Protein 3I0Z (pdb70)

Sequence (766 aa):
GLHYTKEDLLELGAEITTREIYQQPDVWREAFEFYQAKREEIAAFLQEIADKHDYIKVILTGAGTSAYVGDTLLPYFKEEVYDERKWNFNAIATTDIVANPATYLKKDVATVLVSFARSGNSPESLATVDLAKSSSLVDELYQVTITCAADGKLALQAHGDDDRNLLLLQPAVSNDAGFATSSFTSLTTLLVFDPTEFAVKSSERFEVVSSSSSLARKVLDKAEDVKEELVDLDDFNRVIYLGAGPFFGLAHEAQLKIILELTAGQVATYESPVGFRHGPKSLINDNTVVLVFGTTTTDYTRKYDLDLVREVAGDQIARRVVLLSDQAFGLENVKEVALGCGGVLNDIYRVFPYIVYAQLFALLTSLKVENNKPDTPSPTGTVNRVVQQGVIIHEYQGLHYTKEDLLELGAEITTREIYQQPDVWREAFEFYQAKREEIAAFLQEIADKHDYIKVILTGAGTSAYVGDTLLPYFKEEVYDERKWNFNAIATTDIVANPATYLKKDVATVLVSFARSGNSPESLATVDLAKSSLVDELYQVTITCAADGKLALQAHGDDRNLLLLQPAVSNDAGFATSSFTSLTTLLVFDPTEFAVKSSERFEVVSSSSLARKVLDKAEDVKEELVDLDFNRVIYLGAGPFFGLAHEAQLKIILLELTAGQVATYESPVGFRHGPKSLINDDNTVVLVFGTTTTDYTRKYDLDLVREVAGDQIARRVVLLSDQAFGLENVKEVALGCGGVLNDIYRVFPYIVYAQLFALLTSLKVENKPDTPSPTGTVNRVVQQGVIIHEYQ

Structure (mmCIF, N/CA/C/O backbone):
data_3I0Z
#
_entry.id   3I0Z
#
_cell.length_a   57.635
_cell.length_b   111.267
_cell.length_c   126.600
_cell.angle_alpha   90.000
_cell.angle_beta   97.090
_cell.angle_gamma   90.000
#
_symmetry.space_group_name_H-M   'C 1 2 1'
#
loop_
_entity.id
_entity.type
_entity.pdbx_description
1 polymer 'putative tagatose-6-phosphate ketose/aldose isomerase'
2 non-polymer 'CHLORIDE ION'
3 non-polymer 'PHOSPHATE ION'
4 non-polymer 1,2-ETHANEDIOL
5 water water
#
loop_
_atom_site.group_PDB
_atom_site.id
_atom_site.type_symbol
_atom_site.label_atom_id
_atom_site.label_alt_id
_atom_site.label_comp_id
_atom_site.label_asym_id
_atom_site.label_entity_id
_atom_site.label_seq_id
_atom_site.pdbx_PDB_ins_code
_atom_site.Cartn_x
_atom_site.Cartn_y
_atom_site.Cartn_z
_atom_site.occupancy
_atom_site.B_iso_or_equiv
_atom_site.auth_seq_id
_atom_site.auth_comp_id
_atom_site.auth_asym_id
_atom_site.auth_atom_id
_atom_site.pdbx_PDB_model_num
ATOM 1 N N . GLY A 1 1 ? -1.108 46.492 58.192 1.00 40.19 0 GLY A N 1
ATOM 2 C CA . GLY A 1 1 ? -0.129 45.838 57.273 1.00 38.06 0 GLY A CA 1
ATOM 3 C C . GLY A 1 1 ? -0.456 46.123 55.818 1.00 36.59 0 GLY A C 1
ATOM 4 O O . GLY A 1 1 ? -1.585 46.490 55.478 1.00 37.85 0 GLY A O 1
ATOM 13 N N . LEU A 1 3 ? -1.227 44.429 52.404 1.00 24.52 2 LEU A N 1
ATOM 14 C CA . LEU A 1 3 ? -1.684 43.130 51.932 1.00 27.03 2 LEU A CA 1
ATOM 15 C C . LEU A 1 3 ? -1.621 42.070 53.057 1.00 28.76 2 LEU A C 1
ATOM 16 O O . LEU A 1 3 ? -1.910 42.365 54.210 1.00 29.90 2 LEU A O 1
ATOM 21 N N . HIS A 1 4 ? -1.198 40.858 52.719 1.00 28.43 3 HIS A N 1
ATOM 22 C CA . HIS A 1 4 ? -1.082 39.761 53.697 1.00 32.33 3 HIS A CA 1
ATOM 23 C C . HIS A 1 4 ? 0.154 39.889 54.596 1.00 31.30 3 HIS A C 1
ATOM 24 O O . HIS A 1 4 ? 0.184 39.380 55.712 1.00 35.81 3 HIS A O 1
ATOM 31 N N . TYR A 1 5 ? 1.165 40.591 54.103 1.00 28.78 4 TYR A N 1
ATOM 32 C CA . TYR A 1 5 ? 2.500 40.613 54.685 1.00 25.17 4 TYR A CA 1
ATOM 33 C C . TYR A 1 5 ? 2.612 40.909 56.182 1.00 24.17 4 TYR A C 1
ATOM 34 O O . TYR A 1 5 ? 2.039 41.871 56.678 1.00 23.88 4 TYR A O 1
ATOM 43 N N . THR A 1 6 ? 3.375 40.076 56.891 1.00 25.54 5 THR A N 1
ATOM 44 C CA . THR A 1 6 ? 3.793 40.400 58.248 1.00 22.16 5 THR A CA 1
ATOM 45 C C . THR A 1 6 ? 5.082 41.227 58.186 1.00 24.96 5 THR A C 1
ATOM 46 O O . THR A 1 6 ? 5.712 41.351 57.123 1.00 22.32 5 THR A O 1
ATOM 50 N N . LYS A 1 7 ? 5.469 41.813 59.312 1.00 24.23 6 LYS A N 1
ATOM 51 C CA . LYS A 1 7 ? 6.724 42.550 59.370 1.00 26.00 6 LYS A CA 1
ATOM 52 C C . LYS A 1 7 ? 7.872 41.595 59.101 1.00 26.82 6 LYS A C 1
ATOM 53 O O . LYS A 1 7 ? 8.855 41.972 58.493 1.00 23.52 6 LYS A O 1
ATOM 59 N N . GLU A 1 8 ? 7.737 40.351 59.571 1.00 26.58 7 GLU A N 1
ATOM 60 C CA . GLU A 1 8 ? 8.757 39.339 59.326 1.00 27.20 7 GLU A CA 1
ATOM 61 C C . GLU A 1 8 ? 8.761 38.930 57.846 1.00 24.92 7 GLU A C 1
ATOM 62 O O . GLU A 1 8 ? 9.814 38.660 57.273 1.00 25.13 7 GLU A O 1
ATOM 65 N N . ASP A 1 9 ? 7.592 38.890 57.221 1.00 24.09 8 ASP A N 1
ATOM 66 C CA . ASP A 1 9 ? 7.531 38.640 55.774 1.00 22.83 8 ASP A CA 1
ATOM 67 C C . ASP A 1 9 ? 8.354 39.706 55.062 1.00 21.24 8 ASP A C 1
ATOM 68 O O . ASP A 1 9 ? 9.210 39.429 54.217 1.00 22.20 8 ASP A O 1
ATOM 73 N N . LEU A 1 10 ? 8.071 40.952 55.381 1.00 20.97 9 LEU A N 1
ATOM 74 C CA . LEU A 1 10 ? 8.748 42.071 54.709 1.00 18.53 9 LEU A CA 1
ATOM 75 C C . LEU A 1 10 ? 10.250 42.094 54.955 1.00 19.79 9 LEU A C 1
ATOM 76 O O . LEU A 1 10 ? 11.046 42.411 54.062 1.00 18.29 9 LEU A O 1
ATOM 81 N N . LEU A 1 11 ? 10.650 41.768 56.176 1.00 19.36 10 LEU A N 1
ATOM 82 C CA . LEU A 1 11 ? 12.059 41.641 56.469 1.00 20.51 10 LEU A CA 1
ATOM 83 C C . LEU A 1 11 ? 12.698 40.598 55.576 1.00 20.40 10 LEU A C 1
ATOM 84 O O . LEU A 1 11 ? 13.772 40.809 55.018 1.00 21.61 10 LEU A O 1
ATOM 89 N N . GLU A 1 12 ? 12.030 39.470 55.429 1.00 21.73 11 GLU A N 1
ATOM 90 C CA . GLU A 1 12 ? 12.566 38.372 54.649 1.00 24.30 11 GLU A CA 1
ATOM 91 C C . GLU A 1 12 ? 12.720 38.759 53.199 1.00 23.19 11 GLU A C 1
ATOM 92 O O . GLU A 1 12 ? 13.645 38.312 52.526 1.00 22.21 11 GLU A O 1
ATOM 95 N N . LEU A 1 13 ? 11.809 39.607 52.741 1.00 20.94 12 LEU A N 1
ATOM 96 C CA . LEU A 1 13 ? 11.757 40.090 51.349 1.00 18.21 12 LEU A CA 1
ATOM 97 C C . LEU A 1 13 ? 12.618 41.335 51.043 1.00 18.32 12 LEU A C 1
ATOM 98 O O . LEU A 1 13 ? 12.658 41.802 49.890 1.00 17.51 12 LEU A O 1
ATOM 103 N N . GLY A 1 14 ? 13.265 41.882 52.070 1.00 18.21 13 GLY A N 1
ATOM 104 C CA . GLY A 1 14 ? 14.095 43.057 51.906 1.00 17.89 13 GLY A CA 1
ATOM 105 C C . GLY A 1 14 ? 13.265 44.301 51.626 1.00 17.04 13 GLY A C 1
ATOM 106 O O . GLY A 1 14 ? 13.737 45.198 50.920 1.00 18.64 13 GLY A O 1
ATOM 107 N N . ALA A 1 15 ? 12.061 44.373 52.213 1.00 15.78 14 ALA A N 1
ATOM 108 C CA . ALA A 1 15 ? 11.082 45.469 51.917 1.00 16.30 14 ALA A CA 1
ATOM 109 C C . ALA A 1 15 ? 10.559 46.190 53.166 1.00 17.34 14 ALA A C 1
ATOM 110 O O . ALA A 1 15 ? 9.715 47.055 53.058 1.00 17.48 14 ALA A O 1
ATOM 112 N N . GLU A 1 16 ? 11.059 45.851 54.352 1.00 18.69 15 GLU A N 1
ATOM 113 C CA . GLU A 1 16 ? 10.440 46.367 55.568 1.00 16.15 15 GLU A CA 1
ATOM 114 C C . GLU A 1 16 ? 10.627 47.853 55.670 1.00 16.70 15 GLU A C 1
ATOM 115 O O . GLU A 1 16 ? 9.738 48.592 56.094 1.00 16.94 15 GLU A O 1
ATOM 121 N N . ILE A 1 17 ? 11.798 48.303 55.270 1.00 16.23 16 ILE A N 1
ATOM 122 C CA . ILE A 1 17 ? 12.114 49.717 55.452 1.00 17.03 16 ILE A CA 1
ATOM 123 C C . ILE A 1 17 ? 11.290 50.615 54.517 1.00 15.44 16 ILE A C 1
ATOM 124 O O . ILE A 1 17 ? 10.682 51.602 54.925 1.00 17.72 16 ILE A O 1
ATOM 129 N N . THR A 1 18 ? 11.306 50.297 53.226 1.00 16.49 17 THR A N 1
ATOM 130 C CA . THR A 1 18 ? 10.595 51.080 52.235 1.00 16.82 17 THR A CA 1
ATOM 131 C C . THR A 1 18 ? 9.082 51.092 52.479 1.00 16.91 17 THR A C 1
ATOM 132 O O . THR A 1 18 ? 8.432 52.133 52.351 1.00 15.78 17 THR A O 1
ATOM 136 N N . THR A 1 19 ? 8.540 49.928 52.821 1.00 18.26 18 THR A N 1
ATOM 137 C CA . THR A 1 19 ? 7.114 49.781 53.141 1.00 16.26 18 THR A CA 1
ATOM 138 C C . THR A 1 19 ? 6.788 50.715 54.306 1.00 16.85 18 THR A C 1
ATOM 139 O O . THR A 1 19 ? 5.898 51.545 54.232 1.00 15.18 18 THR A O 1
ATOM 143 N N . ARG A 1 20 ? 7.549 50.608 55.381 1.00 16.66 19 ARG A N 1
ATOM 144 C CA . ARG A 1 20 ? 7.362 51.514 56.503 1.00 16.66 19 ARG A CA 1
ATOM 145 C C . ARG A 1 20 ? 7.416 52.971 56.113 1.00 17.28 19 ARG A C 1
ATOM 146 O O . ARG A 1 20 ? 6.595 53.753 56.569 1.00 14.55 19 ARG A O 1
ATOM 154 N N . GLU A 1 21 ? 8.418 53.363 55.310 1.00 16.17 20 GLU A N 1
ATOM 155 C CA . GLU A 1 21 ? 8.608 54.797 54.984 1.00 15.96 20 GLU A CA 1
ATOM 156 C C . GLU A 1 21 ? 7.498 55.360 54.093 1.00 15.21 20 GLU A C 1
ATOM 157 O O . GLU A 1 21 ? 7.130 56.508 54.232 1.00 15.60 20 GLU A O 1
ATOM 163 N N . ILE A 1 22 ? 6.918 54.519 53.233 1.00 16.32 21 ILE A N 1
ATOM 164 C CA . ILE A 1 22 ? 5.738 54.910 52.455 1.00 14.17 21 ILE A CA 1
ATOM 165 C C . ILE A 1 22 ? 4.528 55.088 53.367 1.00 16.33 21 ILE A C 1
ATOM 166 O O . ILE A 1 22 ? 3.818 56.086 53.305 1.00 15.81 21 ILE A O 1
ATOM 171 N N . TYR A 1 23 ? 4.309 54.116 54.236 1.00 14.20 22 TYR A N 1
ATOM 172 C CA . TYR A 1 23 ? 3.136 54.124 55.094 1.00 16.94 22 TYR A CA 1
ATOM 173 C C . TYR A 1 23 ? 3.167 55.201 56.205 1.00 17.60 22 TYR A C 1
ATOM 174 O O . TYR A 1 23 ? 2.108 55.598 56.715 1.00 20.08 22 TYR A O 1
ATOM 183 N N . GLN A 1 24 ? 4.360 55.680 56.572 1.00 17.06 23 GLN A N 1
ATOM 184 C CA . GLN A 1 24 ? 4.490 56.746 57.573 1.00 17.11 23 GLN A CA 1
ATOM 185 C C . GLN A 1 24 ? 4.149 58.121 57.028 1.00 17.90 23 GLN A C 1
ATOM 186 O O . GLN A 1 24 ? 4.165 59.107 57.761 1.00 16.12 23 GLN A O 1
ATOM 192 N N . GLN A 1 25 ? 3.896 58.214 55.724 1.00 16.51 24 GLN A N 1
ATOM 193 C CA . GLN A 1 25 ? 3.819 59.530 55.123 1.00 17.58 24 GLN A CA 1
ATOM 194 C C . GLN A 1 25 ? 2.780 60.437 55.772 1.00 16.83 24 GLN A C 1
ATOM 195 O O . GLN A 1 25 ? 3.101 61.559 56.136 1.00 19.96 24 GLN A O 1
ATOM 201 N N . PRO A 1 26 ? 1.524 59.998 55.886 1.00 16.26 25 PRO A N 1
ATOM 202 C CA . PRO A 1 26 ? 0.544 60.884 56.525 1.00 16.94 25 PRO A CA 1
ATOM 203 C C . PRO A 1 26 ? 0.959 61.441 57.870 1.00 17.14 25 PRO A C 1
ATOM 204 O O . PRO A 1 26 ? 0.759 62.615 58.113 1.00 18.00 25 PRO A O 1
ATOM 208 N N . ASP A 1 27 ? 1.629 60.635 58.682 1.00 17.38 26 ASP A N 1
ATOM 209 C CA . ASP A 1 27 ? 2.090 61.060 60.022 1.00 16.78 26 ASP A CA 1
ATOM 210 C C . ASP A 1 27 ? 3.244 62.059 59.885 1.00 18.06 26 ASP A C 1
ATOM 211 O O . ASP A 1 27 ? 3.278 63.078 60.573 1.00 19.16 26 ASP A O 1
ATOM 216 N N . VAL A 1 28 ? 4.208 61.738 59.019 1.00 14.61 27 VAL A N 1
ATOM 217 C CA . VAL A 1 28 ? 5.311 62.657 58.725 1.00 17.84 27 VAL A CA 1
ATOM 218 C C . VAL A 1 28 ? 4.796 64.013 58.225 1.00 17.66 27 VAL A C 1
ATOM 219 O O . VAL A 1 28 ? 5.229 65.091 58.681 1.00 17.61 27 VAL A O 1
ATOM 223 N N . TRP A 1 29 ? 3.847 63.984 57.308 1.00 16.61 28 TRP A N 1
ATOM 224 C CA . TRP A 1 29 ? 3.305 65.213 56.767 1.00 15.01 28 TRP A CA 1
ATOM 225 C C . TRP A 1 29 ? 2.637 66.115 57.827 1.00 16.02 28 TRP A C 1
ATOM 226 O O . TRP A 1 29 ? 2.751 67.327 57.791 1.00 17.38 28 TRP A O 1
ATOM 237 N N . ARG A 1 30 ? 1.953 65.516 58.786 1.00 17.38 29 ARG A N 1
ATOM 238 C CA . ARG A 1 30 ? 1.314 66.278 59.848 1.00 17.43 29 ARG A CA 1
ATOM 239 C C . ARG A 1 30 ? 2.394 66.934 60.685 1.00 17.37 29 ARG A C 1
ATOM 240 O O . ARG A 1 30 ? 2.257 68.083 61.028 1.00 16.02 29 ARG A O 1
ATOM 248 N N . GLU A 1 31 ? 3.499 66.234 60.960 1.00 15.50 30 GLU A N 1
ATOM 249 C CA . GLU A 1 31 ? 4.577 66.840 61.695 1.00 17.47 30 GLU A CA 1
ATOM 250 C C . GLU A 1 31 ? 5.202 67.984 60.918 1.00 17.24 30 GLU A C 1
ATOM 251 O O . GLU A 1 31 ? 5.563 69.030 61.490 1.00 18.04 30 GLU A O 1
ATOM 257 N N . ALA A 1 32 ? 5.353 67.771 59.617 1.00 16.48 31 ALA A N 1
ATOM 258 C CA . ALA A 1 32 ? 5.896 68.817 58.721 1.00 15.29 31 ALA A CA 1
ATOM 259 C C . ALA A 1 32 ? 4.978 70.024 58.692 1.00 15.37 31 ALA A C 1
ATOM 260 O O . ALA A 1 32 ? 5.428 71.211 58.736 1.00 17.60 31 ALA A O 1
ATOM 262 N N . PHE A 1 33 ? 3.686 69.754 58.657 1.00 16.39 32 PHE A N 1
ATOM 263 C CA . PHE A 1 33 ? 2.688 70.828 58.610 1.00 18.95 32 PHE A CA 1
ATOM 264 C C . PHE A 1 33 ? 2.686 71.637 59.908 1.00 18.48 32 PHE A C 1
ATOM 265 O O . PHE A 1 33 ? 2.597 72.879 59.882 1.00 19.14 32 PHE A O 1
ATOM 273 N N . GLU A 1 34 ? 2.791 70.941 61.045 1.00 18.79 33 GLU A N 1
ATOM 274 C CA . GLU A 1 34 ? 2.801 71.617 62.338 1.00 20.38 33 GLU A CA 1
ATOM 275 C C . GLU A 1 34 ? 4.038 72.484 62.512 1.00 20.16 33 GLU A C 1
ATOM 276 O O . GLU A 1 34 ? 3.969 73.532 63.141 1.00 18.75 33 GLU A O 1
ATOM 282 N N . PHE A 1 35 ? 5.167 72.028 61.991 1.00 16.16 34 PHE A N 1
ATOM 283 C CA . PHE A 1 35 ? 6.396 72.815 62.008 1.00 18.26 34 PHE A CA 1
ATOM 284 C C . PHE A 1 35 ? 6.240 74.079 61.181 1.00 18.29 34 PHE A C 1
ATOM 285 O O . PHE A 1 35 ? 6.665 75.167 61.591 1.00 21.65 34 PHE A O 1
ATOM 293 N N . TYR A 1 36 ? 5.686 73.925 59.982 1.00 22.01 35 TYR A N 1
ATOM 294 C CA . TYR A 1 36 ? 5.403 75.053 59.129 1.00 19.43 35 TYR A CA 1
ATOM 295 C C . TYR A 1 36 ? 4.473 76.016 59.863 1.00 21.45 35 TYR A C 1
ATOM 296 O O . TYR A 1 36 ? 4.709 77.225 59.906 1.00 22.87 35 TYR A O 1
ATOM 305 N N . GLN A 1 37 ? 3.410 75.475 60.436 1.00 20.17 36 GLN A N 1
ATOM 306 C CA . GLN A 1 37 ? 2.479 76.302 61.192 1.00 23.65 36 GLN A CA 1
ATOM 307 C C . GLN A 1 37 ? 3.224 77.141 62.232 1.00 23.24 36 GLN A C 1
ATOM 308 O O . GLN A 1 37 ? 3.006 78.348 62.352 1.00 24.75 36 GLN A O 1
ATOM 314 N N . ALA A 1 38 ? 4.108 76.508 62.987 1.00 23.43 37 ALA A N 1
ATOM 315 C CA . ALA A 1 38 ? 4.877 77.197 64.026 1.00 23.31 37 ALA A CA 1
ATOM 316 C C . ALA A 1 38 ? 5.813 78.287 63.466 1.00 23.93 37 ALA A C 1
ATOM 317 O O . ALA A 1 38 ? 6.058 79.300 64.100 1.00 25.66 37 ALA A O 1
ATOM 319 N N . LYS A 1 39 ? 6.396 78.038 62.311 1.00 21.58 38 LYS A N 1
ATOM 320 C CA . LYS A 1 39 ? 7.401 78.911 61.748 1.00 21.96 38 LYS A CA 1
ATOM 321 C C . LYS A 1 39 ? 6.842 79.857 60.676 1.00 21.11 38 LYS A C 1
ATOM 322 O O . LYS A 1 39 ? 7.592 80.638 60.083 1.00 21.25 38 LYS A O 1
ATOM 326 N N . ARG A 1 40 ? 5.551 79.791 60.388 1.00 22.65 39 ARG A N 1
ATOM 327 C CA . ARG A 1 40 ? 5.064 80.516 59.222 1.00 24.11 39 ARG A CA 1
ATOM 328 C C . ARG A 1 40 ? 5.305 82.032 59.304 1.00 22.76 39 ARG A C 1
ATOM 329 O O . ARG A 1 40 ? 5.606 82.654 58.297 1.00 18.68 39 ARG A O 1
ATOM 337 N N . GLU A 1 41 ? 5.252 82.643 60.488 1.00 22.53 40 GLU A N 1
ATOM 338 C CA . GLU A 1 41 ? 5.426 84.101 60.537 1.00 21.03 40 GLU A CA 1
ATOM 339 C C . GLU A 1 41 ? 6.856 84.487 60.224 1.00 21.81 40 GLU A C 1
ATOM 340 O O . GLU A 1 41 ? 7.103 85.471 59.511 1.00 18.44 40 GLU A O 1
ATOM 343 N N . GLU A 1 42 ? 7.784 83.690 60.745 1.00 20.60 41 GLU A N 1
ATOM 344 C CA . GLU A 1 42 ? 9.180 83.859 60.498 1.00 19.11 41 GLU A CA 1
ATOM 345 C C . GLU A 1 42 ? 9.475 83.656 59.029 1.00 17.04 41 GLU A C 1
ATOM 346 O O . GLU A 1 42 ? 10.233 84.412 58.437 1.00 17.04 41 GLU A O 1
ATOM 352 N N . ILE A 1 43 ? 8.884 82.612 58.452 1.00 17.00 42 ILE A N 1
ATOM 353 C CA . ILE A 1 43 ? 9.099 82.293 57.041 1.00 19.30 42 ILE A CA 1
ATOM 354 C C . ILE A 1 43 ? 8.587 83.468 56.172 1.00 18.00 42 ILE A C 1
ATOM 355 O O . ILE A 1 43 ? 9.264 83.955 55.252 1.00 18.09 42 ILE A O 1
ATOM 360 N N . ALA A 1 44 ? 7.395 83.956 56.469 1.00 16.63 43 ALA A N 1
ATOM 361 C CA . ALA A 1 44 ? 6.833 85.033 55.662 1.00 17.03 43 ALA A CA 1
ATOM 362 C C . ALA A 1 44 ? 7.706 86.302 55.763 1.00 18.75 43 ALA A C 1
ATOM 363 O O . ALA A 1 44 ? 7.942 87.014 54.789 1.00 19.45 43 ALA A O 1
ATOM 365 N N . ALA A 1 45 ? 8.203 86.562 56.959 1.00 17.83 44 ALA A N 1
ATOM 366 C CA . ALA A 1 45 ? 9.017 87.727 57.213 1.00 18.70 44 ALA A CA 1
ATOM 367 C C . ALA A 1 45 ? 10.351 87.631 56.447 1.00 17.46 44 ALA A C 1
ATOM 368 O O . ALA A 1 45 ? 10.859 88.603 55.882 1.00 17.04 44 ALA A O 1
ATOM 370 N N . PHE A 1 46 ? 10.907 86.443 56.401 1.00 18.06 45 PHE A N 1
ATOM 371 C CA . PHE A 1 46 ? 12.143 86.195 55.646 1.00 15.92 45 PHE A CA 1
ATOM 372 C C . PHE A 1 46 ? 11.934 86.556 54.170 1.00 17.33 45 PHE A C 1
ATOM 373 O O . PHE A 1 46 ? 12.735 87.294 53.574 1.00 17.14 45 PHE A O 1
ATOM 381 N N . LEU A 1 47 ? 10.863 86.059 53.579 1.00 16.24 46 LEU A N 1
ATOM 382 C CA . LEU A 1 47 ? 10.598 86.310 52.169 1.00 16.38 46 LEU A CA 1
ATOM 383 C C . LEU A 1 47 ? 10.190 87.765 51.920 1.00 18.52 46 LEU A C 1
ATOM 384 O O . LEU A 1 47 ? 10.446 88.316 50.855 1.00 17.71 46 LEU A O 1
ATOM 389 N N . GLN A 1 48 ? 9.507 88.371 52.878 1.00 18.42 47 GLN A N 1
ATOM 390 C CA . GLN A 1 48 ? 9.057 89.752 52.695 1.00 17.35 47 GLN A CA 1
ATOM 391 C C . GLN A 1 48 ? 10.237 90.722 52.679 1.00 16.08 47 GLN A C 1
ATOM 392 O O . GLN A 1 48 ? 10.194 91.717 51.969 1.00 19.33 47 GLN A O 1
ATOM 398 N N . GLU A 1 49 ? 11.264 90.454 53.481 1.00 16.83 48 GLU A N 1
ATOM 399 C CA . GLU A 1 49 ? 12.457 91.305 53.499 1.00 18.89 48 GLU A CA 1
ATOM 400 C C . GLU A 1 49 ? 13.142 91.299 52.146 1.00 18.95 48 GLU A C 1
ATOM 401 O O . GLU A 1 49 ? 13.621 92.335 51.671 1.00 21.10 48 GLU A O 1
ATOM 404 N N . ILE A 1 50 ? 13.159 90.131 51.529 1.00 19.76 49 ILE A N 1
ATOM 405 C CA . ILE A 1 50 ? 13.767 89.931 50.210 1.00 16.82 49 ILE A CA 1
ATOM 406 C C . ILE A 1 50 ? 12.986 90.733 49.186 1.00 17.07 49 ILE A C 1
ATOM 407 O O . ILE A 1 50 ? 13.566 91.534 48.453 1.00 19.99 49 ILE A O 1
ATOM 412 N N . ALA A 1 51 ? 11.661 90.646 49.244 1.00 17.39 50 ALA A N 1
ATOM 413 C CA . ALA A 1 51 ? 10.799 91.404 48.349 1.00 15.67 50 ALA A CA 1
ATOM 414 C C . ALA A 1 51 ? 10.943 92.907 48.640 1.00 15.97 50 ALA A C 1
ATOM 415 O O . ALA A 1 51 ? 10.829 93.735 47.749 1.00 18.91 50 ALA A O 1
ATOM 417 N N . ASP A 1 52 ? 11.170 93.281 49.886 1.00 17.42 51 ASP A N 1
ATOM 418 C CA . ASP A 1 52 ? 11.322 94.700 50.162 1.00 18.41 51 ASP A CA 1
ATOM 419 C C . ASP A 1 52 ? 12.628 95.257 49.616 1.00 16.71 51 ASP A C 1
ATOM 420 O O . ASP A 1 52 ? 12.748 96.472 49.473 1.00 21.32 51 ASP A O 1
ATOM 425 N N . LYS A 1 53 ? 13.645 94.434 49.385 1.00 15.13 52 LYS A N 1
ATOM 426 C CA . LYS A 1 53 ? 14.932 94.951 48.907 1.00 20.30 52 LYS A CA 1
ATOM 427 C C . LYS A 1 53 ? 15.146 94.888 47.416 1.00 18.50 52 LYS A C 1
ATOM 428 O O . LYS A 1 53 ? 15.931 95.639 46.885 1.00 21.04 52 LYS A O 1
ATOM 434 N N . HIS A 1 54 ? 14.508 93.952 46.728 1.00 20.36 53 HIS A N 1
ATOM 435 C CA . HIS A 1 54 ? 14.872 93.643 45.340 1.00 17.60 53 HIS A CA 1
ATOM 436 C C . HIS A 1 54 ? 13.676 93.668 44.419 1.00 19.03 53 HIS A C 1
ATOM 437 O O . HIS A 1 54 ? 12.671 93.018 44.699 1.00 22.89 53 HIS A O 1
ATOM 444 N N . ASP A 1 55 ? 13.806 94.348 43.282 1.00 18.36 54 ASP A N 1
ATOM 445 C CA . ASP A 1 55 ? 12.722 94.433 42.296 1.00 16.84 54 ASP A CA 1
ATOM 446 C C . ASP A 1 55 ? 12.520 93.173 41.473 1.00 17.32 54 ASP A C 1
ATOM 447 O O . ASP A 1 55 ? 11.419 92.936 40.973 1.00 20.12 54 ASP A O 1
ATOM 452 N N . TYR A 1 56 ? 13.587 92.419 41.259 1.00 17.51 55 TYR A N 1
ATOM 453 C CA . TYR A 1 56 ? 13.540 91.159 40.522 1.00 16.32 55 TYR A CA 1
ATOM 454 C C . TYR A 1 56 ? 14.294 90.121 41.329 1.00 17.56 55 TYR A C 1
ATOM 455 O O . TYR A 1 56 ? 15.455 90.344 41.716 1.00 15.71 55 TYR A O 1
ATOM 464 N N . ILE A 1 57 ? 13.617 89.007 41.603 1.00 14.54 56 ILE A N 1
ATOM 465 C CA . ILE A 1 57 ? 14.169 87.955 42.463 1.00 15.00 56 ILE A CA 1
ATOM 466 C C . ILE A 1 57 ? 14.106 86.622 41.699 1.00 16.15 56 ILE A C 1
ATOM 467 O O . ILE A 1 57 ? 13.022 86.210 41.279 1.00 17.72 56 ILE A O 1
ATOM 472 N N . LYS A 1 58 ? 15.256 85.954 41.532 1.00 16.00 57 LYS A N 1
ATOM 473 C CA . LYS A 1 58 ? 15.302 84.658 40.873 1.00 15.92 57 LYS A CA 1
ATOM 474 C C . LYS A 1 58 ? 15.268 83.575 41.924 1.00 17.90 57 LYS A C 1
ATOM 475 O O . LYS A 1 58 ? 16.166 83.496 42.766 1.00 16.88 57 LYS A O 1
ATOM 481 N N . VAL A 1 59 ? 14.232 82.739 41.890 1.00 16.63 58 VAL A N 1
ATOM 482 C CA . VAL A 1 59 ? 14.125 81.624 42.789 1.00 16.34 58 VAL A CA 1
ATOM 483 C C . VAL A 1 59 ? 14.529 80.387 42.026 1.00 16.47 58 VAL A C 1
ATOM 484 O O . VAL A 1 59 ? 14.021 80.106 40.933 1.00 16.21 58 VAL A O 1
ATOM 488 N N . ILE A 1 60 ? 15.499 79.704 42.593 1.00 15.73 59 ILE A N 1
ATOM 489 C CA . ILE A 1 60 ? 16.021 78.492 42.047 1.00 16.25 59 ILE A CA 1
ATOM 490 C C . ILE A 1 60 ? 15.740 77.341 42.986 1.00 15.77 59 ILE A C 1
ATOM 491 O O . ILE A 1 60 ? 16.284 77.257 44.099 1.00 16.56 59 ILE A O 1
ATOM 496 N N . LEU A 1 61 ? 14.884 76.436 42.519 1.00 17.11 60 LEU A N 1
ATOM 497 C CA . LEU A 1 61 ? 14.540 75.218 43.221 1.00 15.80 60 LEU A CA 1
ATOM 498 C C . LEU A 1 61 ? 15.483 74.084 42.726 1.00 15.61 60 LEU A C 1
ATOM 499 O O . LEU A 1 61 ? 15.420 73.689 41.563 1.00 16.10 60 LEU A O 1
ATOM 504 N N . THR A 1 62 ? 16.368 73.603 43.603 1.00 16.95 61 THR A N 1
ATOM 505 C CA . THR A 1 62 ? 17.490 72.777 43.182 1.00 18.41 61 THR A CA 1
ATOM 506 C C . THR A 1 62 ? 17.705 71.531 44.030 1.00 17.43 61 THR A C 1
ATOM 507 O O . THR A 1 62 ? 17.796 71.572 45.247 1.00 16.00 61 THR A O 1
ATOM 511 N N . GLY A 1 63 ? 17.816 70.383 43.352 1.00 14.16 62 GLY A N 1
ATOM 512 C CA . GLY A 1 63 ? 18.143 69.118 43.985 1.00 15.13 62 GLY A CA 1
ATOM 513 C C . GLY A 1 63 ? 18.604 68.155 42.893 1.00 14.56 62 GLY A C 1
ATOM 514 O O . GLY A 1 63 ? 18.700 68.550 41.721 1.00 13.96 62 GLY A O 1
ATOM 515 N N . ALA A 1 64 ? 18.959 66.932 43.286 1.00 13.98 63 ALA A N 1
ATOM 516 C CA . ALA A 1 64 ? 19.431 65.892 42.361 1.00 15.82 63 ALA A CA 1
ATOM 517 C C . ALA A 1 64 ? 18.487 64.686 42.430 1.00 16.97 63 ALA A C 1
ATOM 518 O O . ALA A 1 64 ? 18.015 64.317 43.513 1.00 17.88 63 ALA A O 1
ATOM 520 N N . GLY A 1 65 ? 18.198 64.102 41.268 1.00 18.63 64 GLY A N 1
ATOM 521 C CA . GLY A 1 65 ? 17.365 62.869 41.211 1.00 17.17 64 GLY A CA 1
ATOM 522 C C . GLY A 1 65 ? 15.977 63.219 41.688 1.00 17.14 64 GLY A C 1
ATOM 523 O O . GLY A 1 65 ? 15.431 64.292 41.336 1.00 16.32 64 GLY A O 1
ATOM 524 N N . THR A 1 66 ? 15.443 62.387 42.564 1.00 15.68 65 THR A N 1
ATOM 525 C CA . THR A 1 66 ? 14.113 62.644 43.096 1.00 15.71 65 THR A CA 1
ATOM 526 C C . THR A 1 66 ? 14.015 64.028 43.751 1.00 15.74 65 THR A C 1
ATOM 527 O O . THR A 1 66 ? 12.960 64.656 43.720 1.00 16.88 65 THR A O 1
ATOM 531 N N . SER A 1 67 ? 15.092 64.519 44.359 1.00 14.71 66 SER A N 1
ATOM 532 C CA . SER A 1 67 ? 15.065 65.854 44.929 1.00 14.31 66 SER A CA 1
ATOM 533 C C . SER A 1 67 ? 14.910 66.949 43.899 1.00 16.45 66 SER A C 1
ATOM 534 O O . SER A 1 67 ? 14.353 68.026 44.194 1.00 16.85 66 SER A O 1
ATOM 537 N N . ALA A 1 68 ? 15.402 66.710 42.684 1.00 15.73 67 ALA A N 1
ATOM 538 C CA . ALA A 1 68 ? 15.160 67.646 41.565 1.00 15.01 67 ALA A CA 1
ATOM 539 C C . ALA A 1 68 ? 13.700 67.757 41.210 1.00 14.72 67 ALA A C 1
ATOM 540 O O . ALA A 1 68 ? 13.202 68.806 40.825 1.00 16.73 67 ALA A O 1
ATOM 542 N N . TYR A 1 69 ? 12.968 66.662 41.366 1.00 13.28 68 TYR A N 1
ATOM 543 C CA . TYR A 1 69 ? 11.575 66.580 40.959 1.00 13.44 68 TYR A CA 1
ATOM 544 C C . TYR A 1 69 ? 10.630 67.295 41.928 1.00 17.69 68 TYR A C 1
ATOM 545 O O . TYR A 1 69 ? 9.501 67.567 41.550 1.00 16.45 68 TYR A O 1
ATOM 554 N N . VAL A 1 70 ? 11.080 67.627 43.139 1.00 15.45 69 VAL A N 1
ATOM 555 C CA . VAL A 1 70 ? 10.288 68.507 44.015 1.00 13.74 69 VAL A CA 1
ATOM 556 C C . VAL A 1 70 ? 10.026 69.818 43.272 1.00 16.83 69 VAL A C 1
ATOM 557 O O . VAL A 1 70 ? 8.912 70.307 43.167 1.00 16.86 69 VAL A O 1
ATOM 561 N N . GLY A 1 71 ? 11.094 70.414 42.772 1.00 17.43 70 GLY A N 1
ATOM 562 C CA . GLY A 1 71 ? 10.993 71.681 42.064 1.00 16.62 70 GLY A CA 1
ATOM 563 C C . GLY A 1 71 ? 10.292 71.524 40.729 1.00 16.84 70 GLY A C 1
ATOM 564 O O . GLY A 1 71 ? 9.492 72.369 40.344 1.00 15.45 70 GLY A O 1
ATOM 565 N N . ASP A 1 72 ? 10.600 70.462 39.996 1.00 16.40 71 ASP A N 1
ATOM 566 C CA . ASP A 1 72 ? 9.959 70.248 38.679 1.00 16.18 71 ASP A CA 1
ATOM 567 C C . ASP A 1 72 ? 8.421 70.135 38.810 1.00 15.08 71 ASP A C 1
ATOM 568 O O . ASP A 1 72 ? 7.663 70.573 37.916 1.00 16.78 71 ASP A O 1
ATOM 573 N N . THR A 1 73 ? 7.992 69.478 39.866 1.00 17.98 72 THR A N 1
ATOM 574 C CA . THR A 1 73 ? 6.566 69.236 40.105 1.00 15.72 72 THR A CA 1
ATOM 575 C C . THR A 1 73 ? 5.867 70.510 40.501 1.00 17.07 72 THR A C 1
ATOM 576 O O . THR A 1 73 ? 4.844 70.860 39.939 1.00 15.89 72 THR A O 1
ATOM 580 N N . LEU A 1 74 ? 6.423 71.247 41.472 1.00 14.91 73 LEU A N 1
ATOM 581 C CA . LEU A 1 74 ? 5.737 72.460 41.973 1.00 15.39 73 LEU A CA 1
ATOM 582 C C . LEU A 1 74 ? 5.864 73.640 41.023 1.00 13.02 73 LEU A C 1
ATOM 583 O O . LEU A 1 74 ? 5.007 74.541 41.024 1.00 15.11 73 LEU A O 1
ATOM 588 N N . LEU A 1 75 ? 6.875 73.649 40.167 1.00 15.25 74 LEU A N 1
ATOM 589 C CA . LEU A 1 75 ? 7.178 74.884 39.379 1.00 14.62 74 LEU A CA 1
ATOM 590 C C . LEU A 1 75 ? 6.020 75.474 38.586 1.00 15.80 74 LEU A C 1
ATOM 591 O O . LEU A 1 75 ? 5.796 76.691 38.651 1.00 15.79 74 LEU A O 1
ATOM 596 N N . PRO A 1 76 ? 5.292 74.641 37.801 1.00 17.07 75 PRO A N 1
ATOM 597 C CA . PRO A 1 76 ? 4.193 75.210 37.002 1.00 17.48 75 PRO A CA 1
ATOM 598 C C . PRO A 1 76 ? 3.136 75.893 37.844 1.00 17.43 75 PRO A C 1
ATOM 599 O O . PRO A 1 76 ? 2.576 76.908 37.405 1.00 16.95 75 PRO A O 1
ATOM 603 N N . TYR A 1 77 ? 2.871 75.410 39.058 1.00 14.64 76 TYR A N 1
ATOM 604 C CA . TYR A 1 77 ? 1.949 76.115 39.960 1.00 16.67 76 TYR A CA 1
ATOM 605 C C . TYR A 1 77 ? 2.493 77.473 40.362 1.00 16.62 76 TYR A C 1
ATOM 606 O O . TYR A 1 77 ? 1.810 78.511 40.278 1.00 15.81 76 TYR A O 1
ATOM 615 N N . PHE A 1 78 ? 3.746 77.486 40.816 1.00 15.94 77 PHE A N 1
ATOM 616 C CA . PHE A 1 78 ? 4.351 78.793 41.212 1.00 14.01 77 PHE A CA 1
ATOM 617 C C . PHE A 1 78 ? 4.371 79.713 39.994 1.00 15.86 77 PHE A C 1
ATOM 618 O O . PHE A 1 78 ? 4.095 80.921 40.102 1.00 15.57 77 PHE A O 1
ATOM 626 N N . LYS A 1 79 ? 4.693 79.191 38.817 1.00 16.55 78 LYS A N 1
ATOM 627 C CA . LYS A 1 79 ? 4.704 80.077 37.641 1.00 16.24 78 LYS A CA 1
ATOM 628 C C . LYS A 1 79 ? 3.362 80.695 37.336 1.00 15.47 78 LYS A C 1
ATOM 629 O O . LYS A 1 79 ? 3.268 81.838 36.866 1.00 20.55 78 LYS A O 1
ATOM 635 N N A GLU A 1 80 ? 2.304 79.946 37.574 0.70 19.63 79 GLU A N 1
ATOM 636 N N B GLU A 1 80 ? 2.317 79.914 37.604 0.30 15.47 79 GLU A N 1
ATOM 637 C CA A GLU A 1 80 ? 0.971 80.464 37.270 0.70 19.39 79 GLU A CA 1
ATOM 638 C CA B GLU A 1 80 ? 0.919 80.288 37.321 0.30 14.36 79 GLU A CA 1
ATOM 639 C C A GLU A 1 80 ? 0.616 81.563 38.240 0.70 16.50 79 GLU A C 1
ATOM 640 C C B GLU A 1 80 ? 0.406 81.346 38.285 0.30 13.84 79 GLU A C 1
ATOM 641 O O A GLU A 1 80 ? 0.146 82.624 37.832 0.70 17.12 79 GLU A O 1
ATOM 642 O O B GLU A 1 80 ? -0.472 82.121 37.917 0.30 13.84 79 GLU A O 1
ATOM 653 N N . VAL A 1 81 ? 0.919 81.357 39.520 1.00 16.10 80 VAL A N 1
ATOM 654 C CA . VAL A 1 81 ? 0.420 82.264 40.564 1.00 16.78 80 VAL A CA 1
ATOM 655 C C . VAL A 1 81 ? 1.296 83.456 40.902 1.00 17.82 80 VAL A C 1
ATOM 656 O O . VAL A 1 81 ? 0.829 84.372 41.565 1.00 19.10 80 VAL A O 1
ATOM 660 N N . TYR A 1 82 ? 2.535 83.473 40.436 1.00 14.89 81 TYR A N 1
ATOM 661 C CA . TYR A 1 82 ? 3.441 84.585 40.664 1.00 17.26 81 TYR A CA 1
ATOM 662 C C . TYR A 1 82 ? 3.661 85.400 39.426 1.00 16.46 81 TYR A C 1
ATOM 663 O O . TYR A 1 82 ? 3.579 84.881 38.318 1.00 17.84 81 TYR A O 1
ATOM 672 N N . ASP A 1 83 ? 3.993 86.678 39.620 1.00 15.74 82 ASP A N 1
ATOM 673 C CA . ASP A 1 83 ? 4.387 87.590 38.543 1.00 17.29 82 ASP A CA 1
ATOM 674 C C . ASP A 1 83 ? 5.888 87.451 38.339 1.00 16.90 82 ASP A C 1
ATOM 675 O O . ASP A 1 83 ? 6.688 87.830 39.211 1.00 18.09 82 ASP A O 1
ATOM 680 N N . GLU A 1 84 ? 6.243 86.941 37.175 1.00 16.98 83 GLU A N 1
ATOM 681 C CA . GLU A 1 84 ? 7.615 86.551 36.850 1.00 16.86 83 GLU A CA 1
ATOM 682 C C . GLU A 1 84 ? 8.584 87.737 36.821 1.00 13.99 83 GLU A C 1
ATOM 683 O O . GLU A 1 84 ? 9.815 87.552 36.834 1.00 17.12 83 GLU A O 1
ATOM 689 N N . ARG A 1 85 ? 8.030 88.945 36.794 1.00 16.48 84 ARG A N 1
ATOM 690 C CA . ARG A 1 85 ? 8.831 90.160 36.787 1.00 17.37 84 ARG A CA 1
ATOM 691 C C . ARG A 1 85 ? 9.284 90.491 38.213 1.00 16.71 84 ARG A C 1
ATOM 692 O O . ARG A 1 85 ? 10.231 91.244 38.422 1.00 19.57 84 ARG A O 1
ATOM 700 N N . LYS A 1 86 ? 8.628 89.894 39.204 1.00 15.95 85 LYS A N 1
ATOM 701 C CA . LYS A 1 86 ? 9.021 90.089 40.584 1.00 16.61 85 LYS A CA 1
ATOM 702 C C . LYS A 1 86 ? 9.668 88.876 41.176 1.00 17.15 85 LYS A C 1
ATOM 703 O O . LYS A 1 86 ? 10.820 88.954 41.593 1.00 19.67 85 LYS A O 1
ATOM 709 N N . TRP A 1 87 ? 8.938 87.758 41.178 1.00 15.77 86 TRP A N 1
ATOM 710 C CA . TRP A 1 87 ? 9.436 86.474 41.655 1.00 18.37 86 TRP A CA 1
ATOM 711 C C . TRP A 1 87 ? 9.529 85.547 40.461 1.00 20.77 86 TRP A C 1
ATOM 712 O O . TRP A 1 87 ? 8.515 85.073 39.955 1.00 20.48 86 TRP A O 1
ATOM 723 N N . ASN A 1 88 ? 10.742 85.330 39.977 1.00 18.52 87 ASN A N 1
ATOM 724 C CA . ASN A 1 88 ? 10.959 84.497 38.807 1.00 17.81 87 ASN A CA 1
ATOM 725 C C . ASN A 1 88 ? 11.412 83.084 39.223 1.00 18.09 87 ASN A C 1
ATOM 726 O O . ASN A 1 88 ? 12.581 82.849 39.556 1.00 18.66 87 ASN A O 1
ATOM 731 N N . PHE A 1 89 ? 10.478 82.130 39.152 1.00 18.72 88 PHE A N 1
ATOM 732 C CA . PHE A 1 89 ? 10.670 80.775 39.645 1.00 17.76 88 PHE A CA 1
ATOM 733 C C . PHE A 1 89 ? 11.307 79.871 38.595 1.00 19.44 88 PHE A C 1
ATOM 734 O O . PHE A 1 89 ? 10.947 79.891 37.405 1.00 17.15 88 PHE A O 1
ATOM 742 N N . ASN A 1 90 ? 12.254 79.051 39.053 1.00 16.86 89 ASN A N 1
ATOM 743 C CA . ASN A 1 90 ? 12.990 78.140 38.203 1.00 17.69 89 ASN A CA 1
ATOM 744 C C . ASN A 1 90 ? 13.255 76.872 38.972 1.00 16.58 89 ASN A C 1
ATOM 745 O O . ASN A 1 90 ? 13.436 76.946 40.180 1.00 16.00 89 ASN A O 1
ATOM 750 N N . ALA A 1 91 ? 13.271 75.739 38.280 1.00 16.69 90 ALA A N 1
ATOM 751 C CA . ALA A 1 91 ? 13.681 74.438 38.856 1.00 16.19 90 ALA A CA 1
ATOM 752 C C . ALA A 1 91 ? 14.900 74.046 38.039 1.00 17.51 90 ALA A C 1
ATOM 753 O O . ALA A 1 91 ? 14.805 73.799 36.831 1.00 16.97 90 ALA A O 1
ATOM 755 N N . ILE A 1 92 ? 16.061 74.067 38.690 1.00 16.83 91 ILE A N 1
ATOM 756 C CA . ILE A 1 92 ? 17.330 73.785 38.016 1.00 15.00 91 ILE A CA 1
ATOM 757 C C . ILE A 1 92 ? 18.070 72.815 38.904 1.00 14.56 91 ILE A C 1
ATOM 758 O O . ILE A 1 92 ? 18.353 73.115 40.074 1.00 15.06 91 ILE A O 1
ATOM 763 N N . ALA A 1 93 ? 18.311 71.616 38.384 1.00 14.84 92 ALA A N 1
ATOM 764 C CA . ALA A 1 93 ? 18.904 70.560 39.194 1.00 13.66 92 ALA A CA 1
ATOM 765 C C . ALA A 1 93 ? 20.312 70.902 39.655 1.00 14.68 92 ALA A C 1
ATOM 766 O O . ALA A 1 93 ? 21.080 71.544 38.934 1.00 16.26 92 ALA A O 1
ATOM 768 N N . THR A 1 94 ? 20.696 70.400 40.832 1.00 15.37 93 THR A N 1
ATOM 769 C CA . THR A 1 94 ? 22.059 70.630 41.308 1.00 15.26 93 THR A CA 1
ATOM 770 C C . THR A 1 94 ? 23.063 70.013 40.314 1.00 15.47 93 THR A C 1
ATOM 771 O O . THR A 1 94 ? 24.197 70.473 40.206 1.00 15.42 93 THR A O 1
ATOM 775 N N . THR A 1 95 ? 22.648 68.951 39.628 1.00 15.83 94 THR A N 1
ATOM 776 C CA . THR A 1 95 ? 23.426 68.248 38.604 1.00 14.33 94 THR A CA 1
ATOM 777 C C . THR A 1 95 ? 23.601 69.011 37.302 1.00 18.19 94 THR A C 1
ATOM 778 O O . THR A 1 95 ? 24.509 68.737 36.548 1.00 17.40 94 THR A O 1
ATOM 782 N N . ASP A 1 96 ? 22.771 70.028 37.102 1.00 17.70 95 ASP A N 1
ATOM 783 C CA . ASP A 1 96 ? 22.893 70.996 36.017 1.00 15.23 95 ASP A CA 1
ATOM 784 C C . ASP A 1 96 ? 23.755 72.180 36.448 1.00 16.32 95 ASP A C 1
ATOM 785 O O . ASP A 1 96 ? 24.681 72.586 35.736 1.00 17.04 95 ASP A O 1
ATOM 790 N N . ILE A 1 97 ? 23.503 72.690 37.656 1.00 14.80 96 ILE A N 1
ATOM 791 C CA . ILE A 1 97 ? 24.284 73.852 38.120 1.00 15.95 96 ILE A CA 1
ATOM 792 C C . ILE A 1 97 ? 25.752 73.522 38.230 1.00 17.13 96 ILE A C 1
ATOM 793 O O . ILE A 1 97 ? 26.610 74.315 37.822 1.00 17.13 96 ILE A O 1
ATOM 798 N N . VAL A 1 98 ? 26.064 72.341 38.775 1.00 15.84 97 VAL A N 1
ATOM 799 C CA . VAL A 1 98 ? 27.483 72.000 39.004 1.00 16.50 97 VAL A CA 1
ATOM 800 C C . VAL A 1 98 ? 28.250 71.893 37.702 1.00 17.26 97 VAL A C 1
ATOM 801 O O . VAL A 1 98 ? 29.409 72.207 37.664 1.00 19.04 97 VAL A O 1
ATOM 805 N N . ALA A 1 99 ? 27.583 71.491 36.633 1.00 16.35 98 ALA A N 1
ATOM 806 C CA . ALA A 1 99 ? 28.252 71.257 35.347 1.00 15.81 98 ALA A CA 1
ATOM 807 C C . ALA A 1 99 ? 28.360 72.520 34.542 1.00 18.65 98 ALA A C 1
ATOM 808 O O . ALA A 1 99 ? 29.287 72.655 33.748 1.00 17.32 98 ALA A O 1
ATOM 810 N N . ASN A 1 100 ? 27.387 73.423 34.705 1.00 17.25 99 ASN A N 1
ATOM 811 C CA . ASN A 1 100 ? 27.311 74.663 33.899 1.00 16.45 99 ASN A CA 1
ATOM 812 C C . ASN A 1 100 ? 26.854 75.818 34.740 1.00 18.68 99 ASN A C 1
ATOM 813 O O . ASN A 1 100 ? 25.781 76.386 34.493 1.00 18.97 99 ASN A O 1
ATOM 818 N N . PRO A 1 101 ? 27.654 76.178 35.766 1.00 18.64 100 PRO A N 1
ATOM 819 C CA . PRO A 1 101 ? 27.233 77.229 36.718 1.00 15.41 100 PRO A CA 1
ATOM 820 C C . PRO A 1 101 ? 26.932 78.574 36.121 1.00 15.68 100 PRO A C 1
ATOM 821 O O . PRO A 1 101 ? 26.029 79.265 36.601 1.00 17.12 100 PRO A O 1
ATOM 825 N N . ALA A 1 102 ? 27.665 78.943 35.080 1.00 16.41 101 ALA A N 1
ATOM 826 C CA . ALA A 1 102 ? 27.524 80.282 34.484 1.00 15.78 101 ALA A CA 1
ATOM 827 C C . ALA A 1 102 ? 26.217 80.464 33.705 1.00 15.56 101 ALA A C 1
ATOM 828 O O . ALA A 1 102 ? 25.806 81.588 33.433 1.00 16.07 101 ALA A O 1
ATOM 830 N N . THR A 1 103 ? 25.553 79.365 33.338 1.00 15.15 102 THR A N 1
ATOM 831 C CA . THR A 1 103 ? 24.253 79.408 32.696 1.00 15.01 102 THR A CA 1
ATOM 832 C C . THR A 1 103 ? 23.204 79.992 33.630 1.00 16.95 102 THR A C 1
ATOM 833 O O . THR A 1 103 ? 22.330 80.726 33.202 1.00 16.99 102 THR A O 1
ATOM 837 N N . TYR A 1 104 ? 23.347 79.720 34.920 1.00 16.29 103 TYR A N 1
ATOM 838 C CA . TYR A 1 104 ? 22.224 79.892 35.881 1.00 16.88 103 TYR A CA 1
ATOM 839 C C . TYR A 1 104 ? 22.525 80.871 36.990 1.00 18.81 103 TYR A C 1
ATOM 840 O O . TYR A 1 104 ? 21.597 81.496 37.544 1.00 18.72 103 TYR A O 1
ATOM 849 N N . LEU A 1 105 ? 23.804 80.970 37.340 1.00 15.67 104 LEU A N 1
ATOM 850 C CA . LEU A 1 105 ? 24.223 81.743 38.467 1.00 16.69 104 LEU A CA 1
ATOM 851 C C . LEU A 1 105 ? 24.834 83.053 37.973 1.00 15.38 104 LEU A C 1
ATOM 852 O O . LEU A 1 105 ? 25.894 83.055 37.350 1.00 17.79 104 LEU A O 1
ATOM 857 N N . LYS A 1 106 ? 24.125 84.162 38.204 1.00 16.19 105 LYS A N 1
ATOM 858 C CA . LYS A 1 106 ? 24.468 85.421 37.589 1.00 16.79 105 LYS A CA 1
ATOM 859 C C . LYS A 1 106 ? 24.782 86.458 38.656 1.00 19.08 105 LYS A C 1
ATOM 860 O O . LYS A 1 106 ? 24.014 86.644 39.575 1.00 17.88 105 LYS A O 1
ATOM 866 N N . LYS A 1 107 ? 25.897 87.161 38.505 1.00 19.32 106 LYS A N 1
ATOM 867 C CA . LYS A 1 107 ? 26.404 88.037 39.553 1.00 18.84 106 LYS A CA 1
ATOM 868 C C . LYS A 1 107 ? 25.385 89.052 40.024 1.00 16.64 106 LYS A C 1
ATOM 869 O O . LYS A 1 107 ? 25.273 89.327 41.213 1.00 18.17 106 LYS A O 1
ATOM 875 N N . ASP A 1 108 ? 24.694 89.660 39.062 1.00 17.06 107 ASP A N 1
ATOM 876 C CA . ASP A 1 108 ? 23.879 90.831 39.340 1.00 14.65 107 ASP A CA 1
ATOM 877 C C . ASP A 1 108 ? 22.401 90.569 39.582 1.00 15.15 107 ASP A C 1
ATOM 878 O O . ASP A 1 108 ? 21.612 91.527 39.741 1.00 17.58 107 ASP A O 1
ATOM 883 N N . VAL A 1 109 ? 22.010 89.303 39.639 1.00 14.41 108 VAL A N 1
ATOM 884 C CA . VAL A 1 109 ? 20.610 88.922 39.854 1.00 14.90 108 VAL A CA 1
ATOM 885 C C . VAL A 1 109 ? 20.452 88.454 41.299 1.00 12.41 108 VAL A C 1
ATOM 886 O O . VAL A 1 109 ? 21.128 87.490 41.691 1.00 15.76 108 VAL A O 1
ATOM 890 N N . ALA A 1 110 ? 19.540 89.109 42.017 1.00 13.64 109 ALA A N 1
ATOM 891 C CA . ALA A 1 110 ? 19.205 88.758 43.405 1.00 13.65 109 ALA A CA 1
ATOM 892 C C . ALA A 1 110 ? 18.588 87.341 43.304 1.00 14.12 109 ALA A C 1
ATOM 893 O O . ALA A 1 110 ? 17.665 87.117 42.516 1.00 15.56 109 ALA A O 1
ATOM 895 N N . THR A 1 111 ? 19.109 86.414 44.089 1.00 15.25 110 THR A N 1
ATOM 896 C CA . THR A 1 111 ? 18.750 85.023 43.934 1.00 13.17 110 THR A CA 1
ATOM 897 C C . THR A 1 111 ? 18.395 84.383 45.256 1.00 14.94 110 THR A C 1
ATOM 898 O O . THR A 1 111 ? 19.069 84.595 46.253 1.00 16.66 110 THR A O 1
ATOM 902 N N . VAL A 1 112 ? 17.337 83.548 45.247 1.00 13.66 111 VAL A N 1
ATOM 903 C CA . VAL A 1 112 ? 16.999 82.766 46.414 1.00 14.08 111 VAL A CA 1
ATOM 904 C C . VAL A 1 112 ? 17.214 81.311 46.002 1.00 15.42 111 VAL A C 1
ATOM 905 O O . VAL A 1 112 ? 16.497 80.797 45.144 1.00 14.81 111 VAL A O 1
ATOM 909 N N . LEU A 1 113 ? 18.227 80.685 46.580 1.00 15.08 112 LEU A N 1
ATOM 910 C CA . LEU A 1 113 ? 18.554 79.313 46.249 1.00 13.77 112 LEU A CA 1
ATOM 911 C C . LEU A 1 113 ? 17.907 78.400 47.248 1.00 11.70 112 LEU A C 1
ATOM 912 O O . LEU A 1 113 ? 18.280 78.376 48.439 1.00 13.17 112 LEU A O 1
ATOM 917 N N . VAL A 1 114 ? 16.979 77.584 46.743 1.00 14.46 113 VAL A N 1
ATOM 918 C CA . VAL A 1 114 ? 16.152 76.698 47.600 1.00 16.10 113 VAL A CA 1
ATOM 919 C C . VAL A 1 114 ? 16.676 75.273 47.387 1.00 14.35 113 VAL A C 1
ATOM 920 O O . VAL A 1 114 ? 16.398 74.658 46.347 1.00 15.39 113 VAL A O 1
ATOM 924 N N . SER A 1 115 ? 17.486 74.794 48.337 1.00 15.44 114 SER A N 1
ATOM 925 C CA . SER A 1 115 ? 18.187 73.504 48.173 1.00 16.48 114 SER A CA 1
ATOM 926 C C . SER A 1 115 ? 17.397 72.372 48.830 1.00 17.88 114 SER A C 1
ATOM 927 O O . SER A 1 115 ? 16.981 72.489 49.978 1.00 15.96 114 SER A O 1
ATOM 930 N N . PHE A 1 116 ? 17.258 71.262 48.100 1.00 17.33 115 PHE A N 1
ATOM 931 C CA . PHE A 1 116 ? 16.585 70.043 48.559 1.00 17.68 115 PHE A CA 1
ATOM 932 C C . PHE A 1 116 ? 17.553 68.886 48.694 1.00 16.59 115 PHE A C 1
ATOM 933 O O . PHE A 1 116 ? 18.332 68.611 47.773 1.00 14.34 115 PHE A O 1
ATOM 941 N N . ALA A 1 117 ? 17.465 68.146 49.785 1.00 15.91 116 ALA A N 1
ATOM 942 C CA . ALA A 1 117 ? 18.221 66.915 49.898 1.00 14.26 116 ALA A CA 1
ATOM 943 C C . ALA A 1 117 ? 17.683 66.005 51.007 1.00 16.47 116 ALA A C 1
ATOM 944 O O . ALA A 1 117 ? 17.460 66.483 52.141 1.00 17.50 116 ALA A O 1
ATOM 946 N N . ARG A 1 118 ? 17.546 64.709 50.701 1.00 15.38 117 ARG A N 1
ATOM 947 C CA . ARG A 1 118 ? 17.189 63.688 51.693 1.00 15.87 117 ARG A CA 1
ATOM 948 C C . ARG A 1 118 ? 18.348 63.484 52.676 1.00 17.88 117 ARG A C 1
ATOM 949 O O . ARG A 1 118 ? 18.164 63.648 53.908 1.00 17.18 117 ARG A O 1
ATOM 957 N N . SER A 1 119 ? 19.518 63.116 52.142 1.00 17.67 118 SER A N 1
ATOM 958 C CA . SER A 1 119 ? 20.691 62.771 52.979 1.00 18.53 118 SER A CA 1
ATOM 959 C C . SER A 1 119 ? 21.591 63.957 53.274 1.00 19.51 118 SER A C 1
ATOM 960 O O . SER A 1 119 ? 22.336 63.981 54.294 1.00 19.53 118 SER A O 1
ATOM 963 N N . GLY A 1 120 ? 21.529 64.933 52.375 1.00 19.85 119 GLY A N 1
ATOM 964 C CA . GLY A 1 120 ? 22.404 66.093 52.439 1.00 16.31 119 GLY A CA 1
ATOM 965 C C . GLY A 1 120 ? 23.861 65.820 52.038 1.00 17.91 119 GLY A C 1
ATOM 966 O O . GLY A 1 120 ? 24.704 66.700 52.180 1.00 17.42 119 GLY A O 1
ATOM 967 N N . ASN A 1 121 ? 24.144 64.591 51.550 1.00 13.70 120 ASN A N 1
ATOM 968 C CA . ASN A 1 121 ? 25.499 64.147 51.288 1.00 16.11 120 ASN A CA 1
ATOM 969 C C . ASN A 1 121 ? 25.849 63.971 49.820 1.00 16.44 120 ASN A C 1
ATOM 970 O O . ASN A 1 121 ? 26.940 63.483 49.505 1.00 20.70 120 ASN A O 1
ATOM 975 N N . SER A 1 122 ? 24.969 64.414 48.919 1.00 17.09 121 SER A N 1
ATOM 976 C CA . SER A 1 122 ? 25.369 64.537 47.523 1.00 15.02 121 SER A CA 1
ATOM 977 C C . SER A 1 122 ? 26.383 65.658 47.334 1.00 13.89 121 SER A C 1
ATOM 978 O O . SER A 1 122 ? 26.082 66.797 47.690 1.00 15.18 121 SER A O 1
ATOM 981 N N . PRO A 1 123 ? 27.578 65.365 46.774 1.00 14.78 122 PRO A N 1
ATOM 982 C CA . PRO A 1 123 ? 28.538 66.424 46.578 1.00 15.33 122 PRO A CA 1
ATOM 983 C C . PRO A 1 123 ? 27.967 67.612 45.784 1.00 13.14 122 PRO A C 1
ATOM 984 O O . PRO A 1 123 ? 28.361 68.736 46.012 1.00 17.01 122 PRO A O 1
ATOM 988 N N . GLU A 1 124 ? 27.052 67.359 44.847 1.00 14.38 123 GLU A N 1
ATOM 989 C CA . GLU A 1 124 ? 26.521 68.429 44.023 1.00 13.55 123 GLU A CA 1
ATOM 990 C C . GLU A 1 124 ? 25.722 69.406 44.871 1.00 14.98 123 GLU A C 1
ATOM 991 O O . GLU A 1 124 ? 25.604 70.568 44.501 1.00 14.70 123 GLU A O 1
ATOM 997 N N . SER A 1 125 ? 25.168 68.956 45.995 1.00 16.13 124 SER A N 1
ATOM 998 C CA . SER A 1 125 ? 24.423 69.892 46.869 1.00 15.93 124 SER A CA 1
ATOM 999 C C . SER A 1 125 ? 25.344 71.019 47.388 1.00 13.94 124 SER A C 1
ATOM 1000 O O . SER A 1 125 ? 25.029 72.206 47.292 1.00 17.11 124 SER A O 1
ATOM 1003 N N . LEU A 1 126 ? 26.472 70.649 47.962 1.00 15.02 125 LEU A N 1
ATOM 1004 C CA . LEU A 1 126 ? 27.373 71.588 48.533 1.00 15.16 125 LEU A CA 1
ATOM 1005 C C . LEU A 1 126 ? 28.084 72.388 47.445 1.00 13.78 125 LEU A C 1
ATOM 1006 O O . LEU A 1 126 ? 28.356 73.572 47.636 1.00 17.55 125 LEU A O 1
ATOM 1011 N N . ALA A 1 127 ? 28.376 71.755 46.311 1.00 15.20 126 ALA A N 1
ATOM 1012 C CA . ALA A 1 127 ? 29.023 72.445 45.200 1.00 17.53 126 ALA A CA 1
ATOM 1013 C C . ALA A 1 127 ? 28.122 73.532 44.632 1.00 15.92 126 ALA A C 1
ATOM 1014 O O . ALA A 1 127 ? 28.562 74.653 44.321 1.00 15.69 126 ALA A O 1
ATOM 1016 N N . THR A 1 128 ? 26.845 73.239 44.539 1.00 16.24 127 THR A N 1
ATOM 1017 C CA . THR A 1 128 ? 25.839 74.205 44.077 1.00 15.90 127 THR A CA 1
ATOM 1018 C C . THR A 1 128 ? 25.774 75.387 45.004 1.00 15.83 127 THR A C 1
ATOM 1019 O O . THR A 1 128 ? 25.795 76.524 44.533 1.00 14.15 127 THR A O 1
ATOM 1023 N N . VAL A 1 129 ? 25.744 75.133 46.321 1.00 14.19 128 VAL A N 1
ATOM 1024 C CA . VAL A 1 129 ? 25.756 76.256 47.282 1.00 14.97 128 VAL A CA 1
ATOM 1025 C C . VAL A 1 129 ? 27.032 77.072 47.157 1.00 17.19 128 VAL A C 1
ATOM 1026 O O . VAL A 1 129 ? 27.007 78.302 47.097 1.00 14.67 128 VAL A O 1
ATOM 1030 N N . ASP A 1 130 ? 28.171 76.392 47.062 1.00 14.83 129 ASP A N 1
ATOM 1031 C CA . ASP A 1 130 ? 29.454 77.076 46.997 1.00 16.77 129 ASP A CA 1
ATOM 1032 C C . ASP A 1 130 ? 29.568 77.943 45.735 1.00 15.64 129 ASP A C 1
ATOM 1033 O O . ASP A 1 130 ? 30.084 79.076 45.778 1.00 17.65 129 ASP A O 1
ATOM 1038 N N . LEU A 1 131 ? 29.076 77.414 44.623 1.00 14.45 130 LEU A N 1
ATOM 1039 C CA . LEU A 1 131 ? 29.145 78.134 43.364 1.00 13.90 130 LEU A CA 1
ATOM 1040 C C . LEU A 1 131 ? 28.257 79.346 43.434 1.00 14.45 130 LEU A C 1
ATOM 1041 O O . LEU A 1 131 ? 28.630 80.439 43.014 1.00 15.46 130 LEU A O 1
ATOM 1046 N N . ALA A 1 132 ? 27.082 79.177 44.010 1.00 15.06 131 ALA A N 1
ATOM 1047 C CA . ALA A 1 132 ? 26.179 80.336 44.218 1.00 13.60 131 ALA A CA 1
ATOM 1048 C C . ALA A 1 132 ? 26.810 81.411 45.066 1.00 16.24 131 ALA A C 1
ATOM 1049 O O . ALA A 1 132 ? 26.739 82.596 44.711 1.00 14.55 131 ALA A O 1
ATOM 1051 N N . LYS A 1 133 ? 27.407 81.030 46.210 1.00 15.22 132 LYS A N 1
ATOM 1052 C CA . LYS A 1 133 ? 28.059 82.034 47.054 1.00 15.89 132 LYS A CA 1
ATOM 1053 C C . LYS A 1 133 ? 29.204 82.759 46.347 1.00 16.27 132 LYS A C 1
ATOM 1054 O O . LYS A 1 133 ? 29.386 83.965 46.551 1.00 17.46 132 LYS A O 1
ATOM 1060 N N A SER A 1 134 ? 29.952 82.049 45.502 0.35 17.74 133 SER A N 1
ATOM 1061 N N B SER A 1 134 ? 29.972 82.031 45.540 0.35 17.51 133 SER A N 1
ATOM 1062 N N C SER A 1 134 ? 29.969 82.048 45.519 0.30 17.03 133 SER A N 1
ATOM 1063 C CA A SER A 1 134 ? 31.097 82.634 44.806 0.35 18.71 133 SER A CA 1
ATOM 1064 C CA B SER A 1 134 ? 31.064 82.622 44.781 0.35 18.27 133 SER A CA 1
ATOM 1065 C CA C SER A 1 134 ? 31.092 82.658 44.809 0.30 17.34 133 SER A CA 1
ATOM 1066 C C A SER A 1 134 ? 30.717 83.487 43.583 0.35 19.99 133 SER A C 1
ATOM 1067 C C B SER A 1 134 ? 30.579 83.631 43.753 0.35 19.53 133 SER A C 1
ATOM 1068 C C C SER A 1 134 ? 30.671 83.560 43.643 0.30 19.20 133 SER A C 1
ATOM 1069 O O A SER A 1 134 ? 31.495 84.346 43.147 0.35 19.12 133 SER A O 1
ATOM 1070 O O B SER A 1 134 ? 31.110 84.742 43.664 0.35 16.30 133 SER A O 1
ATOM 1071 O O C SER A 1 134 ? 31.370 84.527 43.316 0.30 17.82 133 SER A O 1
ATOM 1078 N N . LEU A 1 135 ? 29.536 83.258 43.018 1.00 18.08 134 LEU A N 1
ATOM 1079 C CA . LEU A 1 135 ? 29.132 83.964 41.806 1.00 18.42 134 LEU A CA 1
ATOM 1080 C C . LEU A 1 135 ? 28.054 85.052 41.950 1.00 21.54 134 LEU A C 1
ATOM 1081 O O . LEU A 1 135 ? 28.015 85.974 41.160 1.00 22.40 134 LEU A O 1
ATOM 1086 N N . VAL A 1 136 ? 27.184 84.940 42.951 1.00 18.84 135 VAL A N 1
ATOM 1087 C CA . VAL A 1 136 ? 26.008 85.799 43.060 1.00 14.46 135 VAL A CA 1
ATOM 1088 C C . VAL A 1 136 ? 26.177 86.829 44.155 1.00 15.26 135 VAL A C 1
ATOM 1089 O O . VAL A 1 136 ? 26.427 86.479 45.293 1.00 16.08 135 VAL A O 1
ATOM 1093 N N . ASP A 1 137 ? 26.042 88.092 43.805 1.00 15.93 136 ASP A N 1
ATOM 1094 C CA . ASP A 1 137 ? 26.294 89.218 44.734 1.00 14.73 136 ASP A CA 1
ATOM 1095 C C . ASP A 1 137 ? 25.308 89.207 45.926 1.00 16.82 136 ASP A C 1
ATOM 1096 O O . ASP A 1 137 ? 25.707 89.373 47.105 1.00 16.47 136 ASP A O 1
ATOM 1101 N N . GLU A 1 138 ? 24.028 89.047 45.591 1.00 15.40 137 GLU A N 1
ATOM 1102 C CA . GLU A 1 138 ? 22.920 89.088 46.563 1.00 16.24 137 GLU A CA 1
ATOM 1103 C C . GLU A 1 138 ? 22.233 87.736 46.535 1.00 16.75 137 GLU A C 1
ATOM 1104 O O . GLU A 1 138 ? 21.409 87.444 45.671 1.00 14.39 137 GLU A O 1
ATOM 1110 N N . LEU A 1 139 ? 22.581 86.926 47.514 1.00 15.09 138 LEU A N 1
ATOM 1111 C CA . LEU A 1 139 ? 22.128 85.543 47.583 1.00 13.28 138 LEU A CA 1
ATOM 1112 C C . LEU A 1 139 ? 21.401 85.336 48.901 1.00 15.01 138 LEU A C 1
ATOM 1113 O O . LEU A 1 139 ? 21.868 85.781 49.955 1.00 13.96 138 LEU A O 1
ATOM 1118 N N . TYR A 1 140 ? 20.300 84.578 48.849 1.00 14.88 139 TYR A N 1
ATOM 1119 C CA . TYR A 1 140 ? 19.613 84.103 50.040 1.00 14.58 139 TYR A CA 1
ATOM 1120 C C . TYR A 1 140 ? 19.411 82.617 49.791 1.00 13.77 139 TYR A C 1
ATOM 1121 O O . TYR A 1 140 ? 19.435 82.180 48.628 1.00 14.12 139 TYR A O 1
ATOM 1130 N N . GLN A 1 141 ? 19.194 81.860 50.867 1.00 14.93 140 GLN A N 1
ATOM 1131 C CA . GLN A 1 141 ? 18.994 80.435 50.752 1.00 14.11 140 GLN A CA 1
ATOM 1132 C C . GLN A 1 141 ? 17.810 79.975 51.595 1.00 14.69 140 GLN A C 1
ATOM 1133 O O . GLN A 1 141 ? 17.512 80.538 52.634 1.00 14.52 140 GLN A O 1
ATOM 1139 N N . VAL A 1 142 ? 17.123 78.931 51.120 1.00 14.97 141 VAL A N 1
ATOM 1140 C CA . VAL A 1 142 ? 16.172 78.203 51.936 1.00 15.66 141 VAL A CA 1
ATOM 1141 C C . VAL A 1 142 ? 16.599 76.759 51.831 1.00 12.71 141 VAL A C 1
ATOM 1142 O O . VAL A 1 142 ? 16.725 76.246 50.737 1.00 15.42 141 VAL A O 1
ATOM 1146 N N . THR A 1 143 ? 17.010 76.180 52.952 1.00 13.29 142 THR A N 1
ATOM 1147 C CA . THR A 1 143 ? 17.540 74.815 52.945 1.00 14.82 142 THR A CA 1
ATOM 1148 C C . THR A 1 143 ? 16.476 73.855 53.490 1.00 12.98 142 THR A C 1
ATOM 1149 O O . THR A 1 143 ? 16.157 73.851 54.679 1.00 13.19 142 THR A O 1
ATOM 1153 N N . ILE A 1 144 ? 15.939 73.019 52.616 1.00 15.73 143 ILE A N 1
ATOM 1154 C CA . ILE A 1 144 ? 14.874 72.054 52.964 1.00 14.04 143 ILE A CA 1
ATOM 1155 C C . ILE A 1 144 ? 15.449 70.641 52.820 1.00 14.54 143 ILE A C 1
ATOM 1156 O O . ILE A 1 144 ? 15.699 70.172 51.755 1.00 16.41 143 ILE A O 1
ATOM 1161 N N . THR A 1 145 ? 15.747 70.023 53.939 1.00 12.10 144 THR A N 1
ATOM 1162 C CA . THR A 1 145 ? 16.501 68.778 53.937 1.00 12.34 144 THR A CA 1
ATOM 1163 C C . THR A 1 145 ? 16.054 67.893 55.091 1.00 13.91 144 THR A C 1
ATOM 1164 O O . THR A 1 145 ? 15.475 68.377 56.061 1.00 13.98 144 THR A O 1
ATOM 1168 N N . CYS A 1 146 ? 16.255 66.587 54.951 1.00 13.91 145 CYS A N 1
ATOM 1169 C CA . CYS A 1 146 ? 15.717 65.629 55.878 1.00 13.60 145 CYS A CA 1
ATOM 1170 C C . CYS A 1 146 ? 16.733 65.148 56.926 1.00 13.38 145 CYS A C 1
ATOM 1171 O O . CYS A 1 146 ? 16.357 64.486 57.911 1.00 18.36 145 CYS A O 1
ATOM 1174 N N . ALA A 1 147 ? 18.006 65.367 56.652 1.00 13.87 146 ALA A N 1
ATOM 1175 C CA . ALA A 1 147 ? 19.097 64.872 57.505 1.00 15.58 146 ALA A CA 1
ATOM 1176 C C . ALA A 1 147 ? 19.760 66.015 58.252 1.00 13.48 146 ALA A C 1
ATOM 1177 O O . ALA A 1 147 ? 20.551 66.752 57.680 1.00 14.71 146 ALA A O 1
ATOM 1179 N N . ALA A 1 148 ? 19.468 66.136 59.549 1.00 15.72 147 ALA A N 1
ATOM 1180 C CA . ALA A 1 148 ? 20.108 67.164 60.384 1.00 16.98 147 ALA A CA 1
ATOM 1181 C C . ALA A 1 148 ? 21.623 67.056 60.424 1.00 15.55 147 ALA A C 1
ATOM 1182 O O . ALA A 1 148 ? 22.317 68.072 60.585 1.00 16.15 147 ALA A O 1
ATOM 1184 N N . ASP A 1 149 ? 22.155 65.842 60.304 1.00 14.76 148 ASP A N 1
ATOM 1185 C CA . ASP A 1 149 ? 23.614 65.647 60.265 1.00 15.16 148 ASP A CA 1
ATOM 1186 C C . ASP A 1 149 ? 24.175 65.396 58.884 1.00 19.31 148 ASP A C 1
ATOM 1187 O O . ASP A 1 149 ? 25.334 64.990 58.747 1.00 18.80 148 ASP A O 1
ATOM 1192 N N . GLY A 1 150 ? 23.376 65.640 57.863 1.00 19.52 149 GLY A N 1
ATOM 1193 C CA . GLY A 1 150 ? 23.888 65.730 56.476 1.00 16.26 149 GLY A CA 1
ATOM 1194 C C . GLY A 1 150 ? 24.748 66.982 56.288 1.00 16.43 149 GLY A C 1
ATOM 1195 O O . GLY A 1 150 ? 24.559 68.023 56.950 1.00 16.51 149 GLY A O 1
ATOM 1196 N N . LYS A 1 151 ? 25.689 66.912 55.352 1.00 17.38 150 LYS A N 1
ATOM 1197 C CA . LYS A 1 151 ? 26.598 68.025 55.145 1.00 19.42 150 LYS A CA 1
ATOM 1198 C C . LYS A 1 151 ? 25.862 69.321 54.786 1.00 18.09 150 LYS A C 1
ATOM 1199 O O . LYS A 1 151 ? 26.230 70.400 55.266 1.00 18.05 150 LYS A O 1
ATOM 1205 N N . LEU A 1 152 ? 24.840 69.223 53.917 1.00 17.79 151 LEU A N 1
ATOM 1206 C CA . LEU A 1 152 ? 24.027 70.410 53.579 1.00 17.94 151 LEU A CA 1
ATOM 1207 C C . LEU A 1 152 ? 23.480 71.125 54.838 1.00 18.43 151 LEU A C 1
ATOM 1208 O O . LEU A 1 152 ? 23.681 72.331 55.004 1.00 21.72 151 LEU A O 1
ATOM 1213 N N . ALA A 1 153 ? 22.754 70.387 55.699 1.00 17.16 152 ALA A N 1
ATOM 1214 C CA . ALA A 1 153 ? 22.159 70.963 56.909 1.00 14.93 152 ALA A CA 1
ATOM 1215 C C . ALA A 1 153 ? 23.269 71.577 57.783 1.00 15.05 152 ALA A C 1
ATOM 1216 O O . ALA A 1 153 ? 23.114 72.645 58.350 1.00 15.83 152 ALA A O 1
ATOM 1218 N N . LEU A 1 154 ? 24.390 70.874 57.903 1.00 15.30 153 LEU A N 1
ATOM 1219 C CA . LEU A 1 154 ? 25.412 71.258 58.892 1.00 17.20 153 LEU A CA 1
ATOM 1220 C C . LEU A 1 154 ? 26.110 72.531 58.504 1.00 19.41 153 LEU A C 1
ATOM 1221 O O . LEU A 1 154 ? 26.613 73.230 59.370 1.00 22.02 153 LEU A O 1
ATOM 1226 N N . GLN A 1 155 ? 26.141 72.852 57.201 1.00 18.41 154 GLN A N 1
ATOM 1227 C CA . GLN A 1 155 ? 26.721 74.151 56.790 1.00 18.30 154 GLN A CA 1
ATOM 1228 C C . GLN A 1 155 ? 25.704 75.290 56.663 1.00 20.30 154 GLN A C 1
ATOM 1229 O O . GLN A 1 155 ? 26.023 76.369 56.121 1.00 20.81 154 GLN A O 1
ATOM 1235 N N . ALA A 1 156 ? 24.490 75.068 57.172 1.00 19.11 155 ALA A N 1
ATOM 1236 C CA . ALA A 1 156 ? 23.394 76.017 57.001 1.00 17.77 155 ALA A CA 1
ATOM 1237 C C . ALA A 1 156 ? 22.994 76.764 58.259 1.00 19.41 155 ALA A C 1
ATOM 1238 O O . ALA A 1 156 ? 21.901 77.302 58.314 1.00 24.59 155 ALA A O 1
ATOM 1240 N N . HIS A 1 157 ? 23.851 76.764 59.275 1.00 16.96 156 HIS A N 1
ATOM 1241 C CA . HIS A 1 157 ? 23.523 77.381 60.548 1.00 17.27 156 HIS A CA 1
ATOM 1242 C C . HIS A 1 157 ? 24.208 78.723 60.670 1.00 19.90 156 HIS A C 1
ATOM 1243 O O . HIS A 1 157 ? 25.249 78.934 60.076 1.00 19.39 156 HIS A O 1
ATOM 1250 N N . GLY A 1 158 ? 23.637 79.569 61.520 1.00 18.13 157 GLY A N 1
ATOM 1251 C CA . GLY A 1 158 ? 24.208 80.855 61.892 1.00 20.46 157 GLY A CA 1
ATOM 1252 C C . GLY A 1 158 ? 24.308 81.880 60.778 1.00 21.32 157 GLY A C 1
ATOM 1253 O O . GLY A 1 158 ? 25.147 82.784 60.860 1.00 21.17 157 GLY A O 1
ATOM 1254 N N . ASP A 1 159 ? 23.463 81.745 59.757 1.00 17.65 158 ASP A N 1
ATOM 1255 C CA . ASP A 1 159 ? 23.426 82.645 58.605 1.00 16.25 158 ASP A CA 1
ATOM 1256 C C . ASP A 1 159 ? 22.029 83.240 58.461 1.00 16.74 158 ASP A C 1
ATOM 1257 O O . ASP A 1 159 ? 21.073 82.539 58.083 1.00 18.41 158 ASP A O 1
ATOM 1262 N N A ASP A 1 160 ? 21.957 84.543 58.740 0.70 16.40 159 ASP A N 1
ATOM 1263 N N B ASP A 1 160 ? 21.888 84.529 58.746 0.30 15.52 159 ASP A N 1
ATOM 1264 C CA A ASP A 1 160 ? 20.734 85.357 58.617 0.70 20.15 159 ASP A CA 1
ATOM 1265 C CA B ASP A 1 160 ? 20.562 85.150 58.703 0.30 16.04 159 ASP A CA 1
ATOM 1266 C C A ASP A 1 160 ? 20.022 85.204 57.299 0.70 17.46 159 ASP A C 1
ATOM 1267 C C B ASP A 1 160 ? 20.004 85.264 57.281 0.30 15.94 159 ASP A C 1
ATOM 1268 O O A ASP A 1 160 ? 18.822 85.446 57.192 0.70 19.51 159 ASP A O 1
ATOM 1269 O O B ASP A 1 160 ? 18.871 85.712 57.100 0.30 16.65 159 ASP A O 1
ATOM 1278 N N . ARG A 1 161 ? 20.785 84.874 56.274 1.00 17.93 160 ARG A N 1
ATOM 1279 C CA . ARG A 1 161 ? 20.263 84.785 54.922 1.00 16.36 160 ARG A CA 1
ATOM 1280 C C . ARG A 1 161 ? 19.964 83.334 54.494 1.00 16.47 160 ARG A C 1
ATOM 1281 O O . ARG A 1 161 ? 19.621 83.087 53.349 1.00 15.74 160 ARG A O 1
ATOM 1289 N N . ASN A 1 162 ? 20.140 82.391 55.414 1.00 16.51 161 ASN A N 1
ATOM 1290 C CA . ASN A 1 162 ? 19.842 80.997 55.135 1.00 15.64 161 ASN A CA 1
ATOM 1291 C C . ASN A 1 162 ? 18.797 80.504 56.129 1.00 14.81 161 ASN A C 1
ATOM 1292 O O . ASN A 1 162 ? 19.053 80.424 57.341 1.00 16.78 161 ASN A O 1
ATOM 1297 N N . LEU A 1 163 ? 17.634 80.176 55.601 1.00 15.99 162 LEU A N 1
ATOM 1298 C CA . LEU A 1 163 ? 16.462 79.755 56.360 1.00 15.21 162 LEU A CA 1
ATOM 1299 C C . LEU A 1 163 ? 16.439 78.244 56.323 1.00 17.51 162 LEU A C 1
ATOM 1300 O O . LEU A 1 163 ? 16.142 77.665 55.253 1.00 17.44 162 LEU A O 1
ATOM 1305 N N . LEU A 1 164 ? 16.807 77.611 57.436 1.00 15.67 163 LEU A N 1
ATOM 1306 C CA . LEU A 1 164 ? 16.953 76.153 57.476 1.00 14.44 163 LEU A CA 1
ATOM 1307 C C . LEU A 1 164 ? 15.636 75.542 57.904 1.00 17.86 163 LEU A C 1
ATOM 1308 O O . LEU A 1 164 ? 15.170 75.815 59.011 1.00 17.34 163 LEU A O 1
ATOM 1313 N N . LEU A 1 165 ? 15.065 74.675 57.043 1.00 14.69 164 LEU A N 1
ATOM 1314 C CA . LEU A 1 165 ? 13.789 74.011 57.327 1.00 13.55 164 LEU A CA 1
ATOM 1315 C C . LEU A 1 165 ? 13.938 72.499 57.281 1.00 15.08 164 LEU A C 1
ATOM 1316 O O . LEU A 1 165 ? 13.667 71.832 56.273 1.00 18.17 164 LEU A O 1
ATOM 1321 N N . LEU A 1 166 ? 14.379 71.981 58.419 1.00 15.52 165 LEU A N 1
ATOM 1322 C CA . LEU A 1 166 ? 14.606 70.570 58.576 1.00 13.82 165 LEU A CA 1
ATOM 1323 C C . LEU A 1 166 ? 13.264 69.866 58.553 1.00 15.58 165 LEU A C 1
ATOM 1324 O O . LEU A 1 166 ? 12.303 70.336 59.148 1.00 19.95 165 LEU A O 1
ATOM 1329 N N . GLN A 1 167 ? 13.208 68.714 57.897 1.00 16.51 166 GLN A N 1
ATOM 1330 C CA . GLN A 1 167 ? 12.038 67.872 57.889 1.00 17.15 166 GLN A CA 1
ATOM 1331 C C . GLN A 1 167 ? 12.107 66.870 59.054 1.00 18.86 166 GLN A C 1
ATOM 1332 O O . GLN A 1 167 ? 13.170 66.712 59.670 1.00 17.09 166 GLN A O 1
ATOM 1338 N N . PRO A 1 168 ? 10.981 66.206 59.392 1.00 18.04 167 PRO A N 1
ATOM 1339 C CA . PRO A 1 168 ? 10.989 65.267 60.509 1.00 17.96 167 PRO A CA 1
ATOM 1340 C C . PRO A 1 168 ? 12.088 64.208 60.350 1.00 19.97 167 PRO A C 1
ATOM 1341 O O . PRO A 1 168 ? 12.310 63.696 59.253 1.00 17.71 167 PRO A O 1
ATOM 1345 N N . ALA A 1 169 ? 12.771 63.874 61.438 1.00 17.42 168 ALA A N 1
ATOM 1346 C CA . ALA A 1 169 ? 13.921 62.985 61.366 1.00 18.98 168 ALA A CA 1
ATOM 1347 C C . ALA A 1 169 ? 13.638 61.651 60.658 1.00 19.56 168 ALA A C 1
ATOM 1348 O O . ALA A 1 169 ? 14.484 61.138 59.938 1.00 21.73 168 ALA A O 1
ATOM 1350 N N . VAL A 1 170 ? 12.468 61.072 60.887 1.00 19.92 169 VAL A N 1
ATOM 1351 C CA . VAL A 1 170 ? 12.140 59.786 60.264 1.00 19.94 169 VAL A CA 1
ATOM 1352 C C . VAL A 1 170 ? 11.967 59.885 58.761 1.00 19.95 169 VAL A C 1
ATOM 1353 O O . VAL A 1 170 ? 11.978 58.854 58.093 1.00 18.89 169 VAL A O 1
ATOM 1357 N N . SER A 1 171 ? 11.844 61.109 58.235 1.00 17.90 170 SER A N 1
ATOM 1358 C CA . SER A 1 171 ? 11.793 61.297 56.761 1.00 15.55 170 SER A CA 1
ATOM 1359 C C . SER A 1 171 ? 13.153 61.226 56.090 1.00 15.66 170 SER A C 1
ATOM 1360 O O . SER A 1 171 ? 13.233 61.201 54.857 1.00 19.60 170 SER A O 1
ATOM 1363 N N . ASN A 1 172 ? 14.225 61.162 56.878 1.00 19.94 171 ASN A N 1
ATOM 1364 C CA . ASN A 1 172 ? 15.519 60.830 56.319 1.00 19.46 171 ASN A CA 1
ATOM 1365 C C . ASN A 1 172 ? 15.552 59.356 55.931 1.00 19.93 171 ASN A C 1
ATOM 1366 O O . ASN A 1 172 ? 16.125 58.492 56.634 1.00 19.53 171 ASN A O 1
ATOM 1371 N N . ASP A 1 173 ? 14.876 59.043 54.832 1.00 20.03 172 ASP A N 1
ATOM 1372 C CA . ASP A 1 173 ? 14.580 57.659 54.472 1.00 18.01 172 ASP A CA 1
ATOM 1373 C C . ASP A 1 173 ? 15.817 56.779 54.435 1.00 18.83 172 ASP A C 1
ATOM 1374 O O . ASP A 1 173 ? 16.767 57.115 53.727 1.00 18.57 172 ASP A O 1
ATOM 1379 N N . ALA A 1 174 ? 15.772 55.652 55.160 1.00 18.15 173 ALA A N 1
ATOM 1380 C CA . ALA A 1 174 ? 16.855 54.647 55.134 1.00 17.81 173 ALA A CA 1
ATOM 1381 C C . ALA A 1 174 ? 16.738 53.767 53.920 1.00 15.57 173 ALA A C 1
ATOM 1382 O O . ALA A 1 174 ? 17.682 53.075 53.560 1.00 18.86 173 ALA A O 1
ATOM 1384 N N . GLY A 1 175 ? 15.547 53.735 53.334 1.00 18.03 174 GLY A N 1
ATOM 1385 C CA . GLY A 1 175 ? 15.329 52.950 52.129 1.00 18.22 174 GLY A CA 1
ATOM 1386 C C . GLY A 1 175 ? 16.207 53.569 51.048 1.00 18.67 174 GLY A C 1
ATOM 1387 O O . GLY A 1 175 ? 16.551 54.747 51.093 1.00 19.17 174 GLY A O 1
ATOM 1388 N N . PHE A 1 176 ? 16.537 52.780 50.050 1.00 18.97 175 PHE A N 1
ATOM 1389 C CA . PHE A 1 176 ? 17.304 53.252 48.901 1.00 18.80 175 PHE A CA 1
ATOM 1390 C C . PHE A 1 176 ? 16.544 54.356 48.212 1.00 18.42 175 PHE A C 1
ATOM 1391 O O . PHE A 1 176 ? 17.111 55.404 47.888 1.00 18.76 175 PHE A O 1
ATOM 1399 N N . ALA A 1 177 ? 15.252 54.143 47.994 1.00 17.34 176 ALA A N 1
ATOM 1400 C CA . ALA A 1 177 ? 14.419 55.145 47.309 1.00 17.08 176 ALA A CA 1
ATOM 1401 C C . ALA A 1 177 ? 13.876 56.178 48.286 1.00 17.80 176 ALA A C 1
ATOM 1402 O O . ALA A 1 177 ? 13.490 55.857 49.437 1.00 18.36 176 ALA A O 1
ATOM 1420 N N . THR A 1 179 ? 10.986 58.307 49.572 1.00 14.69 178 THR A N 1
ATOM 1421 C CA . THR A 1 179 ? 9.528 58.239 49.601 1.00 15.56 178 THR A CA 1
ATOM 1422 C C . THR A 1 179 ? 9.036 59.380 50.487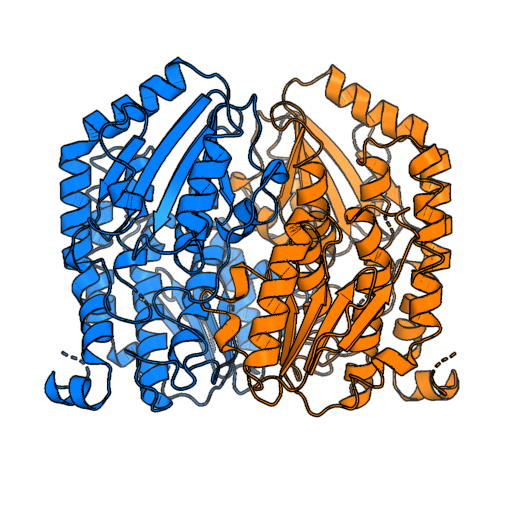 1.00 19.02 178 THR A C 1
ATOM 1423 O O . THR A 1 179 ? 8.662 60.438 49.991 1.00 15.55 178 THR A O 1
ATOM 1427 N N . SER A 1 180 ? 9.058 59.189 51.804 1.00 17.52 179 SER A N 1
ATOM 1428 C CA . SER A 1 180 ? 8.611 60.250 52.695 1.00 15.95 179 SER A CA 1
ATOM 1429 C C . SER A 1 180 ? 9.461 61.508 52.654 1.00 14.00 179 SER A C 1
ATOM 1430 O O . SER A 1 180 ? 8.984 62.585 52.960 1.00 15.77 179 SER A O 1
ATOM 1433 N N . SER A 1 181 ? 10.724 61.356 52.294 1.00 14.03 180 SER A N 1
ATOM 1434 C CA . SER A 1 181 ? 11.587 62.494 52.110 1.00 17.06 180 SER A CA 1
ATOM 1435 C C . SER A 1 181 ? 11.070 63.362 50.973 1.00 16.45 180 SER A C 1
ATOM 1436 O O . SER A 1 181 ? 10.981 64.593 51.104 1.00 16.70 180 SER A O 1
ATOM 1439 N N . PHE A 1 182 ? 10.751 62.751 49.842 1.00 14.67 181 PHE A N 1
ATOM 1440 C CA . PHE A 1 182 ? 10.258 63.519 48.704 1.00 14.54 181 PHE A CA 1
ATOM 1441 C C . PHE A 1 182 ? 8.989 64.281 49.038 1.00 14.12 181 PHE A C 1
ATOM 1442 O O . PHE A 1 182 ? 8.857 65.464 48.752 1.00 15.96 181 PHE A O 1
ATOM 1450 N N . THR A 1 183 ? 8.030 63.571 49.621 1.00 14.37 182 THR A N 1
ATOM 1451 C CA . THR A 1 183 ? 6.776 64.176 49.962 1.00 15.03 182 THR A CA 1
ATOM 1452 C C . THR A 1 183 ? 6.840 65.241 51.045 1.00 14.52 182 THR A C 1
ATOM 1453 O O . THR A 1 183 ? 6.195 66.322 50.922 1.00 16.11 182 THR A O 1
ATOM 1457 N N . SER A 1 184 ? 7.562 64.969 52.134 1.00 14.07 183 SER A N 1
ATOM 1458 C CA . SER A 1 184 ? 7.731 65.969 53.168 1.00 14.90 183 SER A CA 1
ATOM 1459 C C . SER A 1 184 ? 8.365 67.227 52.581 1.00 13.78 183 SER A C 1
ATOM 1460 O O . SER A 1 184 ? 7.869 68.327 52.819 1.00 16.17 183 SER A O 1
ATOM 1479 N N . LEU A 1 187 ? 5.837 69.005 50.373 1.00 16.28 186 LEU A N 1
ATOM 1480 C CA . LEU A 1 187 ? 4.783 69.656 51.193 1.00 13.82 186 LEU A CA 1
ATOM 1481 C C . LEU A 1 187 ? 5.327 70.934 51.810 1.00 16.79 186 LEU A C 1
ATOM 1482 O O . LEU A 1 187 ? 4.692 71.972 51.751 1.00 14.32 186 LEU A O 1
ATOM 1487 N N . THR A 1 188 ? 6.497 70.860 52.424 1.00 16.06 187 THR A N 1
ATOM 1488 C CA . THR A 1 188 ? 7.078 72.069 53.043 1.00 13.29 187 THR A CA 1
ATOM 1489 C C . THR A 1 188 ? 7.226 73.201 52.047 1.00 15.80 187 THR A C 1
ATOM 1490 O O . THR A 1 188 ? 6.859 74.323 52.361 1.00 14.65 187 THR A O 1
ATOM 1494 N N . THR A 1 189 ? 7.738 72.902 50.854 1.00 15.54 188 THR A N 1
ATOM 1495 C CA . THR A 1 189 ? 8.001 73.924 49.820 1.00 14.50 188 THR A CA 1
ATOM 1496 C C . THR A 1 189 ? 6.690 74.581 49.377 1.00 15.59 188 THR A C 1
ATOM 1497 O O . THR A 1 189 ? 6.580 75.792 49.213 1.00 17.96 188 THR A O 1
ATOM 1501 N N . LEU A 1 190 ? 5.674 73.756 49.191 1.00 15.42 189 LEU A N 1
ATOM 1502 C CA . LEU A 1 190 ? 4.377 74.237 48.753 1.00 15.06 189 LEU A CA 1
ATOM 1503 C C . LEU A 1 190 ? 3.788 75.097 49.832 1.00 15.78 189 LEU A C 1
ATOM 1504 O O . LEU A 1 190 ? 3.267 76.157 49.536 1.00 18.65 189 LEU A O 1
ATOM 1509 N N . LEU A 1 191 ? 3.922 74.686 51.086 1.00 18.27 190 LEU A N 1
ATOM 1510 C CA . LEU A 1 191 ? 3.366 75.503 52.163 1.00 17.01 190 LEU A CA 1
ATOM 1511 C C . LEU A 1 191 ? 4.070 76.864 52.262 1.00 18.66 190 LEU A C 1
ATOM 1512 O O . LEU A 1 191 ? 3.436 77.905 52.490 1.00 18.47 190 LEU A O 1
ATOM 1517 N N . VAL A 1 192 ? 5.386 76.860 52.088 1.00 16.57 191 VAL A N 1
ATOM 1518 C CA . VAL A 1 192 ? 6.178 78.090 52.099 1.00 15.99 191 VAL A CA 1
ATOM 1519 C C . VAL A 1 192 ? 5.749 79.056 51.013 1.00 17.04 191 VAL A C 1
ATOM 1520 O O . VAL A 1 192 ? 5.536 80.242 51.284 1.00 17.87 191 VAL A O 1
ATOM 1524 N N . PHE A 1 193 ? 5.636 78.576 49.786 1.00 17.58 192 PHE A N 1
ATOM 1525 C CA . PHE A 1 193 ? 5.510 79.497 48.656 1.00 16.20 192 PHE A CA 1
ATOM 1526 C C . PHE A 1 193 ? 4.115 79.614 48.092 1.00 16.77 192 PHE A C 1
ATOM 1527 O O . PHE A 1 193 ? 3.864 80.455 47.270 1.00 18.32 192 PHE A O 1
ATOM 1535 N N . ASP A 1 194 ? 3.195 78.745 48.495 1.00 14.62 193 ASP A N 1
ATOM 1536 C CA . ASP A 1 194 ? 1.797 78.909 48.065 1.00 17.11 193 ASP A CA 1
ATOM 1537 C C . ASP A 1 194 ? 1.154 80.168 48.697 1.00 16.09 193 ASP A C 1
ATOM 1538 O O . ASP A 1 194 ? 1.072 80.303 49.921 1.00 17.52 193 ASP A O 1
ATOM 1543 N N . PRO A 1 195 ? 0.681 81.115 47.859 1.00 18.79 194 PRO A N 1
ATOM 1544 C CA . PRO A 1 195 ? 0.180 82.344 48.495 1.00 20.36 194 PRO A CA 1
ATOM 1545 C C . PRO A 1 195 ? -1.240 82.275 49.065 1.00 22.81 194 PRO A C 1
ATOM 1546 O O . PRO A 1 195 ? -1.741 83.256 49.587 1.00 25.73 194 PRO A O 1
ATOM 1550 N N . THR A 1 196 ? -1.880 81.131 48.940 1.00 24.31 195 THR A N 1
ATOM 1551 C CA . THR A 1 196 ? -3.177 80.843 49.551 1.00 24.89 195 THR A CA 1
ATOM 1552 C C . THR A 1 196 ? -3.175 81.108 51.059 1.00 25.10 195 THR A C 1
ATOM 1553 O O . THR A 1 196 ? -2.145 80.938 51.707 1.00 27.28 195 THR A O 1
ATOM 1557 N N . GLU A 1 197 ? -4.325 81.497 51.622 1.00 24.10 196 GLU A N 1
ATOM 1558 C CA . GLU A 1 197 ? -4.435 81.755 53.041 1.00 22.69 196 GLU A CA 1
ATOM 1559 C C . GLU A 1 197 ? -4.200 80.498 53.873 1.00 20.03 196 GLU A C 1
ATOM 1560 O O . GLU A 1 197 ? -4.545 79.403 53.460 1.00 24.26 196 GLU A O 1
ATOM 1562 N N . PHE A 1 198 ? -3.643 80.677 55.059 1.00 21.41 197 PHE A N 1
ATOM 1563 C CA . PHE A 1 198 ? -3.344 79.555 55.916 1.00 23.67 197 PHE A CA 1
ATOM 1564 C C . PHE A 1 198 ? -4.555 78.689 56.209 1.00 23.83 197 PHE A C 1
ATOM 1565 O O . PHE A 1 198 ? -4.448 77.464 56.281 1.00 20.42 197 PHE A O 1
ATOM 1573 N N . ALA A 1 199 ? -5.707 79.310 56.446 1.00 24.69 198 ALA A N 1
ATOM 1574 C CA . ALA A 1 199 ? -6.894 78.531 56.766 1.00 24.22 198 ALA A CA 1
ATOM 1575 C C . ALA A 1 199 ? -7.255 77.540 55.631 1.00 24.22 198 ALA A C 1
ATOM 1576 O O . ALA A 1 199 ? -7.639 76.380 55.886 1.00 22.12 198 ALA A O 1
ATOM 1578 N N . VAL A 1 200 ? -7.082 77.972 54.382 1.00 23.72 199 VAL A N 1
ATOM 1579 C CA . VAL A 1 200 ? -7.318 77.108 53.246 1.00 23.49 199 VAL A CA 1
ATOM 1580 C C . VAL A 1 200 ? -6.257 76.007 53.159 1.00 24.99 199 VAL A C 1
ATOM 1581 O O . VAL A 1 200 ? -6.574 74.853 52.834 1.00 21.49 199 VAL A O 1
ATOM 1585 N N . LYS A 1 201 ? -5.002 76.357 53.439 1.00 21.14 200 LYS A N 1
ATOM 1586 C CA . LYS A 1 201 ? -3.933 75.360 53.417 1.00 22.26 200 LYS A CA 1
ATOM 1587 C C . LYS A 1 201 ? -4.196 74.272 54.457 1.00 23.40 200 LYS A C 1
ATOM 1588 O O . LYS A 1 201 ? -3.949 73.099 54.193 1.00 22.00 200 LYS A O 1
ATOM 1594 N N A SER A 1 202 ? -4.704 74.649 55.634 0.50 21.40 201 SER A N 1
ATOM 1595 N N B SER A 1 202 ? -4.706 74.664 55.625 0.50 22.10 201 SER A N 1
ATOM 1596 C CA A SER A 1 202 ? -4.986 73.656 56.671 0.50 21.40 201 SER A CA 1
ATOM 1597 C CA B SER A 1 202 ? -5.015 73.705 56.678 0.50 22.70 201 SER A CA 1
ATOM 1598 C C A SER A 1 202 ? -6.120 72.744 56.230 0.50 23.09 201 SER A C 1
ATOM 1599 C C B SER A 1 202 ? -6.111 72.760 56.224 0.50 23.76 201 SER A C 1
ATOM 1600 O O A SER A 1 202 ? -6.049 71.520 56.403 0.50 21.36 201 SER A O 1
ATOM 1601 O O B SER A 1 202 ? -6.005 71.537 56.382 0.50 22.30 201 SER A O 1
ATOM 1606 N N . GLU A 1 203 ? -7.159 73.326 55.635 1.00 23.61 202 GLU A N 1
ATOM 1607 C CA . GLU A 1 203 ? -8.259 72.509 55.136 1.00 25.02 202 GLU A CA 1
ATOM 1608 C C . GLU A 1 203 ? -7.746 71.485 54.119 1.00 23.64 202 GLU A C 1
ATOM 1609 O O . GLU A 1 203 ? -8.100 70.303 54.200 1.00 25.50 202 GLU A O 1
ATOM 1612 N N . ARG A 1 204 ? -6.913 71.924 53.183 1.00 22.49 203 ARG A N 1
ATOM 1613 C CA . ARG A 1 204 ? -6.399 71.038 52.159 1.00 21.52 203 ARG A CA 1
ATOM 1614 C C . ARG A 1 204 ? -5.510 69.970 52.755 1.00 22.69 203 ARG A C 1
ATOM 1615 O O . ARG A 1 204 ? -5.608 68.812 52.377 1.00 24.06 203 ARG A O 1
ATOM 1623 N N . PHE A 1 205 ? -4.672 70.357 53.716 1.00 25.24 204 PHE A N 1
ATOM 1624 C CA . PHE A 1 205 ? -3.795 69.387 54.357 1.00 23.32 204 PHE A CA 1
ATOM 1625 C C . PHE A 1 205 ? -4.640 68.222 54.906 1.00 22.13 204 PHE A C 1
ATOM 1626 O O . PHE A 1 205 ? -4.265 67.060 54.802 1.00 20.55 204 PHE A O 1
ATOM 1634 N N . GLU A 1 206 ? -5.786 68.524 55.510 1.00 20.96 205 GLU A N 1
ATOM 1635 C CA . GLU A 1 206 ? -6.579 67.443 56.098 1.00 19.53 205 GLU A CA 1
ATOM 1636 C C . GLU A 1 206 ? -7.081 66.456 55.038 1.00 19.59 205 GLU A C 1
ATOM 1637 O O . GLU A 1 206 ? -7.142 65.245 55.291 1.00 20.10 205 GLU A O 1
ATOM 1643 N N . VAL A 1 207 ? -7.461 66.971 53.874 1.00 17.36 206 VAL A N 1
ATOM 1644 C CA . VAL A 1 207 ? -8.004 66.150 52.786 1.00 20.75 206 VAL A CA 1
ATOM 1645 C C . VAL A 1 207 ? -6.863 65.359 52.133 1.00 19.08 206 VAL A C 1
ATOM 1646 O O . VAL A 1 207 ? -7.019 64.187 51.815 1.00 23.00 206 VAL A O 1
ATOM 1650 N N . VAL A 1 208 ? -5.709 66.008 51.974 1.00 18.69 207 VAL A N 1
ATOM 1651 C CA . VAL A 1 208 ? -4.474 65.329 51.514 1.00 19.16 207 VAL A CA 1
ATOM 1652 C C . VAL A 1 208 ? -4.172 64.113 52.376 1.00 18.85 207 VAL A C 1
ATOM 1653 O O . VAL A 1 208 ? -3.918 62.989 51.872 1.00 18.89 207 VAL A O 1
ATOM 1657 N N A SER A 1 209 ? -4.197 64.324 53.681 0.70 18.59 208 SER A N 1
ATOM 1658 N N B SER A 1 209 ? -4.227 64.297 53.683 0.30 18.27 208 SER A N 1
ATOM 1659 C CA A SER A 1 209 ? -3.874 63.265 54.640 0.70 19.68 208 SER A CA 1
ATOM 1660 C CA B SER A 1 209 ? -3.930 63.201 54.596 0.30 18.40 208 SER A CA 1
ATOM 1661 C C A SER A 1 209 ? -4.880 62.133 54.482 0.70 19.31 208 SER A C 1
ATOM 1662 C C B SER A 1 209 ? -4.996 62.109 54.497 0.30 18.20 208 SER A C 1
ATOM 1663 O O A SER A 1 209 ? -4.508 60.971 54.375 0.70 18.56 208 SER A O 1
ATOM 1664 O O B SER A 1 209 ? -4.670 60.927 54.451 0.30 18.68 208 SER A O 1
ATOM 1669 N N A SER A 1 210 ? -6.154 62.498 54.483 0.55 19.73 209 SER A N 1
ATOM 1670 N N B SER A 1 210 ? -6.263 62.502 54.453 0.15 18.09 209 SER A N 1
ATOM 1671 N N C SER A 1 210 ? -6.260 62.515 54.388 0.30 19.41 209 SER A N 1
ATOM 1672 C CA A SER A 1 210 ? -7.253 61.545 54.383 0.55 20.67 209 SER A CA 1
ATOM 1673 C CA B SER A 1 210 ? -7.348 61.526 54.373 0.15 17.72 209 SER A CA 1
ATOM 1674 C CA C SER A 1 210 ? -7.165 61.371 54.416 0.30 19.27 209 SER A CA 1
ATOM 1675 C C A SER A 1 210 ? -7.206 60.694 53.104 0.55 19.55 209 SER A C 1
ATOM 1676 C C B SER A 1 210 ? -7.253 60.683 53.097 0.15 18.45 209 SER A C 1
ATOM 1677 C C C SER A 1 210 ? -7.184 60.629 53.076 0.30 19.24 209 SER A C 1
ATOM 1678 O O A SER A 1 210 ? -7.315 59.480 53.152 0.55 18.64 209 SER A O 1
ATOM 1679 O O B SER A 1 210 ? -7.377 59.462 53.142 0.15 18.28 209 SER A O 1
ATOM 1680 O O C SER A 1 210 ? -7.328 59.412 53.047 0.30 18.92 209 SER A O 1
ATOM 1687 N N . LEU A 1 211 ? -7.029 61.339 51.963 1.00 19.48 210 LEU A N 1
ATOM 1688 C CA . LEU A 1 211 ? -6.938 60.650 50.657 1.00 20.44 210 LEU A CA 1
ATOM 1689 C C . LEU A 1 211 ? -5.7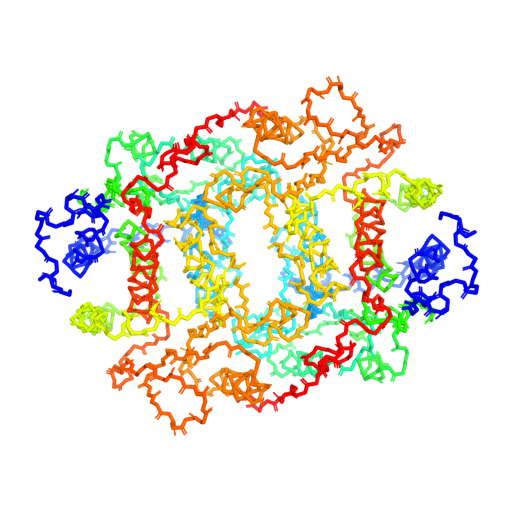10 59.748 50.571 1.00 20.42 210 LEU A C 1
ATOM 1690 O O . LEU A 1 211 ? -5.766 58.659 49.999 1.00 20.67 210 LEU A O 1
ATOM 1695 N N . ALA A 1 212 ? -4.594 60.200 51.136 1.00 20.71 211 ALA A N 1
ATOM 1696 C CA . ALA A 1 212 ? -3.375 59.400 51.142 1.00 20.54 211 ALA A CA 1
ATOM 1697 C C . ALA A 1 212 ? -3.561 58.136 52.010 1.00 19.45 211 ALA A C 1
ATOM 1698 O O . ALA A 1 212 ? -3.144 57.045 51.622 1.00 19.89 211 ALA A O 1
ATOM 1700 N N . ARG A 1 213 ? -4.209 58.277 53.171 1.00 19.83 212 ARG A N 1
ATOM 1701 C CA . ARG A 1 213 ? -4.567 57.116 53.975 1.00 20.10 212 ARG A CA 1
ATOM 1702 C C . ARG A 1 213 ? -5.464 56.146 53.236 1.00 19.57 212 ARG A C 1
ATOM 1703 O O . ARG A 1 213 ? -5.298 54.918 53.372 1.00 21.22 212 ARG A O 1
ATOM 1711 N N . LYS A 1 214 ? -6.372 56.669 52.421 1.00 18.70 213 LYS A N 1
ATOM 1712 C CA . LYS A 1 214 ? -7.288 55.818 51.679 1.00 20.78 213 LYS A CA 1
ATOM 1713 C C . LYS A 1 214 ? -6.540 55.031 50.608 1.00 18.86 213 LYS A C 1
ATOM 1714 O O . LYS A 1 214 ? -6.764 53.839 50.404 1.00 19.28 213 LYS A O 1
ATOM 1717 N N . VAL A 1 215 ? -5.567 55.679 49.994 1.00 20.02 214 VAL A N 1
ATOM 1718 C CA . VAL A 1 215 ? -4.740 55.006 48.998 1.00 17.96 214 VAL A CA 1
ATOM 1719 C C . VAL A 1 215 ? -3.984 53.886 49.670 1.00 19.29 214 VAL A C 1
ATOM 1720 O O . VAL A 1 215 ? -3.951 52.783 49.165 1.00 18.60 214 VAL A O 1
ATOM 1724 N N . LEU A 1 216 ? -3.399 54.151 50.833 1.00 20.20 215 LEU A N 1
ATOM 1725 C CA . LEU A 1 216 ? -2.646 53.133 51.518 1.00 18.80 215 LEU A CA 1
ATOM 1726 C C . LEU A 1 216 ? -3.537 51.978 51.953 1.00 20.14 215 LEU A C 1
ATOM 1727 O O . LEU A 1 216 ? -3.127 50.822 51.902 1.00 20.06 215 LEU A O 1
ATOM 1732 N N . ASP A 1 217 ? -4.735 52.298 52.398 1.00 19.78 216 ASP A N 1
ATOM 1733 C CA . ASP A 1 217 ? -5.703 51.283 52.864 1.00 23.19 216 ASP A CA 1
ATOM 1734 C C . ASP A 1 217 ? -6.060 50.322 51.757 1.00 22.01 216 ASP A C 1
ATOM 1735 O O . ASP A 1 217 ? -6.361 49.140 52.006 1.00 23.81 216 ASP A O 1
ATOM 1740 N N . LYS A 1 218 ? -6.036 50.838 50.545 1.00 22.92 217 LYS A N 1
ATOM 1741 C CA . LYS A 1 218 ? -6.433 50.097 49.376 1.00 22.35 217 LYS A CA 1
ATOM 1742 C C . LYS A 1 218 ? -5.244 49.609 48.519 1.00 20.37 217 LYS A C 1
ATOM 1743 O O . LYS A 1 218 ? -5.318 49.607 47.304 1.00 17.80 217 LYS A O 1
ATOM 1747 N N . ALA A 1 219 ? -4.163 49.142 49.150 1.00 19.30 218 ALA A N 1
ATOM 1748 C CA . ALA A 1 219 ? -2.996 48.646 48.400 1.00 19.15 218 ALA A CA 1
ATOM 1749 C C . ALA A 1 219 ? -3.342 47.457 47.508 1.00 17.74 218 ALA A C 1
ATOM 1750 O O . ALA A 1 219 ? -2.682 47.211 46.488 1.00 17.04 218 ALA A O 1
ATOM 1752 N N . GLU A 1 220 ? -4.372 46.713 47.903 1.00 18.41 219 GLU A N 1
ATOM 1753 C CA . GLU A 1 220 ? -4.781 45.550 47.155 1.00 18.27 219 GLU A CA 1
ATOM 1754 C C . GLU A 1 220 ? -5.170 45.936 45.750 1.00 18.96 219 GLU A C 1
ATOM 1755 O O . GLU A 1 220 ? -5.004 45.141 44.833 1.00 20.73 219 GLU A O 1
ATOM 1758 N N . ASP A 1 221 ? -5.716 47.143 45.583 1.00 19.55 220 ASP A N 1
ATOM 1759 C CA . ASP A 1 221 ? -6.110 47.614 44.269 1.00 19.53 220 ASP A CA 1
ATOM 1760 C C . ASP A 1 221 ? -4.922 47.816 43.350 1.00 17.47 220 ASP A C 1
ATOM 1761 O O . ASP A 1 221 ? -4.987 47.537 42.139 1.00 18.94 220 ASP A O 1
ATOM 1766 N N . VAL A 1 222 ? -3.832 48.350 43.900 1.00 16.51 221 VAL A N 1
ATOM 1767 C CA . VAL A 1 222 ? -2.589 48.504 43.137 1.00 17.66 221 VAL A CA 1
ATOM 1768 C C . VAL A 1 222 ? -2.014 47.109 42.788 1.00 17.69 221 VAL A C 1
ATOM 1769 O O . VAL A 1 222 ? -1.550 46.890 41.666 1.00 17.56 221 VAL A O 1
ATOM 1773 N N . LYS A 1 223 ? -2.072 46.178 43.747 1.00 19.83 222 LYS A N 1
ATOM 1774 C CA . LYS A 1 223 ? -1.551 44.843 43.540 1.00 19.75 222 LYS A CA 1
ATOM 1775 C C . LYS A 1 223 ? -2.188 44.185 42.300 1.00 18.86 222 LYS A C 1
ATOM 1776 O O . LYS A 1 223 ? -1.511 43.495 41.512 1.00 18.53 222 LYS A O 1
ATOM 1782 N N A GLU A 1 224 ? -3.486 44.416 42.140 0.70 21.27 223 GLU A N 1
ATOM 1783 N N B GLU A 1 224 ? -3.488 44.345 42.106 0.30 18.14 223 GLU A N 1
ATOM 1784 C CA A GLU A 1 224 ? -4.260 43.818 41.049 0.70 24.80 223 GLU A CA 1
ATOM 1785 C CA B GLU A 1 224 ? -4.112 43.626 40.995 0.30 17.91 223 GLU A CA 1
ATOM 1786 C C A GLU A 1 224 ? -3.686 44.233 39.700 0.70 21.65 223 GLU A C 1
ATOM 1787 C C B GLU A 1 224 ? -3.712 44.237 39.638 0.30 18.31 223 GLU A C 1
ATOM 1788 O O A GLU A 1 224 ? -3.595 43.411 38.774 0.70 21.11 223 GLU A O 1
ATOM 1789 O O B GLU A 1 224 ? -3.776 43.553 38.615 0.30 19.18 223 GLU A O 1
ATOM 1800 N N . LEU A 1 225 ? -3.267 45.498 39.631 1.00 18.71 224 LEU A N 1
ATOM 1801 C CA . LEU A 1 225 ? -2.653 46.070 38.435 1.00 17.11 224 LEU A CA 1
ATOM 1802 C C . LEU A 1 225 ? -1.229 45.542 38.224 1.00 16.94 224 LEU A C 1
ATOM 1803 O O . LEU A 1 225 ? -0.841 45.129 37.132 1.00 16.88 224 LEU A O 1
ATOM 1808 N N . VAL A 1 226 ? -0.473 45.466 39.319 1.00 14.80 225 VAL A N 1
ATOM 1809 C CA . VAL A 1 226 ? 0.880 44.955 39.287 1.00 15.58 225 VAL A CA 1
ATOM 1810 C C . VAL A 1 226 ? 0.909 43.487 38.808 1.00 15.20 225 VAL A C 1
ATOM 1811 O O . VAL A 1 226 ? 1.870 43.047 38.184 1.00 17.80 225 VAL A O 1
ATOM 1815 N N . ASP A 1 227 ? -0.161 42.731 39.055 1.00 14.12 226 ASP A N 1
ATOM 1816 C CA . ASP A 1 227 ? -0.222 41.327 38.623 1.00 15.51 226 ASP A CA 1
ATOM 1817 C C . ASP A 1 227 ? -0.306 41.100 37.115 1.00 16.50 226 ASP A C 1
ATOM 1818 O O . ASP A 1 227 ? -0.165 39.955 36.643 1.00 16.21 226 ASP A O 1
ATOM 1823 N N . LEU A 1 228 ? -0.625 42.158 36.368 1.00 14.91 227 LEU A N 1
ATOM 1824 C CA . LEU A 1 228 ? -0.758 42.071 34.908 1.00 16.85 227 LEU A CA 1
ATOM 1825 C C . LEU A 1 228 ? 0.621 41.819 34.298 1.00 16.32 227 LEU A C 1
ATOM 1826 O O . LEU A 1 228 ? 1.659 42.084 34.940 1.00 16.44 227 LEU A O 1
ATOM 1831 N N A ASP A 1 229 ? 0.639 41.288 33.074 0.60 16.08 228 ASP A N 1
ATOM 1832 N N B ASP A 1 229 ? 0.664 41.321 33.065 0.40 16.75 228 ASP A N 1
ATOM 1833 C CA A ASP A 1 229 ? 1.899 41.008 32.387 0.60 14.15 228 ASP A CA 1
ATOM 1834 C CA B ASP A 1 229 ? 1.947 40.979 32.443 0.40 16.14 228 ASP A CA 1
ATOM 1835 C C A ASP A 1 229 ? 2.402 42.327 31.774 0.60 14.64 228 ASP A C 1
ATOM 1836 C C B ASP A 1 229 ? 2.501 42.189 31.683 0.40 16.06 228 ASP A C 1
ATOM 1837 O O A ASP A 1 229 ? 1.745 42.922 30.904 0.60 15.51 228 ASP A O 1
ATOM 1838 O O B ASP A 1 229 ? 2.003 42.539 30.612 0.40 18.41 228 ASP A O 1
ATOM 1847 N N . PHE A 1 230 ? 3.544 42.803 32.234 1.00 14.38 229 PHE A N 1
ATOM 1848 C CA . PHE A 1 230 ? 4.146 44.001 31.659 1.00 14.25 229 PHE A CA 1
ATOM 1849 C C . PHE A 1 230 ? 5.599 44.122 32.001 1.00 15.26 229 PHE A C 1
ATOM 1850 O O . PHE A 1 230 ? 6.071 43.633 33.028 1.00 15.93 229 PHE A O 1
ATOM 1858 N N . ASN A 1 231 ? 6.348 44.758 31.111 1.00 12.70 230 ASN A N 1
ATOM 1859 C CA . ASN A 1 231 ? 7.731 45.130 31.425 1.00 15.63 230 ASN A CA 1
ATOM 1860 C C . ASN A 1 231 ? 8.117 46.554 31.029 1.00 14.10 230 ASN A C 1
ATOM 1861 O O . ASN A 1 231 ? 9.317 46.903 30.944 1.00 15.43 230 ASN A O 1
ATOM 1866 N N . ARG A 1 232 ? 7.099 47.353 30.681 1.00 13.52 231 ARG A N 1
ATOM 1867 C CA . ARG A 1 232 ? 7.263 48.783 30.391 1.00 13.79 231 ARG A CA 1
ATOM 1868 C C . ARG A 1 232 ? 6.152 49.539 31.104 1.00 13.04 231 ARG A C 1
ATOM 1869 O O . ARG A 1 232 ? 4.986 49.058 31.092 1.00 14.34 231 ARG A O 1
ATOM 1877 N N . VAL A 1 233 ? 6.509 50.677 31.746 1.00 14.08 232 VAL A N 1
ATOM 1878 C CA . VAL A 1 233 ? 5.535 51.523 32.428 1.00 11.89 232 VAL A CA 1
ATOM 1879 C C . VAL A 1 233 ? 5.742 52.947 31.956 1.00 14.94 232 VAL A C 1
ATOM 1880 O O . VAL A 1 233 ? 6.882 53.424 31.943 1.00 14.03 232 VAL A O 1
ATOM 1884 N N . ILE A 1 234 ? 4.653 53.577 31.528 1.00 13.13 233 ILE A N 1
ATOM 1885 C CA . ILE A 1 234 ? 4.645 54.968 31.110 1.00 13.12 233 ILE A CA 1
ATOM 1886 C C . ILE A 1 234 ? 3.756 55.773 32.035 1.00 14.59 233 ILE A C 1
ATOM 1887 O O . ILE A 1 234 ? 2.587 55.455 32.191 1.00 15.50 233 ILE A O 1
ATOM 1892 N N . TYR A 1 235 ? 4.304 56.811 32.670 1.00 14.41 234 TYR A N 1
ATOM 1893 C CA . TYR A 1 235 ? 3.477 57.784 33.416 1.00 13.58 234 TYR A CA 1
ATOM 1894 C C . TYR A 1 235 ? 3.319 59.075 32.598 1.00 14.77 234 TYR A C 1
ATOM 1895 O O . TYR A 1 235 ? 4.276 59.571 32.049 1.00 13.39 234 TYR A O 1
ATOM 1904 N N . LEU A 1 236 ? 2.095 59.568 32.560 1.00 13.81 235 LEU A N 1
ATOM 1905 C CA . LEU A 1 236 ? 1.774 60.829 31.893 1.00 12.86 235 LEU A CA 1
ATOM 1906 C C . LEU A 1 236 ? 1.080 61.783 32.850 1.00 14.24 235 LEU A C 1
ATOM 1907 O O . LEU A 1 236 ? 0.229 61.402 33.667 1.00 13.00 235 LEU A O 1
ATOM 1912 N N . GLY A 1 237 ? 1.418 63.056 32.715 1.00 14.90 236 GLY A N 1
ATOM 1913 C CA . GLY A 1 237 ? 0.723 64.081 33.452 1.00 14.21 236 GLY A CA 1
ATOM 1914 C C . GLY A 1 237 ? 1.054 65.458 32.895 1.00 15.27 236 GLY A C 1
ATOM 1915 O O . GLY A 1 237 ? 2.139 65.651 32.401 1.00 16.42 236 GLY A O 1
ATOM 1916 N N . ALA A 1 238 ? 0.070 66.359 32.984 1.00 12.87 237 ALA A N 1
ATOM 1917 C CA . ALA A 1 238 ? 0.155 67.750 32.573 1.00 14.18 237 ALA A CA 1
ATOM 1918 C C . ALA A 1 238 ? 0.511 68.625 33.754 1.00 15.91 237 ALA A C 1
ATOM 1919 O O . ALA A 1 238 ? 0.241 68.271 34.886 1.00 14.89 237 ALA A O 1
ATOM 1921 N N . GLY A 1 239 ? 1.061 69.813 33.496 1.00 18.93 238 GLY A N 1
ATOM 1922 C CA . GLY A 1 239 ? 1.292 70.789 34.605 1.00 18.96 238 GLY A CA 1
ATOM 1923 C C . GLY A 1 239 ? 2.159 70.140 35.659 1.00 16.35 238 GLY A C 1
ATOM 1924 O O . GLY A 1 239 ? 3.198 69.645 35.327 1.00 15.47 238 GLY A O 1
ATOM 1925 N N . PRO A 1 240 ? 1.741 70.176 36.932 1.00 17.62 239 PRO A N 1
ATOM 1926 C CA . PRO A 1 240 ? 2.635 69.640 37.960 1.00 16.16 239 PRO A CA 1
ATOM 1927 C C . PRO A 1 240 ? 2.840 68.168 37.819 1.00 13.43 239 PRO A C 1
ATOM 1928 O O . PRO A 1 240 ? 3.829 67.638 38.303 1.00 15.98 239 PRO A O 1
ATOM 1932 N N . PHE A 1 241 ? 1.906 67.505 37.105 1.00 13.63 240 PHE A N 1
ATOM 1933 C CA . PHE A 1 241 ? 1.922 66.070 37.028 1.00 13.18 240 PHE A CA 1
ATOM 1934 C C . PHE A 1 241 ? 2.967 65.511 36.052 1.00 14.87 240 PHE A C 1
ATOM 1935 O O . PHE A 1 241 ? 3.239 64.287 36.061 1.00 17.11 240 PHE A O 1
ATOM 1943 N N . PHE A 1 242 ? 3.608 66.403 35.297 1.00 16.39 241 PHE A N 1
ATOM 1944 C CA . PHE A 1 242 ? 4.733 66.048 34.429 1.00 15.70 241 PHE A CA 1
ATOM 1945 C C . PHE A 1 242 ? 5.922 65.727 35.339 1.00 16.32 241 PHE A C 1
ATOM 1946 O O . PHE A 1 242 ? 6.471 64.645 35.265 1.00 14.28 241 PHE A O 1
ATOM 1954 N N . GLY A 1 243 ? 6.320 66.657 36.219 1.00 13.74 242 GLY A N 1
ATOM 1955 C CA . GLY A 1 243 ? 7.352 66.318 37.195 1.00 14.17 242 GLY A CA 1
ATOM 1956 C C . GLY A 1 243 ? 7.015 65.106 38.060 1.00 14.90 242 GLY A C 1
ATOM 1957 O O . GLY A 1 243 ? 7.872 64.298 38.439 1.00 15.39 242 GLY A O 1
ATOM 1958 N N . LEU A 1 244 ? 5.736 64.966 38.389 1.00 15.46 243 LEU A N 1
ATOM 1959 C CA . LEU A 1 244 ? 5.312 63.894 39.243 1.00 15.28 243 LEU A CA 1
ATOM 1960 C C . LEU A 1 244 ? 5.455 62.575 38.508 1.00 12.60 243 LEU A C 1
ATOM 1961 O O . LEU A 1 244 ? 5.890 61.537 39.054 1.00 16.39 243 LEU A O 1
ATOM 1966 N N . ALA A 1 245 ? 5.099 62.589 37.233 1.00 14.12 244 ALA A N 1
ATOM 1967 C CA . ALA A 1 245 ? 5.319 61.429 36.372 1.00 15.77 244 ALA A CA 1
ATOM 1968 C C . ALA A 1 245 ? 6.801 61.039 36.272 1.00 15.19 244 ALA A C 1
ATOM 1969 O O . ALA A 1 245 ? 7.149 59.853 36.257 1.00 14.04 244 ALA A O 1
ATOM 1971 N N . HIS A 1 246 ? 7.666 62.032 36.187 1.00 13.00 245 HIS A N 1
ATOM 1972 C CA . HIS A 1 246 ? 9.121 61.812 36.191 1.00 12.98 245 HIS A CA 1
ATOM 1973 C C . HIS A 1 246 ? 9.524 61.034 37.437 1.00 13.51 245 HIS A C 1
ATOM 1974 O O . HIS A 1 246 ? 10.229 60.011 37.348 1.00 15.32 245 HIS A O 1
ATOM 1981 N N . GLU A 1 247 ? 9.035 61.448 38.599 1.00 13.94 246 GLU A N 1
ATOM 1982 C CA . GLU A 1 247 ? 9.341 60.762 39.864 1.00 13.98 246 GLU A CA 1
ATOM 1983 C C . GLU A 1 247 ? 8.745 59.357 39.891 1.00 11.84 246 GLU A C 1
ATOM 1984 O O . GLU A 1 247 ? 9.387 58.370 40.294 1.00 15.20 246 GLU A O 1
ATOM 1990 N N . ALA A 1 248 ? 7.489 59.274 39.492 1.00 13.24 247 ALA A N 1
ATOM 1991 C CA . ALA A 1 248 ? 6.757 57.973 39.540 1.00 14.27 247 ALA A CA 1
ATOM 1992 C C . ALA A 1 248 ? 7.465 56.913 38.714 1.00 14.91 247 ALA A C 1
ATOM 1993 O O . ALA A 1 248 ? 7.633 55.738 39.103 1.00 14.63 247 ALA A O 1
ATOM 1995 N N . GLN A 1 249 ? 7.908 57.284 37.522 1.00 16.11 248 GLN A N 1
ATOM 1996 C CA . GLN A 1 249 ? 8.645 56.330 36.690 1.00 15.25 248 GLN A CA 1
ATOM 1997 C C . GLN A 1 249 ? 10.049 56.016 37.233 1.00 17.99 248 GLN A C 1
ATOM 1998 O O . GLN A 1 249 ? 10.526 54.896 37.111 1.00 15.90 248 GLN A O 1
ATOM 2004 N N . LEU A 1 250 ? 10.713 56.987 37.873 1.00 16.31 249 LEU A N 1
ATOM 2005 C CA . LEU A 1 250 ? 12.024 56.745 38.441 1.00 14.93 249 LEU A CA 1
ATOM 2006 C C . LEU A 1 250 ? 11.908 55.734 39.574 1.00 15.65 249 LEU A C 1
ATOM 2007 O O . LEU A 1 250 ? 12.768 54.839 39.753 1.00 15.47 249 LEU A O 1
ATOM 2012 N N . LYS A 1 251 ? 10.836 55.819 40.345 1.00 13.82 250 LYS A N 1
ATOM 2013 C CA . LYS A 1 251 ? 10.665 54.847 41.398 1.00 15.09 250 LYS A CA 1
ATOM 2014 C C . LYS A 1 251 ? 10.664 53.431 40.865 1.00 15.48 250 LYS A C 1
ATOM 2015 O O . LYS A 1 251 ? 11.266 52.550 41.452 1.00 15.41 250 LYS A O 1
ATOM 2021 N N A ILE A 1 252 ? 9.945 53.176 39.764 0.50 14.56 251 ILE A N 1
ATOM 2022 N N B ILE A 1 252 ? 10.025 53.216 39.722 0.50 19.10 251 ILE A N 1
ATOM 2023 C CA A ILE A 1 252 ? 9.955 51.832 39.142 0.50 13.24 251 ILE A CA 1
ATOM 2024 C CA B ILE A 1 252 ? 9.910 51.860 39.200 0.50 19.20 251 ILE A CA 1
ATOM 2025 C C A ILE A 1 252 ? 11.366 51.459 38.711 0.50 15.00 251 ILE A C 1
ATOM 2026 C C B ILE A 1 252 ? 11.192 51.385 38.471 0.50 19.74 251 ILE A C 1
ATOM 2027 O O A ILE A 1 252 ? 11.898 50.414 39.070 0.50 8.97 251 ILE A O 1
ATOM 2028 O O B ILE A 1 252 ? 11.450 50.175 38.417 0.50 17.87 251 ILE A O 1
ATOM 2037 N N . LEU A 1 253 ? 11.994 52.317 37.932 1.00 16.86 252 LEU A N 1
ATOM 2038 C CA . LEU A 1 253 ? 13.361 52.036 37.505 1.00 17.45 252 LEU A CA 1
ATOM 2039 C C . LEU A 1 253 ? 14.261 51.625 38.645 1.00 19.54 252 LEU A C 1
ATOM 2040 O O . LEU A 1 253 ? 14.913 50.576 38.559 1.00 21.12 252 LEU A O 1
ATOM 2045 N N . GLU A 1 254 ? 14.297 52.447 39.702 1.00 16.36 253 GLU A N 1
ATOM 2046 C CA . GLU A 1 254 ? 15.193 52.245 40.825 1.00 18.61 253 GLU A CA 1
ATOM 2047 C C . GLU A 1 254 ? 14.879 50.894 41.472 1.00 14.87 253 GLU A C 1
ATOM 2048 O O . GLU A 1 254 ? 15.784 50.052 41.730 1.00 16.70 253 GLU A O 1
ATOM 2054 N N . LEU A 1 255 ? 13.613 50.705 41.794 1.00 16.91 254 LEU A N 1
ATOM 2055 C CA . LEU A 1 255 ? 13.227 49.492 42.571 1.00 12.80 254 LEU A CA 1
ATOM 2056 C C . LEU A 1 255 ? 13.199 48.192 41.821 1.00 16.57 254 LEU A C 1
ATOM 2057 O O . LEU A 1 255 ? 13.318 47.143 42.466 1.00 15.74 254 LEU A O 1
ATOM 2062 N N . THR A 1 256 ? 13.146 48.228 40.481 1.00 14.32 255 THR A N 1
ATOM 2063 C CA . THR A 1 256 ? 13.265 46.988 39.688 1.00 15.86 255 THR A CA 1
ATOM 2064 C C . THR A 1 256 ? 14.643 46.834 39.043 1.00 15.50 255 THR A C 1
ATOM 2065 O O . THR A 1 256 ? 14.838 45.911 38.248 1.00 15.76 255 THR A O 1
ATOM 2069 N N . ALA A 1 257 ? 15.573 47.748 39.365 1.00 14.90 256 ALA A N 1
ATOM 2070 C CA . ALA A 1 257 ? 16.919 47.767 38.837 1.00 14.72 256 ALA A CA 1
ATOM 2071 C C . ALA A 1 257 ? 16.823 47.757 37.328 1.00 14.75 256 ALA A C 1
ATOM 2072 O O . ALA A 1 257 ? 17.560 47.080 36.646 1.00 15.78 256 ALA A O 1
ATOM 2074 N N . GLY A 1 258 ? 15.873 48.540 36.821 1.00 14.49 257 GLY A N 1
ATOM 2075 C CA . GLY A 1 258 ? 15.669 48.690 35.368 1.00 15.09 257 GLY A CA 1
ATOM 2076 C C . GLY A 1 258 ? 15.100 47.509 34.633 1.00 16.22 257 GLY A C 1
ATOM 2077 O O . GLY A 1 258 ? 15.129 47.479 33.394 1.00 15.79 257 GLY A O 1
ATOM 2078 N N . GLN A 1 259 ? 14.569 46.521 35.357 1.00 16.32 258 GLN A N 1
ATOM 2079 C CA . GLN A 1 259 ? 14.001 45.343 34.701 1.00 14.50 258 GLN A CA 1
ATOM 2080 C C . GLN A 1 259 ? 12.680 45.744 34.003 1.00 18.44 258 GLN A C 1
ATOM 2081 O O . GLN A 1 259 ? 12.214 45.089 33.100 1.00 18.18 258 GLN A O 1
ATOM 2087 N N . VAL A 1 260 ? 12.103 46.854 34.442 1.00 15.00 259 VAL A N 1
ATOM 2088 C CA . VAL A 1 260 ? 10.965 47.451 33.779 1.00 15.61 259 VAL A CA 1
ATOM 2089 C C . VAL A 1 260 ? 11.455 48.770 33.213 1.00 17.74 259 VAL A C 1
ATOM 2090 O O . VAL A 1 260 ? 11.963 49.621 33.954 1.00 15.71 259 VAL A O 1
ATOM 2094 N N . ALA A 1 261 ? 11.360 48.918 31.899 1.00 16.95 260 ALA A N 1
ATOM 2095 C CA . ALA A 1 261 ? 11.770 50.161 31.244 1.00 16.53 260 ALA A CA 1
ATOM 2096 C C . ALA A 1 261 ? 10.611 51.143 31.344 1.00 12.05 260 ALA A C 1
ATOM 2097 O O . ALA A 1 261 ? 9.441 50.730 31.412 1.00 13.68 260 ALA A O 1
ATOM 2099 N N . THR A 1 262 ? 10.930 52.423 31.321 1.00 14.50 261 THR A N 1
ATOM 2100 C CA . THR A 1 262 ? 9.951 53.447 31.672 1.00 13.93 261 THR A CA 1
ATOM 2101 C C . THR A 1 262 ? 10.048 54.726 30.813 1.00 14.08 261 THR A C 1
ATOM 2102 O O . THR A 1 262 ? 10.988 54.941 30.016 1.00 14.16 261 THR A O 1
ATOM 2114 N N . TYR A 1 264 ? 8.318 59.069 31.095 1.00 14.19 263 TYR A N 1
ATOM 2115 C CA . TYR A 1 264 ? 7.365 60.111 31.576 1.00 14.40 263 TYR A CA 1
ATOM 2116 C C . TYR A 1 264 ? 7.099 61.042 30.397 1.00 15.15 263 TYR A C 1
ATOM 2117 O O . TYR A 1 264 ? 7.980 61.243 29.551 1.00 14.06 263 TYR A O 1
ATOM 2126 N N . GLU A 1 265 ? 5.864 61.525 30.318 1.00 14.15 264 GLU A N 1
ATOM 2127 C CA . GLU A 1 265 ? 5.466 62.512 29.320 1.00 14.67 264 GLU A CA 1
ATOM 2128 C C . GLU A 1 265 ? 4.219 63.219 29.794 1.00 13.52 264 GLU A C 1
ATOM 2129 O O . GLU A 1 265 ? 3.699 62.943 30.867 1.00 15.76 264 GLU A O 1
ATOM 2135 N N . SER A 1 266 ? 3.804 64.232 29.023 1.00 13.77 265 SER A N 1
ATOM 2136 C CA . SER A 1 266 ? 2.463 64.814 29.202 1.00 13.95 265 SER A CA 1
ATOM 2137 C C . SER A 1 266 ? 1.495 64.102 28.248 1.00 12.57 265 SER A C 1
ATOM 2138 O O . SER A 1 266 ? 1.907 63.601 27.195 1.00 15.49 265 SER A O 1
ATOM 2141 N N . PRO A 1 267 ? 0.187 64.078 28.588 1.00 12.52 266 PRO A N 1
ATOM 2142 C CA . PRO A 1 267 ? -0.771 63.460 27.640 1.00 13.58 266 PRO A CA 1
ATOM 2143 C C . PRO A 1 267 ? -0.673 64.073 26.236 1.00 14.39 266 PRO A C 1
ATOM 2144 O O . PRO A 1 267 ? -0.581 63.356 25.241 1.00 15.04 266 PRO A O 1
ATOM 2148 N N . VAL A 1 268 ? -0.682 65.405 26.120 1.00 12.86 267 VAL A N 1
ATOM 2149 C CA . VAL A 1 268 ? -0.651 66.024 24.800 1.00 13.68 267 VAL A CA 1
ATOM 2150 C C . VAL A 1 268 ? 0.738 65.845 24.149 1.00 14.65 267 VAL A C 1
ATOM 2151 O O . VAL A 1 268 ? 0.843 65.510 22.967 1.00 13.50 267 VAL A O 1
ATOM 2155 N N . GLY A 1 269 ? 1.821 65.903 24.935 1.00 14.57 268 GLY A N 1
ATOM 2156 C CA . GLY A 1 269 ? 3.131 65.616 24.339 1.00 13.04 268 GLY A CA 1
ATOM 2157 C C . GLY A 1 269 ? 3.375 64.210 23.842 1.00 12.84 268 GLY A C 1
ATOM 2158 O O . GLY A 1 269 ? 4.092 63.991 22.875 1.00 13.63 268 GLY A O 1
ATOM 2159 N N . PHE A 1 270 ? 2.707 63.259 24.482 1.00 14.56 269 PHE A N 1
ATOM 2160 C CA . PHE A 1 270 ? 2.885 61.826 24.237 1.00 14.84 269 PHE A CA 1
ATOM 2161 C C . PHE A 1 270 ? 2.685 61.460 22.778 1.00 14.29 269 PHE A C 1
ATOM 2162 O O . PHE A 1 270 ? 3.356 60.579 22.240 1.00 16.21 269 PHE A O 1
ATOM 2170 N N . ARG A 1 271 ? 1.737 62.124 22.113 1.00 13.95 270 ARG A N 1
ATOM 2171 C CA . ARG A 1 271 ? 1.387 61.719 20.774 1.00 14.73 270 ARG A CA 1
ATOM 2172 C C . ARG A 1 271 ? 2.516 61.971 19.782 1.00 15.85 270 ARG A C 1
ATOM 2173 O O . ARG A 1 271 ? 2.568 61.329 18.747 1.00 15.44 270 ARG A O 1
ATOM 2181 N N . HIS A 1 272 ? 3.345 62.977 20.036 1.00 14.10 271 HIS A N 1
ATOM 2182 C CA . HIS A 1 272 ? 4.294 63.458 19.033 1.00 12.36 271 HIS A CA 1
ATOM 2183 C C . HIS A 1 272 ? 5.580 62.650 18.994 1.00 12.11 271 HIS A C 1
ATOM 2184 O O . HIS A 1 272 ? 6.664 63.220 18.964 1.00 15.94 271 HIS A O 1
ATOM 2191 N N . GLY A 1 273 ? 5.450 61.306 19.006 1.00 16.23 272 GLY A N 1
ATOM 2192 C CA . GLY A 1 273 ? 6.578 60.395 18.932 1.00 14.81 272 GLY A CA 1
ATOM 2193 C C . GLY A 1 273 ? 6.737 59.435 20.098 1.00 13.10 272 GLY A C 1
ATOM 2194 O O . GLY A 1 273 ? 6.958 58.235 19.889 1.00 13.25 272 GLY A O 1
ATOM 2195 N N . PRO A 1 274 ? 6.719 59.951 21.318 1.00 12.68 273 PRO A N 1
ATOM 2196 C CA . PRO A 1 274 ? 6.944 59.088 22.493 1.00 14.03 273 PRO A CA 1
ATOM 2197 C C . PRO A 1 274 ? 5.992 57.927 22.622 1.00 15.90 273 PRO A C 1
ATOM 2198 O O . PRO A 1 274 ? 6.379 56.890 23.173 1.00 15.22 273 PRO A O 1
ATOM 2202 N N . LYS A 1 275 ? 4.786 58.076 22.071 1.00 16.38 274 LYS A N 1
ATOM 2203 C CA . LYS A 1 275 ? 3.781 57.029 22.049 1.00 15.94 274 LYS A CA 1
ATOM 2204 C C . LYS A 1 275 ? 4.279 55.758 21.402 1.00 15.57 274 LYS A C 1
ATOM 2205 O O . LYS A 1 275 ? 3.734 54.653 21.614 1.00 14.32 274 LYS A O 1
ATOM 2211 N N . SER A 1 276 ? 5.332 55.896 20.593 1.00 14.09 275 SER A N 1
ATOM 2212 C CA . SER A 1 276 ? 6.005 54.743 19.975 1.00 14.40 275 SER A CA 1
ATOM 2213 C C . SER A 1 276 ? 6.468 53.634 20.946 1.00 14.88 275 SER A C 1
ATOM 2214 O O . SER A 1 276 ? 6.611 52.469 20.550 1.00 12.84 275 SER A O 1
ATOM 2217 N N . LEU A 1 277 ? 6.744 53.950 22.199 1.00 14.90 276 LEU A N 1
ATOM 2218 C CA . LEU A 1 277 ? 7.160 52.968 23.159 1.00 13.90 276 LEU A CA 1
ATOM 2219 C C . LEU A 1 277 ? 6.077 51.958 23.538 1.00 14.43 276 LEU A C 1
ATOM 2220 O O . LEU A 1 277 ? 6.391 50.871 23.989 1.00 14.50 276 LEU A O 1
ATOM 2225 N N . ILE A 1 278 ? 4.796 52.312 23.399 1.00 12.20 277 ILE A N 1
ATOM 2226 C CA . ILE A 1 278 ? 3.753 51.395 23.750 1.00 14.34 277 ILE A CA 1
ATOM 2227 C C . ILE A 1 278 ? 3.895 50.089 23.002 1.00 15.41 277 ILE A C 1
ATOM 2228 O O . ILE A 1 278 ? 4.129 50.061 21.783 1.00 13.77 277 ILE A O 1
ATOM 2233 N N . ASN A 1 279 ? 3.778 48.996 23.759 1.00 14.66 278 ASN A N 1
ATOM 2234 C CA . ASN A 1 279 ? 3.578 47.671 23.178 1.00 14.87 278 ASN A CA 1
ATOM 2235 C C . ASN A 1 279 ? 2.601 46.882 24.055 1.00 13.26 278 ASN A C 1
ATOM 2236 O O . ASN A 1 279 ? 2.035 47.419 25.006 1.00 15.33 278 ASN A O 1
ATOM 2241 N N . ASP A 1 280 ? 2.384 45.609 23.757 1.00 13.59 279 ASP A N 1
ATOM 2242 C CA . ASP A 1 280 ? 1.398 44.859 24.494 1.00 14.29 279 ASP A CA 1
ATOM 2243 C C . ASP A 1 280 ? 1.770 44.514 25.924 1.00 15.08 279 ASP A C 1
ATOM 2244 O O . ASP A 1 280 ? 0.931 44.004 26.697 1.00 15.99 279 ASP A O 1
ATOM 2249 N N . ASN A 1 281 ? 3.036 44.753 26.260 1.00 13.90 280 ASN A N 1
ATOM 2250 C CA . ASN A 1 281 ? 3.535 44.561 27.600 1.00 16.17 280 ASN A CA 1
ATOM 2251 C C . ASN A 1 281 ? 3.792 45.875 28.290 1.00 14.27 280 ASN A C 1
ATOM 2252 O O . ASN A 1 281 ? 4.633 45.981 29.195 1.00 16.40 280 ASN A O 1
ATOM 2257 N N . THR A 1 282 ? 3.036 46.886 27.885 1.00 12.15 281 THR A N 1
ATOM 2258 C CA . THR A 1 282 ? 3.169 48.222 28.483 1.00 11.87 281 THR A CA 1
ATOM 2259 C C . THR A 1 282 ? 1.912 48.629 29.311 1.00 13.58 281 THR A C 1
ATOM 2260 O O . THR A 1 282 ? 0.788 48.515 28.808 1.00 13.58 281 THR A O 1
ATOM 2264 N N . VAL A 1 283 ? 2.104 49.160 30.525 1.00 14.08 282 VAL A N 1
ATOM 2265 C CA . VAL A 1 283 ? 1.008 49.774 31.318 1.00 12.91 282 VAL A CA 1
ATOM 2266 C C . VAL A 1 283 ? 1.210 51.279 31.246 1.00 14.91 282 VAL A C 1
ATOM 2267 O O . VAL A 1 283 ? 2.321 51.776 31.435 1.00 13.03 282 VAL A O 1
ATOM 2271 N N . VAL A 1 284 ? 0.150 52.010 30.899 1.00 13.73 283 VAL A N 1
ATOM 2272 C CA . VAL A 1 284 ? 0.185 53.494 30.859 1.00 13.53 283 VAL A CA 1
ATOM 2273 C C . VAL A 1 284 ? -0.723 54.060 31.955 1.00 14.29 283 VAL A C 1
ATOM 2274 O O . VAL A 1 284 ? -1.898 53.659 32.089 1.00 13.87 283 VAL A O 1
ATOM 2278 N N . LEU A 1 285 ? -0.148 54.912 32.817 1.00 13.87 284 LEU A N 1
ATOM 2279 C CA . LEU A 1 285 ? -0.857 55.515 33.926 1.00 15.78 284 LEU A CA 1
ATOM 2280 C C . LEU A 1 285 ? -0.831 57.000 33.716 1.00 13.90 284 LEU A C 1
ATOM 2281 O O . LEU A 1 285 ? 0.232 57.556 33.456 1.00 15.59 284 LEU A O 1
ATOM 2286 N N . VAL A 1 286 ? -1.983 57.639 33.922 1.00 13.84 285 VAL A N 1
ATOM 2287 C CA . VAL A 1 286 ? -2.134 59.061 33.732 1.00 12.80 285 VAL A CA 1
ATOM 2288 C C . VAL A 1 286 ? -2.547 59.681 35.070 1.00 11.77 285 VAL A C 1
ATOM 2289 O O . VAL A 1 286 ? -3.549 59.254 35.704 1.00 13.91 285 VAL A O 1
ATOM 2293 N N . PHE A 1 287 ? -1.782 60.660 35.506 1.00 14.67 286 PHE A N 1
ATOM 2294 C CA . PHE A 1 287 ? -2.148 61.493 36.616 1.00 12.06 286 PHE A CA 1
ATOM 2295 C C . PHE A 1 287 ? -3.069 62.586 36.078 1.00 13.23 286 PHE A C 1
ATOM 2296 O O . PHE A 1 287 ? -2.631 63.550 35.409 1.00 15.55 286 PHE A O 1
ATOM 2304 N N . GLY A 1 288 ? -4.352 62.417 36.331 1.00 13.67 287 GLY A N 1
ATOM 2305 C CA . GLY A 1 288 ? -5.361 63.257 35.776 1.00 13.51 287 GLY A CA 1
ATOM 2306 C C . GLY A 1 288 ? -5.496 64.597 36.445 1.00 14.04 287 GLY A C 1
ATOM 2307 O O . GLY A 1 288 ? -5.563 64.717 37.690 1.00 15.93 287 GLY A O 1
ATOM 2308 N N A THR A 1 289 ? -5.591 65.610 35.601 0.50 12.99 288 THR A N 1
ATOM 2309 N N B THR A 1 289 ? -5.549 65.622 35.608 0.50 14.81 288 THR A N 1
ATOM 2310 C CA A THR A 1 289 ? -5.859 67.004 36.019 0.50 13.08 288 THR A CA 1
ATOM 2311 C CA B THR A 1 289 ? -5.891 66.987 36.057 0.50 15.77 288 THR A CA 1
ATOM 2312 C C A THR A 1 289 ? -7.366 67.269 36.143 0.50 14.93 288 THR A C 1
ATOM 2313 C C B THR A 1 289 ? -7.386 67.101 36.293 0.50 15.99 288 THR A C 1
ATOM 2314 O O A THR A 1 289 ? -8.135 66.798 35.320 0.50 17.12 288 THR A O 1
ATOM 2315 O O B THR A 1 289 ? -8.176 66.343 35.725 0.50 15.82 288 THR A O 1
ATOM 2322 N N . THR A 1 290 ? -7.769 68.027 37.163 1.00 14.70 289 THR A N 1
ATOM 2323 C CA . THR A 1 290 ? -9.188 68.191 37.499 1.00 15.41 289 THR A CA 1
ATOM 2324 C C . THR A 1 290 ? -9.769 69.551 37.129 1.00 17.18 289 THR A C 1
ATOM 2325 O O . THR A 1 290 ? -10.963 69.770 37.327 1.00 19.83 289 THR A O 1
ATOM 2329 N N . THR A 1 291 ? -8.978 70.478 36.608 1.00 16.35 290 THR A N 1
ATOM 2330 C CA . THR A 1 291 ? -9.594 71.702 36.069 1.00 18.55 290 THR A CA 1
ATOM 2331 C C . THR A 1 291 ? -10.362 71.326 34.800 1.00 18.74 290 THR A C 1
ATOM 2332 O O . THR A 1 291 ? -9.906 70.484 34.021 1.00 23.16 290 THR A O 1
ATOM 2336 N N . ASP A 1 292 ? -11.535 71.900 34.624 1.00 16.96 291 ASP A N 1
ATOM 2337 C CA . ASP A 1 292 ? -12.432 71.638 33.526 1.00 18.75 291 ASP A CA 1
ATOM 2338 C C . ASP A 1 292 ? -11.683 71.644 32.183 1.00 18.24 291 ASP A C 1
ATOM 2339 O O . ASP A 1 292 ? -11.829 70.727 31.376 1.00 17.54 291 ASP A O 1
ATOM 2344 N N . TYR A 1 293 ? -10.900 72.679 31.924 1.00 14.01 292 TYR A N 1
ATOM 2345 C CA . TYR A 1 293 ? -10.253 72.825 30.601 1.00 13.70 292 TYR A CA 1
ATOM 2346 C C . TYR A 1 293 ? -9.164 71.773 30.348 1.00 15.18 292 TYR A C 1
ATOM 2347 O O . TYR A 1 293 ? -9.190 71.041 29.370 1.00 16.30 292 TYR A O 1
ATOM 2356 N N . THR A 1 294 ? -8.166 71.698 31.230 1.00 14.78 293 THR A N 1
ATOM 2357 C CA . THR A 1 294 ? -7.051 70.782 31.043 1.00 13.08 293 THR A CA 1
ATOM 2358 C C . THR A 1 294 ? -7.513 69.331 31.040 1.00 15.23 293 THR A C 1
ATOM 2359 O O . THR A 1 294 ? -6.962 68.527 30.323 1.00 16.12 293 THR A O 1
ATOM 2363 N N . ARG A 1 295 ? -8.528 69.024 31.853 1.00 15.57 294 ARG A N 1
ATOM 2364 C CA . ARG A 1 295 ? -9.056 67.695 31.945 1.00 14.76 294 ARG A CA 1
ATOM 2365 C C . ARG A 1 295 ? -9.490 67.195 30.577 1.00 15.33 294 ARG A C 1
ATOM 2366 O O . ARG A 1 295 ? -9.326 66.041 30.242 1.00 13.25 294 ARG A O 1
ATOM 2374 N N . LYS A 1 296 ? -10.055 68.074 29.761 1.00 14.26 295 LYS A N 1
ATOM 2375 C CA . LYS A 1 296 ? -10.520 67.643 28.447 1.00 14.68 295 LYS A CA 1
ATOM 2376 C C . LYS A 1 296 ? -9.384 67.016 27.604 1.00 15.16 295 LYS A C 1
ATOM 2377 O O . LYS A 1 296 ? -9.586 66.067 26.813 1.00 15.04 295 LYS A O 1
ATOM 2383 N N . TYR A 1 297 ? -8.171 67.530 27.760 1.00 13.85 296 TYR A N 1
ATOM 2384 C CA . TYR A 1 297 ? -7.043 67.024 26.982 1.00 12.00 296 TYR A CA 1
ATOM 2385 C C . TYR A 1 297 ? -6.585 65.669 27.504 1.00 14.11 296 TYR A C 1
ATOM 2386 O O . TYR A 1 297 ? -6.204 64.830 26.756 1.00 15.87 296 TYR A O 1
ATOM 2395 N N . ASP A 1 298 ? -6.617 65.489 28.810 1.00 15.17 297 ASP A N 1
ATOM 2396 C CA . ASP A 1 298 ? -6.315 64.178 29.394 1.00 14.15 297 ASP A CA 1
ATOM 2397 C C . ASP A 1 298 ? -7.259 63.157 28.782 1.00 13.94 297 ASP A C 1
ATOM 2398 O O . ASP A 1 298 ? -6.865 62.060 28.397 1.00 13.28 297 ASP A O 1
ATOM 2403 N N . LEU A 1 299 ? -8.550 63.481 28.789 1.00 15.70 298 LEU A N 1
ATOM 2404 C CA . LEU A 1 299 ? -9.605 62.537 28.381 1.00 13.95 298 LEU A CA 1
ATOM 2405 C C . LEU A 1 299 ? -9.467 62.120 26.923 1.00 13.77 298 LEU A C 1
ATOM 2406 O O . LEU A 1 299 ? -9.668 60.932 26.574 1.00 16.26 298 LEU A O 1
ATOM 2411 N N . ASP A 1 300 ? -9.130 63.067 26.061 1.00 15.32 299 ASP A N 1
ATOM 2412 C CA . ASP A 1 300 ? -8.943 62.736 24.641 1.00 14.36 299 ASP A CA 1
ATOM 2413 C C . ASP A 1 300 ? -7.833 61.725 24.498 1.00 14.36 299 ASP A C 1
ATOM 2414 O O . ASP A 1 300 ? -7.916 60.739 23.724 1.00 13.40 299 ASP A O 1
ATOM 2419 N N . LEU A 1 301 ? -6.741 61.977 25.196 1.00 13.02 300 LEU A N 1
ATOM 2420 C CA . LEU A 1 301 ? -5.563 61.099 25.083 1.00 14.83 300 LEU A CA 1
ATOM 2421 C C . LEU A 1 301 ? -5.873 59.711 25.592 1.00 12.51 300 LEU A C 1
ATOM 2422 O O . LEU A 1 301 ? -5.548 58.725 24.935 1.00 13.71 300 LEU A O 1
ATOM 2427 N N . VAL A 1 302 ? -6.496 59.621 26.772 1.00 13.52 301 VAL A N 1
ATOM 2428 C CA . VAL A 1 302 ? -6.820 58.346 27.339 1.00 13.86 301 VAL A CA 1
ATOM 2429 C C . VAL A 1 302 ? -7.740 57.556 26.411 1.00 9.53 301 VAL A C 1
ATOM 2430 O O . VAL A 1 302 ? -7.535 56.324 26.250 1.00 13.45 301 VAL A O 1
ATOM 2434 N N . ARG A 1 303 ? -8.756 58.213 25.831 1.00 12.44 302 ARG A N 1
ATOM 2435 C CA . ARG A 1 303 ? -9.678 57.574 24.913 1.00 14.05 302 ARG A CA 1
ATOM 2436 C C . ARG A 1 303 ? -8.903 56.985 23.738 1.00 14.26 302 ARG A C 1
ATOM 2437 O O . ARG A 1 303 ? -9.149 55.859 23.293 1.00 14.92 302 ARG A O 1
ATOM 2445 N N . GLU A 1 304 ? -7.943 57.748 23.231 1.00 15.83 303 GLU A N 1
ATOM 2446 C CA . GLU A 1 304 ? -7.158 57.310 22.106 1.00 12.38 303 GLU A CA 1
ATOM 2447 C C . GLU A 1 304 ? -6.301 56.118 22.413 1.00 12.86 303 GLU A C 1
ATOM 2448 O O . GLU A 1 304 ? -6.324 55.131 21.695 1.00 14.23 303 GLU A O 1
ATOM 2454 N N . VAL A 1 305 ? -5.525 56.198 23.484 1.00 14.49 304 VAL A N 1
ATOM 2455 C CA . VAL A 1 305 ? -4.636 55.090 23.842 1.00 14.42 304 VAL A CA 1
ATOM 2456 C C . VAL A 1 305 ? -5.473 53.826 24.142 1.00 14.76 304 VAL A C 1
ATOM 2457 O O . VAL A 1 305 ? -5.155 52.727 23.694 1.00 13.98 304 VAL A O 1
ATOM 2461 N N . ALA A 1 306 ? -6.564 53.980 24.903 1.00 13.05 305 ALA A N 1
ATOM 2462 C CA . ALA A 1 306 ? -7.491 52.862 25.138 1.00 15.00 305 ALA A CA 1
ATOM 2463 C C . ALA A 1 306 ? -8.033 52.301 23.848 1.00 16.04 305 ALA A C 1
ATOM 2464 O O . ALA A 1 306 ? -8.102 51.072 23.640 1.00 15.79 305 ALA A O 1
ATOM 2466 N N . GLY A 1 307 ? -8.432 53.181 22.952 1.00 14.10 306 GLY A N 1
ATOM 2467 C CA . GLY A 1 307 ? -9.066 52.705 21.723 1.00 16.55 306 GLY A CA 1
ATOM 2468 C C . GLY A 1 307 ? -8.111 52.003 20.781 1.00 16.91 306 GLY A C 1
ATOM 2469 O O . GLY A 1 307 ? -8.535 51.195 19.945 1.00 13.02 306 GLY A O 1
ATOM 2470 N N . ASP A 1 308 ? -6.828 52.302 20.902 1.00 16.21 307 ASP A N 1
ATOM 2471 C CA . ASP A 1 308 ? -5.797 51.660 20.054 1.00 16.26 307 ASP A CA 1
ATOM 2472 C C . ASP A 1 308 ? -5.664 50.185 20.388 1.00 12.37 307 ASP A C 1
ATOM 2473 O O . ASP A 1 308 ? -5.249 49.398 19.554 1.00 14.52 307 ASP A O 1
ATOM 2478 N N . GLN A 1 309 ? -6.002 49.831 21.627 1.00 14.03 308 GLN A N 1
ATOM 2479 C CA . GLN A 1 309 ? -6.015 48.457 22.115 1.00 14.77 308 GLN A CA 1
ATOM 2480 C C . GLN A 1 309 ? -4.694 47.732 22.020 1.00 15.31 308 GLN A C 1
ATOM 2481 O O . GLN A 1 309 ? -4.661 46.499 21.819 1.00 15.26 308 GLN A O 1
ATOM 2487 N N . ILE A 1 310 ? -3.601 48.452 22.158 1.00 13.68 309 ILE A N 1
ATOM 2488 C CA . ILE A 1 310 ? -2.280 47.807 22.175 1.0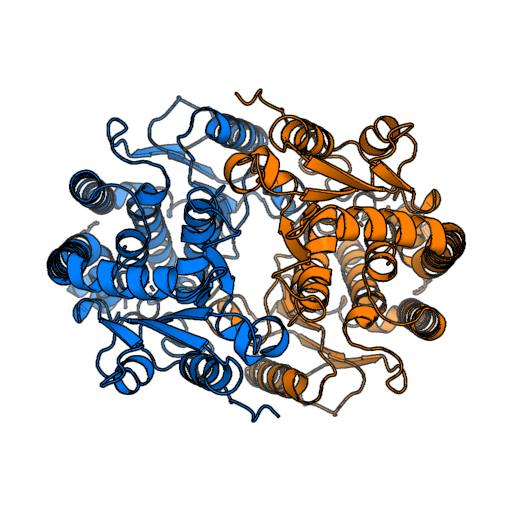0 13.41 309 ILE A CA 1
ATOM 2489 C C . ILE A 1 310 ? -1.795 47.635 23.626 1.00 15.75 309 ILE A C 1
ATOM 2490 O O . ILE A 1 310 ? -1.454 46.527 24.018 1.00 13.65 309 ILE A O 1
ATOM 2495 N N . ALA A 1 311 ? -1.816 48.696 24.427 1.00 14.58 310 ALA A N 1
ATOM 2496 C CA . ALA A 1 311 ? -1.246 48.628 25.801 1.00 14.92 310 ALA A CA 1
ATOM 2497 C C . ALA A 1 311 ? -1.928 47.548 26.619 1.00 12.68 310 ALA A C 1
ATOM 2498 O O . ALA A 1 311 ? -3.121 47.308 26.465 1.00 13.66 310 ALA A O 1
ATOM 2500 N N . ARG A 1 312 ? -1.195 46.975 27.567 1.00 14.88 311 ARG A N 1
ATOM 2501 C CA . ARG A 1 312 ? -1.776 46.013 28.522 1.00 12.44 311 ARG A CA 1
ATOM 2502 C C . ARG A 1 312 ? -2.896 46.640 29.345 1.00 12.40 311 ARG A C 1
ATOM 2503 O O . ARG A 1 312 ? -3.941 45.995 29.604 1.00 14.17 311 ARG A O 1
ATOM 2511 N N . ARG A 1 313 ? -2.703 47.885 29.775 1.00 13.55 312 ARG A N 1
ATOM 2512 C CA . ARG A 1 313 ? -3.693 48.546 30.578 1.00 16.49 312 ARG A CA 1
ATOM 2513 C C . ARG A 1 313 ? -3.438 50.043 30.485 1.00 14.41 312 ARG A C 1
ATOM 2514 O O . ARG A 1 313 ? -2.295 50.472 30.385 1.00 14.19 312 ARG A O 1
ATOM 2522 N N . VAL A 1 314 ? -4.531 50.809 30.510 1.00 13.75 313 VAL A N 1
ATOM 2523 C CA . VAL A 1 314 ? -4.531 52.269 30.602 1.00 11.88 313 VAL A CA 1
ATOM 2524 C C . VAL A 1 314 ? -5.261 52.616 31.905 1.00 11.92 313 VAL A C 1
ATOM 2525 O O . VAL A 1 314 ? -6.355 52.102 32.182 1.00 15.56 313 VAL A O 1
ATOM 2529 N N . VAL A 1 315 ? -4.583 53.380 32.746 1.00 14.19 314 VAL A N 1
ATOM 2530 C CA . VAL A 1 315 ? -5.060 53.695 34.108 1.00 13.06 314 VAL A CA 1
ATOM 2531 C C . VAL A 1 315 ? -5.105 55.223 34.202 1.00 14.19 314 VAL A C 1
ATOM 2532 O O . VAL A 1 315 ? -4.148 55.877 33.827 1.00 15.32 314 VAL A O 1
ATOM 2536 N N . LEU A 1 316 ? -6.210 55.767 34.712 1.00 13.25 315 LEU A N 1
ATOM 2537 C CA . LEU A 1 316 ? -6.388 57.205 34.901 1.00 13.36 315 LEU A CA 1
ATOM 2538 C C . LEU A 1 316 ? -6.740 57.492 36.345 1.00 12.48 315 LEU A C 1
ATOM 2539 O O . LEU A 1 316 ? -7.791 57.041 36.826 1.00 13.95 315 LEU A O 1
ATOM 2544 N N . LEU A 1 317 ? -5.819 58.153 37.047 1.00 13.21 316 LEU A N 1
ATOM 2545 C CA . LEU A 1 317 ? -6.096 58.641 38.419 1.00 14.28 316 LEU A CA 1
ATOM 2546 C C . LEU A 1 317 ? -6.778 60.005 38.273 1.00 15.35 316 LEU A C 1
ATOM 2547 O O . LEU A 1 317 ? -6.360 60.861 37.490 1.00 15.98 316 LEU A O 1
ATOM 2552 N N . SER A 1 318 ? -7.882 60.186 38.976 1.00 14.03 317 SER A N 1
ATOM 2553 C CA . SER A 1 318 ? -8.640 61.442 38.832 1.00 13.88 317 SER A CA 1
ATOM 2554 C C . SER A 1 318 ? -9.471 61.670 40.081 1.00 14.98 317 SER A C 1
ATOM 2555 O O . SER A 1 318 ? -9.268 61.017 41.088 1.00 15.40 317 SER A O 1
ATOM 2558 N N . ASP A 1 319 ? -10.405 62.600 40.013 1.00 14.26 318 ASP A N 1
ATOM 2559 C CA . ASP A 1 319 ? -11.332 62.815 41.097 1.00 11.87 318 ASP A CA 1
ATOM 2560 C C . ASP A 1 319 ? -12.662 62.086 40.948 1.00 16.48 318 ASP A C 1
ATOM 2561 O O . ASP A 1 319 ? -13.484 62.130 41.840 1.00 16.38 318 ASP A O 1
ATOM 2566 N N . GLN A 1 320 ? -12.855 61.415 39.820 1.00 15.41 319 GLN A N 1
ATOM 2567 C CA . GLN A 1 320 ? -14.072 60.700 39.545 1.00 19.32 319 GLN A CA 1
ATOM 2568 C C . GLN A 1 320 ? -13.818 59.736 38.394 1.00 17.18 319 GLN A C 1
ATOM 2569 O O . GLN A 1 320 ? -12.810 59.866 37.707 1.00 18.92 319 GLN A O 1
ATOM 2575 N N . ALA A 1 321 ? -14.706 58.749 38.243 1.00 17.68 320 ALA A N 1
ATOM 2576 C CA . ALA A 1 321 ? -14.733 57.875 37.074 1.00 14.23 320 ALA A CA 1
ATOM 2577 C C . ALA A 1 321 ? -15.843 58.390 36.156 1.00 14.21 320 ALA A C 1
ATOM 2578 O O . ALA A 1 321 ? -16.927 58.654 36.621 1.00 17.18 320 ALA A O 1
ATOM 2580 N N . PHE A 1 322 ? -15.547 58.616 34.883 1.00 13.60 321 PHE A N 1
ATOM 2581 C CA . PHE A 1 322 ? -16.575 58.821 33.849 1.00 14.52 321 PHE A CA 1
ATOM 2582 C C . PHE A 1 322 ? -17.182 57.540 33.302 1.00 13.66 321 PHE A C 1
ATOM 2583 O O . PHE A 1 322 ? -18.259 57.578 32.708 1.00 17.34 321 PHE A O 1
ATOM 2591 N N . GLY A 1 323 ? -16.536 56.397 33.525 1.00 14.47 322 GLY A N 1
ATOM 2592 C CA . GLY A 1 323 ? -17.009 55.149 32.942 1.00 13.82 322 GLY A CA 1
ATOM 2593 C C . GLY A 1 323 ? -16.445 54.949 31.545 1.00 14.14 322 GLY A C 1
ATOM 2594 O O . GLY A 1 323 ? -17.172 54.562 30.617 1.00 13.64 322 GLY A O 1
ATOM 2595 N N . LEU A 1 324 ? -15.142 55.204 31.408 1.00 13.79 323 LEU A N 1
ATOM 2596 C CA . LEU A 1 324 ? -14.425 55.100 30.122 1.00 12.91 323 LEU A CA 1
ATOM 2597 C C . LEU A 1 324 ? -14.192 53.642 29.730 1.00 15.18 323 LEU A C 1
ATOM 2598 O O . LEU A 1 324 ? -13.765 52.844 30.545 1.00 15.21 323 LEU A O 1
ATOM 2603 N N . GLU A 1 325 ? -14.471 53.313 28.478 1.00 12.53 324 GLU A N 1
ATOM 2604 C CA . GLU A 1 325 ? -14.204 51.952 27.948 1.00 12.72 324 GLU A CA 1
ATOM 2605 C C . GLU A 1 325 ? -12.705 51.653 27.955 1.00 13.74 324 GLU A C 1
ATOM 2606 O O . GLU A 1 325 ? -11.920 52.473 27.532 1.00 14.95 324 GLU A O 1
ATOM 2612 N N . ASN A 1 326 ? -12.317 50.479 28.431 1.00 13.36 325 ASN A N 1
ATOM 2613 C CA . ASN A 1 326 ? -10.903 50.068 28.372 1.00 10.89 325 ASN A CA 1
ATOM 2614 C C . ASN A 1 326 ? -9.940 50.916 29.148 1.00 13.65 325 ASN A C 1
ATOM 2615 O O . ASN A 1 326 ? -8.766 50.997 28.818 1.00 15.33 325 ASN A O 1
ATOM 2620 N N . VAL A 1 327 ? -10.424 51.569 30.213 1.00 13.39 326 VAL A N 1
ATOM 2621 C CA . VAL A 1 327 ? -9.584 52.355 31.093 1.00 14.52 326 VAL A CA 1
ATOM 2622 C C . VAL A 1 327 ? -9.964 52.005 32.525 1.00 15.95 326 VAL A C 1
ATOM 2623 O O . VAL A 1 327 ? -11.154 51.972 32.866 1.00 17.65 326 VAL A O 1
ATOM 2627 N N . LYS A 1 328 ? -8.954 51.736 33.347 1.00 15.67 327 LYS A N 1
ATOM 2628 C CA . LYS A 1 328 ? -9.104 51.626 34.796 1.00 14.22 327 LYS A CA 1
ATOM 2629 C C . LYS A 1 328 ? -9.059 53.019 35.414 1.00 17.27 327 LYS A C 1
ATOM 2630 O O . LYS A 1 328 ? -8.013 53.655 35.436 1.00 16.23 327 LYS A O 1
ATOM 2634 N N . GLU A 1 329 ? -10.194 53.471 35.938 1.00 14.96 328 GLU A N 1
ATOM 2635 C CA . GLU A 1 329 ? -10.284 54.803 36.524 1.00 12.29 328 GLU A CA 1
ATOM 2636 C C . GLU A 1 329 ? -10.231 54.676 38.010 1.00 14.51 328 GLU A C 1
ATOM 2637 O O . GLU A 1 329 ? -11.008 53.956 38.591 1.00 17.65 328 GLU A O 1
ATOM 2643 N N . VAL A 1 330 ? -9.285 55.389 38.614 1.00 16.42 329 VAL A N 1
ATOM 2644 C CA . VAL A 1 330 ? -9.076 55.394 40.059 1.00 16.28 329 VAL A CA 1
ATOM 2645 C C . VAL A 1 330 ? -9.526 56.757 40.587 1.00 14.71 329 VAL A C 1
ATOM 2646 O O . VAL A 1 330 ? -8.889 57.757 40.314 1.00 16.51 329 VAL A O 1
ATOM 2650 N N . ALA A 1 331 ? -10.643 56.783 41.301 1.00 14.39 330 ALA A N 1
ATOM 2651 C CA . ALA A 1 331 ? -11.285 58.034 41.718 1.00 17.48 330 ALA A CA 1
ATOM 2652 C C . ALA A 1 331 ? -10.851 58.390 43.118 1.00 20.16 330 ALA A C 1
ATOM 2653 O O . ALA A 1 331 ? -11.153 57.668 44.073 1.00 19.41 330 ALA A O 1
ATOM 2655 N N . LEU A 1 332 ? -10.167 59.521 43.249 1.00 19.66 331 LEU A N 1
ATOM 2656 C CA . LEU A 1 332 ? -9.682 60.008 44.538 1.00 20.69 331 LEU A CA 1
ATOM 2657 C C . LEU A 1 332 ? -10.276 61.408 44.693 1.00 24.04 331 LEU A C 1
ATOM 2658 O O . LEU A 1 332 ? -9.763 62.390 44.174 1.00 21.29 331 LEU A O 1
ATOM 2663 N N . GLY A 1 333 ? -11.380 61.483 45.417 1.00 30.61 332 GLY A N 1
ATOM 2664 C CA . GLY A 1 333 ? -12.256 62.636 45.313 1.00 34.61 332 GLY A CA 1
ATOM 2665 C C . GLY A 1 333 ? -12.212 63.447 46.566 1.00 36.16 332 GLY A C 1
ATOM 2666 O O . GLY A 1 333 ? -12.415 62.909 47.641 1.00 35.75 332 GLY A O 1
ATOM 2667 N N . CYS A 1 334 ? -12.004 64.750 46.417 1.00 39.45 333 CYS A N 1
ATOM 2668 C CA . CYS A 1 334 ? -11.909 65.669 47.570 1.00 38.65 333 CYS A CA 1
ATOM 2669 C C . CYS A 1 334 ? -13.249 66.382 47.885 1.00 41.93 333 CYS A C 1
ATOM 2670 O O . CYS A 1 334 ? -13.398 67.048 48.925 1.00 46.36 333 CYS A O 1
ATOM 2673 N N . GLY A 1 335 ? -14.238 66.196 47.012 1.00 40.96 334 GLY A N 1
ATOM 2674 C CA . GLY A 1 335 ? -15.396 67.072 46.979 1.00 38.17 334 GLY A CA 1
ATOM 2675 C C . GLY A 1 335 ? -15.016 68.391 46.324 1.00 36.82 334 GLY A C 1
ATOM 2676 O O . GLY A 1 335 ? -15.778 69.349 46.360 1.00 38.32 334 GLY A O 1
ATOM 2677 N N . GLY A 1 336 ? -13.832 68.457 45.720 1.00 31.83 335 GLY A N 1
ATOM 2678 C CA . GLY A 1 336 ? -13.350 69.711 45.144 1.00 28.52 335 GLY A CA 1
ATOM 2679 C C . GLY A 1 336 ? -12.601 70.607 46.135 1.00 28.41 335 GLY A C 1
ATOM 2680 O O . GLY A 1 336 ? -12.324 71.754 45.836 1.00 33.61 335 GLY A O 1
ATOM 2681 N N . VAL A 1 337 ? -12.268 70.105 47.314 1.00 27.40 336 VAL A N 1
ATOM 2682 C CA . VAL A 1 337 ? -11.493 70.901 48.265 1.00 25.32 336 VAL A CA 1
ATOM 2683 C C . VAL A 1 337 ? -10.065 71.120 47.723 1.00 22.95 336 VAL A C 1
ATOM 2684 O O . VAL A 1 337 ? -9.456 72.196 47.875 1.00 23.50 336 VAL A O 1
ATOM 2688 N N . LEU A 1 338 ? -9.511 70.089 47.100 1.00 24.61 337 LEU A N 1
ATOM 2689 C CA . LEU A 1 338 ? -8.125 70.180 46.653 1.00 22.45 337 LEU A CA 1
ATOM 2690 C C . LEU A 1 338 ? -8.084 70.760 45.270 1.00 21.34 337 LEU A C 1
ATOM 2691 O O . LEU A 1 338 ? -8.858 70.378 44.405 1.00 24.15 337 LEU A O 1
ATOM 2696 N N . ASN A 1 339 ? -7.204 71.723 45.067 1.00 20.51 338 ASN A N 1
ATOM 2697 C CA . ASN A 1 339 ? -6.783 72.074 43.736 1.00 19.10 338 ASN A CA 1
ATOM 2698 C C . ASN A 1 339 ? -5.705 71.088 43.342 1.00 16.60 338 ASN A C 1
ATOM 2699 O O . ASN A 1 339 ? -5.225 70.308 44.162 1.00 17.82 338 ASN A O 1
ATOM 2704 N N . ASP A 1 340 ? -5.338 71.109 42.071 1.00 18.68 339 ASP A N 1
ATOM 2705 C CA . ASP A 1 340 ? -4.513 70.064 41.532 1.00 17.78 339 ASP A CA 1
ATOM 2706 C C . ASP A 1 340 ? -3.161 69.971 42.202 1.00 18.01 339 ASP A C 1
ATOM 2707 O O . ASP A 1 340 ? -2.611 68.877 42.334 1.00 17.63 339 ASP A O 1
ATOM 2712 N N . ILE A 1 341 ? -2.577 71.089 42.582 1.00 17.47 340 ILE A N 1
ATOM 2713 C CA . ILE A 1 341 ? -1.226 71.026 43.121 1.00 16.65 340 ILE A CA 1
ATOM 2714 C C . ILE A 1 341 ? -1.145 70.230 44.410 1.00 16.10 340 ILE A C 1
ATOM 2715 O O . ILE A 1 341 ? -0.088 69.662 44.732 1.00 18.78 340 ILE A O 1
ATOM 2720 N N . TYR A 1 342 ? -2.218 70.206 45.194 1.00 15.52 341 TYR A N 1
ATOM 2721 C CA . TYR A 1 342 ? -2.230 69.417 46.416 1.00 16.50 341 TYR A CA 1
ATOM 2722 C C . TYR A 1 342 ? -2.563 67.962 46.170 1.00 16.62 341 TYR A C 1
ATOM 2723 O O . TYR A 1 342 ? -2.367 67.129 47.029 1.00 18.50 341 TYR A O 1
ATOM 2732 N N . ARG A 1 343 ? -3.107 67.648 45.009 1.00 13.85 342 ARG A N 1
ATOM 2733 C CA . ARG A 1 343 ? -3.376 66.228 44.645 1.00 15.63 342 ARG A CA 1
ATOM 2734 C C . ARG A 1 343 ? -2.132 65.382 44.295 1.00 14.60 342 ARG A C 1
ATOM 2735 O O . ARG A 1 343 ? -2.211 64.176 44.150 1.00 15.12 342 ARG A O 1
ATOM 2743 N N . VAL A 1 344 ? -0.980 66.015 44.124 1.00 14.00 343 VAL A N 1
ATOM 2744 C CA . VAL A 1 344 ? 0.254 65.304 43.894 1.00 14.31 343 VAL A CA 1
ATOM 2745 C C . VAL A 1 344 ? 0.521 64.310 45.015 1.00 15.70 343 VAL A C 1
ATOM 2746 O O . VAL A 1 344 ? 1.125 63.264 44.797 1.00 15.24 343 VAL A O 1
ATOM 2750 N N . PHE A 1 345 ? 0.046 64.620 46.223 1.00 13.36 344 PHE A N 1
ATOM 2751 C CA . PHE A 1 345 ? 0.392 63.791 47.374 1.00 14.94 344 PHE A CA 1
ATOM 2752 C C . PHE A 1 345 ? -0.277 62.416 47.298 1.00 14.41 344 PHE A C 1
ATOM 2753 O O . PHE A 1 345 ? 0.384 61.392 47.339 1.00 13.95 344 PHE A O 1
ATOM 2761 N N . PRO A 1 346 ? -1.605 62.364 47.248 1.00 16.15 345 PRO A N 1
ATOM 2762 C CA . PRO A 1 346 ? -2.237 61.025 47.090 1.00 15.66 345 PRO A CA 1
ATOM 2763 C C . PRO A 1 346 ? -1.809 60.289 45.818 1.00 14.89 345 PRO A C 1
ATOM 2764 O O . PRO A 1 346 ? -1.582 59.079 45.841 1.00 15.86 345 PRO A O 1
ATOM 2768 N N . TYR A 1 347 ? -1.626 61.025 44.725 1.00 16.88 346 TYR A N 1
ATOM 2769 C CA . TYR A 1 347 ? -1.212 60.430 43.457 1.00 14.96 346 TYR A CA 1
ATOM 2770 C C . TYR A 1 347 ? 0.130 59.736 43.606 1.00 15.78 346 TYR A C 1
ATOM 2771 O O . TYR A 1 347 ? 0.303 58.589 43.140 1.00 14.04 346 TYR A O 1
ATOM 2780 N N . ILE A 1 348 ? 1.101 60.374 44.241 1.00 15.32 347 ILE A N 1
ATOM 2781 C CA . ILE A 1 348 ? 2.435 59.746 44.314 1.00 15.36 347 ILE A CA 1
ATOM 2782 C C . ILE A 1 348 ? 2.462 58.569 45.249 1.00 16.56 347 ILE A C 1
ATOM 2783 O O . ILE A 1 348 ? 3.221 57.624 45.034 1.00 15.97 347 ILE A O 1
ATOM 2788 N N . VAL A 1 349 ? 1.645 58.590 46.298 1.00 15.27 348 VAL A N 1
ATOM 2789 C CA . VAL A 1 349 ? 1.531 57.400 47.154 1.00 13.63 348 VAL A CA 1
ATOM 2790 C C . VAL A 1 349 ? 1.109 56.213 46.331 1.00 13.14 348 VAL A C 1
ATOM 2791 O O . VAL A 1 349 ? 1.683 55.145 46.493 1.00 15.16 348 VAL A O 1
ATOM 2795 N N . TYR A 1 350 ? 0.118 56.378 45.429 1.00 13.77 349 TYR A N 1
ATOM 2796 C CA . TYR A 1 350 ? -0.311 55.270 44.559 1.00 13.41 349 TYR A CA 1
ATOM 2797 C C . TYR A 1 350 ? 0.878 54.746 43.732 1.00 14.08 349 TYR A C 1
ATOM 2798 O O . TYR A 1 350 ? 1.137 53.523 43.666 1.00 15.09 349 TYR A O 1
ATOM 2807 N N . ALA A 1 351 ? 1.645 55.680 43.160 1.00 15.46 350 ALA A N 1
ATOM 2808 C CA . ALA A 1 351 ? 2.817 55.317 42.315 1.00 13.27 350 ALA A CA 1
ATOM 2809 C C . ALA A 1 351 ? 3.923 54.675 43.134 1.00 14.02 350 ALA A C 1
ATOM 2810 O O . ALA A 1 351 ? 4.624 53.827 42.641 1.00 14.78 350 ALA A O 1
ATOM 2812 N N . GLN A 1 352 ? 4.115 55.129 44.374 1.00 13.59 351 GLN A N 1
ATOM 2813 C CA . GLN A 1 352 ? 5.080 54.449 45.256 1.00 15.73 351 GLN A CA 1
ATOM 2814 C C . GLN A 1 352 ? 4.712 53.007 45.529 1.00 16.96 351 GLN A C 1
ATOM 2815 O O . GLN A 1 352 ? 5.577 52.113 45.453 1.00 15.19 351 GLN A O 1
ATOM 2821 N N . LEU A 1 353 ? 3.442 52.768 45.888 1.00 15.61 352 LEU A N 1
ATOM 2822 C CA . LEU A 1 353 ? 2.942 51.412 46.007 1.00 13.87 352 LEU A CA 1
ATOM 2823 C C . LEU A 1 353 ? 3.119 50.580 44.752 1.00 13.39 352 LEU A C 1
ATOM 2824 O O . LEU A 1 353 ? 3.517 49.418 44.822 1.00 16.56 352 LEU A O 1
ATOM 2829 N N . PHE A 1 354 ? 2.862 51.149 43.599 1.00 13.10 353 PHE A N 1
ATOM 2830 C CA . PHE A 1 354 ? 3.008 50.414 42.353 1.00 12.54 353 PHE A CA 1
ATOM 2831 C C . PHE A 1 354 ? 4.461 49.968 42.184 1.00 14.92 353 PHE A C 1
ATOM 2832 O O . PHE A 1 354 ? 4.727 48.857 41.813 1.00 14.95 353 PHE A O 1
ATOM 2840 N N . ALA A 1 355 ? 5.408 50.853 42.487 1.00 15.15 354 ALA A N 1
ATOM 2841 C CA . ALA A 1 355 ? 6.843 50.550 42.315 1.00 12.82 354 ALA A CA 1
ATOM 2842 C C . ALA A 1 355 ? 7.313 49.530 43.335 1.00 13.27 354 ALA A C 1
ATOM 2843 O O . ALA A 1 355 ? 8.063 48.623 43.009 1.00 17.21 354 ALA A O 1
ATOM 2845 N N . LEU A 1 356 ? 6.819 49.641 44.562 1.00 13.71 355 LEU A N 1
ATOM 2846 C CA . LEU A 1 356 ? 7.234 48.779 45.616 1.00 14.85 355 LEU A CA 1
ATOM 2847 C C . LEU A 1 356 ? 6.699 47.389 45.315 1.00 14.17 355 LEU A C 1
ATOM 2848 O O . LEU A 1 356 ? 7.404 46.410 45.418 1.00 14.64 355 LEU A O 1
ATOM 2853 N N . LEU A 1 357 ? 5.431 47.307 44.968 1.00 13.17 356 LEU A N 1
ATOM 2854 C CA . LEU A 1 357 ? 4.861 45.984 44.688 1.00 14.53 356 LEU A CA 1
ATOM 2855 C C . LEU A 1 357 ? 5.459 45.325 43.407 1.00 15.30 356 LEU A C 1
ATOM 2856 O O . LEU A 1 357 ? 5.570 44.102 43.329 1.00 16.41 356 LEU A O 1
ATOM 2861 N N . THR A 1 358 ? 5.834 46.136 42.424 1.00 14.73 357 THR A N 1
ATOM 2862 C CA . THR A 1 358 ? 6.472 45.637 41.211 1.00 15.16 357 THR A CA 1
ATOM 2863 C C . THR A 1 358 ? 7.866 45.107 41.529 1.00 15.09 357 THR A C 1
ATOM 2864 O O . THR A 1 358 ? 8.280 44.061 41.028 1.00 15.99 357 THR A O 1
ATOM 2868 N N . SER A 1 359 ? 8.575 45.823 42.403 1.00 14.53 358 SER A N 1
ATOM 2869 C CA . SER A 1 359 ? 9.838 45.352 42.931 1.00 15.89 358 SER A CA 1
ATOM 2870 C C . SER A 1 359 ? 9.729 43.997 43.586 1.00 15.46 358 SER A C 1
ATOM 2871 O O . SER A 1 359 ? 10.556 43.115 43.342 1.00 14.87 358 SER A O 1
ATOM 2874 N N . LEU A 1 360 ? 8.713 43.800 44.424 1.00 16.87 359 LEU A N 1
ATOM 2875 C CA . LEU A 1 360 ? 8.476 42.491 45.004 1.00 14.63 359 LEU A CA 1
ATOM 2876 C C . LEU A 1 360 ? 8.137 41.445 43.962 1.00 16.15 359 LEU A C 1
ATOM 2877 O O . LEU A 1 360 ? 8.643 40.286 44.043 1.00 13.32 359 LEU A O 1
ATOM 2882 N N . LYS A 1 361 ? 7.343 41.816 42.973 1.00 17.34 360 LYS A N 1
ATOM 2883 C CA . LYS A 1 361 ? 6.986 40.909 41.892 1.00 16.61 360 LYS A CA 1
ATOM 2884 C C . LYS A 1 361 ? 8.236 40.350 41.192 1.00 17.19 360 LYS A C 1
ATOM 2885 O O . LYS A 1 361 ? 8.270 39.143 40.908 1.00 19.87 360 LYS A O 1
ATOM 2891 N N . VAL A 1 362 ? 9.249 41.206 40.964 1.00 17.29 361 VAL A N 1
ATOM 2892 C CA . VAL A 1 362 ? 10.453 40.793 40.197 1.00 17.90 361 VAL A CA 1
ATOM 2893 C C . VAL A 1 362 ? 11.506 40.201 41.150 1.00 19.16 361 VAL A C 1
ATOM 2894 O O . VAL A 1 362 ? 12.614 39.842 40.728 1.00 20.02 361 VAL A O 1
ATOM 2898 N N . GLU A 1 363 ? 11.132 40.090 42.421 1.00 18.19 362 GLU A N 1
ATOM 2899 C CA . GLU A 1 363 ? 11.977 39.461 43.436 1.00 20.97 362 GLU A CA 1
ATOM 2900 C C . GLU A 1 363 ? 13.273 40.249 43.654 1.00 17.46 362 GLU A C 1
ATOM 2901 O O . GLU A 1 363 ? 14.333 39.653 43.924 1.00 21.03 362 GLU A O 1
ATOM 2907 N N A ASN A 1 364 ? 13.167 41.573 43.543 0.50 18.47 363 ASN A N 1
ATOM 2908 N N B ASN A 1 364 ? 13.214 41.578 43.512 0.50 18.43 363 ASN A N 1
ATOM 2909 C CA A ASN A 1 364 ? 14.209 42.464 44.002 0.50 17.82 363 ASN A CA 1
ATOM 2910 C CA B ASN A 1 364 ? 14.316 42.469 43.906 0.50 17.29 363 ASN A CA 1
ATOM 2911 C C A ASN A 1 364 ? 13.992 42.661 45.476 0.50 18.82 363 ASN A C 1
ATOM 2912 C C B ASN A 1 364 ? 13.981 42.803 45.358 0.50 19.32 363 ASN A C 1
ATOM 2913 O O A ASN A 1 364 ? 12.951 42.288 46.014 0.50 21.40 363 ASN A O 1
ATOM 2914 O O B ASN A 1 364 ? 12.823 42.650 45.755 0.50 22.47 363 ASN A O 1
ATOM 2923 N N . LYS A 1 365 ? 14.965 43.249 46.138 1.00 20.07 364 LYS A N 1
ATOM 2924 C CA . LYS A 1 365 ? 14.803 43.636 47.528 1.00 17.89 364 LYS A CA 1
ATOM 2925 C C . LYS A 1 365 ? 14.656 45.146 47.514 1.00 17.55 364 LYS A C 1
ATOM 2926 O O . LYS A 1 365 ? 15.617 45.883 47.318 1.00 17.70 364 LYS A O 1
ATOM 2932 N N . PRO A 1 366 ? 13.427 45.617 47.637 1.00 15.86 365 PRO A N 1
ATOM 2933 C CA . PRO A 1 366 ? 13.184 47.047 47.420 1.00 16.64 365 PRO A CA 1
ATOM 2934 C C . PRO A 1 366 ? 14.093 47.945 48.255 1.00 17.52 365 PRO A C 1
ATOM 2935 O O . PRO A 1 366 ? 14.460 49.036 47.815 1.00 17.31 365 PRO A O 1
ATOM 2939 N N . ASP A 1 367 ? 14.407 47.510 49.485 1.00 18.40 366 ASP A N 1
ATOM 2940 C CA . ASP A 1 367 ? 15.231 48.296 50.390 1.00 17.84 366 ASP A CA 1
ATOM 2941 C C . ASP A 1 367 ? 16.637 48.476 49.885 1.00 20.32 366 ASP A C 1
ATOM 2942 O O . ASP A 1 367 ? 17.279 49.482 50.189 1.00 18.59 366 ASP A O 1
ATOM 2947 N N . THR A 1 368 ? 17.129 47.483 49.144 1.00 17.73 367 THR A N 1
ATOM 2948 C CA . THR A 1 368 ? 18.521 47.413 48.662 1.00 18.36 367 THR A CA 1
ATOM 2949 C C . THR A 1 368 ? 18.444 46.860 47.243 1.00 16.56 367 THR A C 1
ATOM 2950 O O . THR A 1 368 ? 18.811 45.719 46.998 1.00 16.99 367 THR A O 1
ATOM 2954 N N . PRO A 1 369 ? 17.936 47.668 46.305 1.00 17.79 368 PRO A N 1
ATOM 2955 C CA . PRO A 1 369 ? 17.515 47.180 44.983 1.00 17.37 368 PRO A CA 1
ATOM 2956 C C . PRO A 1 369 ? 18.572 47.185 43.873 1.00 17.03 368 PRO A C 1
ATOM 2957 O O . PRO A 1 369 ? 18.234 46.919 42.720 1.00 17.93 368 PRO A O 1
ATOM 2961 N N . SER A 1 370 ? 19.818 47.546 44.192 1.00 16.93 369 SER A N 1
ATOM 2962 C CA . SER A 1 370 ? 20.889 47.535 43.200 1.00 16.05 369 SER A CA 1
ATOM 2963 C C . SER A 1 370 ? 21.949 46.513 43.563 1.00 17.41 369 SER A C 1
ATOM 2964 O O . SER A 1 370 ? 22.977 46.851 44.104 1.00 19.34 369 SER A O 1
ATOM 2967 N N . PRO A 1 371 ? 21.677 45.242 43.311 1.00 20.50 370 PRO A N 1
ATOM 2968 C CA . PRO A 1 371 ? 22.645 44.227 43.715 1.00 20.98 370 PRO A CA 1
ATOM 2969 C C . PRO A 1 371 ? 23.999 44.359 43.014 1.00 22.71 370 PRO A C 1
ATOM 2970 O O . PRO A 1 371 ? 24.978 43.828 43.519 1.00 22.42 370 PRO A O 1
ATOM 2974 N N . THR A 1 372 ? 24.070 45.073 41.886 1.00 19.02 371 THR A N 1
ATOM 2975 C CA . THR A 1 372 ? 25.360 45.333 41.241 1.00 19.08 371 THR A CA 1
ATOM 2976 C C . THR A 1 372 ? 26.161 46.395 41.968 1.00 19.96 371 THR A C 1
ATOM 2977 O O . THR A 1 372 ? 27.354 46.522 41.729 1.00 19.12 371 THR A O 1
ATOM 2981 N N . GLY A 1 373 ? 25.490 47.184 42.812 1.00 17.36 372 GLY A N 1
ATOM 2982 C CA . GLY A 1 373 ? 26.107 48.273 43.522 1.00 21.11 372 GLY A CA 1
ATOM 2983 C C . GLY A 1 373 ? 26.468 49.439 42.629 1.00 20.98 372 GLY A C 1
ATOM 2984 O O . GLY A 1 373 ? 27.250 50.305 43.030 1.00 20.79 372 GLY A O 1
ATOM 2985 N N . THR A 1 374 ? 25.865 49.524 41.433 1.00 18.66 373 THR A N 1
ATOM 2986 C CA . THR A 1 374 ? 26.218 50.575 40.485 1.00 19.08 373 THR A CA 1
ATOM 2987 C C . THR A 1 374 ? 25.305 51.783 40.638 1.00 18.29 373 THR A C 1
ATOM 2988 O O . THR A 1 374 ? 25.542 52.838 40.035 1.00 17.79 373 THR A O 1
ATOM 2992 N N . VAL A 1 375 ? 24.245 51.643 41.447 1.00 17.78 374 VAL A N 1
ATOM 2993 C CA . VAL A 1 375 ? 23.425 52.793 41.833 1.00 16.65 374 VAL A CA 1
ATOM 2994 C C . VAL A 1 375 ? 23.338 52.738 43.352 1.00 15.91 374 VAL A C 1
ATOM 2995 O O . VAL A 1 375 ? 23.273 51.658 43.907 1.00 16.35 374 VAL A O 1
ATOM 2999 N N . ASN A 1 376 ? 23.325 53.902 44.005 1.00 17.97 375 ASN A N 1
ATOM 3000 C CA . ASN A 1 376 ? 23.406 53.952 45.452 1.00 14.87 375 ASN A CA 1
ATOM 3001 C C . ASN A 1 376 ? 22.431 54.924 46.112 1.00 18.87 375 ASN A C 1
ATOM 3002 O O . ASN A 1 376 ? 22.093 55.966 45.534 1.00 20.89 375 ASN A O 1
ATOM 3007 N N . ARG A 1 377 ? 22.041 54.608 47.355 1.00 17.26 376 ARG A N 1
ATOM 3008 C CA . ARG A 1 377 ? 21.193 55.487 48.171 1.00 15.08 376 ARG A CA 1
ATOM 3009 C C . ARG A 1 377 ? 21.757 56.897 48.241 1.00 16.16 376 ARG A C 1
ATOM 3010 O O . ARG A 1 377 ? 21.026 57.890 48.016 1.00 17.67 376 ARG A O 1
ATOM 3018 N N . VAL A 1 378 ? 23.035 56.974 48.572 1.00 16.37 377 VAL A N 1
ATOM 3019 C CA . VAL A 1 378 ? 23.792 58.227 48.495 1.00 16.97 377 VAL A CA 1
ATOM 3020 C C . VAL A 1 378 ? 24.797 58.078 47.351 1.00 19.48 377 VAL A C 1
ATOM 3021 O O . VAL A 1 378 ? 25.581 57.095 47.270 1.00 15.09 377 VAL A O 1
ATOM 3025 N N . VAL A 1 379 ? 24.747 59.020 46.432 1.00 18.49 378 VAL A N 1
ATOM 3026 C CA . VAL A 1 379 ? 25.531 58.879 45.208 1.00 16.06 378 VAL A CA 1
ATOM 3027 C C . VAL A 1 379 ? 27.034 58.712 45.468 1.00 19.65 378 VAL A C 1
ATOM 3028 O O . VAL A 1 379 ? 27.641 59.412 46.328 1.00 18.79 378 VAL A O 1
ATOM 3032 N N A GLN A 1 380 ? 27.642 57.790 44.736 0.50 17.93 379 GLN A N 1
ATOM 3033 N N B GLN A 1 380 ? 27.625 57.779 44.728 0.50 19.24 379 GLN A N 1
ATOM 3034 C CA A GLN A 1 380 ? 29.070 57.537 44.836 0.50 17.72 379 GLN A CA 1
ATOM 3035 C CA B GLN A 1 380 ? 29.053 57.490 44.780 0.50 20.31 379 GLN A CA 1
ATOM 3036 C C A GLN A 1 380 ? 29.793 57.945 43.552 0.50 20.63 379 GLN A C 1
ATOM 3037 C C B GLN A 1 380 ? 29.777 58.012 43.538 0.50 21.46 379 GLN A C 1
ATOM 3038 O O A GLN A 1 380 ? 29.193 57.991 42.461 0.50 20.97 379 GLN A O 1
ATOM 3039 O O B GLN A 1 380 ? 29.165 58.190 42.458 0.50 19.60 379 GLN A O 1
ATOM 3050 N N . GLY A 1 381 ? 31.070 58.283 43.713 1.00 18.51 380 GLY A N 1
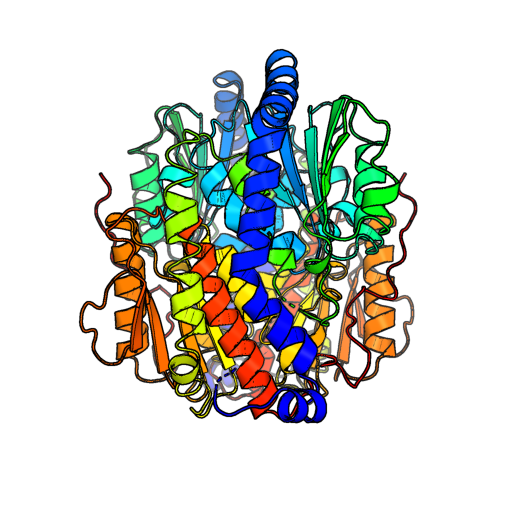ATOM 3051 C CA . GLY A 1 381 ? 31.947 58.660 42.610 1.00 21.46 380 GLY A CA 1
ATOM 3052 C C . GLY A 1 381 ? 31.840 60.053 42.018 1.00 21.76 380 GLY A C 1
ATOM 3053 O O . GLY A 1 381 ? 32.434 60.322 40.977 1.00 22.39 380 GLY A O 1
ATOM 3054 N N . VAL A 1 382 ? 31.090 60.953 42.656 1.00 19.59 381 VAL A N 1
ATOM 3055 C CA . VAL A 1 382 ? 30.986 62.321 42.155 1.00 18.06 381 VAL A CA 1
ATOM 3056 C C . VAL A 1 382 ? 32.188 63.092 42.613 1.00 17.50 381 VAL A C 1
ATOM 3057 O O . VAL A 1 382 ? 32.468 63.212 43.829 1.00 19.84 381 VAL A O 1
ATOM 3061 N N . ILE A 1 383 ? 32.934 63.613 41.650 1.00 18.38 382 ILE A N 1
ATOM 3062 C CA . ILE A 1 383 ? 34.041 64.482 41.928 1.00 16.25 382 ILE A CA 1
ATOM 3063 C C . ILE A 1 383 ? 33.634 65.911 41.572 1.00 15.61 382 ILE A C 1
ATOM 3064 O O . ILE A 1 383 ? 33.069 66.159 40.482 1.00 17.24 382 ILE A O 1
ATOM 3069 N N . ILE A 1 384 ? 33.960 66.824 42.469 1.00 15.85 383 ILE A N 1
ATOM 3070 C CA . ILE A 1 384 ? 33.687 68.228 42.272 1.00 16.09 383 ILE A CA 1
ATOM 3071 C C . ILE A 1 384 ? 34.998 68.872 41.837 1.00 16.25 383 ILE A C 1
ATOM 3072 O O . ILE A 1 384 ? 35.999 68.781 42.532 1.00 20.19 383 ILE A O 1
ATOM 3077 N N . HIS A 1 385 ? 34.935 69.559 40.701 1.00 14.24 384 HIS A N 1
ATOM 3078 C CA . HIS A 1 385 ? 36.087 70.210 40.119 1.00 13.57 384 HIS A CA 1
ATOM 3079 C C . HIS A 1 385 ? 36.050 71.690 40.343 1.00 15.34 384 HIS A C 1
ATOM 3080 O O . HIS A 1 385 ? 35.014 72.282 40.429 1.00 19.17 384 HIS A O 1
ATOM 3087 N N . GLU A 1 386 ? 37.233 72.302 40.422 1.00 18.89 385 GLU A N 1
ATOM 3088 C CA . GLU A 1 386 ? 37.313 73.728 40.696 1.00 24.30 385 GLU A CA 1
ATOM 3089 C C . GLU A 1 386 ? 36.840 74.538 39.502 1.00 22.16 385 GLU A C 1
ATOM 3090 O O . GLU A 1 386 ? 37.227 74.292 38.359 1.00 17.44 385 GLU A O 1
ATOM 3096 N N . TYR A 1 387 ? 35.968 75.504 39.772 1.00 21.45 386 TYR A N 1
ATOM 3097 C CA . TYR A 1 387 ? 35.441 76.361 38.743 1.00 21.66 386 TYR A CA 1
ATOM 3098 C C . TYR A 1 387 ? 36.205 77.689 38.781 1.00 24.20 386 TYR A C 1
ATOM 3099 O O . TYR A 1 387 ? 36.388 78.231 39.841 1.00 23.83 386 TYR A O 1
ATOM 3108 N N . GLN A 1 388 ? 36.674 78.206 37.651 1.00 24.54 387 GLN A N 1
ATOM 3109 C CA . GLN A 1 388 ? 37.334 79.521 37.682 1.00 32.35 387 GLN A CA 1
ATOM 3110 C C . GLN A 1 388 ? 36.355 80.634 37.305 1.00 32.97 387 GLN A C 1
ATOM 3111 O O . GLN A 1 388 ? 36.087 80.825 36.120 1.00 34.54 387 GLN A O 1
ATOM 3113 N N . GLY B 1 1 ? 26.403 57.003 -2.155 1.00 24.90 0 GLY B N 1
ATOM 3114 C CA . GLY B 1 1 ? 25.352 56.735 -1.144 1.00 27.38 0 GLY B CA 1
ATOM 3115 C C . GLY B 1 1 ? 25.893 56.403 0.242 1.00 29.96 0 GLY B C 1
ATOM 3116 O O . GLY B 1 1 ? 27.085 56.593 0.539 1.00 31.30 0 GLY B O 1
ATOM 3125 N N . LEU B 1 3 ? 26.631 53.657 3.249 1.00 25.44 2 LEU B N 1
ATOM 3126 C CA . LEU B 1 3 ? 27.339 52.404 3.215 1.00 22.51 2 LEU B CA 1
ATOM 3127 C C . LEU B 1 3 ? 27.408 51.931 1.758 1.00 26.57 2 LEU B C 1
ATOM 3128 O O . LEU B 1 3 ? 27.667 52.735 0.840 1.00 29.94 2 LEU B O 1
ATOM 3133 N N . HIS B 1 4 ? 27.230 50.638 1.573 1.00 22.35 3 HIS B N 1
ATOM 3134 C CA . HIS B 1 4 ? 27.111 50.062 0.253 1.00 28.96 3 HIS B CA 1
ATOM 3135 C C . HIS B 1 4 ? 25.783 50.250 -0.462 1.00 29.90 3 HIS B C 1
ATOM 3136 O O . HIS B 1 4 ? 25.645 49.798 -1.610 1.00 31.23 3 HIS B O 1
ATOM 3143 N N . TYR B 1 5 ? 24.791 50.865 0.177 1.00 28.93 4 TYR B N 1
ATOM 3144 C CA . TYR B 1 5 ? 23.456 50.775 -0.358 1.00 24.54 4 TYR B CA 1
ATOM 3145 C C . TYR B 1 5 ? 23.345 51.538 -1.615 1.00 28.20 4 TYR B C 1
ATOM 3146 O O . TYR B 1 5 ? 23.852 52.663 -1.731 1.00 28.98 4 TYR B O 1
ATOM 3155 N N . THR B 1 6 ? 22.617 50.941 -2.548 1.00 23.23 5 THR B N 1
ATOM 3156 C CA . THR B 1 6 ? 22.270 51.611 -3.744 1.00 26.88 5 THR B CA 1
ATOM 3157 C C . THR B 1 6 ? 20.972 52.309 -3.464 1.00 25.71 5 THR B C 1
ATOM 3158 O O . THR B 1 6 ? 20.288 52.002 -2.463 1.00 25.85 5 THR B O 1
ATOM 3162 N N . LYS B 1 7 ? 20.621 53.255 -4.321 1.00 27.15 6 LYS B N 1
ATOM 3163 C CA . LYS B 1 7 ? 19.336 53.909 -4.214 1.00 29.06 6 LYS B CA 1
ATOM 3164 C C . LYS B 1 7 ? 18.225 52.839 -4.306 1.00 27.71 6 LYS B C 1
ATOM 3165 O O . LYS B 1 7 ? 17.235 52.897 -3.570 1.00 22.81 6 LYS B O 1
ATOM 3171 N N . GLU B 1 8 ? 18.402 51.866 -5.200 1.00 25.83 7 GLU B N 1
ATOM 3172 C CA . GLU B 1 8 ? 17.411 50.787 -5.362 1.00 24.94 7 GLU B CA 1
ATOM 3173 C C . GLU B 1 8 ? 17.207 50.011 -4.055 1.00 22.38 7 GLU B C 1
ATOM 3174 O O . GLU B 1 8 ? 16.067 49.725 -3.702 1.00 22.32 7 GLU B O 1
ATOM 3176 N N . ASP B 1 9 ? 18.290 49.716 -3.328 1.00 19.60 8 ASP B N 1
ATOM 3177 C CA . ASP B 1 9 ? 18.194 49.025 -2.057 1.00 18.20 8 ASP B CA 1
ATOM 3178 C C . ASP B 1 9 ? 17.370 49.852 -1.075 1.00 18.14 8 ASP B C 1
ATOM 3179 O O . ASP B 1 9 ? 16.491 49.332 -0.383 1.00 14.47 8 ASP B O 1
ATOM 3184 N N . LEU B 1 10 ? 17.651 51.148 -1.046 1.00 16.94 9 LEU B N 1
ATOM 3185 C CA . LEU B 1 10 ? 16.986 52.040 -0.094 1.00 18.65 9 LEU B CA 1
ATOM 3186 C C . LEU B 1 10 ? 15.498 52.155 -0.397 1.00 17.29 9 LEU B C 1
ATOM 3187 O O . LEU B 1 10 ? 14.694 52.202 0.516 1.00 17.43 9 LEU B O 1
ATOM 3192 N N . LEU B 1 11 ? 15.127 52.212 -1.673 1.00 17.26 10 LEU B N 1
ATOM 3193 C CA . LEU B 1 11 ? 13.707 52.204 -2.031 1.00 16.98 10 LEU B CA 1
ATOM 3194 C C . LEU B 1 11 ? 13.021 50.904 -1.575 1.00 17.59 10 LEU B C 1
ATOM 3195 O O . LEU B 1 11 ? 11.953 50.947 -0.937 1.00 15.22 10 LEU B O 1
ATOM 3200 N N . GLU B 1 12 ? 13.641 49.768 -1.866 1.00 15.11 11 GLU B N 1
ATOM 3201 C CA . GLU B 1 12 ? 13.068 48.484 -1.462 1.00 17.94 11 GLU B CA 1
ATOM 3202 C C . GLU B 1 12 ? 12.884 48.366 0.046 1.00 17.31 11 GLU B C 1
ATOM 3203 O O . GLU B 1 12 ? 11.910 47.756 0.505 1.00 19.97 11 GLU B O 1
ATOM 3209 N N . LEU B 1 13 ? 13.794 48.977 0.812 1.00 19.03 12 LEU B N 1
ATOM 3210 C CA . LEU B 1 13 ? 13.751 48.919 2.288 1.00 17.38 12 LEU B CA 1
ATOM 3211 C C . LEU B 1 13 ? 12.920 50.011 2.954 1.00 17.23 12 LEU B C 1
ATOM 3212 O O . LEU B 1 13 ? 12.879 50.076 4.178 1.00 17.78 12 LEU B O 1
ATOM 3217 N N . GLY B 1 14 ? 12.321 50.891 2.164 1.00 17.18 13 GLY B N 1
ATOM 3218 C CA . GLY B 1 14 ? 11.517 51.966 2.698 1.00 15.30 13 GLY B CA 1
ATOM 3219 C C . GLY B 1 14 ? 12.307 53.026 3.458 1.00 17.08 13 GLY B C 1
ATOM 3220 O O . GLY B 1 14 ? 11.856 53.534 4.489 1.00 17.29 13 GLY B O 1
ATOM 3221 N N . ALA B 1 15 ? 13.481 53.372 2.924 1.00 16.60 14 ALA B N 1
ATOM 3222 C CA . ALA B 1 15 ? 14.415 54.265 3.612 1.00 17.52 14 ALA B CA 1
ATOM 3223 C C . ALA B 1 15 ? 14.954 55.362 2.684 1.00 17.49 14 ALA B C 1
ATOM 3224 O O . ALA B 1 15 ? 15.813 56.138 3.077 1.00 16.11 14 ALA B O 1
ATOM 3226 N N . GLU B 1 16 ? 14.475 55.432 1.443 1.00 18.60 15 GLU B N 1
ATOM 3227 C CA . GLU B 1 16 ? 15.035 56.424 0.524 1.00 19.76 15 GLU B CA 1
ATOM 3228 C C . GLU B 1 16 ? 14.818 57.861 0.950 1.00 17.56 15 GLU B C 1
ATOM 3229 O O . GLU B 1 16 ? 15.705 58.713 0.786 1.00 15.80 15 GLU B O 1
ATOM 3235 N N . ILE B 1 17 ? 13.632 58.158 1.463 1.00 16.12 16 ILE B N 1
ATOM 3236 C CA . ILE B 1 17 ? 13.296 59.551 1.800 1.00 14.85 16 ILE B CA 1
ATOM 3237 C C . ILE B 1 17 ? 14.104 60.015 2.970 1.00 16.85 16 ILE B C 1
ATOM 3238 O O . ILE B 1 17 ? 14.744 61.062 2.912 1.00 14.94 16 ILE B O 1
ATOM 3243 N N . THR B 1 18 ? 14.092 59.217 4.029 1.00 15.40 17 THR B N 1
ATOM 3244 C CA . THR B 1 18 ? 14.772 59.555 5.260 1.00 15.60 17 THR B CA 1
ATOM 3245 C C . THR B 1 18 ? 16.285 59.672 5.041 1.00 16.28 17 THR B C 1
ATOM 3246 O O . THR B 1 18 ? 16.938 60.593 5.592 1.00 15.27 17 THR B O 1
ATOM 3250 N N . THR B 1 19 ? 16.848 58.772 4.253 1.00 13.85 18 THR B N 1
ATOM 3251 C CA . THR B 1 19 ? 18.287 58.802 3.973 1.00 14.11 18 THR B CA 1
ATOM 3252 C C . THR B 1 19 ? 18.604 60.110 3.217 1.00 14.90 18 THR B C 1
ATOM 3253 O O . THR B 1 19 ? 19.501 60.894 3.569 1.00 15.61 18 THR B O 1
ATOM 3257 N N . ARG B 1 20 ? 17.816 60.374 2.204 1.00 15.42 19 ARG B N 1
ATOM 3258 C CA . ARG B 1 20 ? 18.004 61.609 1.441 1.00 16.87 19 ARG B CA 1
ATOM 3259 C C . ARG B 1 20 ? 17.930 62.880 2.286 1.00 15.91 19 ARG B C 1
ATOM 3260 O O . ARG B 1 20 ? 18.709 63.832 2.120 1.00 16.89 19 ARG B O 1
ATOM 3268 N N . GLU B 1 21 ? 16.935 62.925 3.170 1.00 15.49 20 GLU B N 1
ATOM 3269 C CA . GLU B 1 21 ? 16.734 64.051 4.037 1.00 15.10 20 GLU B CA 1
ATOM 3270 C C . GLU B 1 21 ? 17.829 64.251 5.111 1.00 15.38 20 GLU B C 1
ATOM 3271 O O . GLU B 1 21 ? 18.175 65.375 5.450 1.00 15.21 20 GLU B O 1
ATOM 3277 N N . ILE B 1 22 ? 18.380 63.169 5.638 1.00 16.13 21 ILE B N 1
ATOM 3278 C CA . ILE B 1 22 ? 19.595 63.268 6.479 1.00 15.04 21 ILE B CA 1
ATOM 3279 C C . ILE B 1 22 ? 20.796 63.785 5.685 1.00 16.79 21 ILE B C 1
ATOM 3280 O O . ILE B 1 22 ? 21.523 64.694 6.125 1.00 14.40 21 ILE B O 1
ATOM 3285 N N . TYR B 1 23 ? 21.029 63.213 4.515 1.00 15.37 22 TYR B N 1
ATOM 3286 C CA . TYR B 1 23 ? 22.230 63.579 3.741 1.00 16.87 22 TYR B CA 1
ATOM 3287 C C . TYR B 1 23 ? 22.182 64.988 3.132 1.00 18.95 22 TYR B C 1
ATOM 3288 O O . TYR B 1 23 ? 23.225 65.569 2.840 1.00 17.01 22 TYR B O 1
ATOM 3297 N N . GLN B 1 24 ? 20.992 65.560 2.959 1.00 17.92 23 GLN B N 1
ATOM 3298 C CA . GLN B 1 24 ? 20.863 66.882 2.342 1.00 17.78 23 GLN B CA 1
ATOM 3299 C C . GLN B 1 24 ? 21.098 68.011 3.337 1.00 16.09 23 GLN B C 1
ATOM 3300 O O . GLN B 1 24 ? 21.019 69.192 2.983 1.00 16.45 23 GLN B O 1
ATOM 3306 N N . GLN B 1 25 ? 21.344 67.644 4.591 1.00 15.59 24 GLN B N 1
ATOM 3307 C CA . GLN B 1 25 ? 21.443 68.634 5.641 1.00 15.66 24 GLN B CA 1
ATOM 3308 C C . GLN B 1 25 ? 22.480 69.724 5.399 1.00 14.15 24 GLN B C 1
ATOM 3309 O O . GLN B 1 25 ? 22.153 70.912 5.509 1.00 14.29 24 GLN B O 1
ATOM 3315 N N . PRO B 1 26 ? 23.736 69.379 5.114 1.00 17.75 25 PRO B N 1
ATOM 3316 C CA . PRO B 1 26 ? 24.647 70.520 4.843 1.00 15.74 25 PRO B CA 1
ATOM 3317 C C . PRO B 1 26 ? 24.213 71.497 3.747 1.00 15.75 25 PRO B C 1
ATOM 3318 O O . PRO B 1 26 ? 24.361 72.707 3.901 1.00 16.24 25 PRO B O 1
ATOM 3322 N N . ASP B 1 27 ? 23.667 70.975 2.659 1.00 16.19 26 ASP B N 1
ATOM 3323 C CA . ASP B 1 27 ? 23.130 71.822 1.595 1.00 15.72 26 ASP B CA 1
ATOM 3324 C C . ASP B 1 27 ? 21.961 72.701 2.071 1.00 14.62 26 ASP B C 1
ATOM 3325 O O . ASP B 1 27 ? 21.880 73.885 1.731 1.00 16.22 26 ASP B O 1
ATOM 3330 N N . VAL B 1 28 ? 21.026 72.112 2.811 1.00 15.74 27 VAL B N 1
ATOM 3331 C CA . VAL B 1 28 ? 19.891 72.848 3.403 1.00 15.05 27 VAL B CA 1
ATOM 3332 C C . VAL B 1 28 ? 20.395 73.929 4.341 1.00 15.73 27 VAL B C 1
ATOM 3333 O O . VAL B 1 28 ? 19.895 75.043 4.303 1.00 14.12 27 VAL B O 1
ATOM 3337 N N . TRP B 1 29 ? 21.389 73.608 5.170 1.00 14.92 28 TRP B N 1
ATOM 3338 C CA . TRP B 1 29 ? 21.940 74.618 6.089 1.00 14.57 28 TRP B CA 1
ATOM 3339 C C . TRP B 1 29 ? 22.568 75.800 5.377 1.00 16.01 28 TRP B C 1
ATOM 3340 O O . TRP B 1 29 ? 22.473 76.914 5.849 1.00 14.26 28 TRP B O 1
ATOM 3351 N N . ARG B 1 30 ? 23.237 75.572 4.252 1.00 15.90 29 ARG B N 1
ATOM 3352 C CA . ARG B 1 30 ? 23.846 76.665 3.537 1.00 14.57 29 ARG B CA 1
ATOM 3353 C C . ARG B 1 30 ? 22.740 77.579 3.000 1.00 15.12 29 ARG B C 1
ATOM 3354 O O . ARG B 1 30 ? 22.887 78.792 3.063 1.00 15.42 29 ARG B O 1
ATOM 3362 N N . GLU B 1 31 ? 21.644 77.012 2.501 1.00 15.12 30 GLU B N 1
ATOM 3363 C CA . GLU B 1 31 ? 20.512 77.821 2.000 1.00 14.49 30 GLU B CA 1
ATOM 3364 C C . GLU B 1 31 ? 19.898 78.630 3.162 1.00 16.87 30 GLU B C 1
ATOM 3365 O O . GLU B 1 31 ? 19.655 79.839 3.055 1.00 14.86 30 GLU B O 1
ATOM 3371 N N . ALA B 1 32 ? 19.787 77.992 4.300 1.00 14.45 31 ALA B N 1
ATOM 3372 C CA . ALA B 1 32 ? 19.210 78.646 5.496 1.00 15.21 31 ALA B CA 1
ATOM 3373 C C . ALA B 1 32 ? 20.092 79.813 5.934 1.00 18.88 31 ALA B C 1
ATOM 3374 O O . ALA B 1 32 ? 19.609 80.905 6.293 1.00 18.06 31 ALA B O 1
ATOM 3376 N N . PHE B 1 33 ? 21.401 79.578 5.895 1.00 15.98 32 PHE B N 1
ATOM 3377 C CA . PHE B 1 33 ? 22.375 80.571 6.281 1.00 19.36 32 PHE B CA 1
ATOM 3378 C C . PHE B 1 33 ? 22.301 81.783 5.337 1.00 16.28 32 PHE B C 1
ATOM 3379 O O . PHE B 1 33 ? 22.322 82.931 5.746 1.00 22.29 32 PHE B O 1
ATOM 3387 N N . GLU B 1 34 ? 22.220 81.501 4.046 1.00 17.54 33 GLU B N 1
ATOM 3388 C CA . GLU B 1 34 ? 22.116 82.552 3.071 1.00 18.89 33 GLU B CA 1
ATOM 3389 C C . GLU B 1 34 ? 20.836 83.355 3.206 1.00 16.88 33 GLU B C 1
ATOM 3390 O O . GLU B 1 34 ? 20.876 84.580 3.042 1.00 19.32 33 GLU B O 1
ATOM 3396 N N . PHE B 1 35 ? 19.735 82.694 3.538 1.00 20.14 34 PHE B N 1
ATOM 3397 C CA . PHE B 1 35 ? 18.480 83.379 3.812 1.00 19.56 34 PHE B CA 1
ATOM 3398 C C . PHE B 1 35 ? 18.658 84.252 5.050 1.00 20.30 34 PHE B C 1
ATOM 3399 O O . PHE B 1 35 ? 18.314 85.411 5.030 1.00 23.80 34 PHE B O 1
ATOM 3407 N N . TYR B 1 36 ? 19.247 83.702 6.110 1.00 18.47 35 TYR B N 1
ATOM 3408 C CA . TYR B 1 36 ? 19.563 84.520 7.293 1.00 18.40 35 TYR B CA 1
ATOM 3409 C C . TYR B 1 36 ? 20.350 85.792 6.922 1.00 20.59 35 TYR B C 1
ATOM 3410 O O . TYR B 1 36 ? 19.981 86.945 7.287 1.00 17.64 35 TYR B O 1
ATOM 3419 N N . GLN B 1 37 ? 21.445 85.575 6.188 1.00 17.97 36 GLN B N 1
ATOM 3420 C CA . GLN B 1 37 ? 22.327 86.642 5.829 1.00 21.01 36 GLN B CA 1
ATOM 3421 C C . GLN B 1 37 ? 21.557 87.732 5.083 1.00 21.27 36 GLN B C 1
ATOM 3422 O O . GLN B 1 37 ? 21.784 88.908 5.311 1.00 21.26 36 GLN B O 1
ATOM 3428 N N . ALA B 1 38 ? 20.654 87.351 4.187 1.00 21.16 37 ALA B N 1
ATOM 3429 C CA . ALA B 1 38 ? 19.882 88.335 3.424 1.00 25.29 37 ALA B CA 1
ATOM 3430 C C . ALA B 1 38 ? 18.901 89.101 4.320 1.00 25.11 37 ALA B C 1
ATOM 3431 O O . ALA B 1 38 ? 18.596 90.258 4.061 1.00 26.36 37 ALA B O 1
ATOM 3433 N N . LYS B 1 39 ? 18.435 88.462 5.391 1.00 24.94 38 LYS B N 1
ATOM 3434 C CA . LYS B 1 39 ? 17.402 89.035 6.253 1.00 23.55 38 LYS B CA 1
ATOM 3435 C C . LYS B 1 39 ? 17.960 89.640 7.531 1.00 19.94 38 LYS B C 1
ATOM 3436 O O . LYS B 1 39 ? 17.191 90.129 8.363 1.00 18.25 38 LYS B O 1
ATOM 3442 N N . ARG B 1 40 ? 19.273 89.587 7.709 1.00 19.99 39 ARG B N 1
ATOM 3443 C CA . ARG B 1 40 ? 19.827 89.831 9.032 1.00 25.13 39 ARG B CA 1
ATOM 3444 C C . ARG B 1 40 ? 19.538 91.237 9.549 1.00 22.25 39 ARG B C 1
ATOM 3445 O O . ARG B 1 40 ? 19.250 91.402 10.750 1.00 21.99 39 ARG B O 1
ATOM 3453 N N . GLU B 1 41 ? 19.519 92.220 8.650 1.00 23.15 40 GLU B N 1
ATOM 3454 C CA . GLU B 1 41 ? 19.220 93.602 9.026 1.00 24.47 40 GLU B CA 1
ATOM 3455 C C . GLU B 1 41 ? 17.790 93.775 9.491 1.00 21.48 40 GLU B C 1
ATOM 3456 O O . GLU B 1 41 ? 17.554 94.372 10.523 1.00 19.28 40 GLU B O 1
ATOM 3462 N N . GLU B 1 42 ? 16.852 93.185 8.769 1.00 22.60 41 GLU B N 1
ATOM 3463 C CA . GLU B 1 42 ? 15.453 93.230 9.125 1.00 22.64 41 GLU B CA 1
ATOM 3464 C C . GLU B 1 42 ? 15.213 92.512 10.456 1.00 20.61 41 GLU B C 1
ATOM 3465 O O . GLU B 1 42 ? 14.489 93.003 11.328 1.00 17.93 41 GLU B O 1
ATOM 3471 N N . ILE B 1 43 ? 15.839 91.356 10.618 1.00 16.99 42 ILE B N 1
ATOM 3472 C CA . ILE B 1 43 ? 15.687 90.588 11.820 1.00 15.74 42 ILE B CA 1
ATOM 3473 C C . ILE B 1 43 ? 16.217 91.397 12.995 1.00 13.40 42 ILE B C 1
ATOM 3474 O O . ILE B 1 43 ? 15.540 91.573 14.010 1.00 15.07 42 ILE B O 1
ATOM 3479 N N . ALA B 1 44 ? 17.392 91.981 12.850 1.00 16.24 43 ALA B N 1
ATOM 3480 C CA . ALA B 1 44 ? 17.945 92.749 13.959 1.00 18.11 43 ALA B CA 1
ATOM 3481 C C . ALA B 1 44 ? 17.079 93.997 14.280 1.00 19.78 43 ALA B C 1
ATOM 3482 O O . ALA B 1 44 ? 16.866 94.298 15.473 1.00 22.67 43 ALA B O 1
ATOM 3484 N N . ALA B 1 45 ? 16.564 94.679 13.257 1.00 20.43 44 ALA B N 1
ATOM 3485 C CA . ALA B 1 45 ? 15.626 95.810 13.444 1.00 17.45 44 ALA B CA 1
ATOM 3486 C C . ALA B 1 45 ? 14.336 95.382 14.178 1.00 16.88 44 ALA B C 1
ATOM 3487 O O . ALA B 1 45 ? 13.858 96.068 15.097 1.00 16.80 44 ALA B O 1
ATOM 3489 N N . PHE B 1 46 ? 13.790 94.226 13.802 1.00 15.41 45 PHE B N 1
ATOM 3490 C CA . PHE B 1 46 ? 12.606 93.678 14.460 1.00 15.99 45 PHE B CA 1
ATOM 3491 C C . PHE B 1 46 ? 12.830 93.529 15.962 1.00 17.37 45 PHE B C 1
ATOM 3492 O O . PHE B 1 46 ? 12.044 94.019 16.794 1.00 17.48 45 PHE B O 1
ATOM 3500 N N . LEU B 1 47 ? 13.898 92.828 16.316 1.00 17.48 46 LEU B N 1
ATOM 3501 C CA . LEU B 1 47 ? 14.204 92.617 17.723 1.00 17.13 46 LEU B CA 1
ATOM 3502 C C . LEU B 1 47 ? 14.589 93.915 18.454 1.00 16.51 46 LEU B C 1
ATOM 3503 O O . LEU B 1 47 ? 14.206 94.124 19.615 1.00 15.79 46 LEU B O 1
ATOM 3508 N N . GLN B 1 48 ? 15.300 94.811 17.778 1.00 16.42 47 GLN B N 1
ATOM 3509 C CA . GLN B 1 48 ? 15.687 96.070 18.393 1.00 17.36 47 GLN B CA 1
ATOM 3510 C C . GLN B 1 48 ? 14.463 96.935 18.749 1.00 16.29 47 GLN B C 1
ATOM 3511 O O . GLN B 1 48 ? 14.445 97.605 19.804 1.00 17.55 47 GLN B O 1
ATOM 3517 N N . GLU B 1 49 ? 13.443 96.920 17.900 1.00 15.75 48 GLU B N 1
ATOM 3518 C CA . GLU B 1 49 ? 12.251 97.722 18.183 1.00 17.74 48 GLU B CA 1
ATOM 3519 C C . GLU B 1 49 ? 11.584 97.204 19.456 1.00 13.13 48 GLU B C 1
ATOM 3520 O O . GLU B 1 49 ? 11.057 97.979 20.276 1.00 16.89 48 GLU B O 1
ATOM 3526 N N . ILE B 1 50 ? 11.563 95.891 19.603 1.00 13.95 49 ILE B N 1
ATOM 3527 C CA . ILE B 1 50 ? 10.945 95.294 20.782 1.00 13.71 49 ILE B CA 1
ATOM 3528 C C . ILE B 1 50 ? 11.742 95.689 22.028 1.00 15.34 49 ILE B C 1
ATOM 3529 O O . ILE B 1 50 ? 11.168 96.119 23.031 1.00 15.34 49 ILE B O 1
ATOM 3534 N N . ALA B 1 51 ? 13.065 95.636 21.926 1.00 15.39 50 ALA B N 1
ATOM 3535 C CA . ALA B 1 51 ? 13.943 96.019 23.039 1.00 16.10 50 ALA B CA 1
ATOM 3536 C C . ALA B 1 51 ? 13.777 97.492 23.390 1.00 16.91 50 ALA B C 1
ATOM 3537 O O . ALA B 1 51 ? 13.868 97.872 24.546 1.00 17.00 50 ALA B O 1
ATOM 3539 N N . ASP B 1 52 ? 13.556 98.322 22.387 1.00 11.33 51 ASP B N 1
ATOM 3540 C CA . ASP B 1 52 ? 13.367 99.760 22.606 1.00 11.42 51 ASP B CA 1
ATOM 3541 C C . ASP B 1 52 ? 12.036 100.062 23.295 1.00 14.61 51 ASP B C 1
ATOM 3542 O O . ASP B 1 52 ? 11.906 101.056 24.013 1.00 15.64 51 ASP B O 1
ATOM 3547 N N . LYS B 1 53 ? 11.051 99.198 23.062 1.00 12.75 52 LYS B N 1
ATOM 3548 C CA . LYS B 1 53 ? 9.700 99.436 23.553 1.00 17.16 52 LYS B CA 1
ATOM 3549 C C . LYS B 1 53 ? 9.476 98.915 24.959 1.00 17.66 52 LYS B C 1
ATOM 3550 O O . LYS B 1 53 ? 8.725 99.538 25.715 1.00 16.44 52 LYS B O 1
ATOM 3556 N N . HIS B 1 54 ? 10.136 97.815 25.318 1.00 16.82 53 HIS B N 1
ATOM 3557 C CA . HIS B 1 54 ? 9.791 97.048 26.530 1.00 16.66 53 HIS B CA 1
ATOM 3558 C C . HIS B 1 54 ? 10.961 96.751 27.430 1.00 21.03 53 HIS B C 1
ATOM 3559 O O . HIS B 1 54 ? 12.036 96.368 26.962 1.00 25.08 53 HIS B O 1
ATOM 3566 N N . ASP B 1 55 ? 10.744 96.843 28.741 1.00 22.29 54 ASP B N 1
ATOM 3567 C CA . ASP B 1 55 ? 11.836 96.690 29.706 1.00 22.98 54 ASP B CA 1
ATOM 3568 C C . ASP B 1 55 ? 12.137 95.233 29.979 1.00 20.14 54 ASP B C 1
ATOM 3569 O O . ASP B 1 55 ? 13.290 94.870 30.220 1.00 22.73 54 ASP B O 1
ATOM 3574 N N . TYR B 1 56 ? 11.080 94.447 30.075 1.00 17.13 55 TYR B N 1
ATOM 3575 C CA . TYR B 1 56 ? 11.216 92.998 30.296 1.00 13.11 55 TYR B CA 1
ATOM 3576 C C . TYR B 1 56 ? 10.478 92.357 29.155 1.00 12.85 55 TYR B C 1
ATOM 3577 O O . TYR B 1 56 ? 9.346 92.729 28.871 1.00 13.79 55 TYR B O 1
ATOM 3586 N N . ILE B 1 57 ? 11.126 91.372 28.516 1.00 16.13 56 ILE B N 1
ATOM 3587 C CA . ILE B 1 57 ? 10.615 90.702 27.343 1.00 15.06 56 ILE B CA 1
ATOM 3588 C C . ILE B 1 57 ? 10.721 89.189 27.598 1.00 15.09 56 ILE B C 1
ATOM 3589 O O . ILE B 1 57 ? 11.809 88.676 27.755 1.00 18.45 56 ILE B O 1
ATOM 3594 N N . LYS B 1 58 ? 9.601 88.486 27.584 1.00 14.28 57 LYS B N 1
ATOM 3595 C CA . LYS B 1 58 ? 9.574 87.023 27.692 1.00 14.52 57 LYS B CA 1
ATOM 3596 C C . LYS B 1 58 ? 9.627 86.424 26.308 1.00 15.85 57 LYS B C 1
ATOM 3597 O O . LYS B 1 58 ? 8.721 86.607 25.475 1.00 16.12 57 LYS B O 1
ATOM 3603 N N . VAL B 1 59 ? 10.686 85.679 26.039 1.00 14.49 58 VAL B N 1
ATOM 3604 C CA . VAL B 1 59 ? 10.812 84.974 24.760 1.00 13.79 58 VAL B CA 1
ATOM 3605 C C . VAL B 1 59 ? 10.435 83.525 25.043 1.00 16.83 58 VAL B C 1
ATOM 3606 O O . VAL B 1 59 ? 10.981 82.885 25.985 1.00 17.25 58 VAL B O 1
ATOM 3610 N N . ILE B 1 60 ? 9.466 83.019 24.275 1.00 14.59 59 ILE B N 1
ATOM 3611 C CA . ILE B 1 60 ? 8.974 81.630 24.418 1.00 15.60 59 ILE B CA 1
ATOM 3612 C C . ILE B 1 60 ? 9.266 80.877 23.120 1.00 15.80 59 ILE B C 1
ATOM 3613 O O . ILE B 1 60 ? 8.723 81.227 22.052 1.00 14.49 59 ILE B O 1
ATOM 3618 N N . LEU B 1 61 ? 10.189 79.917 23.201 1.00 14.54 60 LEU B N 1
ATOM 3619 C CA . LEU B 1 61 ? 10.515 79.020 22.091 1.00 14.04 60 LEU B CA 1
ATOM 3620 C C . LEU B 1 61 ? 9.593 77.824 22.189 1.00 15.53 60 LEU B C 1
ATOM 3621 O O . LEU B 1 61 ? 9.659 77.045 23.147 1.00 16.63 60 LEU B O 1
ATOM 3626 N N . THR B 1 62 ? 8.727 77.662 21.197 1.00 14.72 61 THR B N 1
ATOM 3627 C CA . THR B 1 62 ? 7.598 76.722 21.316 1.00 14.45 61 THR B CA 1
ATOM 3628 C C . THR B 1 62 ? 7.397 75.827 20.072 1.00 13.90 61 THR B C 1
ATOM 3629 O O . THR B 1 62 ? 7.350 76.287 18.934 1.00 17.72 61 THR B O 1
ATOM 3633 N N . GLY B 1 63 ? 7.327 74.523 20.319 1.00 16.16 62 GLY B N 1
ATOM 3634 C CA . GLY B 1 63 ? 6.975 73.545 19.278 1.00 16.97 62 GLY B CA 1
ATOM 3635 C C . GLY B 1 63 ? 6.534 72.272 19.948 1.00 15.81 62 GLY B C 1
ATOM 3636 O O . GLY B 1 63 ? 6.488 72.211 21.186 1.00 13.26 62 GLY B O 1
ATOM 3637 N N . ALA B 1 64 ? 6.153 71.275 19.146 1.00 14.59 63 ALA B N 1
ATOM 3638 C CA . ALA B 1 64 ? 5.706 69.994 19.639 1.00 13.01 63 ALA B CA 1
ATOM 3639 C C . ALA B 1 64 ? 6.719 68.898 19.197 1.00 17.55 63 ALA B C 1
ATOM 3640 O O . ALA B 1 64 ? 7.202 68.913 18.035 1.00 15.05 63 ALA B O 1
ATOM 3642 N N . GLY B 1 65 ? 6.981 67.948 20.091 1.00 16.53 64 GLY B N 1
ATOM 3643 C CA . GLY B 1 65 ? 7.884 66.837 19.794 1.00 17.63 64 GLY B CA 1
ATOM 3644 C C . GLY B 1 65 ? 9.265 67.320 19.449 1.00 14.23 64 GLY B C 1
ATOM 3645 O O . GLY B 1 65 ? 9.826 68.162 20.137 1.00 17.08 64 GLY B O 1
ATOM 3646 N N . THR B 1 66 ? 9.778 66.826 18.320 1.00 14.91 65 THR B N 1
ATOM 3647 C CA . THR B 1 66 ? 11.119 67.229 17.881 1.00 14.78 65 THR B CA 1
ATOM 3648 C C . THR B 1 66 ? 11.196 68.748 17.743 1.00 14.50 65 THR B C 1
ATOM 3649 O O . THR B 1 66 ? 12.245 69.341 18.022 1.00 14.93 65 THR B O 1
ATOM 3653 N N . SER B 1 67 ? 10.103 69.397 17.324 1.00 14.39 66 SER B N 1
ATOM 3654 C CA . SER B 1 67 ? 10.099 70.863 17.278 1.00 13.75 66 SER B CA 1
ATOM 3655 C C . SER B 1 67 ? 10.250 71.549 18.646 1.00 14.74 66 SER B C 1
ATOM 3656 O O . SER B 1 67 ? 10.805 72.638 18.705 1.00 14.98 66 SER B O 1
ATOM 3659 N N . ALA B 1 68 ? 9.815 70.904 19.728 1.00 13.70 67 ALA B N 1
ATOM 3660 C CA . ALA B 1 68 ? 10.035 71.413 21.076 1.00 15.20 67 ALA B CA 1
ATOM 3661 C C . ALA B 1 68 ? 11.502 71.362 21.454 1.00 15.63 67 ALA B C 1
ATOM 3662 O O . ALA B 1 68 ? 11.998 72.202 22.244 1.00 15.69 67 ALA B O 1
ATOM 3664 N N . TYR B 1 69 ? 12.205 70.362 20.954 1.00 16.34 68 TYR B N 1
ATOM 3665 C CA . TYR B 1 69 ? 13.599 70.201 21.337 1.00 16.70 68 TYR B CA 1
ATOM 3666 C C . TYR B 1 69 ? 14.538 71.205 20.687 1.00 16.05 68 TYR B C 1
ATOM 3667 O O . TYR B 1 69 ? 15.664 71.356 21.140 1.00 17.13 68 TYR B O 1
ATOM 3676 N N . VAL B 1 70 ? 14.081 71.883 19.642 1.00 16.13 69 VAL B N 1
ATOM 3677 C CA . VAL B 1 70 ? 14.820 73.030 19.115 1.00 15.18 69 VAL B CA 1
ATOM 3678 C C . VAL B 1 70 ? 15.093 74.029 20.251 1.00 18.53 69 VAL B C 1
ATOM 3679 O O . VAL B 1 70 ? 16.230 74.368 20.552 1.00 16.69 69 VAL B O 1
ATOM 3683 N N . GLY B 1 71 ? 14.035 74.471 20.925 1.00 17.47 70 GLY B N 1
ATOM 3684 C CA . GLY B 1 71 ? 14.140 75.374 22.072 1.00 15.93 70 GLY B CA 1
ATOM 3685 C C . GLY B 1 71 ? 14.864 74.744 23.239 1.00 17.99 70 GLY B C 1
ATOM 3686 O O . GLY B 1 71 ? 15.682 75.402 23.866 1.00 18.91 70 GLY B O 1
ATOM 3687 N N . ASP B 1 72 ? 14.573 73.488 23.540 1.00 16.82 71 ASP B N 1
ATOM 3688 C CA . ASP B 1 72 ? 15.186 72.841 24.703 1.00 13.80 71 ASP B CA 1
ATOM 3689 C C . ASP B 1 72 ? 16.699 72.816 24.522 1.00 13.47 71 ASP B C 1
ATOM 3690 O O . ASP B 1 72 ? 17.445 72.977 25.465 1.00 17.05 71 ASP B O 1
ATOM 3695 N N . THR B 1 73 ? 17.130 72.538 23.306 1.00 16.11 72 THR B N 1
ATOM 3696 C CA . THR B 1 73 ? 18.558 72.374 23.022 1.00 15.02 72 THR B CA 1
ATOM 3697 C C . THR B 1 73 ? 19.260 73.720 23.102 1.00 15.43 72 THR B C 1
ATOM 3698 O O . THR B 1 73 ? 20.289 73.847 23.796 1.00 15.79 72 THR B O 1
ATOM 3702 N N . LEU B 1 74 ? 18.689 74.741 22.458 1.00 16.74 73 LEU B N 1
ATOM 3703 C CA . LEU B 1 74 ? 19.343 76.062 22.454 1.00 14.26 73 LEU B CA 1
ATOM 3704 C C . LEU B 1 74 ? 19.210 76.877 23.732 1.00 16.14 73 LEU B C 1
ATOM 3705 O O . LEU B 1 74 ? 20.036 77.765 24.019 1.00 15.32 73 LEU B O 1
ATOM 3710 N N . LEU B 1 75 ? 18.185 76.577 24.507 1.00 16.32 74 LEU B N 1
ATOM 3711 C CA . LEU B 1 75 ? 17.860 77.389 25.671 1.00 15.37 74 LEU B CA 1
ATOM 3712 C C . LEU B 1 75 ? 19.036 77.733 26.622 1.00 15.16 74 LEU B C 1
ATOM 3713 O O . LEU B 1 75 ? 19.213 78.910 26.970 1.00 15.98 74 LEU B O 1
ATOM 3718 N N . PRO B 1 76 ? 19.802 76.710 27.065 1.00 17.28 75 PRO B N 1
ATOM 3719 C CA . PRO B 1 76 ? 20.896 76.999 28.012 1.00 15.45 75 PRO B CA 1
ATOM 3720 C C . PRO B 1 76 ? 21.945 77.946 27.443 1.00 17.76 75 PRO B C 1
ATOM 3721 O O . PRO B 1 76 ? 22.539 78.729 28.179 1.00 17.20 75 PRO B O 1
ATOM 3725 N N . TYR B 1 77 ? 22.160 77.920 26.143 1.00 15.22 76 TYR B N 1
ATOM 3726 C CA . TYR B 1 77 ? 23.080 78.904 25.541 1.00 15.52 76 TYR B CA 1
ATOM 3727 C C . TYR B 1 77 ? 22.523 80.330 25.633 1.00 15.97 76 TYR B C 1
ATOM 3728 O O . TYR B 1 77 ? 23.210 81.267 26.118 1.00 16.24 76 TYR B O 1
ATOM 3737 N N . PHE B 1 78 ? 21.257 80.504 25.251 1.00 13.78 77 PHE B N 1
ATOM 3738 C CA . PHE B 1 78 ? 20.659 81.815 25.359 1.00 15.29 77 PHE B CA 1
ATOM 3739 C C . PHE B 1 78 ? 20.613 82.309 26.816 1.00 16.55 77 PHE B C 1
ATOM 3740 O O . PHE B 1 78 ? 20.809 83.482 27.060 1.00 17.43 77 PHE B O 1
ATOM 3748 N N . LYS B 1 79 ? 20.289 81.425 27.743 1.00 15.17 78 LYS B N 1
ATOM 3749 C CA . LYS B 1 79 ? 20.241 81.768 29.200 1.00 17.37 78 LYS B CA 1
ATOM 3750 C C . LYS B 1 79 ? 21.615 82.236 29.681 1.00 17.74 78 LYS B C 1
ATOM 3751 O O . LYS B 1 79 ? 21.730 83.129 30.520 1.00 19.10 78 LYS B O 1
ATOM 3757 N N A GLU B 1 80 ? 22.674 81.614 29.182 0.70 15.98 79 GLU B N 1
ATOM 3758 N N B GLU B 1 80 ? 22.661 81.619 29.131 0.30 16.05 79 GLU B N 1
ATOM 3759 C CA A GLU B 1 80 ? 23.996 82.039 29.595 0.70 15.81 79 GLU B CA 1
ATOM 3760 C CA B GLU B 1 80 ? 24.053 81.915 29.485 0.30 15.22 79 GLU B CA 1
ATOM 3761 C C A GLU B 1 80 ? 24.326 83.433 29.103 0.70 17.29 79 GLU B C 1
ATOM 3762 C C B GLU B 1 80 ? 24.493 83.306 29.013 0.30 16.52 79 GLU B C 1
ATOM 3763 O O A GLU B 1 80 ? 24.810 84.291 29.886 0.70 18.55 79 GLU B O 1
ATOM 3764 O O B GLU B 1 80 ? 25.244 84.018 29.702 0.30 18.07 79 GLU B O 1
ATOM 3775 N N . VAL B 1 81 ? 24.039 83.689 27.825 1.00 17.18 80 VAL B N 1
ATOM 3776 C CA . VAL B 1 81 ? 24.532 84.904 27.173 1.00 17.29 80 VAL B CA 1
ATOM 3777 C C . VAL B 1 81 ? 23.620 86.110 27.288 1.00 17.96 80 VAL B C 1
ATOM 3778 O O . VAL B 1 81 ? 24.048 87.205 26.989 1.00 21.50 80 VAL B O 1
ATOM 3782 N N . TYR B 1 82 ? 22.390 85.927 27.747 1.00 16.70 81 TYR B N 1
ATOM 3783 C CA . TYR B 1 82 ? 21.469 87.031 27.882 1.00 14.16 81 TYR B CA 1
ATOM 3784 C C . TYR B 1 82 ? 21.232 87.347 29.351 1.00 15.52 81 TYR B C 1
ATOM 3785 O O . TYR B 1 82 ? 21.248 86.473 30.185 1.00 16.50 81 TYR B O 1
ATOM 3794 N N . ASP B 1 83 ? 20.937 88.608 29.619 1.00 15.75 82 ASP B N 1
ATOM 3795 C CA . ASP B 1 83 ? 20.503 89.067 30.946 1.00 16.75 82 ASP B CA 1
ATOM 3796 C C . ASP B 1 83 ? 19.013 88.823 31.097 1.00 16.16 82 ASP B C 1
ATOM 3797 O O . ASP B 1 83 ? 18.210 89.452 30.416 1.00 15.78 82 ASP B O 1
ATOM 3802 N N . GLU B 1 84 ? 18.650 87.917 31.982 1.00 17.11 83 GLU B N 1
ATOM 3803 C CA . GLU B 1 84 ? 17.261 87.471 32.124 1.00 14.99 83 GLU B CA 1
ATOM 3804 C C . GLU B 1 84 ? 16.294 88.574 32.574 1.00 14.93 83 GLU B C 1
ATOM 3805 O O . GLU B 1 84 ? 15.089 88.401 32.518 1.00 16.94 83 GLU B O 1
ATOM 3811 N N . ARG B 1 85 ? 16.855 89.655 33.096 1.00 15.93 84 ARG B N 1
ATOM 3812 C CA . ARG B 1 85 ? 16.059 90.810 33.529 1.00 16.40 84 ARG B CA 1
ATOM 3813 C C . ARG B 1 85 ? 15.538 91.614 32.335 1.00 16.63 84 ARG B C 1
ATOM 3814 O O . ARG B 1 85 ? 14.605 92.438 32.479 1.00 15.79 84 ARG B O 1
ATOM 3822 N N . LYS B 1 86 ? 16.085 91.344 31.150 1.00 15.86 85 LYS B N 1
ATOM 3823 C CA . LYS B 1 86 ? 15.704 92.053 29.920 1.00 16.16 85 LYS B CA 1
ATOM 3824 C C . LYS B 1 86 ? 15.088 91.106 28.878 1.00 16.34 85 LYS B C 1
ATOM 3825 O O . LYS B 1 86 ? 13.967 91.297 28.426 1.00 20.88 85 LYS B O 1
ATOM 3831 N N . TRP B 1 87 ? 15.880 90.131 28.457 1.00 18.23 86 TRP B N 1
ATOM 3832 C CA . TRP B 1 87 ? 15.428 89.086 27.564 1.00 18.47 86 TRP B CA 1
ATOM 3833 C C . TRP B 1 87 ? 15.394 87.815 28.402 1.00 17.27 86 TRP B C 1
ATOM 3834 O O . TRP B 1 87 ? 16.438 87.235 28.756 1.00 19.46 86 TRP B O 1
ATOM 3845 N N . ASN B 1 88 ? 14.181 87.408 28.759 1.00 17.83 87 ASN B N 1
ATOM 3846 C CA . ASN B 1 88 ? 13.965 86.220 29.561 1.00 16.45 87 ASN B CA 1
ATOM 3847 C C . ASN B 1 88 ? 13.564 85.030 28.664 1.00 20.66 87 ASN B C 1
ATOM 3848 O O . ASN B 1 88 ? 12.435 84.949 28.169 1.00 19.20 87 ASN B O 1
ATOM 3853 N N . PHE B 1 89 ? 14.516 84.135 28.429 1.00 17.78 88 PHE B N 1
ATOM 3854 C CA . PHE B 1 89 ? 14.312 83.040 27.463 1.00 18.44 88 PHE B CA 1
ATOM 3855 C C . PHE B 1 89 ? 13.700 81.810 28.132 1.00 18.00 88 PHE B C 1
ATOM 3856 O O . PHE B 1 89 ? 14.083 81.419 29.255 1.00 16.72 88 PHE B O 1
ATOM 3864 N N . ASN B 1 90 ? 12.725 81.195 27.463 1.00 17.28 89 ASN B N 1
ATOM 3865 C CA . ASN B 1 90 ? 12.031 79.996 27.962 1.00 17.98 89 ASN B CA 1
ATOM 3866 C C . ASN B 1 90 ? 11.803 79.082 26.774 1.00 16.66 89 ASN B C 1
ATOM 3867 O O . ASN B 1 90 ? 11.648 79.589 25.647 1.00 20.13 89 ASN B O 1
ATOM 3872 N N . ALA B 1 91 ? 11.800 77.774 26.999 1.00 16.57 90 ALA B N 1
ATOM 3873 C CA . ALA B 1 91 ? 11.420 76.788 26.012 1.00 15.38 90 ALA B CA 1
ATOM 3874 C C . ALA B 1 91 ? 10.215 76.086 26.634 1.00 15.55 90 ALA B C 1
ATOM 3875 O O . ALA B 1 91 ? 10.318 75.405 27.657 1.00 17.43 90 ALA B O 1
ATOM 3877 N N . ILE B 1 92 ? 9.063 76.316 26.033 1.00 15.90 91 ILE B N 1
ATOM 3878 C CA . ILE B 1 92 ? 7.789 75.792 26.518 1.00 15.54 91 ILE B CA 1
ATOM 3879 C C . ILE B 1 92 ? 7.051 75.134 25.356 1.00 16.07 91 ILE B C 1
ATOM 3880 O O . ILE B 1 92 ? 6.759 75.773 24.364 1.00 15.57 91 ILE B O 1
ATOM 3885 N N . ALA B 1 93 ? 6.795 73.828 25.420 1.00 15.85 92 ALA B N 1
ATOM 3886 C CA . ALA B 1 93 ? 6.258 73.153 24.233 1.00 12.14 92 ALA B CA 1
ATOM 3887 C C . ALA B 1 93 ? 4.851 73.647 23.934 1.00 14.92 92 ALA B C 1
ATOM 3888 O O . ALA B 1 93 ? 4.100 73.990 24.864 1.00 14.48 92 ALA B O 1
ATOM 3890 N N . THR B 1 94 ? 4.445 73.603 22.662 1.00 13.37 93 THR B N 1
ATOM 3891 C CA . THR B 1 94 ? 3.074 73.943 22.319 1.00 14.10 93 THR B CA 1
ATOM 3892 C C . THR B 1 94 ? 2.111 72.974 23.028 1.00 12.75 93 THR B C 1
ATOM 3893 O O . THR B 1 94 ? 0.955 73.307 23.324 1.00 14.00 93 THR B O 1
ATOM 3897 N N . THR B 1 95 ? 2.597 71.772 23.301 1.00 14.96 94 THR B N 1
ATOM 3898 C CA . THR B 1 95 ? 1.772 70.764 23.946 1.00 14.24 94 THR B CA 1
ATOM 3899 C C . THR B 1 95 ? 1.562 71.062 25.449 1.00 16.78 94 THR B C 1
ATOM 3900 O O . THR B 1 95 ? 0.618 70.536 26.048 1.00 17.98 94 THR B O 1
ATOM 3904 N N . ASP B 1 96 ? 2.415 71.930 26.026 1.00 14.67 95 ASP B N 1
ATOM 3905 C CA . ASP B 1 96 ? 2.267 72.424 27.382 1.00 15.25 95 ASP B CA 1
ATOM 3906 C C . ASP B 1 96 ? 1.374 73.632 27.387 1.00 16.42 95 ASP B C 1
ATOM 3907 O O . ASP B 1 96 ? 0.463 73.735 28.213 1.00 16.76 95 ASP B O 1
ATOM 3912 N N . ILE B 1 97 ? 1.616 74.530 26.433 1.00 14.79 96 ILE B N 1
ATOM 3913 C CA . ILE B 1 97 ? 0.831 75.774 26.341 1.00 15.32 96 ILE B CA 1
ATOM 3914 C C . ILE B 1 97 ? -0.664 75.496 26.115 1.00 14.41 96 ILE B C 1
ATOM 3915 O O . ILE B 1 97 ? -1.514 76.092 26.749 1.00 15.36 96 ILE B O 1
ATOM 3920 N N . VAL B 1 98 ? -0.994 74.572 25.227 1.00 12.21 97 VAL B N 1
ATOM 3921 C CA . VAL B 1 98 ? -2.377 74.322 24.926 1.00 16.00 97 VAL B CA 1
ATOM 3922 C C . VAL B 1 98 ? -3.146 73.753 26.109 1.00 14.92 97 VAL B C 1
ATOM 3923 O O . VAL B 1 98 ? -4.317 73.964 26.215 1.00 15.78 97 VAL B O 1
ATOM 3927 N N . ALA B 1 99 ? -2.483 72.985 26.956 1.00 14.54 98 ALA B N 1
ATOM 3928 C CA . ALA B 1 99 ? -3.120 72.392 28.107 1.00 14.08 98 ALA B CA 1
ATOM 3929 C C . ALA B 1 99 ? -3.208 73.294 29.291 1.00 16.38 98 ALA B C 1
ATOM 3930 O O . ALA B 1 99 ? -4.117 73.130 30.112 1.00 15.33 98 ALA B O 1
ATOM 3932 N N . ASN B 1 100 ? -2.233 74.193 29.442 1.00 15.70 99 ASN B N 1
ATOM 3933 C CA . ASN B 1 100 ? -2.140 75.035 30.635 1.00 16.01 99 ASN B CA 1
ATOM 3934 C C . ASN B 1 100 ? -1.745 76.431 30.253 1.00 15.70 99 ASN B C 1
ATOM 3935 O O . ASN B 1 100 ? -0.733 76.962 30.708 1.00 15.37 99 ASN B O 1
ATOM 3940 N N . PRO B 1 101 ? -2.568 77.045 29.428 1.00 14.75 100 PRO B N 1
ATOM 3941 C CA . PRO B 1 101 ? -2.140 78.389 28.936 1.00 16.03 100 PRO B CA 1
ATOM 3942 C C . PRO B 1 101 ? -1.832 79.438 29.989 1.00 16.62 100 PRO B C 1
ATOM 3943 O O . PRO B 1 101 ? -0.936 80.254 29.802 1.00 17.22 100 PRO B O 1
ATOM 3947 N N . ALA B 1 102 ? -2.564 79.387 31.083 1.00 16.25 101 ALA B N 1
ATOM 3948 C CA . ALA B 1 102 ? -2.507 80.400 32.134 1.00 15.53 101 ALA B CA 1
ATOM 3949 C C . ALA B 1 102 ? -1.207 80.359 32.897 1.00 17.10 101 ALA B C 1
ATOM 3950 O O . ALA B 1 102 ? -0.855 81.327 33.594 1.00 19.98 101 ALA B O 1
ATOM 3952 N N . THR B 1 103 ? -0.536 79.208 32.829 1.00 16.70 102 THR B N 1
ATOM 3953 C CA . THR B 1 103 ? 0.738 79.064 33.478 1.00 15.70 102 THR B CA 1
ATOM 3954 C C . THR B 1 103 ? 1.820 79.953 32.837 1.00 15.98 102 THR B C 1
ATOM 3955 O O . THR B 1 103 ? 2.740 80.423 33.517 1.00 16.55 102 THR B O 1
ATOM 3959 N N . TYR B 1 104 ? 1.721 80.095 31.506 1.00 15.90 103 TYR B N 1
ATOM 3960 C CA . TYR B 1 104 ? 2.767 80.653 30.643 1.00 16.08 103 TYR B CA 1
ATOM 3961 C C . TYR B 1 104 ? 2.448 81.970 29.962 1.00 16.73 103 TYR B C 1
ATOM 3962 O O . TYR B 1 104 ? 3.340 82.782 29.727 1.00 16.41 103 TYR B O 1
ATOM 3971 N N . LEU B 1 105 ? 1.175 82.186 29.656 1.00 16.18 104 LEU B N 1
ATOM 3972 C CA . LEU B 1 105 ? 0.737 83.342 28.887 1.00 19.02 104 LEU B CA 1
ATOM 3973 C C . LEU B 1 105 ? 0.114 84.314 29.865 1.00 16.76 104 LEU B C 1
ATOM 3974 O O . LEU B 1 105 ? -0.942 84.040 30.446 1.00 18.37 104 LEU B O 1
ATOM 3979 N N . LYS B 1 106 ? 0.775 85.444 30.057 1.00 19.49 105 LYS B N 1
ATOM 3980 C CA . LYS B 1 106 ? 0.414 86.368 31.094 1.00 14.71 105 LYS B CA 1
ATOM 3981 C C . LYS B 1 106 ? 0.090 87.721 30.469 1.00 16.34 105 LYS B C 1
ATOM 3982 O O . LYS B 1 106 ? 0.871 88.278 29.683 1.00 14.89 105 LYS B O 1
ATOM 3988 N N . LYS B 1 107 ? -1.036 88.283 30.876 1.00 16.47 106 LYS B N 1
ATOM 3989 C CA . LYS B 1 107 ? -1.540 89.499 30.214 1.00 17.11 106 LYS B CA 1
ATOM 3990 C C . LYS B 1 107 ? -0.535 90.656 30.074 1.00 16.67 106 LYS B C 1
ATOM 3991 O O . LYS B 1 107 ? -0.431 91.267 29.003 1.00 13.95 106 LYS B O 1
ATOM 3997 N N . ASP B 1 108 ? 0.151 90.988 31.166 1.00 16.09 107 ASP B N 1
ATOM 3998 C CA . ASP B 1 108 ? 0.927 92.219 31.254 1.00 16.21 107 ASP B CA 1
ATOM 3999 C C . ASP B 1 108 ? 2.399 92.050 30.905 1.00 17.57 107 ASP B C 1
ATOM 4000 O O . ASP B 1 108 ? 3.139 93.030 30.984 1.00 16.91 107 ASP B O 1
ATOM 4005 N N . VAL B 1 109 ? 2.824 90.840 30.519 1.00 12.69 108 VAL B N 1
ATOM 4006 C CA . VAL B 1 109 ? 4.236 90.571 30.220 1.00 13.81 108 VAL B CA 1
ATOM 4007 C C . VAL B 1 109 ? 4.414 90.656 28.696 1.00 13.08 108 VAL B C 1
ATOM 4008 O O . VAL B 1 109 ? 3.723 89.956 27.983 1.00 15.91 108 VAL B O 1
ATOM 4012 N N . ALA B 1 110 ? 5.308 91.536 28.220 1.00 12.96 109 ALA B N 1
ATOM 4013 C CA . ALA B 1 110 ? 5.624 91.613 26.766 1.00 14.62 109 ALA B CA 1
ATOM 4014 C C . ALA B 1 110 ? 6.257 90.304 26.378 1.00 15.31 109 ALA B C 1
ATOM 4015 O O . ALA B 1 110 ? 7.184 89.846 27.051 1.00 14.10 109 ALA B O 1
ATOM 4017 N N . THR B 1 111 ? 5.756 89.698 25.300 1.00 13.83 110 THR B N 1
ATOM 4018 C CA . THR B 1 111 ? 6.099 88.309 24.983 1.00 11.09 110 THR B CA 1
ATOM 4019 C C . THR B 1 111 ? 6.419 88.185 23.521 1.00 12.05 110 THR B C 1
ATOM 4020 O O . THR B 1 111 ? 5.700 88.761 22.674 1.00 15.51 110 THR B O 1
ATOM 4024 N N . VAL B 1 112 ? 7.524 87.507 23.217 1.00 11.75 111 VAL B N 1
ATOM 4025 C CA . VAL B 1 112 ? 7.887 87.162 21.854 1.00 11.16 111 VAL B CA 1
ATOM 4026 C C . VAL B 1 112 ? 7.732 85.651 21.717 1.00 13.92 111 VAL B C 1
ATOM 4027 O O . VAL B 1 112 ? 8.492 84.891 22.318 1.00 15.96 111 VAL B O 1
ATOM 4031 N N . LEU B 1 113 ? 6.726 85.231 20.937 1.00 15.14 112 LEU B N 1
ATOM 4032 C CA . LEU B 1 113 ? 6.368 83.808 20.791 1.00 15.54 112 LEU B CA 1
ATOM 4033 C C . LEU B 1 113 ? 7.039 83.317 19.548 1.00 15.99 112 LEU B C 1
ATOM 4034 O O . LEU B 1 113 ? 6.729 83.782 18.467 1.00 12.82 112 LEU B O 1
ATOM 4039 N N . VAL B 1 114 ? 7.988 82.409 19.710 1.00 15.79 113 VAL B N 1
ATOM 4040 C CA . VAL B 1 114 ? 8.805 81.884 18.580 1.00 15.22 113 VAL B CA 1
ATOM 4041 C C . VAL B 1 114 ? 8.327 80.452 18.263 1.00 16.00 113 VAL B C 1
ATOM 4042 O O . VAL B 1 114 ? 8.621 79.518 18.986 1.00 15.62 113 VAL B O 1
ATOM 4046 N N . SER B 1 115 ? 7.528 80.330 17.211 1.00 12.75 114 SER B N 1
ATOM 4047 C CA . SER B 1 115 ? 6.836 79.065 16.861 1.00 13.59 114 SER B CA 1
ATOM 4048 C C . SER B 1 115 ? 7.638 78.291 15.851 1.00 17.05 114 SER B C 1
ATOM 4049 O O . SER B 1 115 ? 8.018 78.820 14.806 1.00 16.26 114 SER B O 1
ATOM 4052 N N . PHE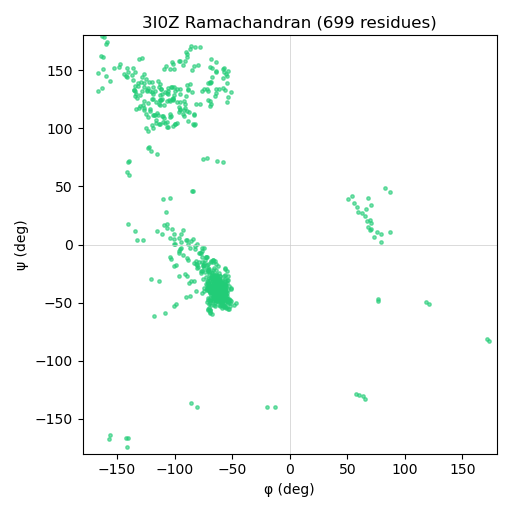 B 1 116 ? 7.843 77.014 16.160 1.00 15.84 115 PHE B N 1
ATOM 4053 C CA . PHE B 1 116 ? 8.506 76.065 15.307 1.00 14.87 115 PHE B CA 1
ATOM 4054 C C . PHE B 1 116 ? 7.540 74.973 14.810 1.00 15.87 115 PHE B C 1
ATOM 4055 O O . PHE B 1 116 ? 6.726 74.470 15.568 1.00 15.53 115 PHE B O 1
ATOM 4063 N N . ALA B 1 117 ? 7.661 74.624 13.534 1.00 16.81 116 ALA B N 1
ATOM 4064 C CA . ALA B 1 117 ? 6.899 73.510 12.984 1.00 17.00 116 ALA B CA 1
ATOM 4065 C C . ALA B 1 117 ? 7.416 73.068 11.622 1.00 17.20 116 ALA B C 1
ATOM 4066 O O . ALA B 1 117 ? 7.660 73.878 10.774 1.00 17.34 116 ALA B O 1
ATOM 4068 N N . ARG B 1 118 ? 7.596 71.754 11.450 1.00 17.76 117 ARG B N 1
ATOM 4069 C CA . ARG B 1 118 ? 7.969 71.177 10.162 1.00 16.89 117 ARG B CA 1
ATOM 4070 C C . ARG B 1 118 ? 6.854 71.238 9.166 1.00 17.42 117 ARG B C 1
ATOM 4071 O O . ARG B 1 118 ? 7.039 71.800 8.052 1.00 18.42 117 ARG B O 1
ATOM 4079 N N . SER B 1 119 ? 5.689 70.673 9.542 1.00 16.58 118 SER B N 1
ATOM 4080 C CA . SER B 1 119 ? 4.515 70.625 8.656 1.00 18.02 118 SER B CA 1
ATOM 4081 C C . SER B 1 119 ? 3.623 71.843 8.808 1.00 16.89 118 SER B C 1
ATOM 4082 O O . SER B 1 119 ? 2.908 72.204 7.896 1.00 17.52 118 SER B O 1
ATOM 4085 N N . GLY B 1 120 ? 3.643 72.466 9.990 1.00 18.49 119 GLY B N 1
ATOM 4086 C CA . GLY B 1 120 ? 2.768 73.603 10.237 1.00 15.30 119 GLY B CA 1
ATOM 4087 C C . GLY B 1 120 ? 1.338 73.180 10.567 1.00 18.84 119 GLY B C 1
ATOM 4088 O O . GLY B 1 120 ? 0.453 74.030 10.746 1.00 18.26 119 GLY B O 1
ATOM 4089 N N . ASN B 1 121 ? 1.089 71.866 10.632 1.00 16.78 120 ASN B N 1
ATOM 4090 C CA . ASN B 1 121 ? -0.289 71.340 10.699 1.00 16.90 120 ASN B CA 1
ATOM 4091 C C . ASN B 1 121 ? -0.642 70.614 12.000 1.00 20.04 120 ASN B C 1
ATOM 4092 O O . ASN B 1 121 ? -1.707 69.981 12.109 1.00 19.56 120 ASN B O 1
ATOM 4097 N N . SER B 1 122 ? 0.214 70.725 13.013 1.00 17.16 121 SER B N 1
ATOM 4098 C CA . SER B 1 122 ? -0.175 70.302 14.349 1.00 16.62 121 SER B CA 1
ATOM 4099 C C . SER B 1 122 ? -1.208 71.304 14.894 1.00 17.35 121 SER B C 1
ATOM 4100 O O . SER B 1 122 ? -0.914 72.480 14.957 1.00 17.67 121 SER B O 1
ATOM 4103 N N . PRO B 1 123 ? -2.398 70.836 15.316 1.00 18.18 122 PRO B N 1
ATOM 4104 C CA . PRO B 1 123 ? -3.370 71.769 15.864 1.00 15.13 122 PRO B CA 1
ATOM 4105 C C . PRO B 1 123 ? -2.831 72.631 16.991 1.00 17.07 122 PRO B C 1
ATOM 4106 O O . PRO B 1 123 ? -3.226 73.784 17.143 1.00 15.87 122 PRO B O 1
ATOM 4110 N N . GLU B 1 124 ? -1.878 72.088 17.749 1.00 15.85 123 GLU B N 1
ATOM 4111 C CA . GLU B 1 124 ? -1.362 72.774 18.923 1.00 13.09 123 GLU B CA 1
ATOM 4112 C C . GLU B 1 124 ? -0.585 74.021 18.497 1.00 13.64 123 GLU B C 1
ATOM 4113 O O . GLU B 1 124 ? -0.451 74.943 19.281 1.00 14.81 123 GLU B O 1
ATOM 4119 N N . SER B 1 125 ? -0.078 74.064 17.253 1.00 15.60 124 SER B N 1
ATOM 4120 C CA . SER B 1 125 ? 0.683 75.224 16.821 1.00 15.66 124 SER B CA 1
ATOM 4121 C C . SER B 1 125 ? -0.251 76.443 16.712 1.00 15.50 124 SER B C 1
ATOM 4122 O O . SER B 1 125 ? 0.021 77.533 17.248 1.00 17.54 124 SER B O 1
ATOM 4125 N N . LEU B 1 126 ? -1.348 76.271 15.992 1.00 14.93 125 LEU B N 1
ATOM 4126 C CA . LEU B 1 126 ? -2.296 77.370 15.850 1.00 15.20 125 LEU B CA 1
ATOM 4127 C C . LEU B 1 126 ? -2.987 77.666 17.183 1.00 16.86 125 LEU B C 1
ATOM 4128 O O . LEU B 1 126 ? -3.284 78.825 17.465 1.00 17.85 125 LEU B O 1
ATOM 4133 N N . ALA B 1 127 ? -3.308 76.640 17.983 1.00 15.34 126 ALA B N 1
ATOM 4134 C CA . ALA B 1 127 ? -3.985 76.895 19.245 1.00 15.18 126 ALA B CA 1
ATOM 4135 C C . ALA B 1 127 ? -3.066 77.746 20.137 1.00 14.44 126 ALA B C 1
ATOM 4136 O O . ALA B 1 127 ? -3.512 78.619 20.887 1.00 15.07 126 ALA B O 1
ATOM 4138 N N . THR B 1 128 ? -1.763 77.461 20.102 1.00 14.54 127 THR B N 1
ATOM 4139 C CA . THR B 1 128 ? -0.818 78.203 20.952 1.00 15.28 127 THR B CA 1
ATOM 4140 C C . THR B 1 128 ? -0.763 79.689 20.515 1.00 16.91 127 THR B C 1
ATOM 4141 O O . THR B 1 128 ? -0.775 80.641 21.339 1.00 13.75 127 THR B O 1
ATOM 4145 N N . VAL B 1 129 ? -0.717 79.899 19.208 1.00 14.24 128 VAL B N 1
ATOM 4146 C CA . VAL B 1 129 ? -0.774 81.270 18.667 1.00 13.19 128 VAL B CA 1
ATOM 4147 C C . VAL B 1 129 ? -2.049 81.968 19.076 1.00 14.76 128 VAL B C 1
ATOM 4148 O O . VAL B 1 129 ? -2.022 83.092 19.531 1.00 12.89 128 VAL B O 1
ATOM 4152 N N . ASP B 1 130 ? -3.173 81.285 18.937 1.00 14.27 129 ASP B N 1
ATOM 4153 C CA . ASP B 1 130 ? -4.461 81.868 19.223 1.00 14.53 129 ASP B CA 1
ATOM 4154 C C . ASP B 1 130 ? -4.618 82.183 20.712 1.00 15.25 129 ASP B C 1
ATOM 4155 O O . ASP B 1 130 ? -5.123 83.264 21.058 1.00 15.31 129 ASP B O 1
ATOM 4160 N N . LEU B 1 131 ? -4.161 81.273 21.585 1.00 15.26 130 LEU B N 1
ATOM 4161 C CA . LEU B 1 131 ? -4.176 81.505 23.037 1.00 14.25 130 LEU B CA 1
ATOM 4162 C C . LEU B 1 131 ? -3.301 82.734 23.378 1.00 16.33 130 LEU B C 1
ATOM 4163 O O . LEU B 1 131 ? -3.686 83.598 24.146 1.00 16.57 130 LEU B O 1
ATOM 4168 N N . ALA B 1 132 ? -2.125 82.818 22.760 1.00 16.78 131 ALA B N 1
ATOM 4169 C CA . ALA B 1 132 ? -1.225 83.949 23.015 1.00 13.89 131 ALA B CA 1
ATOM 4170 C C . ALA B 1 132 ? -1.875 85.277 22.628 1.00 14.41 131 ALA B C 1
ATOM 4171 O O . ALA B 1 132 ? -1.814 86.290 23.367 1.00 15.09 131 ALA B O 1
ATOM 4173 N N . LYS B 1 133 ? -2.502 85.298 21.471 1.00 16.48 132 LYS B N 1
ATOM 4174 C CA . LYS B 1 133 ? -3.174 86.523 21.032 1.00 14.46 132 LYS B CA 1
ATOM 4175 C C . LYS B 1 133 ? -4.326 86.904 21.952 1.00 17.02 132 LYS B C 1
ATOM 4176 O O . LYS B 1 133 ? -4.610 88.087 22.177 1.00 16.67 132 LYS B O 1
ATOM 4182 N N A SER B 1 134 ? -4.997 85.884 22.465 0.50 16.85 133 SER B N 1
ATOM 4183 N N B SER B 1 134 ? -5.014 85.916 22.512 0.50 17.02 133 SER B N 1
ATOM 4184 C CA A SER B 1 134 ? -6.108 86.081 23.375 0.50 16.35 133 SER B CA 1
ATOM 4185 C CA B SER B 1 134 ? -6.152 86.215 23.392 0.50 16.48 133 SER B CA 1
ATOM 4186 C C A SER B 1 134 ? -5.678 86.676 24.707 0.50 17.05 133 SER B C 1
ATOM 4187 C C B SER B 1 134 ? -5.768 86.568 24.821 0.50 16.59 133 SER B C 1
ATOM 4188 O O A SER B 1 134 ? -6.300 87.620 25.188 0.50 17.66 133 SER B O 1
ATOM 4189 O O B SER B 1 134 ? -6.552 87.200 25.531 0.50 17.11 133 SER B O 1
ATOM 4194 N N . LEU B 1 135 ? -4.592 86.149 25.264 1.00 14.17 134 LEU B N 1
ATOM 4195 C CA . LEU B 1 135 ? -4.212 86.372 26.671 1.00 15.30 134 LEU B CA 1
ATOM 4196 C C . LEU B 1 135 ? -3.123 87.418 26.903 1.00 17.55 134 LEU B C 1
ATOM 4197 O O . LEU B 1 135 ? -3.093 88.041 27.972 1.00 20.13 134 LEU B O 1
ATOM 4202 N N . VAL B 1 136 ? -2.278 87.672 25.911 1.00 16.76 135 VAL B N 1
ATOM 4203 C CA . VAL B 1 136 ? -1.118 88.573 26.095 1.00 15.07 135 VAL B CA 1
ATOM 4204 C C . VAL B 1 136 ? -1.367 89.931 25.439 1.00 15.85 135 VAL B C 1
ATOM 4205 O O . VAL B 1 136 ? -1.661 90.017 24.249 1.00 16.85 135 VAL B O 1
ATOM 4209 N N . ASP B 1 137 ? -1.253 91.000 26.224 1.00 13.77 136 ASP B N 1
ATOM 4210 C CA . ASP B 1 137 ? -1.629 92.319 25.731 1.00 14.54 136 ASP B CA 1
ATOM 4211 C C . ASP B 1 137 ? -0.649 92.776 24.649 1.00 15.55 136 ASP B C 1
ATOM 4212 O O . ASP B 1 137 ? -1.060 93.293 23.608 1.00 17.23 136 ASP B O 1
ATOM 4217 N N . GLU B 1 138 ? 0.654 92.571 24.876 1.00 15.26 137 GLU B N 1
ATOM 4218 C CA . GLU B 1 138 ? 1.692 92.964 23.909 1.00 14.29 137 GLU B CA 1
ATOM 4219 C C . GLU B 1 138 ? 2.470 91.763 23.460 1.00 15.37 137 GLU B C 1
ATOM 4220 O O . GLU B 1 138 ? 3.365 91.278 24.155 1.00 14.12 137 GLU B O 1
ATOM 4226 N N . LEU B 1 139 ? 2.138 91.309 22.251 1.00 10.82 138 LEU B N 1
ATOM 4227 C CA . LEU B 1 139 ? 2.590 90.024 21.727 1.00 11.47 138 LEU B CA 1
ATOM 4228 C C . LEU B 1 139 ? 3.318 90.274 20.420 1.00 12.83 138 LEU B C 1
ATOM 4229 O O . LEU B 1 139 ? 2.834 91.039 19.589 1.00 14.64 138 LEU B O 1
ATOM 4234 N N . TYR B 1 140 ? 4.462 89.638 20.252 1.00 13.57 139 TYR B N 1
ATOM 4235 C CA . TYR B 1 140 ? 5.183 89.628 18.964 1.00 14.35 139 TYR B CA 1
ATOM 4236 C C . TYR B 1 140 ? 5.458 88.163 18.664 1.00 13.12 139 TYR B C 1
ATOM 4237 O O . TYR B 1 140 ? 5.415 87.318 19.562 1.00 16.39 139 TYR B O 1
ATOM 4246 N N . GLN B 1 141 ? 5.727 87.891 17.391 1.00 15.32 140 GLN B N 1
ATOM 4247 C CA . GLN B 1 141 ? 5.925 86.548 16.952 1.00 16.54 140 GLN B CA 1
ATOM 4248 C C . GLN B 1 141 ? 7.108 86.425 15.992 1.00 14.52 140 GLN B C 1
ATOM 4249 O O . GLN B 1 141 ? 7.398 87.306 15.203 1.00 15.49 140 GLN B O 1
ATOM 4255 N N . VAL B 1 142 ? 7.781 85.287 16.103 1.00 13.05 141 VAL B N 1
ATOM 4256 C CA . VAL B 1 142 ? 8.772 84.890 15.119 1.00 12.37 141 VAL B CA 1
ATOM 4257 C C . VAL B 1 142 ? 8.354 83.476 14.707 1.00 13.46 141 VAL B C 1
ATOM 4258 O O . VAL B 1 142 ? 8.246 82.591 15.543 1.00 14.03 141 VAL B O 1
ATOM 4262 N N . THR B 1 143 ? 8.058 83.285 13.430 1.00 14.69 142 THR B N 1
ATOM 4263 C CA . THR B 1 143 ? 7.472 82.018 12.954 1.00 13.65 142 THR B CA 1
ATOM 4264 C C . THR B 1 143 ? 8.519 81.307 12.095 1.00 14.06 142 THR B C 1
ATOM 4265 O O . THR B 1 143 ? 8.870 81.783 11.043 1.00 14.71 142 THR B O 1
ATOM 4269 N N . ILE B 1 144 ? 9.044 80.193 12.593 1.00 15.14 143 ILE B N 1
ATOM 4270 C CA . ILE B 1 144 ? 10.152 79.458 11.933 1.00 15.73 143 ILE B CA 1
ATOM 4271 C C . ILE B 1 144 ? 9.624 78.084 11.538 1.00 16.30 143 ILE B C 1
ATOM 4272 O O . ILE B 1 144 ? 9.366 77.222 12.382 1.00 16.69 143 ILE B O 1
ATOM 4277 N N . THR B 1 145 ? 9.368 77.937 10.253 1.00 13.32 144 THR B N 1
ATOM 4278 C CA . THR B 1 145 ? 8.617 76.795 9.767 1.00 15.42 144 THR B CA 1
ATOM 4279 C C . THR B 1 145 ? 9.103 76.425 8.378 1.00 15.39 144 THR B C 1
ATOM 4280 O O . THR B 1 145 ? 9.638 77.256 7.648 1.00 17.16 144 THR B O 1
ATOM 4284 N N . CYS B 1 146 ? 8.943 75.158 8.048 1.00 14.04 145 CYS B N 1
ATOM 4285 C CA . CYS B 1 146 ? 9.475 74.590 6.820 1.00 15.43 145 CYS B CA 1
ATOM 4286 C C . CYS B 1 146 ? 8.410 74.449 5.740 1.00 16.05 145 CYS B C 1
ATOM 4287 O O . CYS B 1 146 ? 8.754 74.278 4.581 1.00 19.08 145 CYS B O 1
ATOM 4290 N N . ALA B 1 147 ? 7.129 74.481 6.119 1.00 18.40 146 ALA B N 1
ATOM 4291 C CA . ALA B 1 147 ? 6.054 74.275 5.134 1.00 18.20 146 ALA B CA 1
ATOM 4292 C C . ALA B 1 147 ? 5.352 75.598 4.836 1.00 15.53 146 ALA B C 1
ATOM 4293 O O . ALA B 1 147 ? 4.576 76.102 5.655 1.00 17.96 146 ALA B O 1
ATOM 4295 N N . ALA B 1 148 ? 5.648 76.144 3.663 1.00 17.06 147 ALA B N 1
ATOM 4296 C CA . ALA B 1 148 ? 5.019 77.400 3.222 1.00 19.64 147 ALA B CA 1
ATOM 4297 C C . ALA B 1 148 ? 3.497 77.298 3.081 1.00 21.09 147 ALA B C 1
ATOM 4298 O O . ALA B 1 148 ? 2.813 78.319 3.164 1.00 20.75 147 ALA B O 1
ATOM 4300 N N . ASP B 1 149 ? 2.988 76.085 2.867 1.00 18.87 148 ASP B N 1
ATOM 4301 C CA . ASP B 1 149 ? 1.543 75.797 2.776 1.00 20.29 148 ASP B CA 1
ATOM 4302 C C . ASP B 1 149 ? 0.972 75.075 4.003 1.00 19.16 148 ASP B C 1
ATOM 4303 O O . ASP B 1 149 ? -0.178 74.548 3.974 1.00 17.25 148 ASP B O 1
ATOM 4308 N N . GLY B 1 150 ? 1.742 75.066 5.083 1.00 16.64 149 GLY B N 1
ATOM 4309 C CA . GLY B 1 150 ? 1.250 74.562 6.341 1.00 18.54 149 GLY B CA 1
ATOM 4310 C C . GLY B 1 150 ? 0.417 75.643 6.965 1.00 18.51 149 GLY B C 1
ATOM 4311 O O . GLY B 1 150 ? 0.580 76.865 6.670 1.00 18.47 149 GLY B O 1
ATOM 4312 N N . LYS B 1 151 ? -0.512 75.234 7.813 1.00 17.85 150 LYS B N 1
ATOM 4313 C CA . LYS B 1 151 ? -1.394 76.232 8.425 1.00 17.22 150 LYS B CA 1
ATOM 4314 C C . LYS B 1 151 ? -0.669 77.342 9.196 1.00 14.62 150 LYS B C 1
ATOM 4315 O O . LYS B 1 151 ? -1.057 78.493 9.121 1.00 18.11 150 LYS B O 1
ATOM 4321 N N . LEU B 1 152 ? 0.375 76.966 9.948 1.00 14.81 151 LEU B N 1
ATOM 4322 C CA . LEU B 1 152 ? 1.164 77.945 10.704 1.00 16.48 151 LEU B CA 1
ATOM 4323 C C . LEU B 1 152 ? 1.706 79.058 9.792 1.00 18.67 151 LEU B C 1
ATOM 4324 O O . LEU B 1 152 ? 1.462 80.238 10.028 1.00 17.93 151 LEU B O 1
ATOM 4329 N N . ALA B 1 153 ? 2.399 78.696 8.711 1.00 17.80 152 ALA B N 1
ATOM 4330 C CA . ALA B 1 153 ? 2.938 79.683 7.771 1.00 17.16 152 ALA B CA 1
ATOM 4331 C C . ALA B 1 153 ? 1.826 80.493 7.139 1.00 16.51 152 ALA B C 1
ATOM 4332 O O . ALA B 1 153 ? 1.935 81.723 7.015 1.00 18.63 152 ALA B O 1
ATOM 4334 N N . LEU B 1 154 ? 0.748 79.837 6.723 1.00 15.66 153 LEU B N 1
ATOM 4335 C CA . LEU B 1 154 ? -0.316 80.528 5.984 1.00 15.63 153 LEU B CA 1
ATOM 4336 C C . LEU B 1 154 ? -0.941 81.702 6.753 1.00 17.57 153 LEU B C 1
ATOM 4337 O O . LEU B 1 154 ? -1.432 82.692 6.134 1.00 16.77 153 LEU B O 1
ATOM 4342 N N . GLN B 1 155 ? -0.986 81.571 8.078 1.00 19.97 154 GLN B N 1
ATOM 4343 C CA . GLN B 1 155 ? -1.595 82.599 8.922 1.00 17.76 154 GLN B CA 1
ATOM 4344 C C . GLN B 1 155 ? -0.594 83.628 9.467 1.00 18.96 154 GLN B C 1
ATOM 4345 O O . GLN B 1 155 ? -0.951 84.474 10.305 1.00 18.40 154 GLN B O 1
ATOM 4351 N N . ALA B 1 156 ? 0.639 83.574 8.969 1.00 19.33 155 ALA B N 1
ATOM 4352 C CA . ALA B 1 156 ? 1.738 84.420 9.468 1.00 19.48 155 ALA B CA 1
ATOM 4353 C C . ALA B 1 156 ? 2.172 85.575 8.548 1.00 18.73 155 ALA B C 1
ATOM 4354 O O . ALA B 1 156 ? 3.284 86.109 8.698 1.00 18.65 155 ALA B O 1
ATOM 4356 N N . HIS B 1 157 ? 1.326 85.941 7.593 1.00 18.63 156 HIS B N 1
ATOM 4357 C CA . HIS B 1 157 ? 1.648 87.036 6.670 1.00 17.61 156 HIS B CA 1
ATOM 4358 C C . HIS B 1 157 ? 0.956 88.352 7.006 1.00 17.82 156 HIS B C 1
ATOM 4359 O O . HIS B 1 157 ? -0.109 88.366 7.626 1.00 18.70 156 HIS B O 1
ATOM 4366 N N . GLY B 1 158 ? 1.561 89.448 6.561 1.00 19.04 157 GLY B N 1
ATOM 4367 C CA . GLY B 1 158 ? 0.938 90.769 6.616 1.00 19.91 157 GLY B CA 1
ATOM 4368 C C . GLY B 1 158 ? 0.770 91.370 8.002 1.00 19.79 157 GLY B C 1
ATOM 4369 O O . GLY B 1 158 ? -0.055 92.277 8.204 1.00 20.45 157 GLY B O 1
ATOM 4370 N N . ASP B 1 159 ? 1.559 90.869 8.951 1.00 18.47 158 ASP B N 1
ATOM 4371 C CA . ASP B 1 159 ? 1.494 91.308 10.340 1.00 15.59 158 ASP B CA 1
ATOM 4372 C C . ASP B 1 159 ? 2.860 91.842 10.702 1.00 16.35 158 ASP B C 1
ATOM 4373 O O . ASP B 1 159 ? 3.839 91.097 10.727 1.00 17.09 158 ASP B O 1
ATOM 4378 N N . ASP B 1 160 ? 2.916 93.124 11.014 1.00 15.35 159 ASP B N 1
ATOM 4379 C CA . ASP B 1 160 ? 4.152 93.773 11.349 1.00 17.85 159 ASP B CA 1
ATOM 4380 C C . ASP B 1 160 ? 4.742 93.275 12.637 1.00 16.31 159 ASP B C 1
ATOM 4381 O O . ASP B 1 160 ? 5.896 93.548 12.900 1.00 18.49 159 ASP B O 1
ATOM 4386 N N . ARG B 1 161 ? 3.972 92.535 13.437 1.00 15.38 160 ARG B N 1
ATOM 4387 C CA . ARG B 1 161 ? 4.505 91.971 14.671 1.00 12.61 160 ARG B CA 1
ATOM 4388 C C . ARG B 1 161 ? 4.886 90.462 14.541 1.00 13.19 160 ARG B C 1
ATOM 4389 O O . ARG B 1 161 ? 5.274 89.849 15.511 1.00 14.59 160 ARG B O 1
ATOM 4397 N N . ASN B 1 162 ? 4.781 89.911 13.338 1.00 14.56 161 ASN B N 1
ATOM 4398 C CA . ASN B 1 162 ? 5.092 88.504 13.089 1.00 13.27 161 ASN B CA 1
ATOM 4399 C C . ASN B 1 162 ? 6.179 88.466 12.006 1.00 15.67 161 ASN B C 1
ATOM 4400 O O . ASN B 1 162 ? 5.947 88.858 10.884 1.00 16.76 161 ASN B O 1
ATOM 4405 N N . LEU B 1 163 ? 7.371 88.092 12.415 1.00 17.01 162 LEU B N 1
ATOM 4406 C CA . LEU B 1 163 ? 8.528 87.848 11.533 1.00 15.71 162 LEU B CA 1
ATOM 4407 C C . LEU B 1 163 ? 8.526 86.406 11.077 1.00 15.92 162 LEU B C 1
ATOM 4408 O O . LEU B 1 163 ? 8.846 85.504 11.870 1.00 14.43 162 LEU B O 1
ATOM 4413 N N . LEU B 1 164 ? 8.164 86.205 9.797 1.00 16.21 163 LEU B N 1
ATOM 4414 C CA . LEU B 1 164 ? 8.088 84.859 9.218 1.00 16.19 163 LEU B CA 1
ATOM 4415 C C . LEU B 1 164 ? 9.448 84.557 8.596 1.00 15.26 163 LEU B C 1
ATOM 4416 O O . LEU B 1 164 ? 9.952 85.305 7.751 1.00 14.55 163 LEU B O 1
ATOM 4421 N N . LEU B 1 165 ? 10.024 83.445 9.053 1.00 13.76 164 LEU B N 1
ATOM 4422 C CA . LEU B 1 165 ? 11.343 82.954 8.616 1.00 13.94 164 LEU B CA 1
ATOM 4423 C C . LEU B 1 165 ? 11.207 81.531 8.061 1.00 15.50 164 LEU B C 1
ATOM 4424 O O . LEU B 1 165 ? 11.403 80.560 8.777 1.00 14.99 164 LEU B O 1
ATOM 4429 N N . LEU B 1 166 ? 10.822 81.443 6.790 1.00 14.37 165 LEU B N 1
ATOM 4430 C CA . LEU B 1 166 ? 10.537 80.146 6.166 1.00 15.26 165 LEU B CA 1
ATOM 4431 C C . LEU B 1 166 ? 11.869 79.413 5.983 1.00 15.81 165 LEU B C 1
ATOM 4432 O O . LEU B 1 166 ? 12.859 80.038 5.615 1.00 17.66 165 LEU B O 1
ATOM 4437 N N . GLN B 1 167 ? 11.899 78.105 6.242 1.00 16.41 166 GLN B N 1
ATOM 4438 C CA . GLN B 1 167 ? 13.109 77.353 5.987 1.00 15.24 166 GLN B CA 1
ATOM 4439 C C . GLN B 1 167 ? 13.125 76.906 4.532 1.00 15.48 166 GLN B C 1
ATOM 4440 O O . GLN B 1 167 ? 12.143 77.061 3.830 1.00 16.84 166 GLN B O 1
ATOM 4446 N N . PRO B 1 168 ? 14.258 76.365 4.068 1.00 14.79 167 PRO B N 1
ATOM 4447 C CA . PRO B 1 168 ? 14.260 75.910 2.691 1.00 14.81 167 PRO B CA 1
ATOM 4448 C C . PRO B 1 168 ? 13.198 74.878 2.417 1.00 18.62 167 PRO B C 1
ATOM 4449 O O . PRO B 1 168 ? 12.923 74.037 3.270 1.00 15.28 167 PRO B O 1
ATOM 4453 N N . ALA B 1 169 ? 12.615 74.940 1.219 1.00 17.68 168 ALA B N 1
ATOM 4454 C CA . ALA B 1 169 ? 11.451 74.120 0.904 1.00 18.38 168 ALA B CA 1
ATOM 4455 C C . ALA B 1 169 ? 11.677 72.613 1.100 1.00 18.66 168 ALA B C 1
ATOM 4456 O O . ALA B 1 169 ? 10.761 71.902 1.576 1.00 15.88 168 ALA B O 1
ATOM 4458 N N . VAL B 1 170 ? 12.868 72.135 0.743 1.00 17.30 169 VAL B N 1
ATOM 4459 C CA . VAL B 1 170 ? 13.176 70.698 0.810 1.00 16.90 169 VAL B CA 1
ATOM 4460 C C . VAL B 1 170 ? 13.346 70.203 2.254 1.00 17.34 169 VAL B C 1
ATOM 4461 O O . VAL B 1 170 ? 13.369 69.014 2.505 1.00 21.24 169 VAL B O 1
ATOM 4465 N N . SER B 1 171 ? 13.419 71.137 3.191 1.00 15.28 170 SER B N 1
ATOM 4466 C CA . SER B 1 171 ? 13.536 70.766 4.618 1.00 17.37 170 SER B CA 1
ATOM 4467 C C . SER B 1 171 ? 12.184 70.432 5.237 1.00 19.16 170 SER B C 1
ATOM 4468 O O . SER B 1 171 ? 12.112 70.078 6.418 1.00 18.80 170 SER B O 1
ATOM 4471 N N . ASN B 1 172 ? 11.111 70.592 4.463 1.00 21.12 171 ASN B N 1
ATOM 4472 C CA . ASN B 1 172 ? 9.796 70.124 4.839 1.00 19.40 171 ASN B CA 1
ATOM 4473 C C . ASN B 1 172 ? 9.774 68.616 4.666 1.00 18.26 171 ASN B C 1
ATOM 4474 O O . ASN B 1 172 ? 9.179 68.093 3.731 1.00 18.42 171 ASN B O 1
ATOM 4479 N N . ASP B 1 173 ? 10.446 67.932 5.589 1.00 17.09 172 ASP B N 1
ATOM 4480 C CA . ASP B 1 173 ? 10.775 66.502 5.455 1.00 16.25 172 ASP B CA 1
ATOM 4481 C C . ASP B 1 173 ? 9.528 65.659 5.181 1.00 15.63 172 ASP B C 1
ATOM 4482 O O . ASP B 1 173 ? 8.565 65.678 5.934 1.00 15.66 172 ASP B O 1
ATOM 4487 N N . ALA B 1 174 ? 9.566 64.931 4.077 1.00 13.89 173 ALA B N 1
ATOM 4488 C CA . ALA B 1 174 ? 8.531 63.919 3.779 1.00 15.17 173 ALA B CA 1
ATOM 4489 C C . ALA B 1 174 ? 8.657 62.638 4.618 1.00 18.10 173 ALA B C 1
ATOM 4490 O O . ALA B 1 174 ? 7.717 61.867 4.712 1.00 17.59 173 ALA B O 1
ATOM 4492 N N . GLY B 1 175 ? 9.841 62.385 5.179 1.00 18.24 174 GLY B N 1
ATOM 4493 C CA . GLY B 1 175 ? 10.019 61.319 6.128 1.00 17.76 174 GLY B CA 1
ATOM 4494 C C . GLY B 1 175 ? 9.086 61.479 7.317 1.00 16.00 174 GLY B C 1
ATOM 4495 O O . GLY B 1 175 ? 8.695 62.571 7.656 1.00 17.17 174 GLY B O 1
ATOM 4496 N N . PHE B 1 176 ? 8.717 60.365 7.943 1.00 18.35 175 PHE B N 1
ATOM 4497 C CA . PHE B 1 176 ? 7.986 60.409 9.210 1.00 18.13 175 PHE B CA 1
ATOM 4498 C C . PHE B 1 176 ? 8.752 61.272 10.238 1.00 18.60 175 PHE B C 1
ATOM 4499 O O . PHE B 1 176 ? 8.215 62.206 10.845 1.00 19.79 175 PHE B O 1
ATOM 4507 N N . ALA B 1 177 ? 10.030 60.970 10.375 1.00 17.75 176 ALA B N 1
ATOM 4508 C CA . ALA B 1 177 ? 10.928 61.650 11.313 1.00 17.06 176 ALA B CA 1
ATOM 4509 C C . ALA B 1 177 ? 11.417 62.963 10.768 1.00 17.77 176 ALA B C 1
ATOM 4510 O O . ALA B 1 177 ? 11.755 63.087 9.584 1.00 17.99 176 ALA B O 1
ATOM 4520 N N . THR B 1 179 ? 14.251 65.421 10.307 1.00 14.49 178 THR B N 1
ATOM 4521 C CA . THR B 1 179 ? 15.711 65.417 10.251 1.00 16.76 178 THR B CA 1
ATOM 4522 C C . THR B 1 179 ? 16.222 66.811 9.853 1.00 15.24 178 THR B C 1
ATOM 4523 O O . THR B 1 179 ? 16.599 67.644 10.720 1.00 16.11 178 THR B O 1
ATOM 4527 N N . SER B 1 180 ? 16.238 67.087 8.540 1.00 15.02 179 SER B N 1
ATOM 4528 C CA . SER B 1 180 ? 16.692 68.391 8.056 1.00 12.84 179 SER B CA 1
ATOM 4529 C C . SER B 1 180 ? 15.788 69.531 8.530 1.00 15.32 179 SER B C 1
ATOM 4530 O O . SER B 1 180 ? 16.261 70.668 8.668 1.00 14.57 179 SER B O 1
ATOM 4533 N N . SER B 1 181 ? 14.510 69.253 8.838 1.00 15.60 180 SER B N 1
ATOM 4534 C CA . SER B 1 181 ? 13.641 70.304 9.388 1.00 14.49 180 SER B CA 1
ATOM 4535 C C . SER B 1 181 ? 14.143 70.725 10.774 1.00 16.24 180 SER B C 1
ATOM 4536 O O . SER B 1 181 ? 14.269 71.908 11.076 1.00 15.25 180 SER B O 1
ATOM 4539 N N . PHE B 1 182 ? 14.471 69.733 11.590 1.00 16.46 181 PHE B N 1
ATOM 4540 C CA . PHE B 1 182 ? 14.950 70.009 12.949 1.00 16.86 181 PHE B CA 1
ATOM 4541 C C . PHE B 1 182 ? 16.205 70.878 12.908 1.00 16.32 181 PHE B C 1
ATOM 4542 O O . PHE B 1 182 ? 16.309 71.905 13.574 1.00 16.08 181 PHE B O 1
ATOM 4550 N N . THR B 1 183 ? 17.211 70.426 12.167 1.00 16.53 182 THR B N 1
ATOM 4551 C CA . THR B 1 183 ? 18.497 71.124 12.154 1.00 13.83 182 THR B CA 1
ATOM 4552 C C . THR B 1 183 ? 18.406 72.495 11.457 1.00 13.76 182 THR B C 1
ATOM 4553 O O . THR B 1 183 ? 19.066 73.468 11.853 1.00 14.29 182 THR B O 1
ATOM 4557 N N . SER B 1 184 ? 17.622 72.586 10.391 1.00 14.46 183 SER B N 1
ATOM 4558 C CA . SER B 1 184 ? 17.447 73.884 9.745 1.00 16.19 183 SER B CA 1
ATOM 4559 C C . SER B 1 184 ? 16.775 74.889 10.658 1.00 17.39 183 SER B C 1
ATOM 4560 O O . SER B 1 184 ? 17.275 76.010 10.815 1.00 16.95 183 SER B O 1
ATOM 4579 N N . LEU B 1 187 ? 19.292 75.865 13.326 1.00 16.55 186 LEU B N 1
ATOM 4580 C CA . LEU B 1 187 ? 20.341 76.753 12.814 1.00 15.89 186 LEU B CA 1
ATOM 4581 C C . LEU B 1 187 ? 19.811 78.180 12.648 1.00 15.60 186 LEU B C 1
ATOM 4582 O O . LEU B 1 187 ? 20.424 79.138 13.094 1.00 14.70 186 LEU B O 1
ATOM 4587 N N . THR B 1 188 ? 18.645 78.322 12.043 1.00 12.21 187 THR B N 1
ATOM 4588 C CA . THR B 1 188 ? 18.018 79.651 11.917 1.00 13.05 187 THR B CA 1
ATOM 4589 C C . THR B 1 188 ? 17.884 80.362 13.244 1.00 14.45 187 THR B C 1
ATOM 4590 O O . THR B 1 188 ? 18.233 81.539 13.362 1.00 16.77 187 THR B O 1
ATOM 4594 N N . THR B 1 189 ? 17.381 79.632 14.225 1.00 13.83 188 THR B N 1
ATOM 4595 C CA . THR B 1 189 ? 17.134 80.180 15.566 1.00 14.51 188 THR B CA 1
ATOM 4596 C C . THR B 1 189 ? 18.457 80.605 16.200 1.00 15.86 188 THR B C 1
ATOM 4597 O O . THR B 1 189 ? 18.553 81.692 16.772 1.00 16.59 188 THR B O 1
ATOM 4601 N N . LEU B 1 190 ? 19.485 79.767 16.130 1.00 16.69 189 LEU B N 1
ATOM 4602 C CA . LEU B 1 190 ? 20.765 80.153 16.688 1.00 17.53 189 LEU B CA 1
ATOM 4603 C C . LEU B 1 190 ? 21.323 81.396 16.014 1.00 16.98 189 LEU B C 1
ATOM 4604 O O . LEU B 1 190 ? 21.829 82.292 16.669 1.00 18.21 189 LEU B O 1
ATOM 4609 N N . LEU B 1 191 ? 21.240 81.464 14.693 1.00 14.41 190 LEU B N 1
ATOM 4610 C CA . LEU B 1 191 ? 21.748 82.613 13.963 1.00 15.25 190 LEU B CA 1
ATOM 4611 C C . LEU B 1 191 ? 20.983 83.860 14.368 1.00 17.65 190 LEU B C 1
ATOM 4612 O O . LEU B 1 191 ? 21.570 84.946 14.484 1.00 18.52 190 LEU B O 1
ATOM 4617 N N . VAL B 1 192 ? 19.670 83.733 14.559 1.00 15.96 191 VAL B N 1
ATOM 4618 C CA . VAL B 1 192 ? 18.846 84.901 14.934 1.00 14.38 191 VAL B CA 1
ATOM 4619 C C . VAL B 1 192 ? 19.240 85.490 16.275 1.00 16.82 191 VAL B C 1
ATOM 4620 O O . VAL B 1 192 ? 19.465 86.690 16.403 1.00 14.01 191 VAL B O 1
ATOM 4624 N N . PHE B 1 193 ? 19.362 84.619 17.269 1.00 16.69 192 PHE B N 1
ATOM 4625 C CA . PHE B 1 193 ? 19.476 85.075 18.646 1.00 17.60 192 PHE B CA 1
ATOM 4626 C C . PHE B 1 193 ? 20.891 85.017 19.222 1.00 17.08 192 PHE B C 1
ATOM 4627 O O . PHE B 1 193 ? 21.120 85.555 20.315 1.00 17.42 192 PHE B O 1
ATOM 4635 N N . ASP B 1 194 ? 21.830 84.350 18.553 1.00 16.09 193 ASP B N 1
ATOM 4636 C CA . ASP B 1 194 ? 23.230 84.297 19.036 1.00 18.29 193 ASP B CA 1
ATOM 4637 C C . ASP B 1 194 ? 23.840 85.683 18.878 1.00 17.71 193 ASP B C 1
ATOM 4638 O O . ASP B 1 194 ? 23.890 86.192 17.763 1.00 18.88 193 ASP B O 1
ATOM 4643 N N . PRO B 1 195 ? 24.277 86.314 19.989 1.00 20.84 194 PRO B N 1
ATOM 4644 C CA . PRO B 1 195 ? 24.824 87.684 19.865 1.00 21.19 194 PRO B CA 1
ATOM 4645 C C . PRO B 1 195 ? 26.226 87.811 19.248 1.00 23.24 194 PRO B C 1
ATOM 4646 O O . PRO B 1 195 ? 26.713 88.902 19.056 1.00 26.89 194 PRO B O 1
ATOM 4650 N N . THR B 1 196 ? 26.863 86.707 18.937 1.00 24.82 195 THR B N 1
ATOM 4651 C CA . THR B 1 196 ? 28.136 86.723 18.258 1.00 24.29 195 THR B CA 1
ATOM 4652 C C . THR B 1 196 ? 28.129 87.496 16.935 1.00 26.16 195 THR B C 1
ATOM 4653 O O . THR B 1 196 ? 27.137 87.503 16.210 1.00 27.36 195 THR B O 1
ATOM 4657 N N . GLU B 1 197 ? 29.265 88.121 16.626 1.00 25.77 196 GLU B N 1
ATOM 4658 C CA . GLU B 1 197 ? 29.473 88.806 15.356 1.00 26.50 196 GLU B CA 1
ATOM 4659 C C . GLU B 1 197 ? 29.212 87.909 14.141 1.00 26.25 196 GLU B C 1
ATOM 4660 O O . GLU B 1 197 ? 29.540 86.724 14.142 1.00 25.00 196 GLU B O 1
ATOM 4663 N N . PHE B 1 198 ? 28.685 88.520 13.084 1.00 24.13 197 PHE B N 1
ATOM 4664 C CA . PHE B 1 198 ? 28.372 87.801 11.873 1.00 23.65 197 PHE B CA 1
ATOM 4665 C C . PHE B 1 198 ? 29.559 87.052 11.300 1.00 22.38 197 PHE B C 1
ATOM 4666 O O . PHE B 1 198 ? 29.424 85.923 10.861 1.00 25.25 197 PHE B O 1
ATOM 4674 N N . ALA B 1 199 ? 30.717 87.703 11.245 1.00 22.60 198 ALA B N 1
ATOM 4675 C CA . ALA B 1 199 ? 31.900 87.042 10.704 1.00 22.61 198 ALA B CA 1
ATOM 4676 C C . ALA B 1 199 ? 32.243 85.731 11.444 1.00 22.26 198 ALA B C 1
ATOM 4677 O O . ALA B 1 199 ? 32.724 84.764 10.831 1.00 22.73 198 ALA B O 1
ATOM 4679 N N . VAL B 1 200 ? 32.025 85.706 12.756 1.00 23.38 199 VAL B N 1
ATOM 4680 C CA . VAL B 1 200 ? 32.273 84.501 13.544 1.00 21.24 199 VAL B CA 1
ATOM 4681 C C . VAL B 1 200 ? 31.213 83.434 13.238 1.00 22.42 199 VAL B C 1
ATOM 4682 O O . VAL B 1 200 ? 31.524 82.258 13.159 1.00 20.75 199 VAL B O 1
ATOM 4686 N N . LYS B 1 201 ? 29.965 83.850 13.049 1.00 21.45 200 LYS B N 1
ATOM 4687 C CA . LYS B 1 201 ? 28.900 82.922 12.672 1.00 20.53 200 LYS B CA 1
ATOM 4688 C C . LYS B 1 201 ? 29.193 82.265 11.348 1.00 22.51 200 LYS B C 1
ATOM 4689 O O . LYS B 1 201 ? 28.952 81.068 11.148 1.00 21.31 200 LYS B O 1
ATOM 4695 N N A SER B 1 202 ? 29.687 83.062 10.414 0.50 22.56 201 SER B N 1
ATOM 4696 N N B SER B 1 202 ? 29.729 83.051 10.432 0.50 21.98 201 SER B N 1
ATOM 4697 C CA A SER B 1 202 ? 30.028 82.561 9.098 0.50 23.45 201 SER B CA 1
ATOM 4698 C CA B SER B 1 202 ? 30.015 82.572 9.096 0.50 22.35 201 SER B CA 1
ATOM 4699 C C A SER B 1 202 ? 31.084 81.472 9.231 0.50 22.99 201 SER B C 1
ATOM 4700 C C B SER B 1 202 ? 31.158 81.553 9.093 0.50 22.48 201 SER B C 1
ATOM 4701 O O A SER B 1 202 ? 30.912 80.359 8.746 0.50 22.98 201 SER B O 1
ATOM 4702 O O B SER B 1 202 ? 31.136 80.590 8.328 0.50 22.54 201 SER B O 1
ATOM 4707 N N . GLU B 1 203 ? 32.173 81.778 9.920 1.00 23.50 202 GLU B N 1
ATOM 4708 C CA . GLU B 1 203 ? 33.243 80.801 10.064 1.00 24.74 202 GLU B CA 1
ATOM 470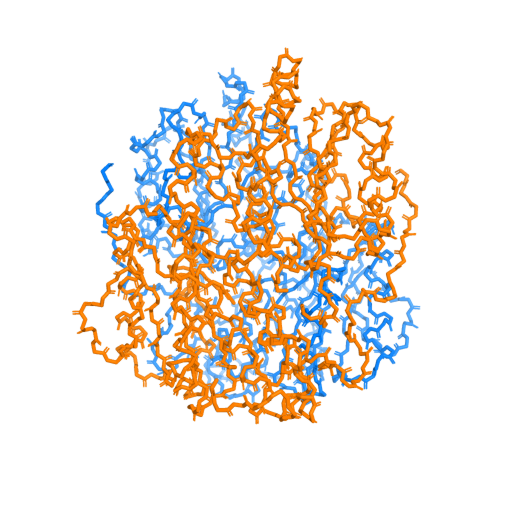9 C C . GLU B 1 203 ? 32.759 79.532 10.710 1.00 24.76 202 GLU B C 1
ATOM 4710 O O . GLU B 1 203 ? 33.112 78.438 10.290 1.00 28.72 202 GLU B O 1
ATOM 4713 N N . ARG B 1 204 ? 31.953 79.669 11.763 1.00 24.32 203 ARG B N 1
ATOM 4714 C CA . ARG B 1 204 ? 31.448 78.515 12.432 1.00 22.20 203 ARG B CA 1
ATOM 4715 C C . ARG B 1 204 ? 30.549 77.727 11.504 1.00 23.59 203 ARG B C 1
ATOM 4716 O O . ARG B 1 204 ? 30.647 76.522 11.453 1.00 22.14 203 ARG B O 1
ATOM 4724 N N . PHE B 1 205 ? 29.692 78.404 10.748 1.00 23.05 204 PHE B N 1
ATOM 4725 C CA . PHE B 1 205 ? 28.844 77.690 9.812 1.00 20.54 204 PHE B CA 1
ATOM 4726 C C . PHE B 1 205 ? 29.681 76.780 8.888 1.00 21.09 204 PHE B C 1
ATOM 4727 O O . PHE B 1 205 ? 29.336 75.611 8.653 1.00 18.94 204 PHE B O 1
ATOM 4735 N N . GLU B 1 206 ? 30.756 77.316 8.335 1.00 20.27 205 GLU B N 1
ATOM 4736 C CA . GLU B 1 206 ? 31.556 76.520 7.424 1.00 19.62 205 GLU B CA 1
ATOM 4737 C C . GLU B 1 206 ? 32.126 75.296 8.141 1.00 18.02 205 GLU B C 1
ATOM 4738 O O . GLU B 1 206 ? 32.148 74.212 7.578 1.00 20.90 205 GLU B O 1
ATOM 4744 N N . VAL B 1 207 ? 32.548 75.437 9.391 1.00 18.94 206 VAL B N 1
ATOM 4745 C CA . VAL B 1 207 ? 33.079 74.264 10.096 1.00 19.29 206 VAL B CA 1
ATOM 4746 C C . VAL B 1 207 ? 31.955 73.270 10.450 1.00 18.40 206 VAL B C 1
ATOM 4747 O O . VAL B 1 207 ? 32.154 72.055 10.411 1.00 19.69 206 VAL B O 1
ATOM 4751 N N . VAL B 1 208 ? 30.797 73.783 10.847 1.00 18.58 207 VAL B N 1
ATOM 4752 C CA . VAL B 1 208 ? 29.639 72.912 11.111 1.00 19.60 207 VAL B CA 1
ATOM 4753 C C . VAL B 1 208 ? 29.367 72.046 9.883 1.00 21.54 207 VAL B C 1
ATOM 4754 O O . VAL B 1 208 ? 29.185 70.844 9.955 1.00 19.04 207 VAL B O 1
ATOM 4758 N N A SER B 1 209 ? 29.329 72.677 8.725 0.50 19.27 208 SER B N 1
ATOM 4759 N N B SER B 1 209 ? 29.323 72.708 8.741 0.50 18.22 208 SER B N 1
ATOM 4760 C CA A SER B 1 209 ? 29.027 71.941 7.506 0.50 19.51 208 SER B CA 1
ATOM 4761 C CA B SER B 1 209 ? 29.050 72.038 7.480 0.50 18.04 208 SER B CA 1
ATOM 4762 C C A SER B 1 209 ? 30.143 70.948 7.167 0.50 18.85 208 SER B C 1
ATOM 4763 C C B SER B 1 209 ? 30.084 70.947 7.192 0.50 17.39 208 SER B C 1
ATOM 4764 O O A SER B 1 209 ? 29.869 69.825 6.758 0.50 18.66 208 SER B O 1
ATOM 4765 O O B SER B 1 209 ? 29.728 69.815 6.874 0.50 16.64 208 SER B O 1
ATOM 4770 N N A SER B 1 210 ? 31.395 71.339 7.353 0.50 18.97 209 SER B N 1
ATOM 4771 N N B SER B 1 210 ? 31.361 71.284 7.302 0.50 17.69 209 SER B N 1
ATOM 4772 C CA A SER B 1 210 ? 32.496 70.397 7.125 0.50 19.00 209 SER B CA 1
ATOM 4773 C CA B SER B 1 210 ? 32.423 70.293 7.085 0.50 17.62 209 SER B CA 1
ATOM 4774 C C A SER B 1 210 ? 32.440 69.147 8.024 0.50 18.95 209 SER B C 1
ATOM 4775 C C B SER B 1 210 ? 32.390 69.094 8.029 0.50 18.46 209 SER B C 1
ATOM 4776 O O A SER B 1 210 ? 32.627 68.011 7.563 0.50 17.83 209 SER B O 1
ATOM 4777 O O B SER B 1 210 ? 32.548 67.934 7.607 0.50 17.18 209 SER B O 1
ATOM 4782 N N . LEU B 1 211 ? 32.195 69.365 9.307 1.00 17.86 210 LEU B N 1
ATOM 4783 C CA . LEU B 1 211 ? 32.113 68.281 10.277 1.00 18.60 210 LEU B CA 1
ATOM 4784 C C . LEU B 1 211 ? 30.927 67.333 9.976 1.00 17.88 210 LEU B C 1
ATOM 4785 O O . LEU B 1 211 ? 31.063 66.119 10.058 1.00 18.80 210 LEU B O 1
ATOM 4790 N N . ALA B 1 212 ? 29.783 67.905 9.629 1.00 17.16 211 ALA B N 1
ATOM 4791 C CA . ALA B 1 212 ? 28.604 67.130 9.299 1.00 16.61 211 ALA B CA 1
ATOM 4792 C C . ALA B 1 212 ? 28.861 66.225 8.086 1.00 16.56 211 ALA B C 1
ATOM 4793 O O . ALA B 1 212 ? 28.486 65.049 8.046 1.00 16.90 211 ALA B O 1
ATOM 4795 N N . ARG B 1 213 ? 29.459 66.800 7.047 1.00 19.24 212 ARG B N 1
ATOM 4796 C CA . ARG B 1 213 ? 29.795 66.002 5.859 1.00 18.72 212 ARG B CA 1
ATOM 4797 C C . ARG B 1 213 ? 30.760 64.856 6.196 1.00 19.25 212 ARG B C 1
ATOM 4798 O O . ARG B 1 213 ? 30.675 63.752 5.645 1.00 17.52 212 ARG B O 1
ATOM 4806 N N . LYS B 1 214 ? 31.682 65.114 7.111 1.00 20.84 213 LYS B N 1
ATOM 4807 C CA . LYS B 1 214 ? 32.610 64.067 7.551 1.00 21.11 213 LYS B CA 1
ATOM 4808 C C . LYS B 1 214 ? 31.888 62.899 8.241 1.00 19.44 213 LYS B C 1
ATOM 4809 O O . LYS B 1 214 ? 32.163 61.715 7.967 1.00 19.10 213 LYS B O 1
ATOM 4815 N N . VAL B 1 215 ? 30.914 63.244 9.093 1.00 19.42 214 VAL B N 1
ATOM 4816 C CA . VAL B 1 215 ? 30.081 62.270 9.765 1.00 19.36 214 VAL B CA 1
ATOM 4817 C C . VAL B 1 215 ? 29.323 61.421 8.741 1.00 16.78 214 VAL B C 1
ATOM 4818 O O . VAL B 1 215 ? 29.371 60.193 8.794 1.00 18.16 214 VAL B O 1
ATOM 4822 N N . LEU B 1 216 ? 28.631 62.084 7.794 1.00 16.03 215 LEU B N 1
ATOM 4823 C CA . LEU B 1 216 ? 27.944 61.394 6.735 1.00 14.71 215 LEU B CA 1
ATOM 4824 C C . LEU B 1 216 ? 28.868 60.495 5.924 1.00 17.15 215 LEU B C 1
ATOM 4825 O O . LEU B 1 216 ? 28.471 59.415 5.540 1.00 19.51 215 LEU B O 1
ATOM 4830 N N . ASP B 1 217 ? 30.084 60.953 5.657 1.00 21.78 216 ASP B N 1
ATOM 4831 C CA . ASP B 1 217 ? 31.053 60.193 4.857 1.00 22.90 216 ASP B CA 1
ATOM 4832 C C . ASP B 1 217 ? 31.493 58.917 5.567 1.00 22.66 216 ASP B C 1
ATOM 4833 O O . ASP B 1 217 ? 31.894 57.971 4.910 1.00 21.66 216 ASP B O 1
ATOM 4838 N N . LYS B 1 218 ? 31.437 58.918 6.897 1.00 24.61 217 LYS B N 1
ATOM 4839 C CA . LYS B 1 218 ? 31.954 57.817 7.707 1.00 28.39 217 LYS B CA 1
ATOM 4840 C C . LYS B 1 218 ? 30.820 57.028 8.379 1.00 27.84 217 LYS B C 1
ATOM 4841 O O . LYS B 1 218 ? 30.957 56.598 9.520 1.00 21.68 217 LYS B O 1
ATOM 4847 N N . ALA B 1 219 ? 29.716 56.817 7.651 1.00 26.26 218 ALA B N 1
ATOM 4848 C CA . ALA B 1 219 ? 28.559 56.110 8.192 1.00 26.55 218 ALA B CA 1
ATOM 4849 C C . ALA B 1 219 ? 28.978 54.746 8.687 1.00 23.07 218 ALA B C 1
ATOM 4850 O O . ALA B 1 219 ? 28.353 54.182 9.573 1.00 25.68 218 ALA B O 1
ATOM 4852 N N . GLU B 1 220 ? 30.048 54.181 8.138 1.00 22.52 219 GLU B N 1
ATOM 4853 C CA . GLU B 1 220 ? 30.455 52.863 8.600 1.00 19.64 219 GLU B CA 1
ATOM 4854 C C . GLU B 1 220 ? 30.878 52.801 10.045 1.00 19.25 219 GLU B C 1
ATOM 4855 O O . GLU B 1 220 ? 30.828 51.754 10.661 1.00 23.04 219 GLU B O 1
ATOM 4861 N N . ASP B 1 221 ? 31.368 53.907 10.584 1.00 18.19 220 ASP B N 1
ATOM 4862 C CA . ASP B 1 221 ? 31.666 54.002 11.987 1.00 19.61 220 ASP B CA 1
ATOM 4863 C C . ASP B 1 221 ? 30.410 53.869 12.868 1.00 18.74 220 ASP B C 1
ATOM 4864 O O . ASP B 1 221 ? 30.467 53.401 14.004 1.00 22.67 220 ASP B O 1
ATOM 4869 N N . VAL B 1 222 ? 29.278 54.341 12.372 1.00 14.70 221 VAL B N 1
ATOM 4870 C CA . VAL B 1 222 ? 28.006 54.216 13.097 1.00 16.31 221 VAL B CA 1
ATOM 4871 C C . VAL B 1 222 ? 27.512 52.770 12.960 1.00 18.79 221 VAL B C 1
ATOM 4872 O O . VAL B 1 222 ? 27.040 52.142 13.913 1.00 19.35 221 VAL B O 1
ATOM 4876 N N . LYS B 1 223 ? 27.648 52.232 11.768 1.00 20.61 222 LYS B N 1
ATOM 4877 C CA . LYS B 1 223 ? 27.234 50.839 11.533 1.00 20.94 222 LYS B CA 1
ATOM 4878 C C . LYS B 1 223 ? 27.910 49.847 12.482 1.00 20.43 222 LYS B C 1
ATOM 4879 O O . LYS B 1 223 ? 27.328 48.811 12.878 1.00 20.94 222 LYS B O 1
ATOM 4885 N N A GLU B 1 224 ? 29.150 50.138 12.845 0.60 20.69 223 GLU B N 1
ATOM 4886 N N B GLU B 1 224 ? 29.147 50.140 12.854 0.40 20.70 223 GLU B N 1
ATOM 4887 C CA A GLU B 1 224 ? 29.875 49.290 13.772 0.60 22.71 223 GLU B CA 1
ATOM 4888 C CA B GLU B 1 224 ? 29.885 49.272 13.758 0.40 22.04 223 GLU B CA 1
ATOM 4889 C C A GLU B 1 224 ? 29.118 49.177 15.090 0.60 22.72 223 GLU B C 1
ATOM 4890 C C B GLU B 1 224 ? 29.253 49.223 15.165 0.40 22.31 223 GLU B C 1
ATOM 4891 O O A GLU B 1 224 ? 29.010 48.105 15.658 0.60 19.63 223 GLU B O 1
ATOM 4892 O O B GLU B 1 224 ? 29.382 48.232 15.877 0.40 20.79 223 GLU B O 1
ATOM 4903 N N . LEU B 1 225 ? 28.556 50.294 15.559 1.00 20.39 224 LEU B N 1
ATOM 4904 C CA . LEU B 1 225 ? 27.725 50.294 16.762 1.00 23.17 224 LEU B CA 1
ATOM 4905 C C . LEU B 1 225 ? 26.389 49.602 16.584 1.00 20.30 224 LEU B C 1
ATOM 4906 O O . LEU B 1 225 ? 25.925 48.851 17.447 1.00 20.37 224 LEU B O 1
ATOM 4911 N N . VAL B 1 226 ? 25.746 49.871 15.440 1.00 17.58 225 VAL B N 1
ATOM 4912 C CA . VAL B 1 226 ? 24.453 49.249 15.127 1.00 17.41 225 VAL B CA 1
ATOM 4913 C C . VAL B 1 226 ? 24.541 47.762 15.160 1.00 16.29 225 VAL B C 1
ATOM 4914 O O . VAL B 1 226 ? 23.589 47.077 15.573 1.00 16.94 225 VAL B O 1
ATOM 4918 N N . ASP B 1 227 ? 25.668 47.222 14.672 1.00 16.90 226 ASP B N 1
ATOM 4919 C CA . ASP B 1 227 ? 25.865 45.785 14.633 1.00 17.79 226 ASP B CA 1
ATOM 4920 C C . ASP B 1 227 ? 25.984 45.082 16.003 1.00 18.43 226 ASP B C 1
ATOM 4921 O O . ASP B 1 227 ? 25.968 43.838 16.072 1.00 18.82 226 ASP B O 1
ATOM 4926 N N . LEU B 1 228 ? 26.175 45.831 17.075 1.00 17.38 227 LEU B N 1
ATOM 4927 C CA . LEU B 1 228 ? 26.196 45.261 18.419 1.00 18.21 227 LEU B CA 1
ATOM 4928 C C . LEU B 1 228 ? 24.820 44.734 18.877 1.00 18.87 227 LEU B C 1
ATOM 4929 O O . LEU B 1 228 ? 23.790 45.083 18.326 1.00 19.42 227 LEU B O 1
ATOM 4934 N N . ASP B 1 229 ? 24.827 43.850 19.869 1.00 15.24 228 ASP B N 1
ATOM 4935 C CA . ASP B 1 229 ? 23.614 43.279 20.445 1.00 17.43 228 ASP B CA 1
ATOM 4936 C C . ASP B 1 229 ? 23.058 44.211 21.503 1.00 17.23 228 ASP B C 1
ATOM 4937 O O . ASP B 1 229 ? 23.607 44.301 22.605 1.00 16.74 228 ASP B O 1
ATOM 4942 N N . PHE B 1 230 ? 22.000 44.919 21.163 1.00 16.43 229 PHE B N 1
ATOM 4943 C CA . PHE B 1 230 ? 21.369 45.855 22.080 1.00 16.46 229 PHE B CA 1
ATOM 4944 C C . PHE B 1 230 ? 19.904 46.034 21.787 1.00 16.15 229 PHE B C 1
ATOM 4945 O O . PHE B 1 230 ? 19.458 45.892 20.636 1.00 16.81 229 PHE B O 1
ATOM 4953 N N . ASN B 1 231 ? 19.141 46.355 22.834 1.00 13.57 230 ASN B N 1
ATOM 4954 C CA . ASN B 1 231 ? 17.767 46.800 22.618 1.00 14.44 230 ASN B CA 1
ATOM 4955 C C . ASN B 1 231 ? 17.348 47.943 23.552 1.00 13.91 230 ASN B C 1
ATOM 4956 O O . ASN B 1 231 ? 16.160 48.237 23.691 1.00 15.29 230 ASN B O 1
ATOM 4961 N N . ARG B 1 232 ? 18.338 48.622 24.153 1.00 14.68 231 ARG B N 1
ATOM 4962 C CA . ARG B 1 232 ? 18.129 49.893 24.875 1.00 14.25 231 ARG B CA 1
ATOM 4963 C C . ARG B 1 232 ? 19.228 50.866 24.500 1.00 13.91 231 ARG B C 1
ATOM 4964 O O . ARG B 1 232 ? 20.397 50.503 24.297 1.00 15.31 231 ARG B O 1
ATOM 4972 N N . VAL B 1 233 ? 18.855 52.132 24.368 1.00 12.55 232 VAL B N 1
ATOM 4973 C CA . VAL B 1 233 ? 19.824 53.138 24.031 1.00 13.38 232 VAL B CA 1
ATOM 4974 C C . VAL B 1 233 ? 19.581 54.313 24.909 1.00 13.67 232 VAL B C 1
ATOM 4975 O O . VAL B 1 233 ? 18.440 54.738 25.041 1.00 15.38 232 VAL B O 1
ATOM 4979 N N . ILE B 1 234 ? 20.655 54.832 25.500 1.00 14.32 233 ILE B N 1
ATOM 4980 C CA . ILE B 1 234 ? 20.612 55.959 26.413 1.00 14.85 233 ILE B CA 1
ATOM 4981 C C . ILE B 1 234 ? 21.516 57.051 25.872 1.00 14.92 233 ILE B C 1
ATOM 4982 O O . ILE B 1 234 ? 22.700 56.797 25.657 1.00 16.93 233 ILE B O 1
ATOM 4987 N N . TYR B 1 235 ? 20.966 58.242 25.617 1.00 12.71 234 TYR B N 1
ATOM 4988 C CA . TYR B 1 235 ? 21.777 59.389 25.222 1.00 13.91 234 TYR B CA 1
ATOM 4989 C C . TYR B 1 235 ? 21.954 60.323 26.429 1.00 13.69 234 TYR B C 1
ATOM 4990 O O . TYR B 1 235 ? 20.994 60.607 27.149 1.00 14.41 234 TYR B O 1
ATOM 4999 N N . LEU B 1 236 ? 23.177 60.800 26.643 1.00 13.49 235 LEU B N 1
ATOM 5000 C CA . LEU B 1 236 ? 23.465 61.678 27.764 1.00 10.67 235 LEU B CA 1
ATOM 5001 C C . LEU B 1 236 ? 24.142 62.956 27.247 1.00 13.69 235 LEU B C 1
ATOM 5002 O O . LEU B 1 236 ? 25.014 62.905 26.360 1.00 15.52 235 LEU B O 1
ATOM 5007 N N . GLY B 1 237 ? 23.749 64.081 27.800 1.00 14.33 236 GLY B N 1
ATOM 5008 C CA . GLY B 1 237 ? 24.462 65.325 27.521 1.00 12.12 236 GLY B CA 1
ATOM 5009 C C . GLY B 1 237 ? 24.171 66.382 28.531 1.00 14.92 236 GLY B C 1
ATOM 5010 O O . GLY B 1 237 ? 23.069 66.425 29.066 1.00 14.83 236 GLY B O 1
ATOM 5011 N N . ALA B 1 238 ? 25.159 67.259 28.732 1.00 13.37 237 ALA B N 1
ATOM 5012 C CA . ALA B 1 238 ? 25.019 68.433 29.593 1.00 15.20 237 ALA B CA 1
ATOM 5013 C C . ALA B 1 238 ? 24.671 69.673 28.769 1.00 17.75 237 ALA B C 1
ATOM 5014 O O . ALA B 1 238 ? 24.903 69.709 27.574 1.00 15.61 237 ALA B O 1
ATOM 5016 N N . GLY B 1 239 ? 24.078 70.671 29.409 1.00 17.69 238 GLY B N 1
ATOM 5017 C CA . GLY B 1 239 ? 23.891 71.941 28.703 1.00 16.70 238 GLY B CA 1
ATOM 5018 C C . GLY B 1 239 ? 22.985 71.763 27.519 1.00 13.85 238 GLY B C 1
ATOM 5019 O O . GLY B 1 239 ? 21.935 71.134 27.660 1.00 14.33 238 GLY B O 1
ATOM 5020 N N . PRO B 1 240 ? 23.404 72.260 26.330 1.00 16.55 239 PRO B N 1
ATOM 5021 C CA . PRO B 1 240 ? 22.534 72.091 25.151 1.00 16.95 239 PRO B CA 1
ATOM 5022 C C . PRO B 1 240 ? 22.340 70.647 24.777 1.00 16.98 239 PRO B C 1
ATOM 5023 O O . PRO B 1 240 ? 21.343 70.295 24.142 1.00 14.24 239 PRO B O 1
ATOM 5027 N N . PHE B 1 241 ? 23.274 69.799 25.202 1.00 14.83 240 PHE B N 1
ATOM 5028 C CA . PHE B 1 241 ? 23.252 68.414 24.775 1.00 14.52 240 PHE B CA 1
ATOM 5029 C C . PHE B 1 241 ? 22.210 67.611 25.522 1.00 15.52 240 PHE B C 1
ATOM 5030 O O . PHE B 1 241 ? 21.964 66.443 25.165 1.00 14.53 240 PHE B O 1
ATOM 5038 N N . PHE B 1 242 ? 21.574 68.210 26.541 1.00 14.93 241 PHE B N 1
ATOM 5039 C CA . PHE B 1 242 ? 20.479 67.522 27.214 1.00 14.59 241 PHE B CA 1
ATOM 5040 C C . PHE B 1 242 ? 19.243 67.439 26.269 1.00 14.07 241 PHE B C 1
ATOM 5041 O O . PHE B 1 242 ? 18.713 66.338 25.971 1.00 12.98 241 PHE B O 1
ATOM 5049 N N . GLY B 1 243 ? 18.803 68.594 25.764 1.00 15.75 242 GLY B N 1
ATOM 5050 C CA . GLY B 1 243 ? 17.757 68.583 24.756 1.00 17.18 242 GLY B CA 1
ATOM 5051 C C . GLY B 1 243 ? 18.167 67.815 23.525 1.00 13.14 242 GLY B C 1
ATOM 5052 O O . GLY B 1 243 ? 17.316 67.163 22.857 1.00 14.05 242 GLY B O 1
ATOM 5053 N N . LEU B 1 244 ? 19.467 67.849 23.163 1.00 14.10 243 LEU B N 1
ATOM 5054 C CA . LEU B 1 244 ? 19.903 67.142 21.971 1.00 14.34 243 LEU B CA 1
ATOM 5055 C C . LEU B 1 244 ? 19.765 65.633 22.193 1.00 13.43 243 LEU B C 1
ATOM 5056 O O . LEU B 1 244 ? 19.379 64.870 21.314 1.00 13.46 243 LEU B O 1
ATOM 5061 N N . ALA B 1 245 ? 20.104 65.194 23.389 1.00 15.11 244 ALA B N 1
ATOM 5062 C CA . ALA B 1 245 ? 19.874 63.804 23.792 1.00 13.10 244 ALA B CA 1
ATOM 5063 C C . ALA B 1 245 ? 18.407 63.370 23.720 1.00 15.00 244 ALA B C 1
ATOM 5064 O O . ALA B 1 245 ? 18.066 62.225 23.342 1.00 14.70 244 ALA B O 1
ATOM 5066 N N . HIS B 1 246 ? 17.536 64.267 24.142 1.00 13.72 245 HIS B N 1
ATOM 5067 C CA . HIS B 1 246 ? 16.110 64.050 24.097 1.00 14.81 245 HIS B CA 1
ATOM 5068 C C . HIS B 1 246 ? 15.666 63.786 22.653 1.00 15.59 245 HIS B C 1
ATOM 5069 O O . HIS B 1 246 ? 14.933 62.815 22.345 1.00 14.92 245 HIS B O 1
ATOM 5076 N N . GLU B 1 247 ? 16.203 64.588 21.741 1.00 14.76 246 GLU B N 1
ATOM 5077 C CA . GLU B 1 247 ? 15.907 64.393 20.295 1.00 13.44 246 GLU B CA 1
ATOM 5078 C C . GLU B 1 247 ? 16.552 63.101 19.797 1.00 16.21 246 GLU B C 1
ATOM 5079 O O . GLU B 1 247 ? 15.912 62.351 19.103 1.00 13.38 246 GLU B O 1
ATOM 5085 N N . ALA B 1 248 ? 17.816 62.847 20.131 1.00 14.71 247 ALA B N 1
ATOM 5086 C CA . ALA B 1 248 ? 18.540 61.669 19.632 1.00 14.77 247 ALA B CA 1
ATOM 5087 C C . ALA B 1 248 ? 17.839 60.369 20.003 1.00 13.22 247 ALA B C 1
ATOM 5088 O O . ALA B 1 248 ? 17.651 59.470 19.186 1.00 15.45 247 ALA B O 1
ATOM 5090 N N . GLN B 1 249 ? 17.371 60.299 21.246 1.00 14.72 248 GLN B N 1
ATOM 5091 C CA . GLN B 1 249 ? 16.674 59.084 21.683 1.00 14.71 248 GLN B CA 1
ATOM 5092 C C . GLN B 1 249 ? 15.284 58.938 21.076 1.00 15.02 248 GLN B C 1
ATOM 5093 O O . GLN B 1 249 ? 14.808 57.823 20.791 1.00 14.42 248 GLN B O 1
ATOM 5099 N N . LEU B 1 250 ? 14.593 60.056 20.857 1.00 16.31 249 LEU B N 1
ATOM 5100 C CA . LEU B 1 250 ? 13.320 60.015 20.198 1.00 14.56 249 LEU B CA 1
ATOM 5101 C C . LEU B 1 250 ? 13.425 59.492 18.796 1.00 14.76 249 LEU B C 1
ATOM 5102 O O . LEU B 1 250 ? 12.552 58.731 18.363 1.00 16.36 249 LEU B O 1
ATOM 5107 N N . LYS B 1 251 ? 14.483 59.867 18.080 1.00 13.83 250 LYS B N 1
ATOM 5108 C CA . LYS B 1 251 ? 14.698 59.347 16.711 1.00 11.97 250 LYS B CA 1
ATOM 5109 C C . LYS B 1 251 ? 14.743 57.798 16.678 1.00 13.72 250 LYS B C 1
ATOM 5110 O O . LYS B 1 251 ? 14.154 57.178 15.801 1.00 13.69 250 LYS B O 1
ATOM 5116 N N A ILE B 1 252 ? 15.364 57.197 17.697 0.50 13.40 251 ILE B N 1
ATOM 5117 N N B ILE B 1 252 ? 15.522 57.176 17.567 0.50 13.43 251 ILE B N 1
ATOM 5118 C CA A ILE B 1 252 ? 15.341 55.742 17.865 0.50 13.74 251 ILE B CA 1
ATOM 5119 C CA B ILE B 1 252 ? 15.686 55.724 17.484 0.50 13.94 251 ILE B CA 1
ATOM 5120 C C A ILE B 1 252 ? 13.935 55.201 18.122 0.50 15.11 251 ILE B C 1
ATOM 5121 C C B ILE B 1 252 ? 14.441 55.059 18.059 0.50 15.43 251 ILE B C 1
ATOM 5122 O O A ILE B 1 252 ? 13.430 54.328 17.389 0.50 11.83 251 ILE B O 1
ATOM 5123 O O B ILE B 1 252 ? 14.099 53.927 17.682 0.50 16.01 251 ILE B O 1
ATOM 5132 N N A LEU B 1 253 ? 13.284 55.717 19.157 0.50 16.84 252 LEU B N 1
ATOM 5133 N N B LEU B 1 253 ? 13.734 55.779 18.927 0.50 15.74 252 LEU B N 1
ATOM 5134 C CA A LEU B 1 253 ? 11.925 55.286 19.450 0.50 15.46 252 LEU B CA 1
ATOM 5135 C CA B LEU B 1 253 ? 12.407 55.326 19.379 0.50 16.59 252 LEU B CA 1
ATOM 5136 C C A LEU B 1 253 ? 11.086 55.316 18.215 0.50 18.92 252 LEU B C 1
ATOM 5137 C C B LEU B 1 253 ? 11.357 55.300 18.241 0.50 18.21 252 LEU B C 1
ATOM 5138 O O A LEU B 1 253 ? 10.330 54.384 17.892 0.50 18.49 252 LEU B O 1
ATOM 5139 O O B LEU B 1 253 ? 10.785 54.218 18.003 0.50 19.05 252 LEU B O 1
ATOM 5148 N N . GLU B 1 254 ? 11.148 56.435 17.534 1.00 17.12 253 GLU B N 1
ATOM 5149 C CA . GLU B 1 254 ? 10.251 56.599 16.413 1.00 18.91 253 GLU B CA 1
ATOM 5150 C C . GLU B 1 254 ? 10.571 55.589 15.315 1.00 18.16 253 GLU B C 1
ATOM 5151 O O . GLU B 1 254 ? 9.685 54.881 14.807 1.00 19.34 253 GLU B O 1
ATOM 5157 N N . LEU B 1 255 ? 11.840 55.481 14.938 1.00 17.19 254 LEU B N 1
ATOM 5158 C CA . LEU B 1 255 ? 12.173 54.746 13.743 1.00 15.15 254 LEU B CA 1
ATOM 5159 C C . LEU B 1 255 ? 12.181 53.251 13.973 1.00 14.05 254 LEU B C 1
ATOM 5160 O O . LEU B 1 255 ? 12.119 52.492 13.012 1.00 16.17 254 LEU B O 1
ATOM 5165 N N . THR B 1 256 ? 12.291 52.831 15.245 1.00 14.03 255 THR B N 1
ATOM 5166 C CA . THR B 1 256 ? 12.204 51.397 15.558 1.00 14.77 255 THR B CA 1
ATOM 5167 C C . THR B 1 256 ? 10.820 51.002 16.101 1.00 15.59 255 THR B C 1
ATOM 5168 O O . THR B 1 256 ? 10.643 49.886 16.549 1.00 14.99 255 THR B O 1
ATOM 5172 N N . ALA B 1 257 ? 9.849 51.905 16.052 1.00 16.49 256 ALA B N 1
ATOM 5173 C CA . ALA B 1 257 ? 8.510 51.641 16.618 1.00 15.94 256 ALA B CA 1
ATOM 5174 C C . ALA B 1 257 ? 8.597 51.129 18.064 1.00 13.74 256 ALA B C 1
ATOM 5175 O O . ALA B 1 257 ? 7.837 50.235 18.470 1.00 14.62 256 ALA B O 1
ATOM 5177 N N . GLY B 1 258 ? 9.523 51.710 18.810 1.00 15.11 257 GLY B N 1
ATOM 5178 C CA . GLY B 1 258 ? 9.744 51.369 20.229 1.00 15.98 257 GLY B CA 1
ATOM 5179 C C . GLY B 1 258 ? 10.339 49.998 20.465 1.00 17.96 257 GLY B C 1
ATOM 5180 O O . GLY B 1 258 ? 10.342 49.544 21.595 1.00 16.77 257 GLY B O 1
ATOM 5181 N N . GLN B 1 259 ? 10.839 49.315 19.433 1.00 14.94 258 GLN B N 1
ATOM 5182 C CA . GLN B 1 259 ? 11.507 48.047 19.659 1.00 14.07 258 GLN B CA 1
ATOM 5183 C C . GLN B 1 259 ? 12.824 48.194 20.432 1.00 15.99 258 GLN B C 1
ATOM 5184 O O . GLN B 1 259 ? 13.346 47.231 21.007 1.00 18.29 258 GLN B O 1
ATOM 5190 N N . VAL B 1 260 ? 13.368 49.403 20.368 1.00 15.15 259 VAL B N 1
ATOM 5191 C CA . VAL B 1 260 ? 14.485 49.806 21.215 1.00 13.76 259 VAL B CA 1
ATOM 5192 C C . VAL B 1 260 ? 13.951 50.812 22.227 1.00 14.36 259 VAL B C 1
ATOM 5193 O O . VAL B 1 260 ? 13.405 51.839 21.829 1.00 15.99 259 VAL B O 1
ATOM 5197 N N . ALA B 1 261 ? 14.070 50.504 23.519 1.00 14.47 260 ALA B N 1
ATOM 5198 C CA . ALA B 1 261 ? 13.639 51.379 24.582 1.00 15.92 260 ALA B CA 1
ATOM 5199 C C . ALA B 1 261 ? 14.757 52.369 24.886 1.00 13.16 260 ALA B C 1
ATOM 5200 O O . ALA B 1 261 ? 15.899 52.056 24.700 1.00 14.08 260 ALA B O 1
ATOM 5202 N N . THR B 1 262 ? 14.404 53.560 25.328 1.00 13.54 261 THR B N 1
ATOM 5203 C CA . THR B 1 262 ? 15.349 54.655 25.380 1.00 14.46 261 THR B CA 1
ATOM 5204 C C . THR B 1 262 ? 15.256 55.551 26.601 1.00 15.84 261 THR B C 1
ATOM 5205 O O . THR B 1 262 ? 14.323 55.484 27.405 1.00 16.32 261 THR B O 1
ATOM 5217 N N . TYR B 1 264 ? 16.927 59.715 27.892 1.00 13.75 263 TYR B N 1
ATOM 5218 C CA . TYR B 1 264 ? 17.848 60.885 27.868 1.00 12.00 263 TYR B CA 1
ATOM 5219 C C . TYR B 1 264 ? 18.114 61.385 29.266 1.00 14.54 263 TYR B C 1
ATOM 5220 O O . TYR B 1 264 ? 17.253 61.340 30.129 1.00 13.25 263 TYR B O 1
ATOM 5229 N N . GLU B 1 265 ? 19.345 61.836 29.493 1.00 14.51 264 GLU B N 1
ATOM 5230 C CA . GLU B 1 265 ? 19.737 62.356 30.783 1.00 15.51 264 GLU B CA 1
ATOM 5231 C C . GLU B 1 265 ? 20.990 63.240 30.579 1.00 13.86 264 GLU B C 1
ATOM 5232 O O . GLU B 1 265 ? 21.502 63.315 29.471 1.00 16.03 264 GLU B O 1
ATOM 5238 N N . SER B 1 266 ? 21.417 63.939 31.638 1.00 12.30 265 SER B N 1
ATOM 5239 C CA . SER B 1 266 ? 22.764 64.469 31.660 1.00 11.98 265 SER B CA 1
ATOM 5240 C C . SER B 1 266 ? 23.739 63.478 32.306 1.00 12.97 265 SER B C 1
ATOM 5241 O O . SER B 1 266 ? 23.351 62.638 33.101 1.00 13.75 265 SER B O 1
ATOM 5244 N N . PRO B 1 267 ? 25.017 63.601 32.006 1.00 14.02 266 PRO B N 1
ATOM 5245 C CA . PRO B 1 267 ? 25.936 62.667 32.677 1.00 12.96 266 PRO B CA 1
ATOM 5246 C C . PRO B 1 267 ? 25.868 62.750 34.209 1.00 14.85 266 PRO B C 1
ATOM 5247 O O . PRO B 1 267 ? 25.804 61.743 34.843 1.00 16.03 266 PRO B O 1
ATOM 5251 N N . VAL B 1 268 ? 25.869 63.973 34.751 1.00 13.05 267 VAL B N 1
ATOM 5252 C CA . VAL B 1 268 ? 25.867 64.132 36.236 1.00 15.41 267 VAL B CA 1
ATOM 5253 C C . VAL B 1 268 ? 24.484 63.681 36.798 1.00 15.38 267 VAL B C 1
ATOM 5254 O O . VAL B 1 268 ? 24.391 62.985 37.831 1.00 14.48 267 VAL B O 1
ATOM 5258 N N . GLY B 1 269 ? 23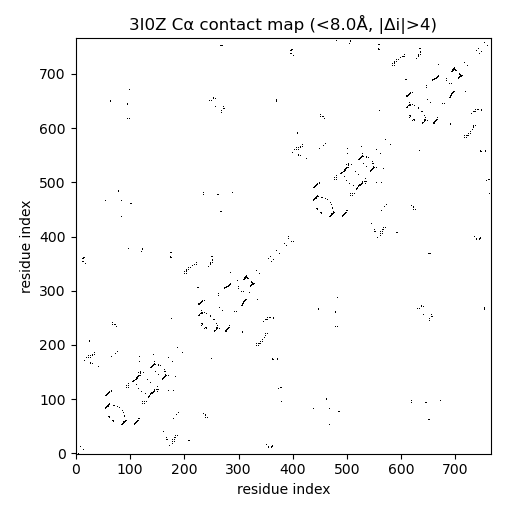.424 64.004 36.076 1.00 14.58 268 GLY B N 1
ATOM 5259 C CA . GLY B 1 269 ? 22.073 63.595 36.503 1.00 14.34 268 GLY B CA 1
ATOM 5260 C C . GLY B 1 269 ? 21.878 62.103 36.460 1.00 14.04 268 GLY B C 1
ATOM 5261 O O . GLY B 1 269 ? 21.160 61.517 37.281 1.00 14.56 268 GLY B O 1
ATOM 5262 N N . PHE B 1 270 ? 22.573 61.485 35.537 1.00 15.25 269 PHE B N 1
ATOM 5263 C CA . PHE B 1 270 ? 22.411 60.044 35.297 1.00 14.33 269 PHE B CA 1
ATOM 5264 C C . PHE B 1 270 ? 22.641 59.173 36.546 1.00 14.70 269 PHE B C 1
ATOM 5265 O O . PHE B 1 270 ? 21.981 58.134 36.741 1.00 13.77 269 PHE B O 1
ATOM 5273 N N . ARG B 1 271 ? 23.567 59.562 37.428 1.00 14.82 270 ARG B N 1
ATOM 5274 C CA . ARG B 1 271 ? 23.919 58.681 38.531 1.00 12.55 270 ARG B CA 1
ATOM 5275 C C . ARG B 1 271 ? 22.767 58.522 39.518 1.00 13.46 270 ARG B C 1
ATOM 5276 O O . ARG B 1 271 ? 22.699 57.533 40.241 1.00 13.87 270 ARG B O 1
ATOM 5284 N N . HIS B 1 272 ? 21.910 59.542 39.604 1.00 13.03 271 HIS B N 1
ATOM 5285 C CA . HIS B 1 272 ? 20.926 59.651 40.700 1.00 12.95 271 HIS B CA 1
ATOM 5286 C C . HIS B 1 272 ? 19.626 58.888 40.488 1.00 15.23 271 HIS B C 1
ATOM 5287 O O . HIS B 1 272 ? 18.503 59.395 40.750 1.00 15.36 271 HIS B O 1
ATOM 5294 N N . GLY B 1 273 ? 19.792 57.644 40.047 1.00 15.55 272 GLY B N 1
ATOM 5295 C CA . GLY B 1 273 ? 18.682 56.729 39.809 1.00 16.22 272 GLY B CA 1
ATOM 5296 C C . GLY B 1 273 ? 18.540 56.252 38.380 1.00 14.99 272 GLY B C 1
ATOM 5297 O O . GLY B 1 273 ? 18.397 55.015 38.138 1.00 13.78 272 GLY B O 1
ATOM 5298 N N . PRO B 1 274 ? 18.564 57.184 37.410 1.00 13.90 273 PRO B N 1
ATOM 5299 C CA . PRO B 1 274 ? 18.371 56.793 35.990 1.00 15.04 273 PRO B CA 1
ATOM 5300 C C . PRO B 1 274 ? 19.315 55.691 35.442 1.00 14.74 273 PRO B C 1
ATOM 5301 O O . PRO B 1 274 ? 18.909 54.873 34.577 1.00 16.13 273 PRO B O 1
ATOM 5305 N N . LYS B 1 275 ? 20.535 55.638 35.976 1.00 14.68 274 LYS B N 1
ATOM 5306 C CA . LYS B 1 275 ? 21.553 54.661 35.629 1.00 15.76 274 LYS B CA 1
ATOM 5307 C C . LYS B 1 275 ? 21.075 53.230 35.819 1.00 13.86 274 LYS B C 1
ATOM 5308 O O . LYS B 1 275 ? 21.629 52.269 35.223 1.00 12.93 274 LYS B O 1
ATOM 5314 N N . SER B 1 276 ? 20.025 53.082 36.638 1.00 13.23 275 SER B N 1
ATOM 5315 C CA . SER B 1 276 ? 19.358 51.784 36.833 1.00 13.84 275 SER B CA 1
ATOM 5316 C C . SER B 1 276 ? 18.888 51.098 35.547 1.00 14.09 275 SER B C 1
ATOM 5317 O O . SER B 1 276 ? 18.736 49.880 35.540 1.00 14.31 275 SER B O 1
ATOM 5320 N N . LEU B 1 277 ? 18.690 51.874 34.486 1.00 13.69 276 LEU B N 1
ATOM 5321 C CA . LEU B 1 277 ? 18.184 51.341 33.220 1.00 15.44 276 LEU B CA 1
ATOM 5322 C C . LEU B 1 277 ? 19.256 50.520 32.475 1.00 16.49 276 LEU B C 1
ATOM 5323 O O . LEU B 1 277 ? 18.945 49.660 31.659 1.00 14.22 276 LEU B O 1
ATOM 5328 N N . ILE B 1 278 ? 20.526 50.780 32.760 1.00 14.34 277 ILE B N 1
ATOM 5329 C CA . ILE B 1 278 ? 21.586 50.030 32.090 1.00 13.62 277 ILE B CA 1
ATOM 5330 C C . ILE B 1 278 ? 21.458 48.543 32.329 1.00 12.06 277 ILE B C 1
ATOM 5331 O O . ILE B 1 278 ? 21.274 48.066 33.459 1.00 14.27 277 ILE B O 1
ATOM 5336 N N . ASN B 1 279 ? 21.611 47.814 31.244 1.00 14.48 278 ASN B N 1
ATOM 5337 C CA . ASN B 1 279 ? 21.784 46.371 31.307 1.00 14.41 278 ASN B CA 1
ATOM 5338 C C . ASN B 1 279 ? 22.731 45.904 30.210 1.00 14.98 278 ASN B C 1
ATOM 5339 O O . ASN B 1 279 ? 23.277 46.718 29.525 1.00 13.43 278 ASN B O 1
ATOM 5344 N N A ASP B 1 280 ? 22.939 44.596 30.083 0.70 12.93 279 ASP B N 1
ATOM 5345 N N B ASP B 1 280 ? 22.926 44.597 30.087 0.30 12.42 279 ASP B N 1
ATOM 5346 C CA A ASP B 1 280 ? 23.937 44.047 29.145 0.70 13.70 279 ASP B CA 1
ATOM 5347 C CA B ASP B 1 280 ? 23.930 44.040 29.176 0.30 11.54 279 ASP B CA 1
ATOM 5348 C C A ASP B 1 280 ? 23.659 44.426 27.706 0.70 12.09 279 ASP B C 1
ATOM 5349 C C B ASP B 1 280 ? 23.626 44.310 27.700 0.30 11.58 279 ASP B C 1
ATOM 5350 O O A ASP B 1 280 ? 24.585 44.382 26.856 0.70 14.74 279 ASP B O 1
ATOM 5351 O O B ASP B 1 280 ? 24.502 44.131 26.836 0.30 13.33 279 ASP B O 1
ATOM 5360 N N . ASN B 1 281 ? 22.385 44.714 27.423 1.00 11.96 280 ASN B N 1
ATOM 5361 C CA . ASN B 1 281 ? 21.911 45.027 26.075 1.00 11.35 280 ASN B CA 1
ATOM 5362 C C . ASN B 1 281 ? 21.641 46.499 25.831 1.00 14.33 280 ASN B C 1
ATOM 5363 O O . ASN B 1 281 ? 20.818 46.888 24.996 1.00 14.84 280 ASN B O 1
ATOM 5368 N N . THR B 1 282 ? 22.360 47.322 26.562 1.00 12.17 281 THR B N 1
ATOM 5369 C CA . THR B 1 282 ? 22.230 48.784 26.493 1.00 13.06 281 THR B CA 1
ATOM 5370 C C . THR B 1 282 ? 23.478 49.431 25.899 1.00 16.02 281 THR B C 1
ATOM 5371 O O . THR B 1 282 ? 24.603 49.102 26.291 1.00 14.32 281 THR B O 1
ATOM 5375 N N . VAL B 1 283 ? 23.286 50.363 24.957 1.00 15.57 282 VAL B N 1
ATOM 5376 C CA . VAL B 1 283 ? 24.359 51.198 24.466 1.00 12.35 282 VAL B CA 1
ATOM 5377 C C . VAL B 1 283 ? 24.122 52.617 25.091 1.00 12.75 282 VAL B C 1
ATOM 5378 O O . VAL B 1 283 ? 22.980 53.153 25.057 1.00 14.12 282 VAL B O 1
ATOM 5382 N N . VAL B 1 284 ? 25.184 53.208 25.649 1.00 13.23 283 VAL B N 1
ATOM 5383 C CA . VAL B 1 284 ? 25.136 54.551 26.226 1.00 13.06 283 VAL B CA 1
ATOM 5384 C C . VAL B 1 284 ? 25.991 55.469 25.393 1.00 15.64 283 VAL B C 1
ATOM 5385 O O . VAL B 1 284 ? 27.177 55.211 25.201 1.00 15.30 283 VAL B O 1
ATOM 5389 N N . LEU B 1 285 ? 25.395 56.523 24.845 1.00 14.80 284 LEU B N 1
ATOM 5390 C CA . LEU B 1 285 ? 26.142 57.476 24.033 1.00 14.62 284 LEU B CA 1
ATOM 5391 C C . LEU B 1 285 ? 26.098 58.829 24.711 1.00 14.48 284 LEU B C 1
ATOM 5392 O 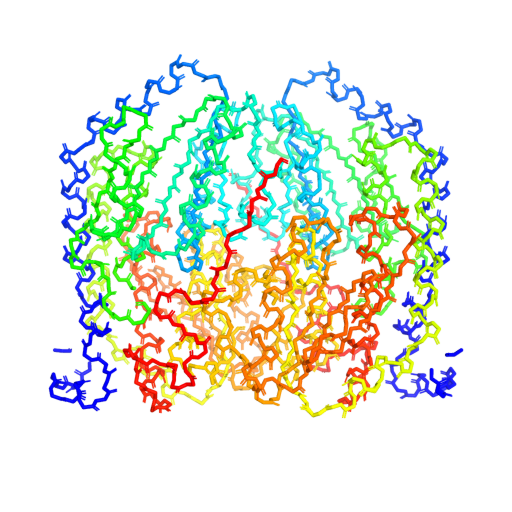O . LEU B 1 285 ? 25.038 59.292 25.141 1.00 17.12 284 LEU B O 1
ATOM 5397 N N . VAL B 1 286 ? 27.267 59.440 24.810 1.00 14.65 285 VAL B N 1
ATOM 5398 C CA . VAL B 1 286 ? 27.457 60.755 25.412 1.00 14.72 285 VAL B CA 1
ATOM 5399 C C . VAL B 1 286 ? 27.845 61.786 24.382 1.00 13.92 285 VAL B C 1
ATOM 5400 O O . VAL B 1 286 ? 28.817 61.646 23.641 1.00 14.64 285 VAL B O 1
ATOM 5404 N N . PHE B 1 287 ? 27.038 62.847 24.355 1.00 12.32 286 PHE B N 1
ATOM 5405 C CA . PHE B 1 287 ? 27.385 64.053 23.610 1.00 10.99 286 PHE B CA 1
ATOM 5406 C C . PHE B 1 287 ? 28.329 64.900 24.491 1.00 13.90 286 PHE B C 1
ATOM 5407 O O . PHE B 1 287 ? 27.867 65.517 25.441 1.00 14.58 286 PHE B O 1
ATOM 5415 N N . GLY B 1 288 ? 29.635 64.885 24.188 1.00 14.83 287 GLY B N 1
ATOM 5416 C CA . GLY B 1 288 ? 30.617 65.494 25.048 1.00 14.95 287 GLY B CA 1
ATOM 5417 C C . GLY B 1 288 ? 30.732 66.987 24.923 1.00 15.74 287 GLY B C 1
ATOM 5418 O O . GLY B 1 288 ? 30.727 67.546 23.796 1.00 18.62 287 GLY B O 1
ATOM 5419 N N A THR B 1 289 ? 30.852 67.665 26.074 0.50 14.94 288 THR B N 1
ATOM 5420 N N B THR B 1 289 ? 30.873 67.654 26.066 0.50 16.74 288 THR B N 1
ATOM 5421 C CA A THR B 1 289 ? 31.084 69.117 26.116 0.50 14.80 288 THR B CA 1
ATOM 5422 C CA B THR B 1 289 ? 31.138 69.081 26.071 0.50 17.53 288 THR B CA 1
ATOM 5423 C C A THR B 1 289 ? 32.603 69.349 26.034 0.50 17.48 288 THR B C 1
ATOM 5424 C C B THR B 1 289 ? 32.635 69.273 25.880 0.50 18.46 288 THR B C 1
ATOM 5425 O O A THR B 1 289 ? 33.386 68.542 26.539 0.50 18.44 288 THR B O 1
ATOM 5426 O O B THR B 1 289 ? 33.439 68.375 26.142 0.50 17.59 288 THR B O 1
ATOM 5433 N N . THR B 1 290 ? 33.020 70.433 25.385 1.00 16.73 289 THR B N 1
ATOM 5434 C CA . THR B 1 290 ? 34.416 70.678 25.126 1.00 15.85 289 THR B CA 1
ATOM 5435 C C . THR B 1 290 ? 35.018 71.827 25.946 1.00 18.58 289 THR B C 1
ATOM 5436 O O . THR B 1 290 ? 36.191 72.056 25.858 1.00 20.01 289 THR B O 1
ATOM 5440 N N . THR B 1 291 ? 34.236 72.513 26.781 1.00 19.78 290 THR B N 1
ATOM 5441 C CA . THR B 1 291 ? 34.853 73.418 27.755 1.00 20.96 290 THR B CA 1
ATOM 5442 C C . THR B 1 291 ? 35.646 72.605 28.805 1.00 23.63 290 THR B C 1
ATOM 5443 O O . THR B 1 291 ? 35.249 71.490 29.181 1.00 23.45 290 THR B O 1
ATOM 5447 N N . ASP B 1 292 ? 36.776 73.140 29.257 1.00 19.81 291 ASP B N 1
ATOM 5448 C CA . ASP B 1 292 ? 37.695 72.371 30.105 1.00 19.23 291 ASP B CA 1
ATOM 5449 C C . ASP B 1 292 ? 36.929 71.918 31.373 1.00 20.87 291 ASP B C 1
ATOM 5450 O O . ASP B 1 292 ? 37.089 70.798 31.825 1.00 20.58 291 ASP B O 1
ATOM 5455 N N . TYR B 1 293 ? 36.110 72.799 31.921 1.00 16.84 292 TYR B N 1
ATOM 5456 C CA . TYR B 1 293 ? 35.423 72.548 33.214 1.00 14.53 292 TYR B CA 1
ATOM 5457 C C . TYR B 1 293 ? 34.378 71.460 33.081 1.00 15.61 292 TYR B C 1
ATOM 5458 O O . TYR B 1 293 ? 34.382 70.445 33.768 1.00 14.97 292 TYR B O 1
ATOM 5467 N N . THR B 1 294 ? 33.450 71.660 32.158 1.00 15.09 293 THR B N 1
ATOM 5468 C CA . THR B 1 294 ? 32.324 70.727 32.054 1.00 12.49 293 THR B CA 1
ATOM 5469 C C . THR B 1 294 ? 32.816 69.363 31.541 1.00 13.89 293 THR B C 1
ATOM 5470 O O . THR B 1 294 ? 32.242 68.331 31.891 1.00 14.63 293 THR B O 1
ATOM 5474 N N . ARG B 1 295 ? 33.831 69.365 30.660 1.00 14.22 294 ARG B N 1
ATOM 5475 C CA . ARG B 1 295 ? 34.350 68.119 30.113 1.00 15.09 294 ARG B CA 1
ATOM 5476 C C . ARG B 1 295 ? 34.781 67.176 31.254 1.00 15.68 294 ARG B C 1
ATOM 5477 O O . ARG B 1 295 ? 34.625 65.947 31.171 1.00 13.17 294 ARG B O 1
ATOM 5485 N N . LYS B 1 296 ? 35.302 67.732 32.337 1.00 12.84 295 LYS B N 1
ATOM 5486 C CA . LYS B 1 296 ? 35.763 66.887 33.450 1.00 13.95 295 LYS B CA 1
ATOM 5487 C C . LYS B 1 296 ? 34.656 66.037 34.023 1.00 13.94 295 LYS B C 1
ATOM 5488 O O . LYS B 1 296 ? 34.887 64.911 34.415 1.00 14.64 295 LYS B O 1
ATOM 5494 N N . TYR B 1 297 ? 33.446 66.586 34.092 1.00 14.12 296 TYR B N 1
ATOM 5495 C CA . TYR B 1 297 ? 32.288 65.868 34.646 1.00 12.20 296 TYR B CA 1
ATOM 5496 C C . TYR B 1 297 ? 31.846 64.763 33.679 1.00 12.84 296 TYR B C 1
ATOM 5497 O O . TYR B 1 297 ? 31.462 63.697 34.093 1.00 15.11 296 TYR B O 1
ATOM 5506 N N . ASP B 1 298 ? 31.909 65.033 32.376 1.00 14.52 297 ASP B N 1
ATOM 5507 C CA . ASP B 1 298 ? 31.578 64.036 31.362 1.00 13.81 297 ASP B CA 1
ATOM 5508 C C . ASP B 1 298 ? 32.534 62.872 31.521 1.00 16.97 297 ASP B C 1
ATOM 5509 O O . ASP B 1 298 ? 32.160 61.679 31.478 1.00 13.25 297 ASP B O 1
ATOM 5514 N N . LEU B 1 299 ? 33.803 63.209 31.637 1.00 13.95 298 LEU B N 1
ATOM 5515 C CA . LEU B 1 299 ? 34.840 62.174 31.690 1.00 13.16 298 LEU B CA 1
ATOM 5516 C C . LEU B 1 299 ? 34.734 61.251 32.929 1.00 12.80 298 LEU B C 1
ATOM 5517 O O . LEU B 1 299 ? 34.932 60.003 32.822 1.00 13.95 298 LEU B O 1
ATOM 5522 N N . ASP B 1 300 ? 34.375 61.805 34.080 1.00 13.10 299 ASP B N 1
ATOM 5523 C CA . ASP B 1 300 ? 34.273 61.011 35.275 1.00 12.83 299 ASP B CA 1
ATOM 5524 C C . ASP B 1 300 ? 33.148 59.997 35.053 1.00 12.76 299 ASP B C 1
ATOM 5525 O O . ASP B 1 300 ? 33.243 58.830 35.435 1.00 16.01 299 ASP B O 1
ATOM 5530 N N . LEU B 1 301 ? 32.048 60.488 34.488 1.00 14.94 300 LEU B N 1
ATOM 5531 C CA . LEU B 1 301 ? 30.866 59.637 34.275 1.00 12.76 300 LEU B CA 1
ATOM 5532 C C . LEU B 1 301 ? 31.143 58.514 33.281 1.00 13.82 300 LEU B C 1
ATOM 5533 O O . LEU B 1 301 ? 30.816 57.346 33.567 1.00 11.40 300 LEU B O 1
ATOM 5538 N N . VAL B 1 302 ? 31.766 58.835 32.145 1.00 14.64 301 VAL B N 1
ATOM 5539 C CA . VAL B 1 302 ? 32.143 57.846 31.126 1.00 14.63 301 VAL B CA 1
ATOM 5540 C C . VAL B 1 302 ? 33.070 56.787 31.735 1.00 12.79 301 VAL B C 1
ATOM 5541 O O . VAL B 1 302 ? 32.836 55.586 31.551 1.00 13.35 301 VAL B O 1
ATOM 5545 N N . ARG B 1 303 ? 34.050 57.221 32.523 1.00 13.82 302 ARG B N 1
ATOM 5546 C CA . ARG B 1 303 ? 34.945 56.317 33.244 1.00 15.07 302 ARG B CA 1
ATOM 5547 C C . ARG B 1 303 ? 34.200 55.324 34.147 1.00 13.36 302 ARG B C 1
ATOM 5548 O O . ARG B 1 303 ? 34.446 54.089 34.111 1.00 15.02 302 ARG B O 1
ATOM 5556 N N . GLU B 1 304 ? 33.219 55.857 34.863 1.00 12.85 303 GLU B N 1
ATOM 5557 C CA . GLU B 1 304 ? 32.427 55.058 35.786 1.00 13.97 303 GLU B CA 1
ATOM 5558 C C . GLU B 1 304 ? 31.606 53.997 35.040 1.00 13.98 303 GLU B C 1
ATOM 5559 O O . GLU B 1 304 ? 31.636 52.840 35.368 1.00 14.91 303 GLU B O 1
ATOM 5565 N N . VAL B 1 305 ? 30.843 54.434 34.043 1.00 15.26 304 VAL B N 1
ATOM 5566 C CA . VAL B 1 305 ? 29.971 53.502 33.323 1.00 13.15 304 VAL B CA 1
ATOM 5567 C C . VAL B 1 305 ? 30.802 52.453 32.568 1.00 14.09 304 VAL B C 1
ATOM 5568 O O . VAL B 1 305 ? 30.482 51.300 32.565 1.00 16.11 304 VAL B O 1
ATOM 5572 N N . ALA B 1 306 ? 31.928 52.870 31.990 1.00 13.90 305 ALA B N 1
ATOM 5573 C CA . ALA B 1 306 ? 32.834 51.896 31.306 1.00 14.57 305 ALA B CA 1
ATOM 5574 C C . ALA B 1 306 ? 33.398 50.907 32.295 1.00 14.50 305 ALA B C 1
ATOM 5575 O O . ALA B 1 306 ? 33.423 49.666 32.072 1.00 16.72 305 ALA B O 1
ATOM 5577 N N . GLY B 1 307 ? 33.795 51.461 33.444 1.00 15.12 306 GLY B N 1
ATOM 5578 C CA . GLY B 1 307 ? 34.352 50.695 34.521 1.00 15.61 306 GLY B CA 1
ATOM 5579 C C . GLY B 1 307 ? 33.396 49.668 35.124 1.00 17.01 306 GLY B C 1
ATOM 5580 O O . GLY B 1 307 ? 33.821 48.639 35.594 1.00 15.47 306 GLY B O 1
ATOM 5581 N N . ASP B 1 308 ? 32.106 49.971 35.125 1.00 16.63 307 ASP B N 1
ATOM 5582 C CA . ASP B 1 308 ? 31.081 49.068 35.618 1.00 15.42 307 ASP B CA 1
ATOM 5583 C C . ASP B 1 308 ? 30.976 47.783 34.785 1.00 13.65 307 ASP B C 1
ATOM 5584 O O . ASP B 1 308 ? 30.550 46.751 35.297 1.00 16.37 307 ASP B O 1
ATOM 5589 N N . GLN B 1 309 ? 31.355 47.887 33.510 1.00 13.72 308 GLN B N 1
ATOM 5590 C CA . GLN B 1 309 ? 31.378 46.784 32.580 1.00 15.15 308 GLN B CA 1
ATOM 5591 C C . GLN B 1 309 ? 30.033 46.086 32.457 1.00 15.46 308 GLN B C 1
ATOM 5592 O O . GLN B 1 309 ? 29.980 44.882 32.273 1.00 16.15 308 GLN B O 1
ATOM 5598 N N . ILE B 1 310 ? 28.933 46.822 32.530 1.00 14.69 309 ILE B N 1
ATOM 5599 C CA . ILE B 1 310 ? 27.594 46.212 32.314 1.00 13.54 309 ILE B CA 1
ATOM 5600 C C . ILE B 1 310 ? 27.108 46.516 30.905 1.00 16.15 309 ILE B C 1
ATOM 5601 O O . ILE B 1 310 ? 26.797 45.612 30.161 1.00 13.45 309 ILE B O 1
ATOM 5606 N N . ALA B 1 311 ? 27.096 47.792 30.510 1.00 12.26 310 ALA B N 1
ATOM 5607 C CA . ALA B 1 311 ? 26.611 48.178 29.183 1.00 12.79 310 ALA B CA 1
ATOM 5608 C C . ALA B 1 311 ? 27.332 47.498 28.035 1.00 12.44 310 ALA B C 1
ATOM 5609 O O . ALA B 1 311 ? 28.518 47.156 28.122 1.00 13.00 310 ALA B O 1
ATOM 5611 N N . ARG B 1 312 ? 26.594 47.285 26.950 1.00 13.42 311 ARG B N 1
ATOM 5612 C CA . ARG B 1 312 ? 27.167 46.693 25.787 1.00 14.28 311 ARG B CA 1
ATOM 5613 C C . ARG B 1 312 ? 28.275 47.577 25.247 1.00 14.92 311 ARG B C 1
ATOM 5614 O O . ARG B 1 312 ? 29.329 47.082 24.790 1.00 15.43 311 ARG B O 1
ATOM 5622 N N . ARG B 1 313 ? 28.023 48.866 25.220 1.00 14.75 312 ARG B N 1
ATOM 5623 C CA . ARG B 1 313 ? 28.982 49.842 24.702 1.00 13.02 312 ARG B CA 1
ATOM 5624 C C . ARG B 1 313 ? 28.703 51.225 25.314 1.00 16.31 312 ARG B C 1
ATOM 5625 O O . ARG B 1 313 ? 27.564 51.617 25.546 1.00 14.49 312 ARG B O 1
ATOM 5633 N N . VAL B 1 314 ? 29.797 51.910 25.624 1.00 13.98 313 VAL B N 1
ATOM 5634 C CA . VAL B 1 314 ? 29.819 53.313 26.019 1.00 14.22 313 VAL B CA 1
ATOM 5635 C C . VAL B 1 314 ? 30.537 54.063 24.900 1.00 13.49 313 VAL B C 1
ATOM 5636 O O . VAL B 1 314 ? 31.646 53.694 24.501 1.00 15.39 313 VAL B O 1
ATOM 5640 N N . VAL B 1 315 ? 29.906 55.134 24.400 1.00 15.12 314 VAL B N 1
ATOM 5641 C CA . VAL B 1 315 ? 30.387 55.910 23.274 1.00 14.09 314 VAL B CA 1
ATOM 5642 C C . VAL B 1 315 ? 30.448 57.374 23.713 1.00 12.75 314 VAL B C 1
ATOM 5643 O O . VAL B 1 315 ? 29.523 57.888 24.391 1.00 15.07 314 VAL B O 1
ATOM 5647 N N . LEU B 1 316 ? 31.539 58.034 23.375 1.00 13.86 315 LEU B N 1
ATOM 5648 C CA . LEU B 1 316 ? 31.689 59.433 23.735 1.00 13.70 315 LEU B CA 1
ATOM 5649 C C . LEU B 1 316 ? 32.012 60.181 22.451 1.00 14.25 315 LEU B C 1
ATOM 5650 O O . LEU B 1 316 ? 33.085 59.991 21.883 1.00 14.27 315 LEU B O 1
ATOM 5655 N N . LEU B 1 317 ? 31.129 61.100 22.074 1.00 14.35 316 LEU B N 1
ATOM 5656 C CA . LEU B 1 317 ? 31.368 62.033 20.970 1.00 15.51 316 LEU B CA 1
ATOM 5657 C C . LEU B 1 317 ? 32.026 63.268 21.550 1.00 14.43 316 LEU B C 1
ATOM 5658 O O . LEU B 1 317 ? 31.573 63.775 22.555 1.00 15.31 316 LEU B O 1
ATOM 5663 N N . SER B 1 318 ? 33.147 63.701 21.001 1.00 13.20 317 SER B N 1
ATOM 5664 C CA . SER B 1 318 ? 33.877 64.838 21.574 1.00 13.62 317 SER B CA 1
ATOM 5665 C C . SER B 1 318 ? 34.714 65.471 20.465 1.00 16.73 317 SER B C 1
ATOM 5666 O O . SER B 1 318 ? 34.469 65.194 19.308 1.00 16.57 317 SER B O 1
ATOM 5669 N N . ASP B 1 319 ? 35.695 66.300 20.847 1.00 14.95 318 ASP B N 1
ATOM 5670 C CA . ASP B 1 319 ? 36.641 66.937 19.930 1.00 15.46 318 ASP B CA 1
ATOM 5671 C C . ASP B 1 319 ? 37.971 66.175 19.811 1.00 17.39 318 ASP B C 1
ATOM 5672 O O . ASP B 1 319 ? 38.795 66.474 18.950 1.00 19.65 318 ASP B O 1
ATOM 5677 N N . GLN B 1 320 ? 38.116 65.134 20.620 1.00 19.96 319 GLN B N 1
ATOM 5678 C CA . GLN B 1 320 ? 39.352 64.356 20.728 1.00 21.24 319 GLN B CA 1
ATOM 5679 C C . GLN B 1 320 ? 39.078 63.029 21.378 1.00 22.29 319 GLN B C 1
ATOM 5680 O O . GLN B 1 320 ? 38.032 62.838 21.970 1.00 23.88 319 GLN B O 1
ATOM 5686 N N . ALA B 1 321 ? 39.997 62.087 21.193 1.00 21.42 320 ALA B N 1
ATOM 5687 C CA . ALA B 1 321 ? 39.974 60.833 21.917 1.00 19.55 320 ALA B CA 1
ATOM 5688 C C . ALA B 1 321 ? 41.104 60.854 22.927 1.00 17.18 320 ALA B C 1
ATOM 5689 O O . ALA B 1 321 ? 42.230 61.116 22.561 1.00 18.33 320 ALA B O 1
ATOM 5691 N N . PHE B 1 322 ? 40.838 60.519 24.182 1.00 14.68 321 PHE B N 1
ATOM 5692 C CA . PHE B 1 322 ? 41.898 60.372 25.160 1.00 13.64 321 PHE B CA 1
ATOM 5693 C C . PHE B 1 322 ? 42.520 58.980 25.228 1.00 15.59 321 PHE B C 1
ATOM 5694 O O . PHE B 1 322 ? 43.584 58.812 25.826 1.00 17.25 321 PHE B O 1
ATOM 5702 N N . GLY B 1 323 ? 41.869 58.006 24.602 1.00 15.79 322 GLY B N 1
ATOM 5703 C CA . GLY B 1 323 ? 42.301 56.596 24.675 1.00 14.16 322 GLY B CA 1
ATOM 5704 C C . GLY B 1 323 ? 41.750 55.985 25.967 1.00 10.90 322 GLY B C 1
ATOM 5705 O O . GLY B 1 323 ? 42.461 55.329 26.739 1.00 14.97 322 GLY B O 1
ATOM 5706 N N . LEU B 1 324 ? 40.473 56.185 26.194 1.00 11.74 323 LEU B N 1
ATOM 5707 C CA . LEU B 1 324 ? 39.773 55.612 27.347 1.00 11.99 323 LEU B CA 1
ATOM 5708 C C . LEU B 1 324 ? 39.470 54.115 27.174 1.00 12.39 323 LEU B C 1
ATOM 5709 O O . LEU B 1 324 ? 38.986 53.693 26.126 1.00 13.46 323 LEU B O 1
ATOM 5714 N N . GLU B 1 325 ? 39.773 53.319 28.200 1.00 11.95 324 GLU B N 1
ATOM 5715 C CA . GLU B 1 325 ? 39.448 51.883 28.239 1.00 11.23 324 GLU B CA 1
ATOM 5716 C C . GLU B 1 325 ? 37.958 51.665 28.159 1.00 13.01 324 GLU B C 1
ATOM 5717 O O . GLU B 1 325 ? 37.180 52.319 28.875 1.00 13.26 324 GLU B O 1
ATOM 5723 N N . ASN B 1 326 ? 37.534 50.721 27.313 1.00 12.26 325 ASN B N 1
ATOM 5724 C CA . ASN B 1 326 ? 36.104 50.356 27.228 1.00 10.94 325 ASN B CA 1
ATOM 5725 C C . ASN B 1 326 ? 35.157 51.491 26.851 1.00 13.97 325 ASN B C 1
ATOM 5726 O O . ASN B 1 326 ? 33.988 51.462 27.232 1.00 13.73 325 ASN B O 1
ATOM 5731 N N . VAL B 1 327 ? 35.658 52.479 26.112 1.00 14.44 326 VAL B N 1
ATOM 5732 C CA . VAL B 1 327 ? 34.848 53.556 25.572 1.00 15.45 326 VAL B CA 1
ATOM 5733 C C . VAL B 1 327 ? 35.170 53.735 24.109 1.00 13.80 326 VAL B C 1
ATOM 5734 O O . VAL B 1 327 ? 36.355 53.780 23.770 1.00 18.27 326 VAL B O 1
ATOM 5738 N N . LYS B 1 328 ? 34.146 53.908 23.264 1.00 15.22 327 LYS B N 1
ATOM 5739 C CA . LYS B 1 328 ? 34.363 54.243 21.870 1.00 15.68 327 LYS B CA 1
ATOM 5740 C C . LYS B 1 328 ? 34.342 55.732 21.765 1.00 17.91 327 LYS B C 1
ATOM 5741 O O . LYS B 1 328 ? 33.292 56.316 21.964 1.00 17.71 327 LYS B O 1
ATOM 5747 N N . GLU B 1 329 ? 35.486 56.348 21.492 1.00 17.27 328 GLU B N 1
ATOM 5748 C CA . GLU B 1 329 ? 35.522 57.799 21.398 1.00 16.13 328 GLU B CA 1
ATOM 5749 C C . GLU B 1 329 ? 35.432 58.189 19.937 1.00 19.04 328 GLU B C 1
ATOM 5750 O O . GLU B 1 329 ? 36.167 57.656 19.103 1.00 20.82 328 GLU B O 1
ATOM 5756 N N . VAL B 1 330 ? 34.561 59.162 19.668 1.00 17.29 329 VAL B N 1
ATOM 5757 C CA . VAL B 1 330 ? 34.335 59.634 18.304 1.00 15.94 329 VAL B CA 1
ATOM 5758 C C . VAL B 1 330 ? 34.794 61.096 18.299 1.00 16.45 329 VAL B C 1
ATOM 5759 O O . VAL B 1 330 ? 34.177 61.976 18.913 1.00 17.78 329 VAL B O 1
ATOM 5763 N N . ALA B 1 331 ? 35.937 61.341 17.666 1.00 16.00 330 ALA B N 1
ATOM 5764 C CA . ALA B 1 331 ? 36.572 62.658 17.675 1.00 15.40 330 ALA B CA 1
ATOM 5765 C C . ALA B 1 331 ? 36.118 63.494 16.466 1.00 19.07 330 ALA B C 1
ATOM 5766 O O . ALA B 1 331 ? 36.488 63.208 15.333 1.00 20.96 330 ALA B O 1
ATOM 5768 N N . LEU B 1 332 ? 35.432 64.595 16.738 1.00 19.87 331 LEU B N 1
ATOM 5769 C CA . LEU B 1 332 ? 34.920 65.497 15.706 1.00 21.01 331 LEU B CA 1
ATOM 5770 C C . LEU B 1 332 ? 35.481 66.867 16.063 1.00 23.57 331 LEU B C 1
ATOM 5771 O O . LEU B 1 332 ? 35.023 67.533 16.964 1.00 22.73 331 LEU B O 1
ATOM 5776 N N . GLY B 1 333 ? 36.529 67.263 15.377 1.00 31.38 332 GLY B N 1
ATOM 5777 C CA . GLY B 1 333 ? 37.389 68.316 15.891 1.00 35.89 332 GLY B CA 1
ATOM 5778 C C . GLY B 1 333 ? 37.412 69.495 14.972 1.00 40.16 332 GLY B C 1
ATOM 5779 O O . GLY B 1 333 ? 37.673 69.347 13.787 1.00 40.24 332 GLY B O 1
ATOM 5780 N N . CYS B 1 334 ? 37.181 70.669 15.554 1.00 42.72 333 CYS B N 1
ATOM 5781 C CA . CYS B 1 334 ? 37.082 71.949 14.827 1.00 41.82 333 CYS B CA 1
ATOM 5782 C C . CYS B 1 334 ? 38.416 72.750 14.778 1.00 42.67 333 CYS B C 1
ATOM 5783 O O . CYS B 1 334 ? 38.494 73.796 14.137 1.00 47.95 333 CYS B O 1
ATOM 5786 N N . GLY B 1 335 ? 39.462 72.238 15.426 1.00 39.91 334 GLY B N 1
ATOM 5787 C CA . GLY B 1 335 ? 40.601 73.066 15.802 1.00 37.10 334 GLY B CA 1
ATOM 5788 C C . GLY B 1 335 ? 40.206 74.090 16.863 1.00 35.87 334 GLY B C 1
ATOM 5789 O O . GLY B 1 335 ? 40.866 75.104 17.045 1.00 34.36 334 GLY B O 1
ATOM 5790 N N . GLY B 1 336 ? 39.109 73.831 17.565 1.00 33.04 335 GLY B N 1
ATOM 5791 C CA . GLY B 1 336 ? 38.541 74.806 18.490 1.00 29.77 335 GLY B CA 1
ATOM 5792 C C . GLY B 1 336 ? 37.716 75.917 17.840 1.00 29.14 335 GLY B C 1
ATOM 5793 O O . GLY B 1 336 ? 37.317 76.840 18.532 1.00 29.78 335 GLY B O 1
ATOM 5794 N N . VAL B 1 337 ? 37.409 75.844 16.545 1.00 25.73 336 VAL B N 1
ATOM 5795 C CA . VAL B 1 337 ? 36.622 76.934 15.922 1.00 27.44 336 VAL B CA 1
ATOM 5796 C C . VAL B 1 337 ? 35.206 76.972 16.529 1.00 27.25 336 VAL B C 1
ATOM 5797 O O . VAL B 1 337 ? 34.645 78.037 16.800 1.00 25.62 336 VAL B O 1
ATOM 5801 N N . LEU B 1 338 ? 34.628 75.806 16.762 1.00 26.14 337 LEU B N 1
ATOM 5802 C CA . LEU B 1 338 ? 33.285 75.770 17.294 1.00 23.55 337 LEU B CA 1
ATOM 5803 C C . LEU B 1 338 ? 33.217 75.806 18.802 1.00 22.32 337 LEU B C 1
ATOM 5804 O O . LEU B 1 338 ? 33.918 75.068 19.482 1.00 23.21 337 LEU B O 1
ATOM 5809 N N . ASN B 1 339 ? 32.349 76.646 19.322 1.00 19.97 338 ASN B N 1
ATOM 5810 C CA . ASN B 1 339 ? 31.894 76.474 20.680 1.00 18.82 338 ASN B CA 1
ATOM 5811 C C . ASN B 1 339 ? 30.860 75.359 20.713 1.00 17.05 338 ASN B C 1
ATOM 5812 O O . ASN B 1 339 ? 30.429 74.837 19.666 1.00 19.07 338 ASN B O 1
ATOM 5817 N N . ASP B 1 340 ? 30.502 74.934 21.927 1.00 16.74 339 ASP B N 1
ATOM 5818 C CA . ASP B 1 340 ? 29.644 73.812 22.108 1.00 15.38 339 ASP B CA 1
ATOM 5819 C C . ASP B 1 340 ? 28.289 73.956 21.415 1.00 17.85 339 ASP B C 1
ATOM 5820 O O . ASP B 1 340 ? 27.803 73.009 20.836 1.00 18.04 339 ASP B O 1
ATOM 5825 N N . ILE B 1 341 ? 27.680 75.130 21.451 1.00 16.17 340 ILE B N 1
ATOM 5826 C CA . ILE B 1 341 ? 26.353 75.254 20.902 1.00 15.28 340 ILE B CA 1
ATOM 5827 C C . ILE B 1 341 ? 26.301 74.934 19.406 1.00 16.75 340 ILE B C 1
ATOM 5828 O O . ILE B 1 341 ? 25.286 74.422 18.961 1.00 17.02 340 ILE B O 1
ATOM 5833 N N . TYR B 1 342 ? 27.371 75.198 18.661 1.00 16.33 341 TYR B N 1
ATOM 5834 C CA . TYR B 1 342 ? 27.405 74.848 17.228 1.00 15.61 341 TYR B CA 1
ATOM 5835 C C . TYR B 1 342 ? 27.754 73.380 16.987 1.00 17.36 341 TYR B C 1
ATOM 5836 O O . TYR B 1 342 ? 27.564 72.887 15.881 1.00 20.21 341 TYR B O 1
ATOM 5845 N N . ARG B 1 343 ? 28.257 72.692 18.018 1.00 15.54 342 ARG B N 1
ATOM 5846 C CA . ARG B 1 343 ? 28.574 71.261 17.855 1.00 15.50 342 ARG B CA 1
ATOM 5847 C C . ARG B 1 343 ? 27.336 70.365 17.865 1.00 15.09 342 ARG B C 1
ATOM 5848 O O . ARG B 1 343 ? 27.420 69.195 17.539 1.00 15.37 342 ARG B O 1
ATOM 5856 N N . VAL B 1 344 ? 26.184 70.917 18.229 1.00 16.28 343 VAL B N 1
ATOM 5857 C CA . VAL B 1 344 ? 24.937 70.140 18.161 1.00 17.58 343 VAL B CA 1
ATOM 5858 C C . VAL B 1 344 ? 24.696 69.584 16.736 1.00 15.40 343 VAL B C 1
ATOM 5859 O O . VAL B 1 344 ? 24.118 68.487 16.559 1.00 16.64 343 VAL B O 1
ATOM 5863 N N . PHE B 1 345 ? 25.153 70.304 15.720 1.00 16.29 344 PHE B N 1
ATOM 5864 C CA . PHE B 1 345 ? 24.834 69.911 14.346 1.00 15.41 344 PHE B CA 1
ATOM 5865 C C . PHE B 1 345 ? 25.499 68.584 13.923 1.00 15.64 344 PHE B C 1
ATOM 5866 O O . PHE B 1 345 ? 24.796 67.625 13.581 1.00 17.08 344 PHE B O 1
ATOM 5874 N N . PRO B 1 346 ? 26.853 68.502 13.940 1.00 16.35 345 PRO B N 1
ATOM 5875 C CA . PRO B 1 346 ? 27.447 67.195 13.608 1.00 15.95 345 PRO B CA 1
ATOM 5876 C C . PRO B 1 346 ? 27.038 66.098 14.592 1.00 15.13 345 PRO B C 1
ATOM 5877 O O . PRO B 1 346 ? 26.935 64.931 14.221 1.00 15.88 345 PRO B O 1
ATOM 5881 N N . TYR B 1 347 ? 26.833 66.441 15.864 1.00 15.85 346 TYR B N 1
ATOM 5882 C CA . TYR B 1 347 ? 26.476 65.412 16.865 1.00 14.86 346 TYR B CA 1
ATOM 5883 C C . TYR B 1 347 ? 25.123 64.783 16.510 1.00 15.06 346 TYR B C 1
ATOM 5884 O O . TYR B 1 347 ? 24.954 63.570 16.578 1.00 13.98 346 TYR B O 1
ATOM 5893 N N . ILE B 1 348 ? 24.124 65.597 16.144 1.00 17.06 347 ILE B N 1
ATOM 5894 C CA . ILE B 1 348 ? 22.808 65.024 15.861 1.00 15.81 347 ILE B CA 1
ATOM 5895 C C . ILE B 1 348 ? 22.807 64.270 14.543 1.00 14.64 347 ILE B C 1
ATOM 5896 O O . ILE B 1 348 ? 22.062 63.309 14.370 1.00 14.48 347 ILE B O 1
ATOM 5901 N N . VAL B 1 349 ? 23.666 64.675 13.608 1.00 17.17 348 VAL B N 1
ATOM 5902 C CA . VAL B 1 349 ? 23.787 63.907 12.384 1.00 14.42 348 VAL B CA 1
ATOM 5903 C C . VAL B 1 349 ? 24.229 62.457 12.686 1.00 13.80 348 VAL B C 1
ATOM 5904 O O . VAL B 1 349 ? 23.664 61.515 12.160 1.00 13.88 348 VAL B O 1
ATOM 5908 N N . TYR B 1 350 ? 25.197 62.271 13.578 1.00 13.16 349 TYR B N 1
ATOM 5909 C CA . TYR B 1 350 ? 25.609 60.954 14.007 1.00 14.84 349 TYR B CA 1
ATOM 5910 C C . TYR B 1 350 ? 24.420 60.144 14.593 1.00 15.79 349 TYR B C 1
ATOM 5911 O O . TYR B 1 350 ? 24.193 58.987 14.256 1.00 15.43 349 TYR B O 1
ATOM 5920 N N . ALA B 1 351 ? 23.665 60.782 15.492 1.00 15.33 350 ALA B N 1
ATOM 5921 C CA . ALA B 1 351 ? 22.474 60.217 16.103 1.00 15.57 350 ALA B CA 1
ATOM 5922 C C . ALA B 1 351 ? 21.393 59.823 15.107 1.00 16.25 350 ALA B C 1
ATOM 5923 O O . ALA B 1 351 ? 20.758 58.777 15.238 1.00 15.55 350 ALA B O 1
ATOM 5925 N N . GLN B 1 352 ? 21.192 60.647 14.085 1.00 14.98 351 GLN B N 1
ATOM 5926 C CA . GLN B 1 352 ? 20.205 60.358 13.081 1.00 13.51 351 GLN B CA 1
ATOM 5927 C C . GLN B 1 352 ? 20.606 59.127 12.276 1.00 12.70 351 GLN B C 1
ATOM 5928 O O . GLN B 1 352 ? 19.774 58.239 12.024 1.00 13.72 351 GLN B O 1
ATOM 5934 N N . LEU B 1 353 ? 21.869 59.073 11.823 1.00 14.68 352 LEU B N 1
ATOM 5935 C CA . LEU B 1 353 ? 22.365 57.869 11.184 1.00 17.14 352 LEU B CA 1
ATOM 5936 C C . LEU B 1 353 ? 22.202 56.644 12.096 1.00 14.00 352 LEU B C 1
ATOM 5937 O O . LEU B 1 353 ? 21.825 55.572 11.641 1.00 14.15 352 LEU B O 1
ATOM 5942 N N . PHE B 1 354 ? 22.491 56.756 13.384 1.00 16.06 353 PHE B N 1
ATOM 5943 C CA . PHE B 1 354 ? 22.308 55.580 14.272 1.00 15.94 353 PHE B CA 1
ATOM 5944 C C . PHE B 1 354 ? 20.856 55.056 14.312 1.00 13.95 353 PHE B C 1
ATOM 5945 O O . PHE B 1 354 ? 20.606 53.859 14.202 1.00 16.92 353 PHE B O 1
ATOM 5953 N N . ALA B 1 355 ? 19.907 55.990 14.408 1.00 14.26 354 ALA B N 1
ATOM 5954 C CA . ALA B 1 355 ? 18.493 55.687 14.417 1.00 12.67 354 ALA B CA 1
ATOM 5955 C C . ALA B 1 355 ? 18.071 55.076 13.087 1.00 13.72 354 ALA B C 1
ATOM 5956 O O . ALA B 1 355 ? 17.377 54.052 13.070 1.00 15.16 354 ALA B O 1
ATOM 5958 N N . LEU B 1 356 ? 18.523 55.673 11.969 1.00 13.18 355 LEU B N 1
ATOM 5959 C CA . LEU B 1 356 ? 18.172 55.169 10.633 1.00 13.64 355 LEU B CA 1
ATOM 5960 C C . LEU B 1 356 ? 18.654 53.729 10.416 1.00 15.04 355 LEU B C 1
ATOM 5961 O O . LEU B 1 356 ? 17.932 52.866 9.924 1.00 14.66 355 LEU B O 1
ATOM 5966 N N . LEU B 1 357 ? 19.916 53.492 10.742 1.00 15.31 356 LEU B N 1
ATOM 5967 C CA . LEU B 1 357 ? 20.508 52.184 10.532 1.00 12.99 356 LEU B CA 1
ATOM 5968 C C . LEU B 1 357 ? 19.955 51.141 11.499 1.00 15.24 356 LEU B C 1
ATOM 5969 O O . LEU B 1 357 ? 19.839 49.946 11.131 1.00 16.13 356 LEU B O 1
ATOM 5974 N N . THR B 1 358 ? 19.590 51.582 12.696 1.00 16.69 357 THR B N 1
ATOM 5975 C CA . THR B 1 358 ? 18.979 50.661 13.671 1.00 15.53 357 THR B CA 1
ATOM 5976 C C . THR B 1 358 ? 17.566 50.272 13.183 1.00 18.00 357 THR B C 1
ATOM 5977 O O . THR B 1 358 ? 17.152 49.105 13.231 1.00 13.49 357 THR B O 1
ATOM 5981 N N . SER B 1 359 ? 16.858 51.235 12.600 1.00 16.65 358 SER B N 1
ATOM 5982 C CA . SER B 1 359 ? 15.569 50.946 11.961 1.00 15.35 358 SER B CA 1
ATOM 5983 C C . SER B 1 359 ? 15.698 49.889 10.886 1.00 16.80 358 SER B C 1
ATOM 5984 O O . SER B 1 359 ? 14.893 48.953 10.791 1.00 17.31 358 SER B O 1
ATOM 5987 N N . LEU B 1 360 ? 16.740 50.006 10.079 1.00 15.38 359 LEU B N 1
ATOM 5988 C CA . LEU B 1 360 ? 16.975 49.049 9.066 1.00 16.98 359 LEU B CA 1
ATOM 5989 C C . LEU B 1 360 ? 17.311 47.688 9.657 1.00 16.99 359 LEU B C 1
ATOM 5990 O O . LEU B 1 360 ? 16.837 46.692 9.144 1.00 18.21 359 LEU B O 1
ATOM 5995 N N . LYS B 1 361 ? 18.086 47.660 10.739 1.00 17.98 360 LYS B N 1
ATOM 5996 C CA . LYS B 1 361 ? 18.464 46.414 11.402 1.00 16.76 360 LYS B CA 1
ATOM 5997 C C . LYS B 1 361 ? 17.241 45.602 11.827 1.00 16.21 360 LYS B C 1
ATOM 5998 O O . LYS B 1 361 ? 17.194 44.377 11.601 1.00 19.11 360 LYS B O 1
ATOM 6004 N N . VAL B 1 362 ? 16.259 46.282 12.420 1.00 18.43 361 VAL B N 1
ATOM 6005 C CA . VAL B 1 362 ? 15.022 45.643 12.928 1.00 18.53 361 VAL B CA 1
ATOM 6006 C C . VAL B 1 362 ? 13.955 45.449 11.814 1.00 16.76 361 VAL B C 1
ATOM 6007 O O . VAL B 1 362 ? 12.855 45.003 12.066 1.00 20.14 361 VAL B O 1
ATOM 6011 N N . GLU B 1 363 ? 14.306 45.774 10.582 1.00 15.62 362 GLU B N 1
ATOM 6012 C CA . GLU B 1 363 ? 13.441 45.556 9.443 1.00 19.42 362 GLU B CA 1
ATOM 6013 C C . GLU B 1 363 ? 12.186 46.421 9.472 1.00 18.17 362 GLU B C 1
ATOM 6014 O O . GLU B 1 363 ? 11.130 46.054 8.981 1.00 15.51 362 GLU B O 1
ATOM 6020 N N . ASN B 1 364 ? 12.321 47.589 10.059 1.00 17.38 363 ASN B N 1
ATOM 6021 C CA . ASN B 1 364 ? 11.270 48.572 9.996 1.00 19.45 363 ASN B CA 1
ATOM 6022 C C . ASN B 1 364 ? 11.587 49.381 8.719 1.00 22.99 363 ASN B C 1
ATOM 6023 O O . ASN B 1 364 ? 12.671 49.271 8.123 1.00 26.18 363 ASN B O 1
ATOM 6028 N N . LYS B 1 365 ? 10.597 50.080 8.228 1.00 21.65 364 LYS B N 1
ATOM 6029 C CA . LYS B 1 365 ? 10.732 50.913 7.073 1.00 20.66 364 LYS B CA 1
ATOM 6030 C C . LYS B 1 365 ? 10.862 52.308 7.645 1.00 18.11 364 LYS B C 1
ATOM 6031 O O . LYS B 1 365 ? 9.880 52.892 8.086 1.00 20.11 364 LYS B O 1
ATOM 6037 N N . PRO B 1 366 ? 12.081 52.833 7.700 1.00 16.31 365 PRO B N 1
ATOM 6038 C CA . PRO B 1 366 ? 12.263 54.137 8.342 1.00 16.50 365 PRO B CA 1
ATOM 6039 C C . PRO B 1 366 ? 11.326 55.241 7.870 1.00 15.36 365 PRO B C 1
ATOM 6040 O O . PRO B 1 366 ? 10.919 56.082 8.671 1.00 15.40 365 PRO B O 1
ATOM 6044 N N . ASP B 1 367 ? 11.008 55.284 6.574 1.00 15.16 366 ASP B N 1
ATOM 6045 C CA . ASP B 1 367 ? 10.180 56.364 6.051 1.00 17.76 366 ASP B CA 1
ATOM 6046 C C . ASP B 1 367 ? 8.738 56.299 6.565 1.00 16.82 366 ASP B C 1
ATOM 6047 O O . ASP B 1 367 ? 8.057 57.318 6.637 1.00 16.58 366 ASP B O 1
ATOM 6052 N N . THR B 1 368 ? 8.270 55.087 6.880 1.00 16.51 367 THR B N 1
ATOM 6053 C CA . THR B 1 368 ? 6.898 54.846 7.341 1.00 17.63 367 THR B CA 1
ATOM 6054 C C . THR B 1 368 ? 6.997 53.808 8.468 1.00 14.25 367 THR B C 1
ATOM 6055 O O . THR B 1 368 ? 6.704 52.602 8.254 1.00 17.64 367 THR B O 1
ATOM 6059 N N . PRO B 1 369 ? 7.521 54.247 9.626 1.00 15.66 368 PRO B N 1
ATOM 6060 C CA . PRO B 1 369 ? 7.937 53.380 10.725 1.00 15.02 368 PRO B CA 1
ATOM 6061 C C . PRO B 1 369 ? 6.845 52.962 11.743 1.00 17.18 368 PRO B C 1
ATOM 6062 O O . PRO B 1 369 ? 7.157 52.273 12.724 1.00 18.71 368 PRO B O 1
ATOM 6066 N N . SER B 1 370 ? 5.593 53.358 11.530 1.00 16.45 369 SER B N 1
ATOM 6067 C CA . SER B 1 370 ? 4.538 53.003 12.470 1.00 16.98 369 SER B CA 1
ATOM 6068 C C . SER B 1 370 ? 3.491 52.198 11.731 1.00 20.03 369 SER B C 1
ATOM 6069 O O . SER B 1 370 ? 2.449 52.742 11.343 1.00 20.78 369 SER B O 1
ATOM 6072 N N . PRO B 1 371 ? 3.754 50.906 11.537 1.00 19.01 370 PRO B N 1
ATOM 6073 C CA . PRO B 1 371 ? 2.798 50.091 10.793 1.00 22.20 370 PRO B CA 1
ATOM 6074 C C . PRO B 1 371 ? 1.466 49.910 11.535 1.00 22.23 370 PRO B C 1
ATOM 6075 O O . PRO B 1 371 ? 0.485 49.488 10.919 1.00 23.49 370 PRO B O 1
ATOM 6079 N N . THR B 1 372 ? 1.417 50.212 12.844 1.00 18.94 371 THR B N 1
ATOM 6080 C CA . THR B 1 372 ? 0.154 50.141 13.547 1.00 17.35 371 THR B CA 1
ATOM 6081 C C . THR B 1 372 ? -0.692 51.384 13.242 1.00 18.35 371 THR B C 1
ATOM 6082 O O . THR B 1 372 ? -1.887 51.437 13.550 1.00 16.95 371 THR B O 1
ATOM 6086 N N . GLY B 1 373 ? -0.044 52.411 12.689 1.00 17.44 372 GLY B N 1
ATOM 6087 C CA . GLY B 1 373 ? -0.686 53.708 12.487 1.00 20.34 372 GLY B CA 1
ATOM 6088 C C . GLY B 1 373 ? -1.035 54.505 13.728 1.00 20.01 372 GLY B C 1
ATOM 6089 O O . GLY B 1 373 ? -1.787 55.485 13.644 1.00 18.51 372 GLY B O 1
ATOM 6090 N N . THR B 1 374 ? -0.472 54.135 14.879 1.00 17.08 373 THR B N 1
ATOM 6091 C CA . THR B 1 374 ? -0.824 54.792 16.126 1.00 16.40 373 THR B CA 1
ATOM 6092 C C . THR B 1 374 ? 0.064 56.014 16.397 1.00 14.93 373 THR B C 1
ATOM 6093 O O . THR B 1 374 ? -0.189 56.801 17.342 1.00 18.47 373 THR B O 1
ATOM 6097 N N . VAL B 1 375 ? 1.140 56.152 15.622 1.00 16.37 374 VAL B N 1
ATOM 6098 C CA . VAL B 1 375 ? 1.937 57.374 15.618 1.00 16.91 374 VAL B CA 1
ATOM 6099 C C . VAL B 1 375 ? 2.034 57.829 14.169 1.00 15.91 374 VAL B C 1
ATOM 6100 O O . VAL B 1 375 ? 2.044 56.993 13.256 1.00 17.06 374 VAL B O 1
ATOM 6104 N N . ASN B 1 376 ? 2.084 59.132 13.933 1.00 18.58 375 ASN B N 1
ATOM 6105 C CA . ASN B 1 376 ? 1.931 59.641 12.566 1.00 18.19 375 ASN B CA 1
ATOM 6106 C C . ASN B 1 376 ? 2.866 60.830 12.304 1.00 19.10 375 ASN B C 1
ATOM 6107 O O . ASN B 1 376 ? 3.249 61.549 13.240 1.00 18.39 375 ASN B O 1
ATOM 6112 N N . ARG B 1 377 ? 3.254 60.996 11.041 1.00 17.81 376 ARG B N 1
ATOM 6113 C CA . ARG B 1 377 ? 4.089 62.109 10.605 1.00 16.76 376 ARG B CA 1
ATOM 6114 C C . ARG B 1 377 ? 3.494 63.441 11.032 1.00 17.57 376 ARG B C 1
ATOM 6115 O O . ARG B 1 377 ? 4.193 64.297 11.565 1.00 19.71 376 ARG B O 1
ATOM 6123 N N . VAL B 1 378 ? 2.211 63.620 10.769 1.00 19.22 377 VAL B N 1
ATOM 6124 C CA . VAL B 1 378 ? 1.484 64.796 11.240 1.00 20.03 377 VAL B CA 1
ATOM 6125 C C . VAL B 1 378 ? 0.483 64.269 12.265 1.00 20.67 377 VAL B C 1
ATOM 6126 O O . VAL B 1 378 ? -0.273 63.334 12.013 1.00 16.76 377 VAL B O 1
ATOM 6130 N N . VAL B 1 379 ? 0.544 64.822 13.458 1.00 18.33 378 VAL B N 1
ATOM 6131 C CA . VAL B 1 379 ? -0.208 64.268 14.580 1.00 17.61 378 VAL B CA 1
ATOM 6132 C C . VAL B 1 379 ? -1.711 64.150 14.250 1.00 17.71 378 VAL B C 1
ATOM 6133 O O . VAL B 1 379 ? -2.309 65.053 13.607 1.00 17.10 378 VAL B O 1
ATOM 6137 N N A GLN B 1 380 ? -2.302 63.017 14.650 0.70 17.78 379 GLN B N 1
ATOM 6138 N N B GLN B 1 380 ? -2.301 63.029 14.672 0.30 17.51 379 GLN B N 1
ATOM 6139 C CA A GLN B 1 380 ? -3.733 62.767 14.501 0.70 17.85 379 GLN B CA 1
ATOM 6140 C CA B GLN B 1 380 ? -3.727 62.773 14.511 0.30 17.24 379 GLN B CA 1
ATOM 6141 C C A GLN B 1 380 ? -4.468 62.686 15.840 0.70 20.49 379 GLN B C 1
ATOM 6142 C C B GLN B 1 380 ? -4.450 62.778 15.860 0.30 19.33 379 GLN B C 1
ATOM 6143 O O A GLN B 1 380 ? -3.879 62.283 16.858 0.70 21.88 379 GLN B O 1
ATOM 6144 O O B GLN B 1 380 ? -3.843 62.547 16.913 0.30 19.29 379 GLN B O 1
ATOM 6155 N N . GLY B 1 381 ? -5.741 63.073 15.812 1.00 20.48 380 GLY B N 1
ATOM 6156 C CA . GLY B 1 381 ? -6.595 63.034 17.000 1.00 22.04 380 GLY B CA 1
ATOM 6157 C C . GLY B 1 381 ? -6.494 64.162 17.983 1.00 21.76 380 GLY B C 1
ATOM 6158 O O . GLY B 1 381 ? -7.075 64.082 19.072 1.00 22.54 380 GLY B O 1
ATOM 6159 N N . VAL B 1 382 ? -5.730 65.200 17.679 1.00 20.96 381 VAL B N 1
ATOM 6160 C CA . VAL B 1 382 ? -5.689 66.324 18.586 1.00 19.40 381 VAL B CA 1
ATOM 6161 C C . VAL B 1 382 ? -6.928 67.218 18.445 1.00 18.09 381 VAL B C 1
ATOM 6162 O O . VAL B 1 382 ? -7.232 67.736 17.369 1.00 19.26 381 VAL B O 1
ATOM 6166 N N . ILE B 1 383 ? -7.658 67.376 19.540 1.00 16.68 382 ILE B N 1
ATOM 6167 C CA . ILE B 1 383 ? -8.822 68.255 19.596 1.00 16.18 382 ILE B CA 1
ATOM 6168 C C . ILE B 1 383 ? -8.451 69.494 20.409 1.00 17.97 382 ILE B C 1
ATOM 6169 O O . ILE B 1 383 ? -7.906 69.373 21.524 1.00 15.61 382 ILE B O 1
ATOM 6174 N N . ILE B 1 384 ? -8.748 70.668 19.864 1.00 16.59 383 ILE B N 1
ATOM 6175 C CA . ILE B 1 384 ? -8.544 71.931 20.577 1.00 15.52 383 ILE B CA 1
ATOM 6176 C C . ILE B 1 384 ? -9.846 72.335 21.239 1.00 14.31 383 ILE B C 1
ATOM 6177 O O . ILE B 1 384 ? -10.862 72.482 20.596 1.00 15.91 383 ILE B O 1
ATOM 6182 N N . HIS B 1 385 ? -9.815 72.521 22.554 1.00 14.43 384 HIS B N 1
ATOM 6183 C CA . HIS B 1 385 ? -10.974 72.921 23.272 1.00 15.48 384 HIS B CA 1
ATOM 6184 C C . HIS B 1 385 ? -10.911 74.421 23.544 1.00 17.46 384 HIS B C 1
ATOM 6185 O O . HIS B 1 385 ? -9.839 74.982 23.683 1.00 17.64 384 HIS B O 1
ATOM 6192 N N . GLU B 1 386 ? -12.079 75.059 23.650 1.00 20.07 385 GLU B N 1
ATOM 6193 C CA . GLU B 1 386 ? -12.140 76.504 23.870 1.00 18.79 385 GLU B CA 1
ATOM 6194 C C . GLU B 1 386 ? -11.721 76.849 25.255 1.00 20.25 385 GLU B C 1
ATOM 6195 O O . GLU B 1 386 ? -12.144 76.233 26.205 1.00 20.51 385 GLU B O 1
ATOM 6197 N N . TYR B 1 387 ? -10.881 77.852 25.386 1.00 18.78 386 TYR B N 1
ATOM 6198 C CA . TYR B 1 387 ? -10.427 78.312 26.668 1.00 19.54 386 TYR B CA 1
ATOM 6199 C C . TYR B 1 387 ? -11.197 79.549 27.044 1.00 24.68 386 TYR B C 1
ATOM 6200 O O . TYR B 1 387 ? -11.351 80.427 26.205 1.00 25.62 386 TYR B O 1
ATOM 6209 N N . GLN B 1 388 ? -11.673 79.679 28.271 1.00 30.45 387 GLN B N 1
ATOM 6210 C CA . GLN B 1 388 ? -12.267 80.977 28.647 1.00 33.44 387 GLN B CA 1
ATOM 6211 C C . GLN B 1 388 ? -11.468 81.719 29.728 1.00 37.80 387 GLN B C 1
ATOM 6212 O O . GLN B 1 388 ? -11.083 81.143 30.754 1.00 41.22 387 GLN B O 1
#

Organism: Streptococcus pneumoniae serotype 4 (strain ATCC BAA-334 / TIGR4) (NCBI:txid170187)

CATH classification: 3.40.50.10490 (+1 more: 3.40.50.10490)

Solvent-accessible surface area: 26048 Å² total

Nearest PDB structures (foldseek):
  3i0z-assembly1_B  TM=1.001E+00  e=1.603E-66  Streptococcus pneumoniae TIGR4
  3odp-assembly1_A-2  TM=9.553E-01  e=6.199E-36  Clostridium novyi NT
  3c3j-assembly1_A  TM=9.369E-01  e=1.362E-32  Escherichia coli K-12
  3c3j-assembly2_C  TM=9.202E-01  e=1.877E-32  Escherichia coli K-12
  8glr-assembly1_A-2  TM=6.972E-01  e=6.118E-11  Salmonella enterica subsp. enterica serovar Typhimurium

InterPro domains:
  IPR001347 SIS domain [PF01380] (57-191)
  IPR001347 SIS domain [PF01380] (230-308)
  IPR001347 SIS domain [PS51464] (45-202)
  IPR001347 SIS domain [PS51464] (221-368)
  IPR035464 AgaS, SIS domain [cd05010] (232-381)
  IPR035466 GlmS/AgaS, SIS domain 1 [cd05008] (57-192)
  IPR046348 SIS domain superfamily [SSF53697] (17-377)
  IPR050303 GatZ/KbaZ carbohydrate metabolism [PTHR32502] (7-388)

Secondary structure (DSSP, 8-state):
-----HHHHHHTT-HHHHHHHHTHHHHHHHHHHHHHHHHHHHHHHHHHHHHH-SSEEEEEE-STHHHHHHHHHHHHHHHHS-TTTEEEEE--HHHHTT-HHHH--TTSEEEEEEEESSS--HHHHHHHHHHHHH-SSEEEEEEES-TTSHHHHTSSS-TTEEEEEPPGGGS--S---HHHH--HHHHHH--S-HHHHHHHHHHHHHHHHHHHHTHHHHHHHHTS--SEEEEEESTHHHHHHHHHHHHHHHHHTTSSB--B-HHHHTTTGGGG--TTEEEEEE---SHHHHHHHHHHHHHHHHHT-SSEEEEEESS----TT-EEEE---SS-S-GGGGHHHHHHHHHHHHHHHHHHTT--TTS--TTSSS-SS--S--PPPP-/-----HHHHHHTT-HHHHHHHHTHHHHHHHHHHHHHHHHHHHHHHHHHHHHH-SSEEEEEE-STHHHHHHHHHHHHHHHHS-TTTEEEEE--HHHHTT-HHHH--TTSEEEEEEEESSS--HHHHHHHHHHHHH-SSEEEEEEES-TTSHHHHTSSS-TTEEEEEPPGGGS--S---HHHH--HHHHHH--S-HHHHHHHHHHHHHHHHHHHHTHHHHHHHHTS--SEEEEEESTHHHHHHHHHHHHHHHHTTTSSB--B-HHHHTTTGGGG--TTEEEEEE---SHHHHHHHHHHHHHHHHHT-SSEEEEEESS----TT-EEEE---TT-S-HHHHHHHHHHHHHHHHHHHHHHTT--TTS--TTSSS-SS--S--PPPP-

B-factor: mean 20.22, std 7.97, range [7.83, 68.36]

Radius of gyration: 24.82 Å; Cα contacts (8 Å, |Δi|>4): 1606; chains: 2; bounding box: 59×61×69 Å

Foldseek 3Di:
DVVDDCVNLVVLLHNQLLVLLLCQLVLLVVLLVLCVVCVVVLVVLVVVLLVPDQAEEEEQEEPDLSLLLLLLCVLVLVVPDDCRRYNYDRAYLVRCLVPVPVPAAAEHAYEYEYEELQLAAPSRVSNVVSNVVHYNHYAYEYEYAHCPRPNNVVQPPDSRYHYRYGHNPSSRLFLAHSSSVSNNVCSSRVPDDPVLSVLLSVLLSVLLVVLSVVLVVLLVVLPFQAQEEEEAEDRSVQSLRSNLFVLLCQLQVNSRHYGYHLVGCVPPVVVPAAQRYEYEYEAADDPVRNVSVVVSLLVVQVVPGYVAAEYEEQDDPPRPRHHYHHRHSVPSDHSSSVSSSVSSSSNSNSSSNSVVSSASRRARNPVPPQGSHDPDDDRDDDD/DVPDDCVNLVVLQRNQLLVLLLCQLVLLVQLLVLCVVCVVVLVVLVVVLLVVDQAEEEEQEEPDLSLLLLVLCVLVLVVPDDCRHYNYYRAYLVRCLVCVPVPAAAEHAYEYEYEDLQLAAPSRVSNVVSNVVHYNHYAYEYEYAHCPRVNNVPQPDDSRYHYRYGHNPNSRLFLAHSSSVSLNVCSSRVPDDPVLSVLLSVLLSVLQNVLVVPLVVLVVVLPFQAQEEEEAEDRSVQSLRSRLFVLLCQLQVNSRHYGYHLVRCVVPVVVVFAQRYEYEYEAAADPVRNVSVVVSLLVVQVVVGYVAAEYEEQDDPPHHRYHYHHRHSVPSDHSSSNSRSVSSSSNSNSSVNSVVSSANRRARNVVPPQGSHDPDDDRDDDD